Protein AF-A0A7R9B967-F1 (afdb_monomer_lite)

Organism: Timema shepardi (NCBI:txid629360)

Structure (mmCIF, N/CA/C/O backbone):
data_AF-A0A7R9B967-F1
#
_entry.id   AF-A0A7R9B967-F1
#
loop_
_atom_site.group_PDB
_atom_site.id
_atom_site.type_symbol
_atom_site.label_atom_id
_atom_site.label_alt_id
_atom_site.label_comp_id
_atom_site.label_asym_id
_atom_site.label_entity_id
_atom_site.label_seq_id
_atom_site.pdbx_PDB_ins_code
_atom_site.Cartn_x
_atom_site.Cartn_y
_atom_site.Cartn_z
_atom_site.occupancy
_atom_site.B_iso_or_equiv
_atom_site.auth_seq_id
_atom_site.auth_comp_id
_atom_site.auth_asym_id
_atom_site.auth_atom_id
_atom_site.pdbx_PDB_model_num
ATOM 1 N N . ARG A 1 1 ? -61.141 -25.229 32.062 1.00 36.12 1 ARG A N 1
ATOM 2 C CA . ARG A 1 1 ? -60.848 -23.822 32.429 1.00 36.12 1 ARG A CA 1
ATOM 3 C C . ARG A 1 1 ? -59.539 -23.448 31.756 1.00 36.12 1 ARG A C 1
ATOM 5 O O . ARG A 1 1 ? -58.513 -24.006 32.116 1.00 36.12 1 ARG A O 1
ATOM 12 N N . THR A 1 2 ? -59.598 -22.631 30.712 1.00 36.25 2 THR A N 1
ATOM 13 C CA . THR A 1 2 ? -58.421 -22.121 30.002 1.00 36.25 2 THR A CA 1
ATOM 14 C C . THR A 1 2 ? -57.566 -21.297 30.971 1.00 36.25 2 THR A C 1
ATOM 16 O O . THR A 1 2 ? -58.130 -20.506 31.730 1.00 36.25 2 THR A O 1
ATOM 19 N N . PRO A 1 3 ? -56.235 -21.492 31.017 1.00 43.75 3 PRO A N 1
ATOM 20 C CA . PRO A 1 3 ? -55.372 -20.608 31.786 1.00 43.75 3 PRO A CA 1
ATOM 21 C C . PRO A 1 3 ? -55.559 -19.189 31.247 1.00 43.75 3 PRO A C 1
ATOM 23 O O . PRO A 1 3 ? -55.522 -18.972 30.035 1.00 43.75 3 PRO A O 1
ATOM 26 N N . VAL A 1 4 ? -55.827 -18.241 32.142 1.00 49.50 4 VAL A N 1
ATOM 27 C CA . VAL A 1 4 ? -55.948 -16.822 31.804 1.00 49.50 4 VAL A CA 1
ATOM 28 C C . VAL A 1 4 ? -54.550 -16.339 31.421 1.00 49.50 4 VAL A C 1
ATOM 30 O O . VAL A 1 4 ? -53.754 -15.952 32.270 1.00 49.50 4 VAL A O 1
ATOM 33 N N . VAL A 1 5 ? -54.207 -16.458 30.140 1.00 55.69 5 VAL A N 1
ATOM 34 C CA . VAL A 1 5 ? -53.016 -15.828 29.569 1.00 55.69 5 VAL A CA 1
ATOM 35 C C . VAL A 1 5 ? -53.348 -14.343 29.454 1.00 55.69 5 VAL A C 1
ATOM 37 O O . VAL A 1 5 ? -54.354 -13.988 28.839 1.00 55.69 5 VAL A O 1
ATOM 40 N N . GLY A 1 6 ? -52.553 -13.480 30.093 1.00 63.91 6 GLY A N 1
ATOM 41 C CA . GLY A 1 6 ? -52.723 -12.029 29.976 1.00 63.91 6 GLY A CA 1
ATOM 42 C C . GLY A 1 6 ? -52.653 -11.558 28.513 1.00 63.91 6 GLY A C 1
ATOM 43 O O . GLY A 1 6 ? -52.191 -12.303 27.644 1.00 63.91 6 GLY A O 1
ATOM 44 N N . PRO A 1 7 ? -53.118 -10.339 28.202 1.00 72.62 7 PRO A N 1
ATOM 45 C CA . PRO A 1 7 ? -53.221 -9.865 26.826 1.00 72.62 7 PRO A CA 1
ATOM 46 C C . PRO A 1 7 ? -51.841 -9.840 26.146 1.00 72.62 7 PRO A C 1
ATOM 48 O O . PRO A 1 7 ? -50.933 -9.124 26.562 1.00 72.62 7 PRO A O 1
ATOM 51 N N . GLY A 1 8 ? -51.681 -10.646 25.094 1.00 78.00 8 GLY A N 1
ATOM 52 C CA . GLY A 1 8 ? -50.461 -10.744 24.293 1.00 78.00 8 GLY A CA 1
ATOM 53 C C . GLY A 1 8 ? -50.648 -10.159 22.894 1.00 78.00 8 GLY A C 1
ATOM 54 O O . GLY A 1 8 ? -51.751 -10.166 22.351 1.00 78.00 8 GLY A O 1
ATOM 55 N N . ARG A 1 9 ? -49.557 -9.679 22.289 1.00 86.31 9 ARG A N 1
ATOM 56 C CA . ARG A 1 9 ? -49.542 -9.150 20.919 1.00 86.31 9 ARG A CA 1
ATOM 57 C C . ARG A 1 9 ? -48.745 -10.065 19.995 1.00 86.31 9 ARG A C 1
ATOM 59 O O . ARG A 1 9 ? -47.620 -10.451 20.319 1.00 86.31 9 ARG A O 1
ATOM 66 N N . VAL A 1 10 ? -49.338 -10.377 18.845 1.00 89.31 10 VAL A N 1
ATOM 67 C CA . VAL A 1 10 ? -48.718 -11.134 17.751 1.00 89.31 10 VAL A CA 1
ATOM 68 C C . VAL A 1 10 ? -48.370 -10.165 16.627 1.00 89.31 10 VAL A C 1
ATOM 70 O O . VAL A 1 10 ? -49.206 -9.362 16.217 1.00 89.31 10 VAL A O 1
ATOM 73 N N . VAL A 1 11 ? -47.132 -10.231 16.150 1.00 89.75 11 VAL A N 1
ATOM 74 C CA . VAL A 1 11 ? -46.579 -9.395 15.084 1.00 89.75 11 VAL A CA 1
ATOM 75 C C . VAL A 1 11 ? -46.363 -10.262 13.849 1.00 89.75 11 VAL A C 1
ATOM 77 O O . VAL A 1 11 ? -45.755 -11.329 13.941 1.00 89.75 11 VAL A O 1
ATOM 80 N N . PHE A 1 12 ? -46.854 -9.779 12.707 1.00 91.62 12 PHE A N 1
ATOM 81 C CA . PHE A 1 12 ? -46.579 -10.323 11.379 1.00 91.62 12 PHE A CA 1
ATOM 82 C C . PHE A 1 12 ? -45.562 -9.406 10.703 1.00 91.62 12 PHE A C 1
ATOM 84 O O . PHE A 1 12 ? -45.915 -8.364 10.154 1.00 91.62 12 PHE A O 1
ATOM 91 N N . GLU A 1 13 ? -44.289 -9.759 10.805 1.00 87.19 13 GLU A N 1
ATOM 92 C CA . GLU A 1 13 ? -43.197 -8.997 10.211 1.00 87.19 13 GLU A CA 1
ATOM 93 C C . GLU A 1 13 ? -42.948 -9.489 8.784 1.00 87.19 13 GLU A C 1
ATOM 95 O O . GLU A 1 13 ? -42.727 -10.679 8.572 1.00 87.19 13 GLU A O 1
ATOM 100 N N . VAL A 1 14 ? -43.006 -8.585 7.803 1.00 88.75 14 VAL A N 1
ATOM 101 C CA . VAL A 1 14 ? -42.819 -8.920 6.385 1.00 88.75 14 VAL A CA 1
ATOM 102 C C . VAL A 1 14 ? -41.504 -8.323 5.900 1.00 88.75 14 VAL A C 1
ATOM 104 O O . VAL A 1 14 ? -41.402 -7.110 5.725 1.00 88.75 14 VAL A O 1
ATOM 107 N N . THR A 1 15 ? -40.508 -9.170 5.660 1.00 87.44 15 THR A N 1
ATOM 108 C CA . THR A 1 15 ? -39.202 -8.775 5.116 1.00 87.44 15 THR A CA 1
ATOM 109 C C . THR A 1 15 ? -38.996 -9.347 3.714 1.00 87.44 15 THR A C 1
ATOM 111 O O . THR A 1 15 ? -39.655 -10.303 3.302 1.00 87.44 15 THR A O 1
ATOM 114 N N . LEU A 1 16 ? -38.109 -8.725 2.936 1.00 88.06 16 LEU A N 1
ATOM 115 C CA . LEU A 1 16 ? -37.672 -9.237 1.637 1.00 88.06 16 LEU A CA 1
ATOM 116 C C . LEU A 1 16 ? -36.387 -10.045 1.835 1.00 88.06 16 LEU A C 1
ATOM 118 O O . LEU A 1 16 ? -35.368 -9.507 2.258 1.00 88.06 16 LEU A O 1
ATOM 122 N N . GLU A 1 17 ? -36.443 -11.336 1.528 1.00 83.50 17 GLU A N 1
ATOM 123 C CA . GLU A 1 17 ? -35.282 -12.215 1.452 1.00 83.50 17 GLU A CA 1
ATOM 124 C C . GLU A 1 17 ? -34.792 -12.236 -0.008 1.00 83.50 17 GLU A C 1
ATOM 126 O O . GLU A 1 17 ? -35.468 -12.738 -0.914 1.00 83.50 17 GLU A O 1
ATOM 131 N N . GLY A 1 18 ? -33.631 -11.625 -0.262 1.00 79.62 18 GLY A N 1
ATOM 132 C CA . GLY A 1 18 ? -33.124 -11.406 -1.620 1.00 79.62 18 GLY A CA 1
ATOM 133 C C . GLY A 1 18 ? -33.946 -10.373 -2.405 1.00 79.62 18 GLY A C 1
ATOM 134 O O . GLY A 1 18 ? -34.462 -9.413 -1.839 1.00 79.62 18 GLY A O 1
ATOM 135 N N . SER A 1 19 ? -34.055 -10.545 -3.727 1.00 82.06 19 SER A N 1
ATOM 136 C CA . SER A 1 19 ? -34.726 -9.580 -4.616 1.00 82.06 19 SER A CA 1
ATOM 137 C C . SER A 1 19 ? -36.225 -9.826 -4.831 1.00 82.06 19 SER A C 1
ATOM 139 O O . SER A 1 19 ? -36.887 -8.965 -5.407 1.00 82.06 19 SER A O 1
ATOM 141 N N . ALA A 1 20 ? -36.779 -10.970 -4.405 1.00 79.19 20 ALA A N 1
ATOM 142 C CA . ALA A 1 20 ? -38.144 -11.347 -4.801 1.00 79.19 20 ALA A CA 1
ATOM 143 C C . ALA A 1 20 ? -38.961 -12.171 -3.788 1.00 79.19 20 ALA A C 1
ATOM 145 O O . ALA A 1 20 ? -40.164 -12.341 -3.995 1.00 79.19 20 ALA A O 1
ATOM 146 N N . ARG A 1 21 ? -38.377 -12.690 -2.700 1.00 87.00 21 ARG A N 1
ATOM 147 C CA . ARG A 1 21 ? -39.115 -13.533 -1.747 1.00 87.00 21 ARG A CA 1
ATOM 148 C C . ARG A 1 21 ? -39.569 -12.709 -0.548 1.00 87.00 21 ARG A C 1
ATOM 150 O O . ARG A 1 21 ? -38.750 -12.116 0.140 1.00 87.00 21 ARG A O 1
ATOM 157 N N . LYS A 1 22 ? -40.876 -12.685 -0.279 1.00 91.06 22 LYS A N 1
ATOM 158 C CA . LYS A 1 22 ? -41.418 -12.113 0.961 1.00 91.06 22 LYS A CA 1
ATOM 159 C C . LYS A 1 22 ? -41.378 -13.177 2.055 1.00 91.06 22 LYS A C 1
ATOM 161 O O . LYS A 1 22 ? -42.046 -14.202 1.930 1.00 91.06 22 LYS A O 1
ATOM 166 N N . LEU A 1 23 ? -40.606 -12.937 3.104 1.00 88.62 23 LEU A N 1
ATOM 167 C CA . LEU A 1 23 ? -40.587 -13.736 4.321 1.00 88.62 23 LEU A CA 1
ATOM 168 C C . LEU A 1 23 ? -41.563 -13.107 5.319 1.00 88.62 23 LEU A C 1
ATOM 170 O O . LEU A 1 23 ? -41.444 -11.929 5.644 1.00 88.62 23 LEU A O 1
ATOM 174 N N . VAL A 1 24 ? -42.548 -13.884 5.772 1.00 91.75 24 VAL A N 1
ATOM 175 C CA . VAL A 1 24 ? -43.511 -13.453 6.794 1.00 91.75 24 VAL A CA 1
ATOM 176 C C . VAL A 1 24 ? -43.180 -14.167 8.099 1.00 91.75 24 VAL A C 1
ATOM 178 O O . VAL A 1 24 ? -43.416 -15.367 8.233 1.00 91.75 24 VAL A O 1
ATOM 181 N N . THR A 1 25 ? -42.641 -13.429 9.062 1.00 88.75 25 THR A N 1
ATOM 182 C CA . THR A 1 25 ? -42.297 -13.930 10.393 1.00 88.75 25 THR A CA 1
ATOM 183 C C . THR A 1 25 ? -43.440 -13.636 11.356 1.00 88.75 25 THR A C 1
ATOM 185 O O . THR A 1 25 ? -43.793 -12.479 11.581 1.00 88.75 25 THR A O 1
ATOM 188 N N . VAL A 1 26 ? -44.014 -14.686 11.947 1.00 93.44 26 VAL A N 1
ATOM 189 C CA . VAL A 1 26 ? -45.052 -14.570 12.982 1.00 93.44 26 VAL A CA 1
ATOM 190 C C . VAL A 1 26 ? -44.401 -14.741 14.348 1.00 93.44 26 VAL A C 1
ATOM 192 O O . VAL A 1 26 ? -43.853 -15.801 14.648 1.00 93.44 26 VAL A O 1
ATOM 195 N N . ARG A 1 27 ? -44.441 -13.703 15.184 1.00 92.38 27 ARG A N 1
ATOM 196 C CA . ARG A 1 27 ? -43.756 -13.687 16.486 1.00 92.38 27 ARG A CA 1
ATOM 197 C C . ARG A 1 27 ? -44.522 -12.891 17.536 1.00 92.38 27 ARG A C 1
ATOM 199 O O . ARG A 1 27 ? -45.467 -12.179 17.215 1.00 92.38 27 ARG A O 1
ATOM 206 N N . SER A 1 28 ? -44.124 -12.996 18.801 1.00 92.56 28 SER A N 1
ATOM 207 C CA . SER A 1 28 ? -44.620 -12.081 19.831 1.00 92.56 28 SER A CA 1
ATOM 208 C C . SER A 1 28 ? -44.005 -10.685 19.670 1.00 92.56 28 SER A C 1
ATOM 210 O O . SER A 1 28 ? -42.961 -10.502 19.037 1.00 92.56 28 SER A O 1
ATOM 212 N N . ALA A 1 29 ? -44.666 -9.688 20.254 1.00 89.81 29 ALA A N 1
ATOM 213 C CA . ALA A 1 29 ? -44.183 -8.308 20.287 1.00 89.81 29 ALA A CA 1
ATOM 214 C C . ALA A 1 29 ? -43.199 -8.011 21.435 1.00 89.81 29 ALA A C 1
ATOM 216 O O . ALA A 1 29 ? -42.799 -6.864 21.599 1.00 89.81 29 ALA A O 1
ATOM 217 N N . LEU A 1 30 ? -42.848 -9.010 22.254 1.00 91.62 30 LEU A N 1
ATOM 218 C CA . LEU A 1 30 ? -41.811 -8.890 23.279 1.00 91.62 30 LEU A CA 1
ATOM 219 C C . LEU A 1 30 ? -40.568 -9.627 22.795 1.00 91.62 30 LEU A C 1
ATOM 221 O O . LEU A 1 30 ? -40.588 -10.852 22.666 1.00 91.62 30 LEU A O 1
ATOM 225 N N . LEU A 1 31 ? -39.505 -8.880 22.527 1.00 92.88 31 LEU A N 1
ATOM 226 C CA . LEU A 1 31 ? -38.241 -9.403 22.027 1.00 92.88 31 LEU A CA 1
ATOM 227 C C . LEU A 1 31 ? -37.150 -9.264 23.082 1.00 92.88 31 LEU A C 1
ATOM 229 O O . LEU A 1 31 ? -37.084 -8.253 23.782 1.00 92.88 31 LEU A O 1
ATOM 233 N N . LEU A 1 32 ? -36.268 -10.257 23.146 1.00 94.69 32 LEU A N 1
ATOM 234 C CA . LEU A 1 32 ? -35.016 -10.185 23.885 1.00 94.69 32 LEU A CA 1
ATOM 235 C C . LEU A 1 32 ? -33.850 -10.243 22.899 1.00 94.69 32 LEU A C 1
ATOM 237 O O . LEU A 1 32 ? -33.711 -11.215 22.162 1.00 94.69 32 LEU A O 1
ATOM 241 N N . ASN A 1 33 ? -33.027 -9.204 22.898 1.00 92.50 33 ASN A N 1
ATOM 242 C CA . ASN A 1 33 ? -31.832 -9.053 22.084 1.00 92.50 33 ASN A CA 1
ATOM 243 C C . ASN A 1 33 ? -30.595 -9.230 22.973 1.00 92.50 33 ASN A C 1
ATOM 245 O O . ASN A 1 33 ? -30.362 -8.420 23.875 1.00 92.50 33 ASN A O 1
ATOM 249 N N . ASN A 1 34 ? -29.809 -10.279 22.742 1.00 93.31 34 ASN A N 1
ATOM 250 C CA . ASN A 1 34 ? -28.574 -10.505 23.484 1.00 93.31 34 ASN A CA 1
ATOM 251 C C . ASN A 1 34 ? -27.383 -9.878 22.743 1.00 93.31 34 ASN A C 1
ATOM 253 O O . ASN A 1 34 ? -26.902 -10.447 21.773 1.00 93.31 34 ASN A O 1
ATOM 257 N N . GLN A 1 35 ? -26.878 -8.733 23.204 1.00 89.06 35 GLN A N 1
ATOM 258 C CA . GLN A 1 35 ? -25.654 -8.105 22.676 1.00 89.06 35 GLN A CA 1
ATOM 259 C C . GLN A 1 35 ? -24.445 -8.326 23.606 1.00 89.06 35 GLN A C 1
ATOM 261 O O . GLN A 1 35 ? -23.461 -7.593 23.536 1.00 89.06 35 GLN A O 1
ATOM 266 N N . LEU A 1 36 ? -24.518 -9.315 24.502 1.00 90.38 36 LEU A N 1
ATOM 267 C CA . LEU A 1 36 ? -23.387 -9.773 25.310 1.00 90.38 36 LEU A CA 1
ATOM 268 C C . LEU A 1 36 ? -22.535 -10.765 24.507 1.00 90.38 36 LEU A C 1
ATOM 270 O O . LEU A 1 36 ? -23.009 -11.369 23.547 1.00 90.38 36 LEU A O 1
ATOM 274 N N . GLU A 1 37 ? -21.287 -10.971 24.930 1.00 89.94 37 GLU A N 1
ATOM 275 C CA . GLU A 1 37 ? -20.376 -11.959 24.325 1.00 89.94 37 GLU A CA 1
ATOM 276 C C . GLU A 1 37 ? -20.714 -13.405 24.737 1.00 89.94 37 GLU A C 1
ATOM 278 O O . GLU A 1 37 ? -20.287 -14.361 24.086 1.00 89.94 37 GLU A O 1
ATOM 283 N N . ASP A 1 38 ? -21.522 -13.566 25.788 1.00 91.12 38 ASP A N 1
ATOM 284 C CA . ASP A 1 38 ? -21.908 -14.852 26.361 1.00 91.12 38 ASP A CA 1
ATOM 285 C C . ASP A 1 38 ? -23.305 -15.312 25.926 1.00 91.12 38 ASP A C 1
ATOM 287 O O . ASP A 1 38 ? -24.238 -14.523 25.751 1.00 91.12 38 ASP A O 1
ATOM 291 N N . LEU A 1 39 ? -23.472 -16.634 25.823 1.00 93.06 39 LEU A N 1
ATOM 292 C CA . LEU A 1 39 ? -24.792 -17.263 25.786 1.00 93.06 39 LEU A CA 1
ATOM 293 C C . LEU A 1 39 ? -25.522 -16.925 27.087 1.00 93.06 39 LEU A C 1
ATOM 295 O O . LEU A 1 39 ? -24.959 -17.115 28.164 1.00 93.06 39 LEU A O 1
ATOM 299 N N . VAL A 1 40 ? -26.775 -16.484 27.013 1.00 94.38 40 VAL A N 1
ATOM 300 C CA . VAL A 1 40 ? -27.574 -16.223 28.216 1.00 94.38 40 VAL A CA 1
ATOM 301 C C . VAL A 1 40 ? -28.712 -17.215 28.363 1.00 94.38 40 VAL A C 1
ATOM 303 O O . VAL A 1 40 ? -29.352 -17.599 27.387 1.00 94.38 40 VAL A O 1
ATOM 306 N N . GLU A 1 41 ? -28.991 -17.601 29.604 1.00 94.81 41 GLU A N 1
ATOM 307 C CA . GLU A 1 41 ? -30.200 -18.319 29.977 1.00 94.81 41 GLU A CA 1
ATOM 308 C C . GLU A 1 41 ? -31.195 -17.357 30.626 1.00 94.81 41 GLU A C 1
ATOM 310 O O . GLU A 1 41 ? -30.865 -16.586 31.530 1.00 94.81 41 GLU A O 1
ATOM 315 N N . VAL A 1 42 ? -32.437 -17.436 30.169 1.00 95.31 42 VAL A N 1
ATOM 316 C CA . VAL A 1 42 ? -33.547 -16.583 30.573 1.00 95.31 42 VAL A CA 1
ATOM 317 C C . VAL A 1 42 ? -34.571 -17.447 31.285 1.00 95.31 42 VAL A C 1
ATOM 319 O O . VAL A 1 42 ? -35.113 -18.382 30.695 1.00 95.31 42 VAL A O 1
ATOM 322 N N . LYS A 1 43 ? -34.864 -17.124 32.541 1.00 94.50 43 LYS A N 1
ATOM 323 C CA . LYS A 1 43 ? -35.943 -17.728 33.321 1.00 94.50 43 LYS A CA 1
ATOM 324 C C . LYS A 1 43 ? -37.180 -16.843 33.230 1.00 94.50 43 LYS A C 1
ATOM 326 O O . LYS A 1 43 ? -37.131 -15.669 33.588 1.00 94.50 43 LYS A O 1
ATOM 331 N N . LEU A 1 44 ? -38.286 -17.435 32.793 1.00 92.12 44 LEU A N 1
ATOM 332 C CA . LEU A 1 44 ? -39.609 -16.826 32.723 1.00 92.12 44 LEU A CA 1
ATOM 333 C C . LEU A 1 44 ? -40.526 -17.517 33.730 1.00 92.12 44 LEU A C 1
ATOM 335 O O . LEU A 1 44 ? -40.832 -18.698 33.567 1.00 92.12 44 LEU A O 1
ATOM 339 N N . ASP A 1 45 ? -40.959 -16.793 34.758 1.00 87.88 45 ASP A N 1
ATOM 340 C CA . ASP A 1 45 ? -41.813 -17.315 35.828 1.00 87.88 45 ASP A CA 1
ATOM 341 C C . ASP A 1 45 ? -43.159 -16.571 35.878 1.00 87.88 45 ASP A C 1
ATOM 343 O O . ASP A 1 45 ? -43.219 -15.360 36.114 1.00 87.88 45 ASP A O 1
ATOM 347 N N . ASN A 1 46 ? -44.249 -17.309 35.642 1.00 79.81 46 ASN A N 1
ATOM 348 C CA . ASN A 1 46 ? -45.630 -16.808 35.663 1.00 79.81 46 ASN A CA 1
ATOM 349 C C . ASN A 1 46 ? -46.280 -16.872 37.062 1.00 79.81 46 ASN A C 1
ATOM 351 O O . ASN A 1 46 ? -47.479 -16.620 37.210 1.00 79.81 46 ASN A O 1
ATOM 355 N N . GLY A 1 47 ? -45.528 -17.238 38.102 1.00 67.31 47 GLY A N 1
ATOM 356 C CA . GLY A 1 47 ? -46.064 -17.573 39.417 1.00 67.31 47 GLY A CA 1
ATOM 357 C C . GLY A 1 47 ? -46.696 -16.440 40.221 1.00 67.31 47 GLY A C 1
ATOM 358 O O . GLY A 1 47 ? -47.252 -16.732 41.283 1.00 67.31 47 GLY A O 1
ATOM 359 N N . SER A 1 48 ? -46.627 -15.199 39.735 1.00 58.91 48 SER A N 1
ATOM 360 C CA . SER A 1 48 ? -47.258 -14.002 40.304 1.00 58.91 48 SER A CA 1
ATOM 361 C C . SER A 1 48 ? -48.620 -13.653 39.684 1.00 58.91 48 SER A C 1
ATOM 363 O O . SER A 1 48 ? -49.359 -12.871 40.273 1.00 58.91 48 SER A O 1
ATOM 365 N N . LEU A 1 49 ? -48.972 -14.219 38.523 1.00 56.31 49 LEU A N 1
ATOM 366 C CA . LEU A 1 49 ? -50.169 -13.843 37.747 1.00 56.31 49 LEU A CA 1
ATOM 367 C C . LEU A 1 49 ? -51.261 -14.919 37.717 1.00 56.31 49 LEU A C 1
ATOM 369 O O . LEU A 1 49 ? -52.384 -14.652 37.295 1.00 56.31 49 LEU A O 1
ATOM 373 N N . ILE A 1 50 ? -50.941 -16.143 38.139 1.00 55.12 50 ILE A N 1
ATOM 374 C CA . ILE A 1 50 ? -51.805 -17.314 37.982 1.00 55.12 50 ILE A CA 1
ATOM 375 C C . ILE A 1 50 ? -51.970 -18.004 39.343 1.00 55.12 50 ILE A C 1
ATOM 377 O O . ILE A 1 50 ? -50.996 -18.190 40.072 1.00 55.12 50 ILE A O 1
ATOM 381 N N . SER A 1 51 ? -53.203 -18.404 39.688 1.00 51.53 51 SER A N 1
ATOM 382 C CA . SER A 1 51 ? -53.507 -19.209 40.884 1.00 51.53 51 SER A CA 1
ATOM 383 C C . SER A 1 51 ? -52.582 -20.432 40.987 1.00 51.53 51 SER A C 1
ATOM 385 O O . SER A 1 51 ? -52.263 -21.023 39.954 1.00 51.53 51 SER A O 1
ATOM 387 N N . ALA A 1 52 ? -52.232 -20.851 42.210 1.00 51.59 52 ALA A N 1
ATOM 388 C CA . ALA A 1 52 ? -51.219 -21.866 42.555 1.00 51.59 52 ALA A CA 1
ATOM 389 C C . ALA A 1 52 ? -51.221 -23.191 41.748 1.00 51.59 52 ALA A C 1
ATOM 391 O O . ALA A 1 52 ? -50.223 -23.901 41.751 1.00 51.59 52 ALA A O 1
ATOM 392 N N . ILE A 1 53 ? -52.304 -23.510 41.037 1.00 51.12 53 ILE A N 1
ATOM 393 C CA . ILE A 1 53 ? -52.520 -24.752 40.283 1.00 51.12 53 ILE A CA 1
ATOM 394 C C . ILE A 1 53 ? -51.883 -24.728 38.869 1.00 51.12 53 ILE A C 1
ATOM 396 O O . ILE A 1 53 ? -51.633 -25.785 38.307 1.00 51.12 53 ILE A O 1
ATOM 400 N N . ASN A 1 54 ? -51.557 -23.556 38.299 1.00 56.19 54 ASN A N 1
ATOM 401 C CA . ASN A 1 54 ? -51.035 -23.416 36.919 1.00 56.19 54 ASN A CA 1
ATOM 402 C C . ASN A 1 54 ? -49.696 -22.643 36.848 1.00 56.19 54 ASN A C 1
ATOM 404 O O . ASN A 1 54 ? -49.439 -21.903 35.896 1.00 56.19 54 ASN A O 1
ATOM 408 N N . ARG A 1 55 ? -48.836 -22.782 37.865 1.00 67.25 55 ARG A N 1
ATOM 409 C CA . ARG A 1 55 ? -47.473 -22.228 37.836 1.00 67.25 55 ARG A CA 1
ATOM 410 C C . ARG A 1 55 ? -46.630 -22.958 36.789 1.00 67.25 55 ARG A C 1
ATOM 412 O O . ARG A 1 55 ? -46.372 -24.148 36.933 1.00 67.25 55 ARG A O 1
ATOM 419 N N . SER A 1 56 ? -46.174 -22.240 35.766 1.00 79.06 56 SER A N 1
ATOM 420 C CA . SER A 1 56 ? -45.208 -22.749 34.790 1.00 79.06 56 SER A CA 1
ATOM 421 C C . SER A 1 56 ? -43.990 -21.836 34.720 1.00 79.06 56 SER A C 1
ATOM 423 O O . SER A 1 56 ? -44.122 -20.627 34.519 1.00 79.06 56 SER A O 1
ATOM 425 N N . THR A 1 57 ? -42.809 -22.436 34.858 1.00 86.25 57 THR A N 1
ATOM 426 C CA . THR A 1 57 ? -41.524 -21.775 34.621 1.00 86.25 57 THR A CA 1
ATOM 427 C C . THR A 1 57 ? -40.974 -22.265 33.294 1.00 86.25 57 THR A C 1
ATOM 429 O O . THR A 1 57 ? -40.941 -23.472 33.046 1.00 86.25 57 THR A O 1
ATOM 432 N N . LYS A 1 58 ? -40.521 -21.346 32.444 1.00 90.12 58 LYS A N 1
ATOM 433 C CA . LYS A 1 58 ? -39.880 -21.674 31.171 1.00 90.12 58 LYS A CA 1
ATOM 434 C C . LYS A 1 58 ? -38.469 -21.105 31.123 1.00 90.12 58 LYS A C 1
ATOM 436 O O . LYS A 1 58 ? -38.237 -19.984 31.565 1.00 90.12 58 LYS A O 1
ATOM 441 N N . TYR A 1 59 ? -37.553 -21.881 30.557 1.00 92.75 59 TYR A N 1
ATOM 442 C CA . TYR A 1 59 ? -36.173 -21.477 30.320 1.00 92.75 59 TYR A CA 1
ATOM 443 C C . TYR A 1 59 ? -35.945 -21.303 28.820 1.00 92.75 59 TYR A C 1
ATOM 445 O O . TYR A 1 59 ? -36.457 -22.086 28.015 1.00 92.75 59 TYR A O 1
ATOM 453 N N . LEU A 1 60 ? -35.213 -20.260 28.446 1.00 93.75 60 LEU A N 1
ATOM 454 C CA . LEU A 1 60 ? -34.783 -19.991 27.076 1.00 93.75 60 LEU A CA 1
ATOM 455 C C . LEU A 1 60 ? -33.279 -19.753 27.077 1.00 93.75 60 LEU A C 1
ATOM 457 O O . LEU A 1 60 ? -32.758 -19.168 28.020 1.00 93.75 60 LEU A O 1
ATOM 461 N N . GLN A 1 61 ? -32.603 -20.160 26.012 1.00 94.31 61 GLN A N 1
ATOM 462 C CA . GLN A 1 61 ? -31.213 -19.795 25.772 1.00 94.31 61 GLN A CA 1
ATOM 463 C C . GLN A 1 61 ? -31.152 -18.848 24.576 1.00 94.31 61 GLN A C 1
ATOM 465 O O . GLN A 1 61 ? -31.837 -19.081 23.579 1.00 94.31 61 GLN A O 1
ATOM 470 N N . VAL A 1 62 ? -30.373 -17.774 24.690 1.00 95.12 62 VAL A N 1
ATOM 471 C CA . VAL A 1 62 ? -30.223 -16.757 23.641 1.00 95.12 62 VAL A CA 1
ATOM 472 C C . VAL A 1 62 ? -28.742 -16.553 23.368 1.00 95.12 62 VAL A C 1
ATOM 474 O O . VAL A 1 62 ? -28.003 -16.109 24.252 1.00 95.12 62 VAL A O 1
ATOM 477 N N . SER A 1 63 ? -28.290 -16.918 22.169 1.00 95.44 63 SER A N 1
ATOM 478 C CA . SER A 1 63 ? -26.876 -16.811 21.799 1.00 95.44 63 SER A CA 1
ATOM 479 C C . SER A 1 63 ? -26.446 -15.346 21.669 1.00 95.44 63 SER A C 1
ATOM 481 O O . SER A 1 63 ? -27.297 -14.472 21.492 1.00 95.44 63 SER A O 1
ATOM 483 N N . PRO A 1 64 ? -25.138 -15.052 21.750 1.00 92.50 64 PRO A N 1
ATOM 484 C CA . PRO A 1 64 ? -24.604 -13.733 21.419 1.00 92.50 64 PRO A CA 1
ATOM 485 C C . PRO A 1 64 ? -25.078 -13.256 20.040 1.00 92.50 64 PRO A C 1
ATOM 487 O O . PRO A 1 64 ? -24.958 -13.986 19.059 1.00 92.50 64 PRO A O 1
ATOM 490 N N . GLY A 1 65 ? -25.601 -12.036 19.964 1.00 90.62 65 GLY A N 1
ATOM 491 C CA . GLY A 1 65 ? -26.133 -11.410 18.751 1.00 90.62 65 GLY A CA 1
ATOM 492 C C . GLY A 1 65 ? -27.560 -11.821 18.366 1.00 90.62 65 GLY A C 1
ATOM 493 O O . GLY A 1 65 ? -28.147 -11.173 17.497 1.00 90.62 65 GLY A O 1
ATOM 494 N N . ASP A 1 66 ? -28.135 -12.852 18.995 1.00 92.88 66 ASP A N 1
ATOM 495 C CA . ASP A 1 66 ? -29.473 -13.337 18.653 1.00 92.88 66 ASP A CA 1
ATOM 496 C C . ASP A 1 66 ? -30.576 -12.443 19.237 1.00 92.88 66 ASP A C 1
ATOM 498 O O . ASP A 1 66 ? -30.502 -11.944 20.366 1.00 92.88 66 ASP A O 1
ATOM 502 N N . VAL A 1 67 ? -31.665 -12.324 18.475 1.00 92.31 67 VAL A N 1
ATOM 503 C CA . VAL A 1 67 ? -32.922 -11.715 18.920 1.00 92.31 67 VAL A CA 1
ATOM 504 C C . VAL A 1 67 ? -33.997 -12.791 18.970 1.00 92.31 67 VAL A C 1
ATOM 506 O O . VAL A 1 67 ? -34.359 -13.369 17.946 1.00 92.31 67 VAL A O 1
ATOM 509 N N . VAL A 1 68 ? -34.532 -13.054 20.161 1.00 94.31 68 VAL A N 1
ATOM 510 C CA . VAL A 1 68 ? -35.504 -14.129 20.392 1.00 94.31 68 VAL A CA 1
ATOM 511 C C . VAL A 1 68 ? -36.845 -13.554 20.855 1.00 94.31 68 VAL A C 1
ATOM 513 O O . VAL A 1 68 ? -36.888 -12.778 21.815 1.00 94.31 68 VAL A O 1
ATOM 516 N N . PRO A 1 69 ? -37.967 -13.936 20.217 1.00 94.38 69 PRO A N 1
ATOM 517 C CA . PRO A 1 69 ? -39.292 -13.570 20.693 1.00 94.38 69 PRO A CA 1
ATOM 518 C C . PRO A 1 69 ? -39.682 -14.373 21.936 1.00 94.38 69 PRO A C 1
ATOM 520 O O . PRO A 1 69 ? -39.559 -15.599 21.982 1.00 94.38 69 PRO A O 1
ATOM 523 N N . ILE A 1 70 ? -40.221 -13.688 22.942 1.00 94.00 70 ILE A N 1
ATOM 524 C CA . ILE A 1 70 ? -40.687 -14.327 24.174 1.00 94.00 70 ILE A CA 1
ATOM 525 C C . ILE A 1 70 ? -41.982 -15.114 23.895 1.00 94.00 70 ILE A C 1
ATOM 527 O O . ILE A 1 70 ? -42.906 -14.565 23.290 1.00 94.00 70 ILE A O 1
ATOM 531 N N . PRO A 1 71 ? -42.106 -16.385 24.327 1.00 91.06 71 PRO A N 1
ATOM 532 C CA . PRO A 1 71 ? -43.294 -17.199 24.081 1.00 91.06 71 PRO A CA 1
ATOM 533 C C . PRO A 1 71 ? -44.582 -16.533 24.573 1.00 91.06 71 PRO A C 1
ATOM 535 O O . PRO A 1 71 ? -44.636 -16.081 25.713 1.00 91.06 71 PRO A O 1
ATOM 538 N N . LEU A 1 72 ? -45.643 -16.556 23.757 1.00 87.00 72 LEU A N 1
ATOM 539 C CA . LEU A 1 72 ? -46.937 -15.923 24.072 1.00 87.00 72 LEU A CA 1
ATOM 540 C C . LEU A 1 72 ? -47.533 -16.367 25.417 1.00 87.00 72 LEU A C 1
ATOM 542 O O . LEU A 1 72 ? -48.164 -15.568 26.096 1.00 87.00 72 LEU A O 1
ATOM 546 N N . SER A 1 73 ? -47.290 -17.606 25.849 1.00 84.69 73 SER A N 1
ATOM 547 C CA . SER A 1 73 ? -47.737 -18.102 27.159 1.00 84.69 73 SER A CA 1
ATOM 548 C C . SER A 1 73 ? -47.021 -17.462 28.357 1.00 84.69 73 SER A C 1
ATOM 550 O O . SER A 1 73 ? -47.470 -17.626 29.486 1.00 84.69 73 SER A O 1
ATOM 552 N N . HIS A 1 74 ? -45.908 -16.759 28.133 1.00 87.25 74 HIS A N 1
ATOM 553 C CA . HIS A 1 74 ? -45.022 -16.209 29.163 1.00 87.25 74 HIS A CA 1
ATOM 554 C C . HIS A 1 74 ? -44.641 -14.740 28.889 1.00 87.25 74 HIS A C 1
ATOM 556 O O . HIS A 1 74 ? -43.694 -14.234 29.480 1.00 87.25 74 HIS A O 1
ATOM 562 N N . VAL A 1 75 ? -45.361 -14.018 28.017 1.00 86.56 75 VAL A N 1
ATOM 563 C CA . VAL A 1 75 ? -45.068 -12.591 27.743 1.00 86.56 75 VAL A CA 1
ATOM 564 C C . VAL A 1 75 ? -45.314 -11.681 28.946 1.00 86.56 75 VAL A C 1
ATOM 566 O O . VAL A 1 75 ? -44.726 -10.611 29.021 1.00 86.56 75 VAL A O 1
ATOM 569 N N . MET A 1 76 ? -46.158 -12.109 29.888 1.00 82.81 76 MET A N 1
ATOM 570 C CA . MET A 1 76 ? -46.395 -11.419 31.161 1.00 82.81 76 MET A CA 1
ATOM 571 C C . MET A 1 76 ? -45.506 -11.945 32.303 1.00 82.81 76 MET A C 1
ATOM 573 O O . MET A 1 76 ? -45.621 -11.476 33.431 1.00 82.81 76 MET A O 1
ATOM 577 N N . ALA A 1 77 ? -44.648 -12.937 32.042 1.00 86.50 77 ALA A N 1
ATOM 578 C CA . ALA A 1 77 ? -43.845 -13.579 33.074 1.00 86.50 77 ALA A CA 1
ATOM 579 C C . ALA A 1 77 ? -42.818 -12.615 33.679 1.00 86.50 77 ALA A C 1
ATOM 581 O O . ALA A 1 77 ? -42.280 -11.737 32.999 1.00 86.50 77 ALA A O 1
ATOM 582 N N . THR A 1 78 ? -42.470 -12.849 34.943 1.00 89.25 78 THR A N 1
ATOM 583 C CA . THR A 1 78 ? -41.270 -12.248 35.531 1.00 89.25 78 THR A CA 1
ATOM 584 C C . THR A 1 78 ? -40.027 -12.848 34.876 1.00 89.25 78 THR A C 1
ATOM 586 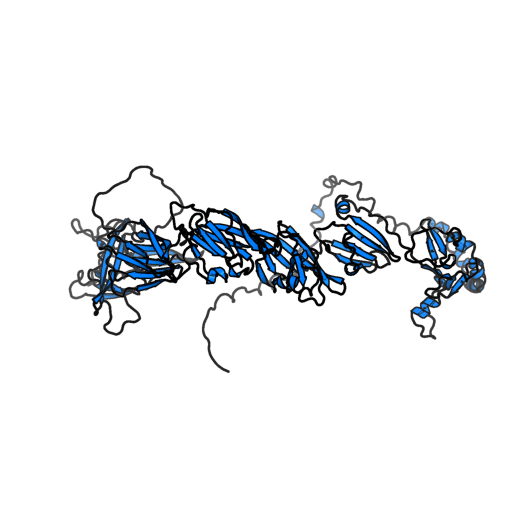O O . THR A 1 78 ? -39.917 -14.068 34.737 1.00 89.25 78 THR A O 1
ATOM 589 N N . MET A 1 79 ? -39.113 -11.984 34.428 1.00 93.12 79 MET A N 1
ATOM 590 C CA . MET A 1 79 ? -37.944 -12.371 33.640 1.00 93.12 79 MET A CA 1
ATOM 591 C C . MET A 1 79 ? -36.659 -12.177 34.441 1.00 93.12 79 MET A C 1
ATOM 593 O O . MET A 1 79 ? -36.401 -11.085 34.946 1.00 93.12 79 MET A O 1
ATOM 597 N N . PHE A 1 80 ? -35.835 -13.219 34.497 1.00 94.62 80 PHE A N 1
ATOM 598 C CA . PHE A 1 80 ? -34.484 -13.180 35.050 1.00 94.62 80 PHE A CA 1
ATOM 599 C C . PHE A 1 80 ? -33.489 -13.728 34.033 1.00 94.62 80 PHE A C 1
ATOM 601 O O . PHE A 1 80 ? -33.820 -14.638 33.276 1.00 94.62 80 PHE A O 1
ATOM 608 N N . VAL A 1 81 ? -32.264 -13.214 34.039 1.00 94.62 81 VAL A N 1
ATOM 609 C CA . VAL A 1 81 ? -31.216 -13.598 33.085 1.00 94.62 81 VAL A CA 1
ATOM 610 C C . VAL A 1 81 ? -29.946 -13.988 33.836 1.00 94.62 81 VAL A C 1
ATOM 612 O O . VAL A 1 81 ? -29.655 -13.418 34.889 1.00 94.62 81 VAL A O 1
ATOM 615 N N . ARG A 1 82 ? -29.200 -14.961 33.306 1.00 93.25 82 ARG A N 1
ATOM 616 C CA . ARG A 1 82 ? -27.823 -15.281 33.711 1.00 93.25 82 ARG A CA 1
ATOM 617 C C . ARG A 1 82 ? -26.953 -15.657 32.509 1.00 93.25 82 ARG A C 1
ATOM 619 O O . ARG A 1 82 ? -27.484 -16.228 31.557 1.00 93.25 82 ARG A O 1
ATOM 626 N N . PRO A 1 83 ? -25.635 -15.412 32.554 1.00 92.56 83 PRO A N 1
ATOM 627 C CA . PRO A 1 83 ? -24.712 -15.937 31.553 1.00 92.56 83 PRO A CA 1
ATOM 628 C C . PRO A 1 83 ? -24.501 -17.450 31.728 1.00 92.56 83 PRO A C 1
ATOM 630 O O . PRO A 1 83 ? -24.513 -17.979 32.843 1.00 92.56 83 PRO A O 1
ATOM 633 N N . VAL A 1 84 ? -24.264 -18.137 30.614 1.00 87.88 84 VAL A N 1
ATOM 634 C CA . VAL A 1 84 ? -23.943 -19.563 30.524 1.00 87.88 84 VAL A CA 1
ATOM 635 C C . VAL A 1 84 ? -22.540 -19.691 29.941 1.00 87.88 84 VAL A C 1
ATOM 637 O O . VAL A 1 84 ? -22.331 -19.547 28.737 1.00 87.88 84 VAL A O 1
ATOM 640 N N . HIS A 1 85 ? -21.560 -19.969 30.796 1.00 75.19 85 HIS A N 1
ATOM 641 C CA . HIS A 1 85 ? -20.169 -20.076 30.369 1.00 75.19 85 HIS A CA 1
ATOM 642 C C . HIS A 1 85 ? -19.844 -21.521 29.965 1.00 75.19 85 HIS A C 1
ATOM 644 O O . HIS A 1 85 ? -20.041 -22.452 30.747 1.00 75.19 85 HIS A O 1
ATOM 650 N N . LYS A 1 86 ? -19.306 -21.724 28.754 1.00 59.16 86 LYS A N 1
ATOM 651 C CA . LYS A 1 86 ? -19.041 -23.063 28.178 1.00 59.16 86 LYS A CA 1
ATOM 652 C C . LYS A 1 86 ? -18.032 -23.911 28.969 1.00 59.16 86 LYS A C 1
ATOM 654 O O . LYS A 1 86 ? -17.950 -25.113 28.751 1.00 59.16 86 LYS A O 1
ATOM 659 N N . THR A 1 87 ? -17.248 -23.292 29.849 1.00 53.72 87 THR A N 1
ATOM 660 C CA . THR A 1 87 ? -16.102 -23.910 30.537 1.00 53.72 87 THR A CA 1
ATOM 661 C C . THR A 1 87 ? -16.353 -24.255 32.006 1.00 53.72 87 THR A C 1
ATOM 663 O O . THR A 1 87 ? -15.442 -24.745 32.672 1.00 53.72 87 THR A O 1
ATOM 666 N N . GLN A 1 88 ? -17.547 -23.994 32.541 1.00 57.28 88 GLN A N 1
ATOM 667 C CA . GLN A 1 88 ? -17.801 -24.162 33.973 1.00 57.28 88 GLN A CA 1
ATOM 668 C C . GLN A 1 88 ? -17.974 -25.633 34.362 1.00 57.28 88 GLN A C 1
ATOM 670 O O . GLN A 1 88 ? -18.765 -26.369 33.770 1.00 57.28 88 GLN A O 1
ATOM 675 N N . ARG A 1 89 ? -17.247 -26.049 35.406 1.00 56.84 89 ARG A N 1
ATOM 676 C CA . ARG A 1 89 ? -17.473 -27.328 36.091 1.00 56.84 89 ARG A CA 1
ATOM 677 C C . ARG A 1 89 ? -18.824 -27.287 36.828 1.00 56.84 89 ARG A C 1
ATOM 679 O O . ARG A 1 89 ? -19.294 -26.196 37.173 1.00 56.84 89 ARG A O 1
ATOM 686 N N . PRO A 1 90 ? -19.453 -28.441 37.122 1.00 50.69 90 PRO A N 1
ATOM 687 C CA . PRO A 1 90 ? -20.659 -28.481 37.949 1.00 50.69 90 PRO A CA 1
ATOM 688 C C . PRO A 1 90 ? -20.425 -27.736 39.274 1.00 50.69 90 PRO A C 1
ATOM 690 O O . PRO A 1 90 ? -19.523 -28.090 40.027 1.00 50.69 90 PRO A O 1
ATOM 693 N N . GLY A 1 91 ? -21.204 -26.680 39.536 1.00 58.47 91 GLY A N 1
ATOM 694 C CA . GLY A 1 91 ? -21.080 -25.848 40.742 1.00 58.47 91 GLY A CA 1
ATOM 695 C C . GLY A 1 91 ? -20.351 -24.505 40.579 1.00 58.47 91 GLY A C 1
ATOM 696 O O . GLY A 1 91 ? -20.331 -23.732 41.531 1.00 58.47 91 GLY A O 1
ATOM 697 N N . GLU A 1 92 ? -19.815 -24.164 39.401 1.00 65.38 92 GLU A N 1
ATOM 698 C CA . GLU A 1 92 ? -19.178 -22.853 39.126 1.00 65.38 92 GLU A CA 1
ATOM 699 C C . GLU A 1 92 ? -20.092 -21.867 38.367 1.00 65.38 92 GLU A C 1
ATOM 701 O O . GLU A 1 92 ? -19.640 -20.843 37.860 1.00 65.38 92 GLU A O 1
ATOM 706 N N . GLY A 1 93 ? -21.390 -22.180 38.310 1.00 77.81 93 GLY A N 1
ATOM 707 C CA . GLY A 1 93 ? -22.425 -21.406 37.627 1.00 77.81 93 GLY A CA 1
ATOM 708 C C . GLY A 1 93 ? -22.666 -20.014 38.205 1.00 77.81 93 GLY A C 1
ATOM 709 O O . GLY A 1 93 ? -22.581 -19.803 39.415 1.00 77.81 93 GLY A O 1
ATOM 710 N N . TYR A 1 94 ? -23.069 -19.082 37.342 1.00 87.62 94 TYR A N 1
ATOM 711 C CA . TYR A 1 94 ? -23.730 -17.860 37.792 1.00 87.62 94 TYR A CA 1
ATOM 712 C C . TYR A 1 94 ? -25.185 -18.155 38.190 1.00 87.62 94 TYR A C 1
ATOM 714 O O . TYR A 1 94 ? -25.906 -18.921 37.537 1.00 87.62 94 TYR A O 1
ATOM 722 N N . VAL A 1 95 ? -25.629 -17.537 39.278 1.00 90.50 95 VAL A N 1
ATOM 723 C CA . VAL A 1 95 ? -27.035 -17.463 39.681 1.00 90.50 95 VAL A CA 1
ATOM 724 C C . VAL A 1 95 ? -27.726 -16.370 38.860 1.00 90.50 95 VAL A C 1
ATOM 726 O O . VAL A 1 95 ? -27.075 -15.444 38.378 1.00 90.50 95 VAL A O 1
ATOM 729 N N . PHE A 1 96 ? -29.044 -16.484 38.687 1.00 92.19 96 PHE A N 1
ATOM 730 C CA . PHE A 1 96 ? -29.876 -15.459 38.051 1.00 92.19 96 PHE A CA 1
ATOM 731 C C . PHE A 1 96 ? -29.690 -14.070 38.673 1.00 92.19 96 PHE A C 1
ATOM 733 O O . PHE A 1 96 ? -29.354 -13.941 39.852 1.00 92.19 96 PHE A O 1
ATOM 740 N N . CYS A 1 97 ? -29.917 -13.040 37.857 1.00 92.06 97 CYS A N 1
ATOM 741 C CA . CYS A 1 97 ? -29.764 -11.649 38.257 1.00 92.06 97 CYS A CA 1
ATOM 742 C C . CYS A 1 97 ? -30.540 -11.299 39.539 1.00 92.06 97 CYS A C 1
ATOM 744 O O . CYS A 1 97 ? -31.624 -11.816 39.807 1.00 92.06 97 CYS A O 1
ATOM 746 N N . ASN A 1 98 ? -29.976 -10.382 40.324 1.00 90.50 98 ASN A N 1
ATOM 747 C CA . ASN A 1 98 ? -30.472 -9.968 41.640 1.00 90.50 98 ASN A CA 1
ATOM 748 C C . ASN A 1 98 ? -31.879 -9.339 41.651 1.00 90.50 98 ASN A C 1
ATOM 750 O O . ASN A 1 98 ? -32.515 -9.302 42.703 1.00 90.50 98 ASN A O 1
ATOM 754 N N . LYS A 1 99 ? -32.369 -8.841 40.512 1.00 91.69 99 LYS A N 1
ATOM 755 C CA . LYS A 1 99 ? -33.715 -8.275 40.345 1.00 91.69 99 LYS A CA 1
ATOM 756 C C . LYS A 1 99 ? -34.296 -8.648 38.970 1.00 91.69 99 LYS A C 1
ATOM 758 O O . LYS A 1 99 ? -33.515 -8.861 38.040 1.00 91.69 99 LYS A O 1
ATOM 763 N N . PRO A 1 100 ? -35.631 -8.767 38.826 1.00 91.44 100 PRO A N 1
ATOM 764 C CA . PRO A 1 100 ? -36.257 -9.099 37.546 1.00 91.44 100 PRO A CA 1
ATOM 765 C C . PRO A 1 100 ? -36.261 -7.909 36.575 1.00 91.44 100 PRO A C 1
ATOM 767 O O . PRO A 1 100 ? -36.226 -6.751 36.990 1.00 91.44 100 PRO A O 1
ATOM 770 N N . ILE A 1 101 ? -36.373 -8.201 35.277 1.00 91.25 101 ILE A N 1
ATOM 771 C CA . ILE A 1 101 ? -36.498 -7.191 34.217 1.00 91.25 101 ILE A CA 1
ATOM 772 C C . ILE A 1 101 ? -37.957 -6.728 34.118 1.00 91.25 101 ILE A C 1
ATOM 774 O O . ILE A 1 101 ? -38.835 -7.483 33.693 1.00 91.25 101 ILE A O 1
ATOM 778 N N . PHE A 1 102 ? -38.221 -5.471 34.481 1.00 85.06 102 PHE A N 1
ATOM 779 C CA . PHE A 1 102 ? -39.565 -4.883 34.485 1.00 85.06 102 PHE A CA 1
ATOM 780 C C . PHE A 1 102 ? -39.880 -4.131 33.189 1.00 85.06 102 PHE A C 1
ATOM 782 O O . PHE A 1 102 ? -39.939 -2.902 33.167 1.00 85.06 102 PHE A O 1
ATOM 789 N N . TRP A 1 103 ? -40.138 -4.863 32.104 1.00 85.44 103 TRP A N 1
ATOM 790 C CA . TRP A 1 103 ? -40.413 -4.230 30.810 1.00 85.44 103 TRP A CA 1
ATOM 791 C C . TRP A 1 103 ? -41.674 -3.344 30.814 1.00 85.44 103 TRP A C 1
ATOM 793 O O . TRP A 1 103 ? -41.720 -2.338 30.116 1.00 85.44 103 TRP A O 1
ATOM 803 N N . GLY A 1 104 ? -42.679 -3.672 31.636 1.00 80.94 104 GLY A N 1
ATOM 804 C CA . GLY A 1 104 ? -43.964 -2.958 31.686 1.00 80.94 104 GLY A CA 1
ATOM 805 C C . GLY A 1 104 ? -43.908 -1.533 32.248 1.00 80.94 104 GLY A C 1
ATOM 806 O O . GLY A 1 104 ? -44.908 -0.826 32.187 1.00 80.94 104 GLY A O 1
ATOM 807 N N . ARG A 1 105 ? -42.760 -1.099 32.790 1.00 82.69 105 ARG A N 1
ATOM 808 C CA . ARG A 1 105 ? -42.544 0.287 33.241 1.00 82.69 105 ARG A CA 1
ATOM 809 C C . ARG A 1 105 ? -42.414 1.274 32.078 1.00 82.69 105 ARG A C 1
ATOM 811 O O . ARG A 1 105 ? -42.654 2.460 32.270 1.00 82.69 105 ARG A O 1
ATOM 818 N N . VAL A 1 106 ? -42.061 0.789 30.888 1.00 81.12 106 VAL A N 1
ATOM 819 C CA . VAL A 1 106 ? -41.974 1.599 29.670 1.00 81.12 106 VAL A CA 1
ATOM 820 C C . VAL A 1 106 ? -43.363 1.664 29.041 1.00 81.12 106 VAL A C 1
ATOM 822 O O . VAL A 1 106 ? -43.908 0.663 28.577 1.00 81.12 106 VAL A O 1
ATOM 825 N N . THR A 1 107 ? -43.989 2.837 29.068 1.00 79.00 107 THR A N 1
ATOM 826 C CA . THR A 1 107 ? -45.396 2.964 28.653 1.00 79.00 107 THR A CA 1
ATOM 827 C C . THR A 1 107 ? -45.557 3.647 27.302 1.00 79.00 107 THR A C 1
ATOM 829 O O . THR A 1 107 ? -46.444 3.251 26.544 1.00 79.00 107 THR A O 1
ATOM 832 N N . GLN A 1 108 ? -44.681 4.592 26.948 1.00 77.56 108 GLN A N 1
ATOM 833 C CA . GLN A 1 108 ? -44.765 5.328 25.688 1.00 77.56 108 GLN A CA 1
ATOM 834 C C . GLN A 1 108 ? -43.716 4.842 24.675 1.00 77.56 108 GLN A C 1
ATOM 836 O O . GLN A 1 108 ? -42.593 4.504 25.055 1.00 77.56 108 GLN A O 1
ATOM 841 N N . PRO A 1 109 ? -44.050 4.782 23.372 1.00 76.12 109 PRO A N 1
ATOM 842 C CA . PRO A 1 109 ? -43.054 4.572 22.327 1.00 76.12 109 PRO A CA 1
ATOM 843 C C . PRO A 1 109 ? -41.986 5.672 22.351 1.00 76.12 109 PRO A C 1
ATOM 845 O O . PRO A 1 109 ? -42.317 6.854 22.375 1.00 76.12 109 PRO A O 1
ATOM 848 N N . GLY A 1 110 ? -40.712 5.283 22.305 1.00 66.62 110 GLY A N 1
ATOM 849 C CA . GLY A 1 110 ? -39.573 6.207 22.393 1.00 66.62 110 GLY A CA 1
ATOM 850 C C . GLY A 1 110 ? -38.971 6.351 23.793 1.00 66.62 110 GLY A C 1
ATOM 851 O O . GLY A 1 110 ? -37.802 6.727 23.888 1.00 66.62 110 GLY A O 1
ATOM 852 N N . ASP A 1 111 ? -39.700 5.975 24.848 1.00 71.94 111 ASP A N 1
ATOM 853 C CA . ASP A 1 111 ? -39.132 5.850 26.191 1.00 71.94 111 ASP A CA 1
ATOM 854 C C . ASP A 1 111 ? -38.161 4.662 26.235 1.00 71.94 111 ASP A C 1
ATOM 856 O O . ASP A 1 111 ? -38.426 3.589 25.676 1.00 71.94 111 ASP A O 1
ATOM 860 N N . ILE A 1 112 ? -37.035 4.849 26.926 1.00 74.75 112 ILE A N 1
ATOM 861 C CA . ILE A 1 112 ? -36.053 3.794 27.179 1.00 74.75 112 ILE A CA 1
ATOM 862 C C . ILE A 1 112 ? -35.809 3.729 28.684 1.00 74.75 112 ILE A C 1
ATOM 864 O O . ILE A 1 112 ? -35.362 4.705 29.280 1.00 74.75 112 ILE A O 1
ATOM 868 N N . LEU A 1 113 ? -36.080 2.572 29.289 1.00 80.38 113 LEU A N 1
ATOM 869 C CA . LEU A 1 113 ? -35.694 2.282 30.667 1.00 80.38 113 LEU A CA 1
ATOM 870 C C . LEU A 1 113 ? -34.397 1.480 30.660 1.00 80.38 113 LEU A C 1
ATOM 872 O O . LEU A 1 113 ? -34.351 0.371 30.124 1.00 80.38 113 LEU A O 1
ATOM 876 N N . GLU A 1 114 ? -33.365 2.037 31.282 1.00 77.88 114 GLU A N 1
ATOM 877 C CA . GLU A 1 114 ? -32.065 1.396 31.426 1.00 77.88 114 GLU A CA 1
ATOM 878 C C . GLU A 1 114 ? -31.837 0.979 32.882 1.00 77.88 114 GLU A C 1
ATOM 880 O O . GLU A 1 114 ? -31.978 1.782 33.803 1.00 77.88 114 GLU A O 1
ATOM 885 N N . GLU A 1 115 ? -31.481 -0.285 33.107 1.00 81.31 115 GLU A N 1
ATOM 886 C CA . GLU A 1 115 ? -31.140 -0.789 34.437 1.00 81.31 115 GLU A CA 1
ATOM 887 C C . GLU A 1 115 ? -29.913 -1.705 34.393 1.00 81.31 115 GLU A C 1
ATOM 889 O O . GLU A 1 115 ? -29.845 -2.637 33.588 1.00 81.31 115 GLU A O 1
ATOM 894 N N . THR A 1 116 ? -28.972 -1.491 35.315 1.00 86.00 116 THR A N 1
ATOM 895 C CA . THR A 1 116 ? -27.854 -2.412 35.561 1.00 86.00 116 THR A CA 1
ATOM 896 C C . THR A 1 116 ? -28.320 -3.592 36.411 1.00 86.00 116 THR A C 1
ATOM 898 O O . THR A 1 116 ? -28.984 -3.424 37.440 1.00 86.00 116 THR A O 1
ATOM 901 N N . LEU A 1 117 ? -27.956 -4.798 35.982 1.00 90.12 117 LEU A N 1
ATOM 902 C CA . LEU A 1 117 ? -28.234 -6.066 36.647 1.00 90.12 117 LEU A CA 1
ATOM 903 C C . LEU A 1 117 ? -26.940 -6.784 37.004 1.00 90.12 117 LEU A C 1
ATOM 905 O O . LEU A 1 117 ? -25.916 -6.623 36.341 1.00 90.12 117 LEU A O 1
ATOM 909 N N . GLN A 1 118 ? -26.999 -7.600 38.056 1.00 92.19 118 GLN A N 1
ATOM 910 C CA . GLN A 1 118 ? -25.848 -8.345 38.554 1.00 92.19 118 GLN A CA 1
ATOM 911 C C . GLN A 1 118 ? -26.212 -9.802 38.827 1.00 92.19 118 GLN A C 1
ATOM 913 O O . GLN A 1 118 ? -27.147 -10.090 39.575 1.00 92.19 118 GLN A O 1
ATOM 918 N N . CYS A 1 119 ? -25.423 -10.710 38.259 1.00 91.88 119 CYS A N 1
ATOM 919 C CA . CYS A 1 119 ? -25.394 -12.129 38.598 1.00 91.88 119 CYS A CA 1
ATOM 920 C C . CYS A 1 119 ? -24.201 -12.411 39.518 1.00 91.88 119 CYS A C 1
ATOM 922 O O . CYS A 1 119 ? -23.131 -11.820 39.355 1.00 91.88 119 CYS A O 1
ATOM 924 N N . HIS A 1 120 ? -24.376 -13.332 40.462 1.00 88.56 120 HIS A N 1
ATOM 925 C CA . HIS A 1 120 ? -23.321 -13.766 41.381 1.00 88.56 120 HIS A CA 1
ATOM 926 C C . HIS A 1 120 ? -22.933 -15.205 41.073 1.00 88.56 120 HIS A C 1
ATOM 928 O O . HIS A 1 120 ? -23.797 -16.012 40.734 1.00 88.56 120 HIS A O 1
ATOM 934 N N . SER A 1 121 ? -21.652 -15.531 41.193 1.00 84.75 121 SER A N 1
ATOM 935 C CA . SER A 1 121 ? -21.183 -16.918 41.196 1.00 84.75 121 SER A CA 1
ATOM 936 C C . SER A 1 121 ? -20.949 -17.414 42.622 1.00 84.75 121 SER A C 1
ATOM 938 O O . SER A 1 121 ? -20.806 -16.623 43.555 1.00 84.75 121 SER A O 1
ATOM 940 N N . ASN A 1 122 ? -20.807 -18.729 42.777 1.00 76.00 122 ASN A N 1
ATOM 941 C CA . ASN A 1 122 ? -20.486 -19.362 44.060 1.00 76.00 122 ASN A CA 1
ATOM 942 C C . ASN A 1 122 ? -19.093 -18.987 44.614 1.00 76.00 122 ASN A C 1
ATOM 944 O O . ASN A 1 122 ? -18.819 -19.247 45.780 1.00 76.00 122 ASN A O 1
ATOM 948 N N . LYS A 1 123 ? -18.220 -18.376 43.798 1.00 75.06 123 LYS A N 1
ATOM 949 C CA . LYS A 1 123 ? -16.894 -17.862 44.196 1.00 75.06 123 LYS A CA 1
ATOM 950 C C . LYS A 1 123 ? -16.867 -16.332 44.345 1.00 75.06 123 LYS A C 1
ATOM 952 O O . LYS A 1 123 ? -15.807 -15.729 44.253 1.00 75.06 123 LYS A O 1
ATOM 957 N N . ASP A 1 124 ? -18.034 -15.704 44.488 1.00 74.12 124 ASP A N 1
ATOM 958 C CA . ASP A 1 124 ? -18.217 -14.246 44.588 1.00 74.12 124 ASP A CA 1
ATOM 959 C C . ASP A 1 124 ? -17.717 -13.427 43.373 1.00 74.12 124 ASP A C 1
ATOM 961 O O . ASP A 1 124 ? -17.618 -12.201 43.413 1.00 74.12 124 ASP A O 1
ATOM 965 N N . HIS A 1 125 ? -17.477 -14.069 42.221 1.00 81.44 125 HIS A N 1
ATOM 966 C CA . HIS A 1 125 ? -17.353 -13.328 40.962 1.00 81.44 125 HIS A CA 1
ATOM 967 C C . HIS A 1 125 ? -18.699 -12.705 40.587 1.00 81.44 125 HIS A C 1
ATOM 969 O O . HIS A 1 125 ? -19.739 -13.374 40.625 1.00 81.44 125 HIS A O 1
ATOM 975 N N . LYS A 1 126 ? -18.661 -11.431 40.192 1.00 88.00 126 LYS A N 1
ATOM 976 C CA . LYS A 1 126 ? -19.829 -10.637 39.799 1.00 88.00 126 LYS A CA 1
ATOM 977 C C . LYS A 1 126 ? -19.848 -10.487 38.286 1.00 88.00 126 LYS A C 1
ATOM 979 O O . LYS A 1 126 ? -18.860 -10.058 37.697 1.00 88.00 126 LYS A O 1
ATOM 984 N N . TYR A 1 127 ? -20.980 -10.803 37.671 1.00 91.25 127 TYR A N 1
ATOM 985 C CA . TYR A 1 127 ? -21.217 -10.568 36.252 1.00 91.25 127 TYR A CA 1
ATOM 986 C C . TYR A 1 127 ? -22.300 -9.509 36.107 1.00 91.25 127 TYR A C 1
ATOM 988 O O . TYR A 1 127 ? -23.470 -9.764 36.412 1.00 91.25 127 TYR A O 1
ATOM 996 N N . ARG A 1 128 ? -21.904 -8.305 35.693 1.00 91.12 128 ARG A N 1
ATOM 997 C CA . ARG A 1 128 ? -22.814 -7.184 35.473 1.00 91.12 128 ARG A CA 1
ATOM 998 C C . ARG A 1 128 ? -23.096 -6.991 33.995 1.00 91.12 128 ARG A C 1
ATOM 1000 O O . ARG A 1 128 ? -22.240 -7.221 33.142 1.00 91.12 128 ARG A O 1
ATOM 1007 N N . PHE A 1 129 ? -24.311 -6.557 33.709 1.00 91.06 129 PHE A N 1
ATOM 1008 C CA . PHE A 1 129 ? -24.768 -6.178 32.381 1.00 91.06 129 PHE A CA 1
ATOM 1009 C C . PHE A 1 129 ? -25.873 -5.135 32.514 1.00 91.06 129 PHE A C 1
ATOM 1011 O O . PHE A 1 129 ? -26.545 -5.047 33.543 1.00 91.06 129 PHE A O 1
ATOM 1018 N N . CYS A 1 130 ? -26.055 -4.338 31.474 1.00 87.44 130 CYS A N 1
ATOM 1019 C CA . CYS A 1 130 ? -27.112 -3.346 31.390 1.00 87.44 130 CYS A CA 1
ATOM 1020 C C . CYS A 1 130 ? -28.277 -3.919 30.584 1.00 87.44 130 CYS A C 1
ATOM 1022 O O . CYS A 1 130 ? -28.088 -4.666 29.622 1.00 87.44 130 CYS A O 1
ATOM 1024 N N . THR A 1 131 ? -29.491 -3.563 30.976 1.00 88.56 131 THR A N 1
ATOM 1025 C CA . THR A 1 131 ? -30.710 -3.870 30.232 1.00 88.56 131 THR A CA 1
ATOM 1026 C C . THR A 1 131 ? -31.307 -2.574 29.735 1.00 88.56 131 THR A C 1
ATOM 1028 O O . THR A 1 131 ? -31.554 -1.682 30.534 1.00 88.56 131 THR A O 1
ATOM 1031 N N . ALA A 1 132 ? -31.518 -2.468 28.428 1.00 86.44 132 ALA A N 1
ATOM 1032 C CA . ALA A 1 132 ? -32.220 -1.355 27.811 1.00 86.44 132 ALA A CA 1
ATOM 1033 C C . ALA A 1 132 ? -33.570 -1.860 27.304 1.00 86.44 132 ALA A C 1
ATOM 1035 O O . ALA A 1 132 ? -33.632 -2.650 26.359 1.00 86.44 132 ALA A O 1
ATOM 1036 N N . VAL A 1 133 ? -34.648 -1.436 27.954 1.00 87.06 133 VAL A N 1
ATOM 1037 C CA . VAL A 1 133 ? -36.017 -1.732 27.537 1.00 87.06 133 VAL A CA 1
ATOM 1038 C C . VAL A 1 133 ? -36.534 -0.544 26.751 1.00 87.06 133 VAL A C 1
ATOM 1040 O O . VAL A 1 133 ? -36.604 0.559 27.279 1.00 87.06 133 VAL A O 1
ATOM 1043 N N . SER A 1 134 ? -36.939 -0.777 25.510 1.00 85.69 134 SER A N 1
ATOM 1044 C CA . SER A 1 134 ? -37.590 0.226 24.666 1.00 85.69 134 SER A CA 1
ATOM 1045 C C . SER A 1 134 ? -38.944 -0.283 24.191 1.00 85.69 134 SER A C 1
ATOM 1047 O O . SER A 1 134 ? -39.137 -1.496 24.063 1.00 85.69 134 SER A O 1
ATOM 1049 N N . ARG A 1 135 ? -39.890 0.628 23.951 1.00 84.06 135 ARG A N 1
ATOM 1050 C CA . ARG A 1 135 ? -41.209 0.295 23.401 1.00 84.06 135 ARG A CA 1
ATOM 1051 C C . ARG A 1 135 ? -41.290 0.662 21.922 1.00 84.06 135 ARG A C 1
ATOM 1053 O O . ARG A 1 135 ? -41.101 1.818 21.547 1.00 84.06 135 ARG A O 1
ATOM 1060 N N . ASP A 1 136 ? -41.626 -0.322 21.102 1.00 81.81 136 ASP A N 1
ATOM 1061 C CA . ASP A 1 136 ? -41.923 -0.163 19.685 1.00 81.81 136 ASP A CA 1
ATOM 1062 C C . ASP A 1 136 ? -43.257 0.574 19.488 1.00 81.81 136 ASP A C 1
ATOM 1064 O O . ASP A 1 136 ? -44.224 0.396 20.238 1.00 81.81 136 ASP A O 1
ATOM 1068 N N . ASN A 1 137 ? -43.342 1.356 18.411 1.00 81.94 137 ASN A N 1
ATOM 1069 C CA . ASN A 1 137 ? -44.532 2.126 18.052 1.00 81.94 137 ASN A CA 1
ATOM 1070 C C . ASN A 1 137 ? -45.599 1.270 17.339 1.00 81.94 137 ASN A C 1
ATOM 1072 O O . ASN A 1 137 ? -45.938 1.488 16.176 1.00 81.94 137 ASN A O 1
ATOM 1076 N N . TYR A 1 138 ? -46.099 0.249 18.027 1.00 79.06 138 TYR A N 1
ATOM 1077 C CA . TYR A 1 138 ? -47.253 -0.532 17.579 1.00 79.06 138 TYR A CA 1
ATOM 1078 C C . TYR A 1 138 ? -48.577 0.202 17.900 1.00 79.06 138 TYR A C 1
ATOM 1080 O O . TYR A 1 138 ? -48.597 1.052 18.791 1.00 79.06 138 TYR A O 1
ATOM 1088 N N . PRO A 1 139 ? -49.702 -0.144 17.238 1.00 71.88 139 PRO A N 1
ATOM 1089 C CA . PRO A 1 139 ? -51.003 0.485 17.481 1.00 71.88 139 PRO A CA 1
ATOM 1090 C C . PRO A 1 139 ? -51.423 0.496 18.959 1.00 71.88 139 PRO A C 1
ATOM 1092 O O . PRO A 1 139 ? -51.109 -0.436 19.704 1.00 71.88 139 PRO A O 1
ATOM 1095 N N . LEU A 1 140 ? -52.152 1.549 19.351 1.00 63.34 140 LEU A N 1
ATOM 1096 C CA . LEU A 1 140 ? -52.581 1.800 20.730 1.00 63.34 140 LEU A CA 1
ATOM 1097 C C . LEU A 1 140 ? -53.356 0.615 21.325 1.00 63.34 140 LEU A C 1
ATOM 1099 O O . LEU A 1 140 ? -54.211 0.010 20.671 1.00 63.34 140 LEU A O 1
ATOM 1103 N N . ASP A 1 141 ? -53.055 0.317 22.589 1.00 65.81 141 ASP A N 1
ATOM 1104 C CA . ASP A 1 141 ? -53.695 -0.750 23.352 1.00 65.81 141 ASP A CA 1
ATOM 1105 C C . ASP A 1 141 ? -55.203 -0.456 23.466 1.00 65.81 141 ASP A C 1
ATOM 1107 O O . ASP A 1 141 ? -55.609 0.611 23.928 1.00 65.81 141 ASP A O 1
ATOM 1111 N N . ARG A 1 142 ? -56.061 -1.393 23.040 1.00 58.09 142 ARG A N 1
ATOM 1112 C CA . ARG A 1 142 ? -57.503 -1.290 23.317 1.00 58.09 142 ARG A CA 1
ATOM 1113 C C . ARG A 1 142 ? -57.727 -1.606 24.800 1.00 58.09 142 ARG A C 1
ATOM 1115 O O . ARG A 1 142 ? -57.209 -2.630 25.249 1.00 58.09 142 ARG A O 1
ATOM 1122 N N . PRO A 1 143 ? -58.495 -0.802 25.558 1.00 54.44 143 PRO A N 1
ATOM 1123 C CA . PRO A 1 143 ? -58.823 -1.136 26.937 1.00 54.44 143 PRO A CA 1
ATOM 1124 C C . PRO A 1 143 ? -59.558 -2.480 26.967 1.00 54.44 143 PRO A C 1
ATOM 1126 O O . PRO A 1 143 ? -60.624 -2.636 26.373 1.00 54.44 143 PRO A O 1
ATOM 1129 N N . VAL A 1 144 ? -58.957 -3.471 27.623 1.00 52.50 144 VAL A N 1
ATOM 1130 C CA . VAL A 1 144 ? -59.584 -4.773 27.865 1.00 52.50 144 VAL A CA 1
ATOM 1131 C C . VAL A 1 144 ? -60.251 -4.697 29.234 1.00 52.50 144 VAL A C 1
ATOM 1133 O O . VAL A 1 144 ? -59.638 -5.044 30.238 1.00 52.50 144 VAL A O 1
ATOM 1136 N N . GLY A 1 145 ? -61.484 -4.191 29.284 1.00 53.09 145 GLY A N 1
ATOM 1137 C CA . GLY A 1 145 ? -62.297 -4.227 30.501 1.00 53.09 145 GLY A CA 1
ATOM 1138 C C . GLY A 1 145 ? -63.416 -3.190 30.572 1.00 53.09 145 GLY A C 1
ATOM 1139 O O . GLY A 1 145 ? -63.422 -2.192 29.852 1.00 53.09 145 GLY A O 1
ATOM 1140 N N . THR A 1 146 ? -64.386 -3.469 31.442 1.00 49.03 146 THR A N 1
ATOM 1141 C CA . THR A 1 146 ? -65.463 -2.566 31.868 1.00 49.03 146 THR A CA 1
ATOM 1142 C C . THR A 1 146 ? -64.888 -1.308 32.527 1.00 49.03 146 THR A C 1
ATOM 1144 O O . THR A 1 146 ? -63.814 -1.343 33.128 1.00 49.03 146 THR A O 1
ATOM 1147 N N . VAL A 1 147 ? -65.616 -0.192 32.427 1.00 44.94 147 VAL A N 1
ATOM 1148 C CA . VAL A 1 147 ? -65.254 1.113 33.009 1.00 44.94 147 VAL A CA 1
ATOM 1149 C C . VAL A 1 147 ? -64.758 0.942 34.456 1.00 44.94 147 VAL A C 1
ATOM 1151 O O . VAL A 1 147 ? -65.516 0.501 35.314 1.00 44.94 147 VAL A O 1
ATOM 1154 N N . GLY A 1 148 ? -63.482 1.263 34.711 1.00 51.81 148 GLY A N 1
ATOM 1155 C CA . GLY A 1 148 ? -62.859 1.209 36.043 1.00 51.81 148 GLY A CA 1
ATOM 1156 C C . GLY A 1 148 ? -61.777 0.137 36.260 1.00 51.81 148 GLY A C 1
ATOM 1157 O O . GLY A 1 148 ? -61.099 0.188 37.283 1.00 51.81 148 GLY A O 1
ATOM 1158 N N . SER A 1 149 ? -61.553 -0.806 35.334 1.00 51.31 149 SER A N 1
ATOM 1159 C CA . SER A 1 149 ? -60.426 -1.755 35.439 1.00 51.31 149 SER A CA 1
ATOM 1160 C C . SER A 1 149 ? -59.090 -1.127 34.999 1.00 51.31 149 SER A C 1
ATOM 1162 O O . SER A 1 149 ? -59.078 -0.408 33.995 1.00 51.31 149 SER A O 1
ATOM 1164 N N . PRO A 1 150 ? -57.957 -1.413 35.675 1.00 54.75 150 PRO A N 1
ATOM 1165 C CA . PRO A 1 150 ? -56.651 -0.881 35.285 1.00 54.75 150 PRO A CA 1
ATOM 1166 C C . PRO A 1 150 ? -56.274 -1.324 33.863 1.00 54.75 150 PRO A C 1
ATOM 1168 O O . PRO A 1 150 ? -56.431 -2.490 33.502 1.00 54.75 150 PRO A O 1
ATOM 1171 N N . LEU A 1 151 ? -55.769 -0.386 33.056 1.00 59.12 151 LEU A N 1
ATOM 1172 C CA . LEU A 1 151 ? -55.263 -0.650 31.706 1.00 59.12 151 LEU A CA 1
ATOM 1173 C C . LEU A 1 151 ? -54.098 -1.647 31.772 1.00 59.12 151 LEU A C 1
ATOM 1175 O O . LEU A 1 151 ? -53.013 -1.316 32.249 1.00 59.12 151 LEU A O 1
ATOM 1179 N N . ILE A 1 152 ? -54.313 -2.870 31.279 1.00 66.00 152 ILE A N 1
ATOM 1180 C CA . ILE A 1 152 ? -53.234 -3.848 31.122 1.00 66.00 152 ILE A CA 1
ATOM 1181 C C . ILE A 1 152 ? -52.469 -3.507 29.845 1.00 66.00 152 ILE A C 1
ATOM 1183 O O . ILE A 1 152 ? -52.972 -3.687 28.735 1.00 66.00 152 ILE A O 1
ATOM 1187 N N . ILE A 1 153 ? -51.244 -3.023 30.023 1.00 72.88 153 ILE A N 1
ATOM 1188 C CA . ILE A 1 153 ? -50.324 -2.707 28.933 1.00 72.88 153 ILE A CA 1
ATOM 1189 C C . ILE A 1 153 ? -49.967 -3.984 28.165 1.00 72.88 153 ILE A C 1
ATOM 1191 O O . ILE A 1 153 ? -49.499 -4.963 28.751 1.00 72.88 153 ILE A O 1
ATOM 1195 N N . GLN A 1 154 ? -50.148 -3.966 26.844 1.00 79.25 154 GLN A N 1
ATOM 1196 C CA . GLN A 1 154 ? -49.751 -5.091 25.998 1.00 79.25 154 GLN A CA 1
ATOM 1197 C C . GLN A 1 154 ? -48.239 -5.064 25.727 1.00 79.25 154 GLN A C 1
ATOM 1199 O O . GLN A 1 154 ? -47.655 -3.983 25.598 1.00 79.25 154 GLN A O 1
ATOM 1204 N N . PRO A 1 155 ? -47.578 -6.230 25.587 1.00 85.62 155 PRO A N 1
ATOM 1205 C CA . PRO A 1 155 ? -46.176 -6.267 25.210 1.00 85.62 155 PRO A CA 1
ATOM 1206 C C . PRO A 1 155 ? -45.978 -5.653 23.830 1.00 85.62 155 PRO A C 1
ATOM 1208 O O . PRO A 1 155 ? -46.727 -5.930 22.893 1.00 85.62 155 PRO A O 1
ATOM 1211 N N . ALA A 1 156 ? -44.944 -4.837 23.729 1.00 87.62 156 ALA A N 1
ATOM 1212 C CA . ALA A 1 156 ? -44.566 -4.076 22.551 1.00 87.62 156 ALA A CA 1
ATOM 1213 C C . ALA A 1 156 ? -43.081 -3.693 22.647 1.00 87.62 156 ALA A C 1
ATOM 1215 O O . ALA A 1 156 ? -42.700 -2.627 22.189 1.00 87.62 156 ALA A O 1
ATOM 1216 N N . HIS A 1 157 ? -42.270 -4.484 23.353 1.00 89.19 157 HIS A N 1
ATOM 1217 C CA . HIS A 1 157 ? -40.975 -4.039 23.858 1.00 89.19 157 HIS A CA 1
ATOM 1218 C C . HIS A 1 157 ? -39.821 -4.845 23.278 1.00 89.19 157 HIS A C 1
ATOM 1220 O O . HIS A 1 157 ? -39.916 -6.062 23.106 1.00 89.19 157 HIS A O 1
ATOM 1226 N N . MET A 1 158 ? -38.701 -4.162 23.075 1.00 89.44 158 MET A N 1
ATOM 1227 C CA . MET A 1 158 ? -37.402 -4.770 22.844 1.00 89.44 158 MET A CA 1
ATOM 1228 C C . MET A 1 158 ? -36.550 -4.591 24.097 1.00 89.44 158 MET A C 1
ATOM 1230 O O . MET A 1 158 ? -36.250 -3.468 24.503 1.00 89.44 158 MET A O 1
ATOM 1234 N N . ILE A 1 159 ? -36.168 -5.710 24.705 1.00 91.75 159 ILE A N 1
ATOM 1235 C CA . ILE A 1 159 ? -35.226 -5.773 25.820 1.00 91.75 159 ILE A CA 1
ATOM 1236 C C . ILE A 1 159 ? -33.858 -6.087 25.222 1.00 91.75 159 ILE A C 1
ATOM 1238 O O . ILE A 1 159 ? -33.679 -7.158 24.653 1.00 91.75 159 ILE A O 1
ATOM 1242 N N . THR A 1 160 ? -32.893 -5.183 25.344 1.00 90.25 160 THR A N 1
ATOM 1243 C CA . THR A 1 160 ? -31.520 -5.406 24.870 1.00 90.25 160 THR A CA 1
ATOM 1244 C C . THR A 1 160 ? -30.576 -5.575 26.050 1.00 90.25 160 THR A C 1
ATOM 1246 O O . THR A 1 160 ? -30.547 -4.731 26.943 1.00 90.25 160 THR A O 1
ATOM 1249 N N . LEU A 1 161 ? -29.807 -6.662 26.053 1.00 91.75 161 LEU A N 1
ATOM 1250 C CA . LEU A 1 161 ? -28.761 -6.937 27.036 1.00 91.75 161 LEU A CA 1
ATOM 1251 C C . LEU A 1 161 ? -27.431 -6.410 26.505 1.00 91.75 161 LEU A C 1
ATOM 1253 O O . LEU A 1 161 ? -27.018 -6.818 25.425 1.00 91.75 161 LEU A O 1
ATOM 1257 N N . LEU A 1 162 ? -26.771 -5.526 27.246 1.00 88.62 162 LEU A N 1
ATOM 1258 C CA . LEU A 1 162 ? -25.530 -4.864 26.840 1.00 88.62 162 LEU A CA 1
ATOM 1259 C C . LEU A 1 162 ? -24.437 -5.077 27.894 1.00 88.62 162 LEU A C 1
ATOM 1261 O O . LEU A 1 162 ? -24.737 -5.067 29.093 1.00 88.62 162 LEU A O 1
ATOM 1265 N N . PRO A 1 163 ? -23.167 -5.240 27.493 1.00 89.75 163 PRO A N 1
ATOM 1266 C CA . PRO A 1 163 ? -22.064 -5.229 28.444 1.00 89.75 163 PRO A CA 1
ATOM 1267 C C . PRO A 1 163 ? -21.958 -3.846 29.111 1.00 89.75 163 PRO A C 1
ATOM 1269 O O . PRO A 1 163 ? -22.261 -2.833 28.474 1.00 89.75 163 PRO A O 1
ATOM 1272 N N . PRO A 1 164 ? -21.528 -3.773 30.383 1.00 87.81 164 PRO A N 1
ATOM 1273 C CA . PRO A 1 164 ? -21.479 -2.505 31.103 1.00 87.81 164 PRO A CA 1
ATOM 1274 C C . PRO A 1 164 ? -20.369 -1.601 30.549 1.00 87.81 164 PRO A C 1
ATOM 1276 O O . PRO A 1 164 ? -20.606 -0.421 30.288 1.00 87.81 164 PRO A O 1
ATOM 1279 N N . ILE A 1 165 ? -19.189 -2.174 30.287 1.00 89.06 165 ILE A N 1
ATOM 1280 C CA . ILE A 1 165 ? -18.098 -1.535 29.549 1.00 89.06 165 ILE A CA 1
ATOM 1281 C C . ILE A 1 165 ? -17.621 -2.487 28.449 1.00 89.06 165 ILE A C 1
ATOM 1283 O O . ILE A 1 165 ? -17.399 -3.669 28.700 1.00 89.06 165 ILE A O 1
ATOM 1287 N N . THR A 1 166 ? -17.439 -1.966 27.242 1.00 91.31 166 THR A N 1
ATOM 1288 C CA . THR A 1 166 ? -16.750 -2.621 26.126 1.00 91.31 166 THR A CA 1
ATOM 1289 C C . THR A 1 166 ? -15.484 -1.841 25.825 1.00 91.31 166 THR A C 1
ATOM 1291 O O . THR A 1 166 ? -15.545 -0.632 25.626 1.00 91.31 166 THR A O 1
ATOM 1294 N N . VAL A 1 167 ? -14.341 -2.512 25.769 1.00 93.88 167 VAL A N 1
ATOM 1295 C CA . VAL A 1 167 ? -13.068 -1.899 25.385 1.00 93.88 167 VAL A CA 1
ATOM 1296 C C . VAL A 1 167 ? -12.753 -2.299 23.950 1.00 93.88 167 VAL A C 1
ATOM 1298 O O . VAL A 1 167 ? -12.664 -3.485 23.647 1.00 93.88 167 VAL A O 1
ATOM 1301 N N . ALA A 1 168 ? -12.584 -1.323 23.062 1.00 94.44 168 ALA A N 1
ATOM 1302 C CA . ALA A 1 168 ? -12.305 -1.522 21.646 1.00 94.44 168 ALA A CA 1
ATOM 1303 C C . ALA A 1 168 ? -10.869 -1.107 21.299 1.00 94.44 168 ALA A C 1
ATOM 1305 O O . ALA A 1 168 ? -10.467 0.041 21.509 1.00 94.44 168 ALA A O 1
ATOM 1306 N N . ASN A 1 169 ? -10.108 -2.025 20.700 1.00 96.06 169 ASN A N 1
ATOM 1307 C CA . ASN A 1 169 ? -8.770 -1.746 20.195 1.00 96.06 169 ASN A CA 1
ATOM 1308 C C . ASN A 1 169 ? -8.843 -1.230 18.749 1.00 96.06 169 ASN A C 1
ATOM 1310 O O . ASN A 1 169 ? -9.115 -1.985 17.810 1.00 96.06 169 ASN A O 1
ATOM 1314 N N . LEU A 1 170 ? -8.580 0.062 18.558 1.00 96.19 170 LEU A N 1
ATOM 1315 C CA . LEU A 1 170 ? -8.477 0.705 17.247 1.00 96.19 170 LEU A CA 1
ATOM 1316 C C . LEU A 1 170 ? -7.021 1.027 16.876 1.00 96.19 170 LEU A C 1
ATOM 1318 O O . LEU A 1 170 ? -6.795 1.908 16.051 1.00 96.19 170 LEU A O 1
ATOM 1322 N N . LEU A 1 171 ? -6.047 0.331 17.467 1.00 95.81 171 LEU A N 1
ATOM 1323 C CA . LEU A 1 171 ? -4.622 0.373 17.131 1.00 95.81 171 LEU A CA 1
ATOM 1324 C C . LEU A 1 171 ? -4.263 -0.759 16.138 1.00 95.81 171 LEU A C 1
ATOM 1326 O O . LEU A 1 171 ? -5.037 -1.708 15.977 1.00 95.81 171 LEU A O 1
ATOM 1330 N N . PRO A 1 172 ? -3.109 -0.683 15.444 1.00 94.50 172 PRO A N 1
ATOM 1331 C CA . PRO A 1 172 ? -2.637 -1.722 14.535 1.00 94.50 172 PRO A CA 1
ATOM 1332 C C . PRO A 1 172 ? -1.835 -2.821 15.257 1.00 94.50 172 PRO A C 1
ATOM 1334 O O . PRO A 1 172 ? -1.379 -3.758 14.608 1.00 94.50 172 PRO A O 1
ATOM 1337 N N . CYS A 1 173 ? -1.664 -2.711 16.577 1.00 93.94 173 CYS A N 1
ATOM 1338 C CA . CYS A 1 173 ? -0.989 -3.665 17.456 1.00 93.94 173 CYS A CA 1
ATOM 1339 C C . CYS A 1 173 ? -1.933 -4.153 18.565 1.00 93.94 173 CYS A C 1
ATOM 1341 O O . CYS A 1 173 ? -3.046 -3.639 18.721 1.00 93.94 173 CYS A O 1
ATOM 1343 N N . ASP A 1 174 ? -1.510 -5.171 19.309 1.00 95.50 174 ASP A N 1
ATOM 1344 C CA . ASP A 1 174 ? -2.281 -5.669 20.441 1.00 95.50 174 ASP A CA 1
ATOM 1345 C C . ASP A 1 174 ? -2.333 -4.642 21.574 1.00 95.50 174 ASP A C 1
ATOM 1347 O O . ASP A 1 174 ? -1.354 -3.963 21.878 1.00 95.50 174 ASP A O 1
ATOM 1351 N N . LEU A 1 175 ? -3.503 -4.542 22.200 1.00 95.88 175 LEU A N 1
ATOM 1352 C CA . LEU A 1 175 ? -3.759 -3.660 23.328 1.00 95.88 175 LEU A CA 1
ATOM 1353 C C . LEU A 1 175 ? -3.980 -4.511 24.570 1.00 95.88 175 LEU A C 1
ATOM 1355 O O . LEU A 1 175 ? -4.913 -5.316 24.624 1.00 95.88 175 LEU A O 1
ATOM 1359 N N . HIS A 1 176 ? -3.149 -4.309 25.579 1.00 95.56 176 HIS A N 1
ATOM 1360 C CA . HIS A 1 176 ? -3.343 -4.895 26.892 1.00 95.56 176 HIS A CA 1
ATOM 1361 C C . HIS A 1 176 ? -4.106 -3.916 27.775 1.00 95.56 176 HIS A C 1
ATOM 1363 O O . HIS A 1 176 ? -3.851 -2.713 27.736 1.00 95.56 176 HIS A O 1
ATOM 1369 N N . TYR A 1 177 ? -5.043 -4.419 28.572 1.00 94.81 177 TYR A N 1
ATOM 1370 C CA . TYR A 1 177 ? -5.747 -3.607 29.558 1.00 94.81 177 TYR A CA 1
ATOM 1371 C C . TYR A 1 177 ? -5.738 -4.280 30.925 1.00 94.81 177 TYR A C 1
ATOM 1373 O O . TYR A 1 177 ? -5.750 -5.510 31.021 1.00 94.81 177 TYR A O 1
ATOM 1381 N N . THR A 1 178 ? -5.747 -3.469 31.977 1.00 94.69 178 THR A N 1
ATOM 1382 C CA . THR A 1 178 ? -5.996 -3.889 33.356 1.00 94.69 178 THR A CA 1
ATOM 1383 C C . THR A 1 178 ? -6.997 -2.941 34.006 1.00 94.69 178 THR A C 1
ATOM 1385 O O . THR A 1 178 ? -7.096 -1.770 33.636 1.00 94.69 178 THR A O 1
ATOM 1388 N N . VAL A 1 179 ? -7.779 -3.455 34.952 1.00 92.81 179 VAL A N 1
ATOM 1389 C CA . VAL A 1 179 ? -8.788 -2.678 35.682 1.00 92.81 179 VAL A CA 1
ATOM 1390 C C . VAL A 1 179 ? -8.318 -2.500 37.116 1.00 92.81 179 VAL A C 1
ATOM 1392 O O . VAL A 1 179 ? -8.064 -3.488 37.805 1.00 92.81 179 VAL A O 1
ATOM 1395 N N . ARG A 1 180 ? -8.192 -1.256 37.583 1.00 89.56 180 ARG A N 1
ATOM 1396 C CA . ARG A 1 180 ? -7.595 -0.977 38.898 1.00 89.56 180 ARG A CA 1
ATOM 1397 C C . ARG A 1 180 ? -8.446 -1.490 40.059 1.00 89.56 180 ARG A C 1
ATOM 1399 O O . ARG A 1 180 ? -7.905 -1.978 41.046 1.00 89.56 180 ARG A O 1
ATOM 1406 N N . GLU A 1 181 ? -9.765 -1.388 39.949 1.00 84.62 181 GLU A N 1
ATOM 1407 C CA . GLU A 1 181 ? -10.708 -1.728 41.018 1.00 84.62 181 GLU A CA 1
ATOM 1408 C C . GLU A 1 181 ? -10.881 -3.240 41.212 1.00 84.62 181 GLU A C 1
ATOM 1410 O O . GLU A 1 181 ? -11.417 -3.671 42.233 1.00 84.62 181 GLU A O 1
ATOM 1415 N N . VAL A 1 182 ? -10.454 -4.057 40.241 1.00 83.75 182 VAL A N 1
ATOM 1416 C CA . VAL A 1 182 ? -10.642 -5.511 40.260 1.00 83.75 182 VAL A CA 1
ATOM 1417 C C . VAL A 1 182 ? -9.292 -6.206 40.125 1.00 83.75 182 VAL A C 1
ATOM 1419 O O . VAL A 1 182 ? -8.717 -6.302 39.043 1.00 83.75 182 VAL A O 1
ATOM 1422 N N . VAL A 1 183 ? -8.793 -6.728 41.247 1.00 80.62 183 VAL A N 1
ATOM 1423 C CA . VAL A 1 183 ? -7.494 -7.408 41.313 1.00 80.62 183 VAL A CA 1
ATOM 1424 C C . VAL A 1 183 ? -7.454 -8.588 40.337 1.00 80.62 183 VAL A C 1
ATOM 1426 O O . VAL A 1 183 ? -8.307 -9.472 40.376 1.00 80.62 183 VAL A O 1
ATOM 1429 N N . GLY A 1 184 ? -6.440 -8.606 39.469 1.00 81.75 184 GLY A N 1
ATOM 1430 C CA . GLY A 1 184 ? -6.222 -9.677 38.494 1.00 81.75 184 GLY A CA 1
ATOM 1431 C C . GLY A 1 184 ? -7.078 -9.590 37.226 1.00 81.75 184 GLY A C 1
ATOM 1432 O O . GLY A 1 184 ? -6.921 -10.437 36.347 1.00 81.75 184 GLY A O 1
ATOM 1433 N N . LEU A 1 185 ? -7.948 -8.580 37.084 1.00 88.12 185 LEU A N 1
ATOM 1434 C CA . LEU A 1 185 ? -8.715 -8.377 35.857 1.00 88.12 185 LEU A CA 1
ATOM 1435 C C . LEU A 1 185 ? -7.850 -7.697 34.793 1.00 88.12 185 LEU A C 1
ATOM 1437 O O . LEU A 1 185 ? -7.648 -6.481 34.802 1.00 88.12 185 LEU A O 1
ATOM 1441 N N . ALA A 1 186 ? -7.353 -8.510 33.868 1.00 92.06 186 ALA A N 1
ATOM 1442 C CA . ALA A 1 186 ? -6.524 -8.092 32.751 1.00 92.06 186 ALA A CA 1
ATOM 1443 C C . ALA A 1 186 ? -6.881 -8.871 31.480 1.00 92.06 186 ALA A C 1
ATOM 1445 O O . ALA A 1 186 ? -7.391 -9.991 31.551 1.00 92.06 186 ALA A O 1
ATOM 1446 N N . GLY A 1 187 ? -6.572 -8.305 30.316 1.00 92.75 187 GLY A N 1
ATOM 1447 C CA . GLY A 1 187 ? -6.788 -8.977 29.038 1.00 92.75 187 GLY A CA 1
ATOM 1448 C C . GLY A 1 187 ? -5.957 -8.400 27.897 1.00 92.75 187 GLY A C 1
ATOM 1449 O O . GLY A 1 187 ? -5.344 -7.340 28.020 1.00 92.75 187 GLY A O 1
ATOM 1450 N N . ARG A 1 188 ? -5.937 -9.127 26.774 1.00 95.38 188 ARG A N 1
ATOM 1451 C CA . ARG A 1 188 ? -5.302 -8.729 25.508 1.00 95.38 188 ARG A CA 1
ATOM 1452 C C . ARG A 1 188 ? -6.370 -8.628 24.431 1.00 95.38 188 ARG A C 1
ATOM 1454 O O . ARG A 1 188 ? -7.115 -9.581 24.211 1.00 95.38 188 ARG A O 1
ATOM 1461 N N . ILE A 1 189 ? -6.404 -7.503 23.732 1.00 96.25 189 ILE A N 1
ATOM 1462 C CA . ILE A 1 189 ? -7.363 -7.210 22.670 1.00 96.25 189 ILE A CA 1
ATOM 1463 C C . ILE A 1 189 ? -6.588 -7.074 21.363 1.00 96.25 189 ILE A C 1
ATOM 1465 O O . ILE A 1 189 ? -5.751 -6.181 21.225 1.00 96.25 189 ILE A O 1
ATOM 1469 N N . LYS A 1 190 ? -6.869 -7.946 20.391 1.00 96.06 190 LYS A N 1
ATOM 1470 C CA . LYS A 1 190 ? -6.206 -7.897 19.078 1.00 96.06 190 LYS A CA 1
ATOM 1471 C C . LYS A 1 190 ? -6.616 -6.661 18.264 1.00 96.06 190 LYS A C 1
ATOM 1473 O O . LYS A 1 190 ? -7.705 -6.130 18.509 1.00 96.06 190 LYS A O 1
ATOM 1478 N N . PRO A 1 191 ? -5.807 -6.222 17.277 1.00 95.12 191 PRO A N 1
ATOM 1479 C CA . PRO A 1 191 ? -6.149 -5.111 16.393 1.00 95.12 191 PRO A CA 1
ATOM 1480 C C . PRO A 1 191 ? -7.562 -5.227 15.820 1.00 95.12 191 PRO A C 1
ATOM 1482 O O . PRO A 1 191 ? -7.921 -6.238 15.214 1.00 95.12 191 PRO A O 1
ATOM 1485 N N . GLY A 1 192 ? -8.373 -4.184 15.995 1.00 92.88 192 GLY A N 1
ATOM 1486 C CA . GLY A 1 192 ? -9.740 -4.142 15.481 1.00 92.88 192 GLY A CA 1
ATOM 1487 C C . GLY A 1 192 ? -10.736 -5.047 16.211 1.00 92.88 192 GLY A C 1
ATOM 1488 O O . GLY A 1 192 ? -11.867 -5.169 15.747 1.00 92.88 192 GLY A O 1
ATOM 1489 N N . LEU A 1 193 ? -10.379 -5.675 17.330 1.00 93.88 193 LEU A N 1
ATOM 1490 C CA . LEU A 1 193 ? -11.337 -6.392 18.173 1.00 93.88 193 LEU A CA 1
ATOM 1491 C C . LEU A 1 193 ? -11.777 -5.535 19.363 1.00 93.88 193 LEU A C 1
ATOM 1493 O O . LEU A 1 193 ? -11.211 -4.474 19.637 1.00 93.88 193 LEU A O 1
ATOM 1497 N N . SER A 1 194 ? -12.812 -6.007 20.045 1.00 92.44 194 SER A N 1
ATOM 1498 C CA . SER A 1 194 ? -13.323 -5.429 21.282 1.00 92.44 194 SER A CA 1
ATOM 1499 C C . SER A 1 194 ? -13.544 -6.544 22.301 1.00 92.44 194 SER A C 1
ATOM 1501 O O . SER A 1 194 ? -13.616 -7.711 21.915 1.00 92.44 194 SER A O 1
ATOM 1503 N N . THR A 1 195 ? -13.621 -6.195 23.581 1.00 92.69 195 THR A N 1
ATOM 1504 C CA . THR A 1 195 ? -13.936 -7.141 24.656 1.00 92.69 195 THR A CA 1
ATOM 1505 C C . THR A 1 195 ? -14.831 -6.497 25.708 1.00 92.69 195 THR A C 1
ATOM 1507 O O . THR A 1 195 ? -14.671 -5.315 26.032 1.00 92.69 195 THR A O 1
ATOM 1510 N N . ALA A 1 196 ? -15.768 -7.268 26.244 1.00 91.12 196 ALA A N 1
ATOM 1511 C CA . ALA A 1 196 ? -16.650 -6.850 27.318 1.00 91.12 196 ALA A CA 1
ATOM 1512 C C . ALA A 1 196 ? -16.008 -7.036 28.703 1.00 91.12 196 ALA A C 1
ATOM 1514 O O . ALA A 1 196 ? -15.422 -8.068 29.028 1.00 91.12 196 ALA A O 1
ATOM 1515 N N . VAL A 1 197 ? -16.170 -6.040 29.572 1.00 91.00 197 VAL A N 1
ATOM 1516 C CA . VAL A 1 197 ? -15.652 -6.039 30.944 1.00 91.00 197 VAL A CA 1
ATOM 1517 C C . VAL A 1 197 ? -16.830 -6.089 31.917 1.00 91.00 197 VAL A C 1
ATOM 1519 O O . VAL A 1 197 ? -17.384 -5.061 32.278 1.00 91.00 197 VAL A O 1
ATOM 1522 N N . HIS A 1 198 ? -17.229 -7.285 32.359 1.00 90.12 198 HIS A N 1
ATOM 1523 C CA . HIS A 1 198 ? -18.456 -7.489 33.156 1.00 90.12 198 HIS A CA 1
ATOM 1524 C C . HIS A 1 198 ? -18.311 -7.282 34.674 1.00 90.12 198 HIS A C 1
ATOM 1526 O O . HIS A 1 198 ? -19.310 -7.167 35.381 1.00 90.12 198 HIS A O 1
ATOM 1532 N N . GLN A 1 199 ? -17.088 -7.266 35.205 1.00 88.62 199 GLN A N 1
ATOM 1533 C CA . GLN A 1 199 ? -16.841 -7.293 36.659 1.00 88.62 199 GLN A CA 1
ATOM 1534 C C . GLN A 1 199 ? -16.801 -5.898 37.306 1.00 88.62 199 GLN A C 1
ATOM 1536 O O . GLN A 1 199 ? -16.738 -5.779 38.532 1.00 88.62 199 GLN A O 1
ATOM 1541 N N . VAL A 1 200 ? -16.877 -4.837 36.502 1.00 86.75 200 VAL A N 1
ATOM 1542 C CA . VAL A 1 200 ? -16.809 -3.435 36.945 1.00 86.75 200 VAL A CA 1
ATOM 1543 C C . VAL A 1 200 ? -18.165 -2.913 37.399 1.00 86.75 200 VAL A C 1
ATOM 1545 O O . VAL A 1 200 ? -19.201 -3.429 36.979 1.00 86.75 200 VAL A O 1
ATOM 1548 N N . ASN A 1 201 ? -18.165 -1.910 38.278 1.00 84.19 201 ASN A N 1
ATOM 1549 C CA . ASN A 1 201 ? -19.367 -1.175 38.662 1.00 84.19 201 ASN A CA 1
ATOM 1550 C C . ASN A 1 201 ? -19.350 0.213 38.012 1.00 84.19 201 ASN A C 1
ATOM 1552 O O . ASN A 1 201 ? -18.526 1.045 38.375 1.00 84.19 201 ASN A O 1
ATOM 1556 N N . THR A 1 202 ? -20.269 0.460 37.080 1.00 80.88 202 THR A N 1
ATOM 1557 C CA . THR A 1 202 ? -20.384 1.731 36.342 1.00 80.88 202 THR A CA 1
ATOM 1558 C C . THR A 1 202 ? -21.096 2.835 37.129 1.00 80.88 202 THR A C 1
ATOM 1560 O O . THR A 1 202 ? -21.181 3.967 36.660 1.00 80.88 202 THR A O 1
ATOM 1563 N N . GLU A 1 203 ? -21.626 2.526 38.317 1.00 81.06 203 GLU A N 1
ATOM 1564 C CA . GLU A 1 203 ? -22.141 3.528 39.265 1.00 81.06 203 GLU A CA 1
ATOM 1565 C C . GLU A 1 203 ? -21.011 4.240 40.026 1.00 81.06 203 GLU A C 1
ATOM 1567 O O . GLU A 1 203 ? -21.227 5.292 40.623 1.00 81.06 203 GLU A O 1
ATOM 1572 N N . SER A 1 204 ? -19.799 3.683 39.982 1.00 84.19 204 SER A N 1
ATOM 1573 C CA . SER A 1 204 ? -18.555 4.286 40.463 1.00 84.19 204 SER A CA 1
ATOM 1574 C C . SER A 1 204 ? -17.629 4.601 39.288 1.00 84.19 204 SER A C 1
ATOM 1576 O O . SER A 1 204 ? -17.806 4.071 38.192 1.00 84.19 204 SER A O 1
ATOM 1578 N N . SER A 1 205 ? -16.623 5.448 39.509 1.00 87.50 205 SER A N 1
ATOM 1579 C CA . SER A 1 205 ? -15.556 5.637 38.525 1.00 87.50 205 SER A CA 1
ATOM 1580 C C . SER A 1 205 ? -14.797 4.328 38.291 1.00 87.50 205 SER A C 1
ATOM 1582 O O . SER A 1 205 ? -14.504 3.627 39.258 1.00 87.50 205 SER A O 1
ATOM 1584 N N . VAL A 1 206 ? -14.467 4.031 37.034 1.00 89.38 206 VAL A N 1
ATOM 1585 C CA . VAL A 1 206 ? -13.679 2.854 36.636 1.00 89.38 206 VAL A CA 1
ATOM 1586 C C . VAL A 1 206 ? -12.398 3.311 35.945 1.00 89.38 206 VAL A C 1
ATOM 1588 O O . VAL A 1 206 ? -12.459 3.965 34.904 1.00 89.38 206 VAL A O 1
ATOM 1591 N N . GLU A 1 207 ? -11.242 2.966 36.498 1.00 93.00 207 GLU A N 1
ATOM 1592 C CA . GLU A 1 207 ? -9.926 3.277 35.945 1.00 93.00 207 GLU A CA 1
ATOM 1593 C C . GLU A 1 207 ? -9.379 2.099 35.124 1.00 93.00 207 GLU A C 1
ATOM 1595 O O . GLU A 1 207 ? -9.035 1.030 35.640 1.00 93.00 207 GLU A O 1
ATOM 1600 N N . LEU A 1 208 ? -9.283 2.322 33.812 1.00 93.81 208 LEU A N 1
ATOM 1601 C CA . LEU A 1 208 ? -8.708 1.401 32.841 1.00 93.81 208 LEU A CA 1
ATOM 1602 C C . LEU A 1 208 ? -7.259 1.792 32.562 1.00 93.81 208 LEU A C 1
ATOM 1604 O O . LEU A 1 208 ? -6.987 2.893 32.086 1.00 93.81 208 LEU A O 1
ATOM 1608 N N . ASN A 1 209 ? -6.337 0.872 32.808 1.00 94.81 209 ASN A N 1
ATOM 1609 C CA . ASN A 1 209 ? -4.931 1.036 32.467 1.00 94.81 209 ASN A CA 1
ATOM 1610 C C . ASN A 1 209 ? -4.637 0.289 31.172 1.00 94.81 209 ASN A C 1
ATOM 1612 O O . ASN A 1 209 ? -4.919 -0.902 31.065 1.00 94.81 209 ASN A O 1
ATOM 1616 N N . PHE A 1 210 ? -4.045 0.976 30.207 1.00 95.31 210 PHE A N 1
ATOM 1617 C CA . PHE A 1 210 ? -3.687 0.442 28.903 1.00 95.31 210 PHE A CA 1
ATOM 1618 C C . PHE A 1 210 ? -2.180 0.272 28.779 1.00 95.31 210 PHE A C 1
ATOM 1620 O O . PHE A 1 210 ? -1.413 1.171 29.118 1.00 95.31 210 PHE A O 1
ATOM 1627 N N . HIS A 1 211 ? -1.767 -0.871 28.249 1.00 92.62 211 HIS A N 1
ATOM 1628 C CA . HIS A 1 211 ? -0.378 -1.233 28.016 1.00 92.62 211 HIS A CA 1
ATOM 1629 C C . HIS A 1 211 ? -0.200 -1.696 26.563 1.00 92.62 211 HIS A C 1
ATOM 1631 O O . HIS A 1 211 ? -1.085 -2.340 25.993 1.00 92.62 211 HIS A O 1
ATOM 1637 N N . LEU A 1 212 ? 0.931 -1.336 25.960 1.00 94.00 212 LEU A N 1
ATOM 1638 C CA . LEU A 1 212 ? 1.317 -1.726 24.604 1.00 94.00 212 LEU A CA 1
ATOM 1639 C C . LEU A 1 212 ? 2.695 -2.379 24.645 1.00 94.00 212 LEU A C 1
ATOM 1641 O O . LEU A 1 212 ? 3.531 -2.023 25.478 1.00 94.00 212 LEU A O 1
ATOM 1645 N N . ASP A 1 213 ? 2.954 -3.273 23.696 1.00 88.62 213 ASP A N 1
ATOM 1646 C CA . ASP A 1 213 ? 4.286 -3.845 23.506 1.00 88.62 213 ASP A CA 1
ATOM 1647 C C . ASP A 1 213 ? 5.318 -2.728 23.288 1.00 88.62 213 ASP A C 1
ATOM 1649 O O . ASP A 1 213 ? 5.076 -1.788 22.530 1.00 88.62 213 ASP A O 1
ATOM 1653 N N . ASN A 1 214 ? 6.471 -2.826 23.954 1.00 87.25 214 ASN A N 1
ATOM 1654 C CA . ASN A 1 214 ? 7.531 -1.807 24.012 1.00 87.25 214 ASN A CA 1
ATOM 1655 C C . ASN A 1 214 ? 7.186 -0.502 24.761 1.00 87.25 214 ASN A C 1
ATOM 1657 O O . ASN A 1 214 ? 8.030 0.393 24.830 1.00 87.25 214 ASN A O 1
ATOM 1661 N N . PHE A 1 215 ? 6.002 -0.408 25.378 1.00 93.81 215 PHE A N 1
ATOM 1662 C CA . PHE A 1 215 ? 5.586 0.712 26.229 1.00 93.81 215 PHE A CA 1
ATOM 1663 C C . PHE A 1 215 ? 5.332 0.251 27.672 1.00 93.81 215 PHE A C 1
ATOM 1665 O O . PHE A 1 215 ? 4.177 0.077 28.063 1.00 93.81 215 PHE A O 1
ATOM 1672 N N . PRO A 1 216 ? 6.389 0.022 28.483 1.00 87.75 216 PRO A N 1
ATOM 1673 C CA . PRO A 1 216 ? 6.285 -0.591 29.813 1.00 87.75 216 PRO A CA 1
ATOM 1674 C C . PRO A 1 216 ? 5.433 0.209 30.802 1.00 87.75 216 PRO A C 1
ATOM 1676 O O . PRO A 1 216 ? 4.866 -0.375 31.722 1.00 87.75 216 PRO A O 1
ATOM 1679 N N . GLN A 1 217 ? 5.326 1.529 30.631 1.00 88.50 217 GLN A N 1
ATOM 1680 C CA . GLN A 1 217 ? 4.515 2.360 31.514 1.00 88.50 217 GLN A CA 1
ATOM 1681 C C . GLN A 1 217 ? 3.072 2.450 31.002 1.00 88.50 217 GLN A C 1
ATOM 1683 O O . GLN A 1 217 ? 2.859 2.956 29.893 1.00 88.50 217 GLN A O 1
ATOM 1688 N N . PRO A 1 218 ? 2.078 1.996 31.790 1.00 89.56 218 PRO A N 1
ATOM 1689 C CA . PRO A 1 218 ? 0.691 2.027 31.368 1.00 89.56 218 PRO A CA 1
ATOM 1690 C C . PRO A 1 218 ? 0.144 3.455 31.348 1.00 89.56 218 PRO A C 1
ATOM 1692 O O . PRO A 1 218 ? 0.532 4.307 32.148 1.00 89.56 218 PRO A O 1
ATOM 1695 N N . GLY A 1 219 ? -0.797 3.689 30.442 1.00 92.00 219 GLY A N 1
ATOM 1696 C CA . GLY A 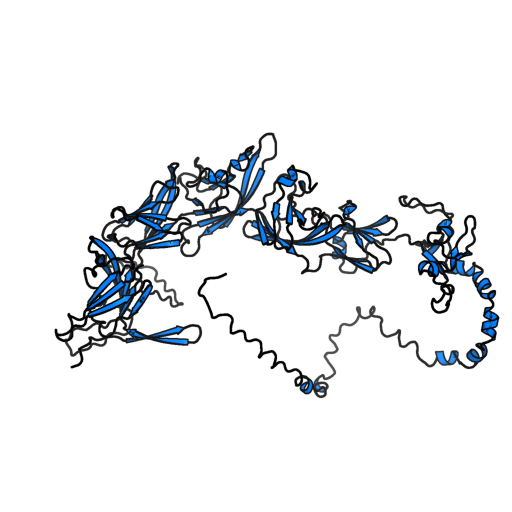1 219 ? -1.584 4.912 30.385 1.00 92.00 219 GLY A CA 1
ATOM 1697 C C . GLY A 1 219 ? -2.968 4.678 30.976 1.00 92.00 219 GLY A C 1
ATOM 1698 O O . GLY A 1 219 ? -3.615 3.690 30.640 1.00 92.00 219 GLY A O 1
ATOM 1699 N N . SER A 1 220 ? -3.426 5.575 31.844 1.00 92.56 220 SER A N 1
ATOM 1700 C CA . SER A 1 220 ? -4.694 5.417 32.565 1.00 92.56 220 SER A CA 1
ATOM 1701 C C . SER A 1 220 ? -5.809 6.255 31.942 1.00 92.56 220 SER A C 1
ATOM 1703 O O . SER A 1 220 ? -5.603 7.406 31.553 1.00 92.56 220 SER A O 1
ATOM 1705 N N . LEU A 1 221 ? -7.011 5.690 31.887 1.00 93.06 221 LEU A N 1
ATOM 1706 C CA . LEU A 1 221 ? -8.237 6.355 31.468 1.00 93.06 221 LEU A CA 1
ATOM 1707 C C . LEU A 1 221 ? -9.342 6.068 32.481 1.00 93.06 221 LEU A C 1
ATOM 1709 O O . LEU A 1 221 ? -9.690 4.916 32.728 1.00 93.06 221 LEU A O 1
ATOM 1713 N N . VAL A 1 222 ? -9.914 7.129 33.045 1.00 90.44 222 VAL A N 1
ATOM 1714 C CA . VAL A 1 222 ? -10.988 7.026 34.036 1.00 90.44 222 VAL A CA 1
ATOM 1715 C C . VAL A 1 222 ? -12.333 7.234 33.353 1.00 90.44 222 VAL A C 1
ATOM 1717 O O . VAL A 1 222 ? -12.576 8.279 32.750 1.00 90.44 222 VAL A O 1
ATOM 1720 N N . VAL A 1 223 ? -13.219 6.251 33.476 1.00 88.44 223 VAL A N 1
ATOM 1721 C CA . VAL A 1 223 ? -14.625 6.340 33.077 1.00 88.44 223 VAL A CA 1
ATOM 1722 C C . VAL A 1 223 ? -15.426 6.823 34.291 1.00 88.44 223 VAL A C 1
ATOM 1724 O O . VAL A 1 223 ? -15.537 6.076 35.265 1.00 88.44 223 VAL A O 1
ATOM 1727 N N . PRO A 1 224 ? -15.955 8.061 34.296 1.00 84.31 224 PRO A N 1
ATOM 1728 C CA . PRO A 1 224 ? -16.720 8.578 35.428 1.00 84.31 224 PRO A CA 1
ATOM 1729 C C . PRO A 1 224 ? -18.098 7.900 35.548 1.00 84.31 224 PRO A C 1
ATOM 1731 O O . PRO A 1 224 ? -18.631 7.400 34.553 1.00 84.31 224 PRO A O 1
ATOM 1734 N N . PRO A 1 225 ? -18.718 7.912 36.742 1.00 80.88 225 PRO A N 1
ATOM 1735 C CA . PRO A 1 225 ? -20.069 7.389 36.915 1.00 80.88 225 PRO A CA 1
ATOM 1736 C C . PRO A 1 225 ? -21.074 8.220 36.109 1.00 80.88 225 PRO A C 1
ATOM 1738 O O . PRO A 1 225 ? -21.004 9.449 36.090 1.00 80.88 225 PRO A O 1
ATOM 1741 N N . GLY A 1 226 ? -22.002 7.551 35.419 1.00 69.31 226 GLY A N 1
ATOM 1742 C CA . GLY A 1 226 ? -22.962 8.226 34.537 1.00 69.31 226 GLY A CA 1
ATOM 1743 C C . GLY A 1 226 ? -22.296 8.990 33.386 1.00 69.31 226 GLY A C 1
ATOM 1744 O O . GLY A 1 226 ? -22.788 10.052 32.997 1.00 69.31 226 GLY A O 1
ATOM 1745 N N . ALA A 1 227 ? -21.159 8.484 32.886 1.00 67.69 227 ALA A N 1
ATOM 1746 C CA . ALA A 1 227 ? -20.382 9.112 31.824 1.00 67.69 227 ALA A CA 1
ATOM 1747 C C . ALA A 1 227 ? -21.268 9.599 30.667 1.00 67.69 227 ALA A C 1
ATOM 1749 O O . ALA A 1 227 ? -22.227 8.948 30.253 1.00 67.69 227 ALA A O 1
ATOM 1750 N N . THR A 1 228 ? -20.911 10.758 30.118 1.00 75.44 228 THR A N 1
ATOM 1751 C CA . THR A 1 228 ? -21.388 11.199 28.805 1.00 75.44 228 THR A CA 1
ATOM 1752 C C . THR A 1 228 ? -20.306 10.906 27.776 1.00 75.44 228 THR A C 1
ATOM 1754 O O . THR A 1 228 ? -19.175 10.588 28.135 1.00 75.44 228 THR A O 1
ATOM 1757 N N . SER A 1 229 ? -20.643 10.960 26.486 1.00 83.31 229 SER A N 1
ATOM 1758 C CA . SER A 1 229 ? -19.630 10.721 25.459 1.00 83.31 229 SER A CA 1
ATOM 1759 C C . SER A 1 229 ? -18.536 11.791 25.526 1.00 83.31 229 SER A C 1
ATOM 1761 O O . SER A 1 229 ? -18.827 12.978 25.381 1.00 83.31 229 SER A O 1
ATOM 1763 N N . SER A 1 230 ? -17.294 11.370 25.735 1.00 85.25 230 SER A N 1
ATOM 1764 C CA . SER A 1 230 ? -16.129 12.229 25.941 1.00 85.25 230 SER A CA 1
ATOM 1765 C C . SER A 1 230 ? -14.901 11.657 25.237 1.00 85.25 230 SER A C 1
ATOM 1767 O O . SER A 1 230 ? -14.791 10.456 24.994 1.00 85.25 230 SER A O 1
ATOM 1769 N N . ASN A 1 231 ? -13.953 12.527 24.899 1.00 89.75 231 ASN A N 1
ATOM 1770 C CA . ASN A 1 231 ? -12.652 12.124 24.378 1.00 89.75 231 ASN A CA 1
ATOM 1771 C C . ASN A 1 231 ? -11.580 12.518 25.388 1.00 89.75 231 ASN A C 1
ATOM 1773 O O . ASN A 1 231 ? -11.577 13.640 25.889 1.00 89.75 231 ASN A O 1
ATOM 1777 N N . HIS A 1 232 ? -10.666 11.598 25.649 1.00 89.31 232 HIS A N 1
ATOM 1778 C CA . HIS A 1 232 ? -9.551 11.763 26.561 1.00 89.31 232 HIS A CA 1
ATOM 1779 C C . HIS A 1 232 ? -8.249 11.523 25.807 1.00 89.31 232 HIS A C 1
ATOM 1781 O O . HIS A 1 232 ? -8.166 10.657 24.934 1.00 89.31 232 HIS A O 1
ATOM 1787 N N . LEU A 1 233 ? -7.227 12.289 26.168 1.00 92.25 233 LEU A N 1
ATOM 1788 C CA . LEU A 1 233 ? -5.858 12.046 25.751 1.00 92.25 233 LEU A CA 1
ATOM 1789 C C . LEU A 1 233 ? -5.119 11.453 26.946 1.00 92.25 233 LEU A C 1
ATOM 1791 O O . LEU A 1 233 ? -5.147 12.034 28.030 1.00 92.25 233 LEU A O 1
ATOM 1795 N N . PHE A 1 234 ? -4.465 10.316 26.758 1.00 92.94 234 PHE A N 1
ATOM 1796 C CA . PHE A 1 234 ? -3.598 9.735 27.775 1.00 92.94 234 PHE A CA 1
ATOM 1797 C C . PHE A 1 234 ? -2.246 9.392 27.161 1.00 92.94 234 PHE A C 1
ATOM 1799 O O . PHE A 1 234 ? -2.136 9.168 25.955 1.00 92.94 234 PHE A O 1
ATOM 1806 N N . LYS A 1 235 ? -1.202 9.395 27.988 1.00 93.62 235 LYS A N 1
ATOM 1807 C CA . LYS A 1 235 ? 0.171 9.140 27.550 1.00 93.62 235 LYS A CA 1
ATOM 1808 C C . LYS A 1 235 ? 0.639 7.767 28.007 1.00 93.62 235 LYS A C 1
ATOM 1810 O O . LYS A 1 235 ? 0.351 7.359 29.130 1.00 93.62 235 LYS A O 1
ATOM 1815 N N . VAL A 1 236 ? 1.380 7.094 27.141 1.00 94.94 236 VAL A N 1
ATOM 1816 C CA . VAL A 1 236 ? 2.178 5.903 27.453 1.00 94.94 236 VAL A CA 1
ATOM 1817 C C . VAL A 1 236 ? 3.644 6.237 27.190 1.00 94.94 236 VAL A C 1
ATOM 1819 O O . VAL A 1 236 ? 3.928 7.062 26.321 1.00 94.94 236 VAL A O 1
ATOM 1822 N N . HIS A 1 237 ? 4.572 5.628 27.925 1.00 94.12 237 HIS A N 1
ATOM 1823 C CA . HIS A 1 237 ? 6.007 5.829 27.692 1.00 94.12 237 HIS A CA 1
ATOM 1824 C C . HIS A 1 237 ? 6.652 4.535 27.237 1.00 94.12 237 HIS A C 1
ATOM 1826 O O . HIS A 1 237 ? 6.314 3.454 27.730 1.00 94.12 237 HIS A O 1
ATOM 1832 N N . ASP A 1 238 ? 7.576 4.662 26.294 1.00 94.69 238 ASP A N 1
ATOM 1833 C CA . ASP A 1 238 ? 8.411 3.544 25.892 1.00 94.69 238 ASP A CA 1
ATOM 1834 C C . ASP A 1 238 ? 9.524 3.246 26.906 1.00 94.69 238 ASP A C 1
ATOM 1836 O O . ASP A 1 238 ? 9.653 3.904 27.941 1.00 94.69 238 ASP A O 1
ATOM 1840 N N . SER A 1 239 ? 10.322 2.214 26.631 1.00 91.44 239 SER A N 1
ATOM 1841 C CA . SER A 1 239 ? 11.446 1.810 27.485 1.00 91.44 239 SER A CA 1
ATOM 1842 C C . SER A 1 239 ? 12.539 2.874 27.634 1.00 91.44 239 SER A C 1
ATOM 1844 O O . SER A 1 239 ? 13.335 2.782 28.566 1.00 91.44 239 SER A O 1
ATOM 1846 N N . LEU A 1 240 ? 12.567 3.886 26.761 1.00 92.19 240 LEU A N 1
ATOM 1847 C CA . LEU A 1 240 ? 13.491 5.020 26.816 1.00 92.19 240 LEU A CA 1
ATOM 1848 C C . LEU A 1 240 ? 12.859 6.261 27.473 1.00 92.19 240 LEU A C 1
ATOM 1850 O O . LEU A 1 240 ? 13.505 7.301 27.545 1.00 92.19 240 LEU A O 1
ATOM 1854 N N . GLY A 1 241 ? 11.620 6.166 27.970 1.00 92.38 241 GLY A N 1
ATOM 1855 C CA . GLY A 1 241 ? 10.919 7.266 28.637 1.00 92.38 241 GLY A CA 1
ATOM 1856 C C . GLY A 1 241 ? 10.251 8.261 27.687 1.00 92.38 241 GLY A C 1
ATOM 1857 O O . GLY A 1 241 ? 9.742 9.284 28.145 1.00 92.38 241 GLY A O 1
ATOM 1858 N N . ARG A 1 242 ? 10.195 7.973 26.383 1.00 94.38 242 ARG A N 1
ATOM 1859 C CA . ARG A 1 242 ? 9.625 8.885 25.382 1.00 94.38 242 ARG A CA 1
ATOM 1860 C C . ARG A 1 242 ? 8.098 8.751 25.349 1.00 94.38 242 ARG A C 1
ATOM 1862 O O . ARG A 1 242 ? 7.598 7.621 25.312 1.00 94.38 242 ARG A O 1
ATOM 1869 N N . PRO A 1 243 ? 7.332 9.858 25.347 1.00 94.50 243 PRO A N 1
ATOM 1870 C CA . PRO A 1 243 ? 5.876 9.804 25.424 1.00 94.50 243 PRO A CA 1
ATOM 1871 C C . PRO A 1 243 ? 5.214 9.555 24.058 1.00 94.50 243 PRO A C 1
ATOM 1873 O O . PRO A 1 243 ? 5.574 10.153 23.045 1.00 94.50 243 PRO A O 1
ATOM 1876 N N . LEU A 1 244 ? 4.167 8.731 24.057 1.00 96.06 244 LEU A N 1
ATOM 1877 C CA . LEU A 1 244 ? 3.193 8.578 22.976 1.00 96.06 244 LEU A CA 1
ATOM 1878 C C . LEU A 1 244 ? 1.803 8.920 23.522 1.00 96.06 244 LEU A C 1
ATOM 1880 O O . LEU A 1 244 ? 1.340 8.323 24.494 1.00 96.06 244 LEU A O 1
ATOM 1884 N N . PHE A 1 245 ? 1.123 9.863 22.879 1.00 95.56 245 PHE A N 1
ATOM 1885 C CA . PHE A 1 245 ? -0.228 10.274 23.235 1.00 95.56 245 PHE A CA 1
ATOM 1886 C C . PHE A 1 245 ? -1.266 9.485 22.432 1.00 95.56 245 PHE A C 1
ATOM 1888 O O . PHE A 1 245 ? -1.272 9.496 21.198 1.00 95.56 245 PHE A O 1
ATOM 1895 N N . LEU A 1 246 ? -2.170 8.820 23.146 1.00 95.81 246 LEU A N 1
ATOM 1896 C CA . LEU A 1 246 ? -3.253 8.008 22.605 1.00 95.81 246 LEU A CA 1
ATOM 1897 C C . LEU A 1 246 ? -4.607 8.642 22.916 1.00 95.81 246 LEU A C 1
ATOM 1899 O O . LEU A 1 246 ? -4.811 9.269 23.955 1.00 95.81 246 LEU A O 1
ATOM 1903 N N . HIS A 1 247 ? -5.547 8.459 21.997 1.00 94.62 247 HIS A N 1
ATOM 1904 C CA . HIS A 1 247 ? -6.916 8.932 22.113 1.00 94.62 247 HIS A CA 1
ATOM 1905 C C . HIS A 1 247 ? -7.785 7.819 22.693 1.00 94.62 247 HIS A C 1
ATOM 1907 O O . HIS A 1 247 ? -7.995 6.790 22.047 1.00 94.62 247 HIS A O 1
ATOM 1913 N N . GLY A 1 248 ? -8.325 8.047 23.884 1.00 93.12 248 GLY A N 1
ATOM 1914 C CA . GLY A 1 248 ? -9.367 7.231 24.486 1.00 93.12 248 GLY A CA 1
ATOM 1915 C C . GLY A 1 248 ? -10.726 7.902 24.329 1.00 93.12 248 GLY A C 1
ATOM 1916 O O . GLY A 1 248 ? -10.971 8.941 24.933 1.00 93.12 248 GLY A O 1
ATOM 1917 N N . SER A 1 249 ? -11.626 7.338 23.529 1.00 91.12 249 SER A N 1
ATOM 1918 C CA . SER A 1 249 ? -12.994 7.848 23.408 1.00 91.12 249 SER A CA 1
ATOM 1919 C C . SER A 1 249 ? -13.934 7.024 24.276 1.00 91.12 249 SER A C 1
ATOM 1921 O O . SER A 1 249 ? -14.074 5.823 24.048 1.00 91.12 249 SER A O 1
ATOM 1923 N N . VAL A 1 250 ? -14.623 7.663 25.210 1.00 89.69 250 VAL A N 1
ATOM 1924 C CA . VAL A 1 250 ? -15.743 7.066 25.935 1.00 89.69 250 VAL A CA 1
ATOM 1925 C C . VAL A 1 250 ? -17.009 7.428 25.171 1.00 89.69 250 VAL A C 1
ATOM 1927 O O . VAL A 1 250 ? -17.317 8.598 24.965 1.00 89.69 250 VAL A O 1
ATOM 1930 N N . SER A 1 251 ? -17.739 6.427 24.707 1.00 85.12 251 SER A N 1
ATOM 1931 C CA . SER A 1 251 ? -18.999 6.589 23.989 1.00 85.12 251 SER A CA 1
ATOM 1932 C C . SER A 1 251 ? -20.091 5.800 24.690 1.00 85.12 251 SER A C 1
ATOM 1934 O O . SER A 1 251 ? -19.853 4.737 25.252 1.00 85.12 251 SER A O 1
ATOM 1936 N N . VAL A 1 252 ? -21.287 6.372 24.728 1.00 76.88 252 VAL A N 1
ATOM 1937 C CA . VAL A 1 252 ? -22.382 5.892 25.576 1.00 76.88 252 VAL A CA 1
ATOM 1938 C C . VAL A 1 252 ? -23.522 5.552 24.629 1.00 76.88 252 VAL A C 1
ATOM 1940 O O . VAL A 1 252 ? -24.196 6.441 24.097 1.00 76.88 252 VAL A O 1
ATOM 1943 N N . ASN A 1 253 ? -23.646 4.259 24.322 1.00 66.19 253 ASN A N 1
ATOM 1944 C CA . ASN A 1 253 ? -24.549 3.730 23.305 1.00 66.19 253 ASN A CA 1
ATOM 1945 C C . ASN A 1 253 ? -25.985 3.613 23.822 1.00 66.19 253 ASN A C 1
ATOM 1947 O O . ASN A 1 253 ? -26.434 2.498 24.085 1.00 66.19 253 ASN A O 1
ATOM 1951 N N . LYS A 1 254 ? -26.696 4.748 23.964 1.00 58.62 254 LYS A N 1
ATOM 1952 C CA . LYS A 1 254 ? -28.111 4.807 24.401 1.00 58.62 254 LYS A CA 1
ATOM 1953 C C . LYS A 1 254 ? -28.925 3.722 23.716 1.00 58.62 254 LYS A C 1
ATOM 1955 O O . LYS A 1 254 ? -28.836 3.629 22.490 1.00 58.62 254 LYS A O 1
ATOM 1960 N N . GLY A 1 255 ? -29.652 2.936 24.523 1.00 49.03 255 GLY A N 1
ATOM 1961 C CA . GLY A 1 255 ? -30.352 1.708 24.148 1.00 49.03 255 GLY A CA 1
ATOM 1962 C C . GLY A 1 255 ? -30.674 1.629 22.663 1.00 49.03 255 GLY A C 1
ATOM 1963 O O . GLY A 1 255 ? -31.351 2.509 22.136 1.00 49.03 255 GLY A O 1
ATOM 1964 N N . ALA A 1 256 ? -30.148 0.598 22.000 1.00 39.59 256 ALA A N 1
ATOM 1965 C CA . ALA A 1 256 ? -30.291 0.337 20.573 1.00 39.59 256 ALA A CA 1
ATOM 1966 C C . ALA A 1 256 ? -31.763 0.120 20.159 1.00 39.59 256 ALA A C 1
ATOM 1968 O O . ALA A 1 256 ? -32.160 -0.966 19.756 1.00 39.59 256 ALA A O 1
ATOM 1969 N N . GLY A 1 257 ? -32.577 1.173 20.215 1.00 34.09 257 GLY A N 1
ATOM 1970 C CA . GLY A 1 257 ? -33.729 1.343 19.356 1.00 34.09 257 GLY A CA 1
ATOM 1971 C C . GLY A 1 257 ? -33.174 1.552 17.958 1.00 34.09 257 GLY A C 1
ATOM 1972 O O . GLY A 1 257 ? -32.516 2.556 17.678 1.00 34.09 257 GLY A O 1
ATOM 1973 N N . ILE A 1 258 ? -33.359 0.552 17.106 1.00 31.06 258 ILE A N 1
ATOM 1974 C CA . ILE A 1 258 ? -32.959 0.553 15.703 1.00 31.06 258 ILE A CA 1
ATOM 1975 C C . ILE A 1 258 ? -33.311 1.914 15.086 1.00 31.06 258 ILE A C 1
ATOM 1977 O O . ILE A 1 258 ? -34.476 2.236 14.858 1.00 31.06 258 ILE A O 1
ATOM 1981 N N . LYS A 1 259 ? -32.294 2.722 14.774 1.00 27.98 259 LYS A N 1
ATOM 1982 C CA . LYS A 1 259 ? -32.459 3.916 13.945 1.00 27.98 259 LYS A CA 1
ATOM 1983 C C . LYS A 1 259 ? -32.639 3.440 12.507 1.00 27.98 259 LYS A C 1
ATOM 1985 O O . LYS A 1 259 ? -31.684 3.424 11.732 1.00 27.98 259 LYS A O 1
ATOM 1990 N N . VAL A 1 260 ? -33.852 3.017 12.148 1.00 24.77 260 VAL A N 1
ATOM 1991 C CA . VAL A 1 260 ? -34.225 2.820 10.744 1.00 24.77 260 VAL A CA 1
ATOM 1992 C C . VAL A 1 260 ? -34.122 4.192 10.083 1.00 24.77 260 VAL A C 1
ATOM 1994 O O . VAL A 1 260 ? -34.990 5.049 10.240 1.00 24.77 260 VAL A O 1
ATOM 1997 N N . ARG A 1 261 ? -33.017 4.440 9.373 1.00 22.42 261 ARG A N 1
ATOM 1998 C CA . ARG A 1 261 ? -32.935 5.540 8.412 1.00 22.42 261 ARG A CA 1
ATOM 1999 C C . ARG A 1 261 ? -33.903 5.209 7.283 1.00 22.42 261 ARG A C 1
ATOM 2001 O O . ARG A 1 261 ? -33.532 4.525 6.336 1.00 22.42 261 ARG A O 1
ATOM 2008 N N . LEU A 1 262 ? -35.129 5.708 7.378 1.00 26.31 262 LEU A N 1
ATOM 2009 C CA . LEU A 1 262 ? -35.913 5.955 6.179 1.00 26.31 262 LEU A CA 1
ATOM 2010 C C . LEU A 1 262 ? -35.210 7.095 5.442 1.00 26.31 262 LEU A C 1
ATOM 2012 O O . LEU A 1 262 ? -35.066 8.207 5.951 1.00 26.31 262 LEU A O 1
ATOM 2016 N N . SER A 1 263 ? -34.662 6.774 4.278 1.00 25.47 263 SER A N 1
ATOM 2017 C CA . SER A 1 263 ? -34.161 7.757 3.331 1.00 25.47 263 SER A CA 1
ATOM 2018 C C . SER A 1 263 ? -35.269 8.759 3.010 1.00 25.47 263 SER A C 1
ATOM 2020 O O . SER A 1 263 ? -36.318 8.365 2.508 1.00 25.47 263 SER A O 1
ATOM 2022 N N . GLY A 1 264 ? -34.997 10.040 3.260 1.00 29.23 264 GLY A N 1
ATOM 2023 C CA . GLY A 1 264 ? -35.826 11.153 2.805 1.00 29.23 264 GLY A CA 1
ATOM 2024 C C . GLY A 1 264 ? -36.585 11.847 3.929 1.00 29.23 264 GLY A C 1
ATOM 2025 O O . GLY A 1 264 ? -37.744 11.542 4.177 1.00 29.23 264 GLY A O 1
ATOM 2026 N N . THR A 1 265 ? -35.921 12.781 4.614 1.00 25.16 265 THR A N 1
ATOM 2027 C CA . THR A 1 265 ? -36.262 14.220 4.725 1.00 25.16 265 THR A CA 1
ATOM 2028 C C . THR A 1 265 ? -35.509 14.770 5.942 1.00 25.16 265 THR A C 1
ATOM 2030 O O . THR A 1 265 ? -35.758 14.380 7.080 1.00 25.16 265 THR A O 1
ATOM 2033 N N . GLU A 1 266 ? -34.524 15.634 5.701 1.00 24.39 266 GLU A N 1
ATOM 2034 C CA . GLU A 1 266 ? -33.781 16.348 6.741 1.00 24.39 266 GLU A CA 1
ATOM 2035 C C . GLU A 1 266 ? -34.685 17.464 7.287 1.00 24.39 266 GLU A C 1
ATOM 2037 O O . GLU A 1 266 ? -34.932 18.450 6.599 1.00 24.39 266 GLU A O 1
ATOM 2042 N N . VAL A 1 267 ? -35.207 17.317 8.507 1.00 25.00 267 VAL A N 1
ATOM 2043 C CA . VAL A 1 267 ? -35.869 18.424 9.213 1.00 25.00 267 VAL A CA 1
ATOM 2044 C C . VAL A 1 267 ? -34.861 19.017 10.190 1.00 25.00 267 VAL A C 1
ATOM 2046 O O . VAL A 1 267 ? -34.592 18.461 11.254 1.00 25.00 267 VAL A O 1
ATOM 2049 N N . ARG A 1 268 ? -34.272 20.149 9.798 1.00 25.28 268 ARG A N 1
ATOM 2050 C CA . ARG A 1 268 ? -33.525 21.031 10.697 1.00 25.28 268 ARG A CA 1
ATOM 2051 C C . ARG A 1 268 ? -34.526 21.926 11.415 1.00 25.28 268 ARG A C 1
ATOM 2053 O O . ARG A 1 268 ? -35.132 22.783 10.783 1.00 25.28 268 ARG A O 1
ATOM 2060 N N . LEU A 1 269 ? -34.668 21.758 12.725 1.00 31.06 269 LEU A N 1
ATOM 2061 C CA . LEU A 1 269 ? -35.240 22.795 13.580 1.00 31.06 269 LEU A CA 1
ATOM 2062 C C . LEU A 1 269 ? -34.079 23.497 14.279 1.00 31.06 269 LEU A C 1
ATOM 2064 O O . LEU A 1 269 ? -33.390 22.917 15.116 1.00 31.06 269 LEU A O 1
ATOM 2068 N N . ALA A 1 270 ? -33.817 24.730 13.852 1.00 25.73 270 ALA A N 1
ATOM 2069 C CA . ALA A 1 270 ? -32.865 25.615 14.495 1.00 25.73 270 ALA A CA 1
ATOM 2070 C C . ALA A 1 270 ? -33.493 26.200 15.769 1.00 25.73 270 ALA A C 1
ATOM 2072 O O . ALA A 1 270 ? -34.587 26.752 15.719 1.00 25.73 270 ALA A O 1
ATOM 2073 N N . GLY A 1 271 ? -32.762 26.114 16.882 1.00 31.17 271 GLY A N 1
ATOM 2074 C CA . GLY A 1 271 ? -32.941 26.998 18.032 1.00 31.17 271 GLY A CA 1
ATOM 2075 C C . GLY A 1 271 ? -34.069 26.649 19.001 1.00 31.17 271 GLY A C 1
ATOM 2076 O O . GLY A 1 271 ? -35.037 27.391 19.090 1.00 31.17 271 GLY A O 1
ATOM 2077 N N . THR A 1 272 ? -33.917 25.585 19.797 1.00 26.92 272 THR A N 1
ATOM 2078 C CA . THR A 1 272 ? -34.328 25.576 21.221 1.00 26.92 272 THR A CA 1
ATOM 2079 C C . THR A 1 272 ? -33.764 24.336 21.923 1.00 26.92 272 THR A C 1
ATOM 2081 O O . THR A 1 272 ? -34.128 23.204 21.615 1.00 26.92 272 THR A O 1
ATOM 2084 N N . GLU A 1 273 ? -32.836 24.544 22.859 1.00 26.42 273 GLU A N 1
ATOM 2085 C CA . GLU A 1 273 ? -32.327 23.504 23.758 1.00 26.42 273 GLU A CA 1
ATOM 2086 C C . GLU A 1 273 ? -33.401 23.239 24.825 1.00 26.42 273 GLU A C 1
ATOM 2088 O O . GLU A 1 273 ? -33.576 24.019 25.760 1.00 26.42 273 GLU A O 1
ATOM 2093 N N . VAL A 1 274 ? -34.171 22.161 24.668 1.00 24.73 274 VAL A N 1
ATOM 2094 C CA . VAL A 1 274 ? -35.133 21.729 25.689 1.00 24.73 274 VAL A CA 1
ATOM 2095 C C . VAL A 1 274 ? -34.362 21.011 26.795 1.00 24.73 274 VAL A C 1
ATOM 2097 O O . VAL A 1 274 ? -33.992 19.844 26.665 1.00 24.73 274 VAL A O 1
ATOM 2100 N N . ARG A 1 275 ? -34.099 21.725 27.892 1.00 24.91 275 ARG A N 1
ATOM 2101 C CA . ARG A 1 275 ? -33.619 21.143 29.149 1.00 24.91 275 ARG A CA 1
ATOM 2102 C C . ARG A 1 275 ? -34.819 20.718 29.983 1.00 24.91 275 ARG A C 1
ATOM 2104 O O . ARG A 1 275 ? -35.503 21.559 30.555 1.00 24.91 275 ARG A O 1
ATOM 2111 N N . LEU A 1 276 ? -35.054 19.413 30.068 1.00 29.83 276 LEU A N 1
ATOM 2112 C CA . LEU A 1 276 ? -35.900 18.842 31.111 1.00 29.83 276 LEU A CA 1
ATOM 2113 C C . LEU A 1 276 ? -35.009 18.538 32.319 1.00 29.83 276 LEU A C 1
ATOM 2115 O O . LEU A 1 276 ? -34.066 17.753 32.224 1.00 29.83 276 LEU A O 1
ATOM 2119 N N . ALA A 1 277 ? -35.277 19.229 33.427 1.00 25.75 277 ALA A N 1
ATOM 2120 C CA . ALA A 1 277 ? -34.641 18.987 34.711 1.00 25.75 277 ALA A CA 1
ATOM 2121 C C . ALA A 1 277 ? -35.281 17.759 35.374 1.00 25.75 277 ALA A C 1
ATOM 2123 O O . ALA A 1 277 ? -36.481 17.733 35.633 1.00 25.75 277 ALA A O 1
ATOM 2124 N N . GLY A 1 278 ? -34.455 16.755 35.640 1.00 25.28 278 GLY A N 1
ATOM 2125 C CA . GLY A 1 278 ? -34.791 15.526 36.345 1.00 25.28 278 GLY A CA 1
ATOM 2126 C C . GLY A 1 278 ? -33.558 14.632 36.323 1.00 25.28 278 GLY A C 1
ATOM 2127 O O . GLY A 1 278 ? -32.951 14.441 35.272 1.00 25.28 278 GLY A O 1
ATOM 2128 N N . THR A 1 279 ? -33.112 14.170 37.484 1.00 30.92 279 THR A N 1
ATOM 2129 C CA . THR A 1 279 ? -31.888 13.379 37.645 1.00 30.92 279 THR A CA 1
ATOM 2130 C C . THR A 1 279 ? -32.083 11.990 37.023 1.00 30.92 279 THR A C 1
ATOM 2132 O O . THR A 1 279 ? -32.504 11.057 37.696 1.00 30.92 279 THR A O 1
ATOM 2135 N N . GLU A 1 280 ? -31.808 11.843 35.726 1.00 29.91 280 GLU A N 1
ATOM 2136 C CA . GLU A 1 280 ? -31.790 10.547 35.036 1.00 29.91 280 GLU A CA 1
ATOM 2137 C C . GLU A 1 280 ? -30.350 10.067 34.846 1.00 29.91 280 GLU A C 1
ATOM 2139 O O . GLU A 1 280 ? -29.596 10.588 34.018 1.00 29.91 280 GLU A O 1
ATOM 2144 N N . VAL A 1 281 ? -29.971 9.037 35.602 1.00 31.06 281 VAL A N 1
ATOM 2145 C CA . VAL A 1 281 ? -28.753 8.267 35.342 1.00 31.06 281 VAL A CA 1
ATOM 2146 C C . VAL A 1 281 ? -29.011 7.414 34.096 1.00 31.06 281 VAL A C 1
ATOM 2148 O O . VAL A 1 281 ? -29.731 6.422 34.146 1.00 31.06 281 VAL A O 1
ATOM 2151 N N . ARG A 1 282 ? -28.449 7.836 32.962 1.00 37.97 282 ARG A N 1
ATOM 2152 C CA . ARG A 1 282 ? -28.483 7.112 31.683 1.00 37.97 282 ARG A CA 1
ATOM 2153 C C . ARG A 1 282 ? -27.377 6.060 31.700 1.00 37.97 282 ARG A C 1
ATOM 2155 O O . ARG A 1 282 ? -26.211 6.441 31.780 1.00 37.97 282 ARG A O 1
ATOM 2162 N N . LEU A 1 283 ? -27.706 4.771 31.639 1.00 43.53 283 LEU A N 1
ATOM 2163 C CA . LEU A 1 283 ? -26.712 3.696 31.550 1.00 43.53 283 LEU A CA 1
ATOM 2164 C C . LEU A 1 283 ? -27.003 2.791 30.370 1.00 43.53 283 LEU A C 1
ATOM 2166 O O . LEU A 1 283 ? -27.609 1.723 30.440 1.00 43.53 283 LEU A O 1
ATOM 2170 N N . SER A 1 284 ? -26.438 3.248 29.277 1.00 59.47 284 SER A N 1
ATOM 2171 C CA . SER A 1 284 ? -26.290 2.517 28.053 1.00 59.47 284 SER A CA 1
ATOM 2172 C C . SER A 1 284 ? -24.895 1.892 28.014 1.00 59.47 284 SER A C 1
ATOM 2174 O O . SER A 1 284 ? -23.977 2.483 28.587 1.00 59.47 284 SER A O 1
ATOM 2176 N N . GLY A 1 285 ? -24.707 0.747 27.351 1.00 67.88 285 GLY A N 1
ATOM 2177 C CA . GLY A 1 285 ? -23.397 0.085 27.291 1.00 67.88 285 GLY A CA 1
ATOM 2178 C C . GLY A 1 285 ? -22.287 1.078 26.927 1.00 67.88 285 GLY A C 1
ATOM 2179 O O . GLY A 1 285 ? -22.371 1.761 25.901 1.00 67.88 285 GLY A O 1
ATOM 2180 N N . THR A 1 286 ? -21.293 1.217 27.807 1.00 83.50 286 THR A N 1
ATOM 2181 C CA . THR A 1 286 ? -20.211 2.189 27.620 1.00 83.50 286 THR A CA 1
ATOM 2182 C C . THR A 1 286 ? -19.149 1.561 26.740 1.00 83.50 286 THR A C 1
ATOM 2184 O O . THR A 1 286 ? -18.582 0.534 27.089 1.00 83.50 286 THR A O 1
ATOM 2187 N N . GLU A 1 287 ? -18.855 2.160 25.598 1.00 88.44 287 GLU A N 1
ATOM 2188 C CA . GLU A 1 287 ? -17.772 1.727 24.725 1.00 88.44 287 GLU A CA 1
ATOM 2189 C C . GLU A 1 287 ? -16.582 2.676 24.876 1.00 88.44 287 GLU A C 1
ATOM 2191 O O . GLU A 1 287 ? -16.668 3.866 24.569 1.00 88.44 287 GLU A O 1
ATOM 2196 N N . VAL A 1 288 ? -15.464 2.132 25.348 1.00 91.56 288 VAL A N 1
ATOM 2197 C CA . VAL A 1 288 ? -14.169 2.796 25.449 1.00 91.56 288 VAL A CA 1
ATOM 2198 C C . VAL A 1 288 ? -13.325 2.353 24.266 1.00 91.56 288 VAL A C 1
ATOM 2200 O O . VAL A 1 288 ? -12.911 1.199 24.200 1.00 91.56 288 VAL A O 1
ATOM 2203 N N . SER A 1 289 ? -13.044 3.253 23.330 1.00 94.06 289 SER A N 1
ATOM 2204 C CA . SER A 1 289 ? -12.182 2.951 22.186 1.00 94.06 289 SER A CA 1
ATOM 2205 C C . SER A 1 289 ? -10.818 3.614 22.334 1.00 94.06 289 SER A C 1
ATOM 2207 O O . SER A 1 289 ? -10.738 4.788 22.695 1.00 94.06 289 SER A O 1
ATOM 2209 N N . VAL A 1 290 ? -9.747 2.868 22.066 1.00 95.88 290 VAL A N 1
ATOM 2210 C CA . VAL A 1 290 ? -8.367 3.371 22.108 1.00 95.88 290 VAL A CA 1
ATOM 2211 C C . VAL A 1 290 ? -7.820 3.447 20.692 1.00 95.88 290 VAL A C 1
ATOM 2213 O O . VAL A 1 290 ? -7.800 2.450 19.974 1.00 95.88 290 VAL A O 1
ATOM 2216 N N . SER A 1 291 ? -7.365 4.630 20.289 1.00 96.44 291 SER A N 1
ATOM 2217 C CA . SER A 1 291 ? -6.817 4.912 18.960 1.00 96.44 291 SER A CA 1
ATOM 2218 C C . SER A 1 291 ? -5.577 5.803 19.049 1.00 96.44 291 SER A C 1
ATOM 2220 O O . SER A 1 291 ? -5.345 6.458 20.062 1.00 96.44 291 SER A O 1
ATOM 2222 N N . ALA A 1 292 ? -4.773 5.839 17.988 1.00 96.00 292 ALA A N 1
ATOM 2223 C CA . ALA A 1 292 ? -3.639 6.755 17.876 1.00 96.00 292 ALA A CA 1
ATOM 2224 C C . ALA A 1 292 ? -3.962 7.888 16.885 1.00 96.00 292 ALA A C 1
ATOM 2226 O O . ALA A 1 292 ? -4.690 7.636 15.916 1.00 96.00 292 ALA A O 1
ATOM 2227 N N . PRO A 1 293 ? -3.406 9.102 17.066 1.00 95.56 293 PRO A N 1
ATOM 2228 C CA . PRO A 1 293 ? -3.639 10.216 16.146 1.00 95.56 293 PRO A CA 1
ATOM 2229 C C . PRO A 1 293 ? -3.121 9.926 14.731 1.00 95.56 293 PRO A C 1
ATOM 2231 O O . PRO A 1 293 ? -3.820 10.185 13.747 1.00 95.56 293 PRO A O 1
ATOM 2234 N N . PHE A 1 294 ? -1.914 9.354 14.627 1.00 97.25 294 PHE A N 1
ATOM 2235 C CA . PHE A 1 294 ? -1.272 9.025 13.357 1.00 97.25 294 PHE A CA 1
ATOM 2236 C C . PHE A 1 294 ? -0.715 7.603 13.344 1.00 97.25 294 PHE A C 1
ATOM 2238 O O . PHE A 1 294 ? -0.136 7.132 14.323 1.00 97.25 294 PHE A O 1
ATOM 2245 N N . TRP A 1 295 ? -0.843 6.944 12.194 1.00 97.06 295 TRP A N 1
ATOM 2246 C CA . TRP A 1 295 ? -0.106 5.729 11.852 1.00 97.06 295 TRP A CA 1
ATOM 2247 C C . TRP A 1 295 ? 0.879 6.045 10.736 1.00 97.06 295 TRP A C 1
ATOM 2249 O O . TRP A 1 295 ? 0.454 6.411 9.638 1.00 97.06 295 TRP A O 1
ATOM 2259 N N . LEU A 1 296 ? 2.175 5.876 10.988 1.00 96.75 296 LEU A N 1
ATOM 2260 C CA . LEU A 1 296 ? 3.213 6.008 9.971 1.00 96.75 296 LEU A CA 1
ATOM 2261 C C . LEU A 1 296 ? 3.489 4.629 9.361 1.00 96.75 296 LEU A C 1
ATOM 2263 O O . LEU A 1 296 ? 3.995 3.723 10.020 1.00 96.75 296 LEU A O 1
ATOM 2267 N N . VAL A 1 297 ? 3.130 4.456 8.092 1.00 95.50 297 VAL A N 1
ATOM 2268 C CA . VAL A 1 297 ? 3.284 3.207 7.340 1.00 95.50 297 VAL A CA 1
ATOM 2269 C C . VAL A 1 297 ? 4.456 3.353 6.376 1.00 95.50 297 VAL A C 1
ATOM 2271 O O . VAL A 1 297 ? 4.340 4.017 5.344 1.00 95.50 297 VAL A O 1
ATOM 2274 N N . ASN A 1 298 ? 5.582 2.713 6.692 1.00 94.19 298 ASN A N 1
ATOM 2275 C CA . ASN A 1 298 ? 6.789 2.779 5.875 1.00 94.19 298 ASN A CA 1
ATOM 2276 C C . ASN A 1 298 ? 6.795 1.711 4.764 1.00 94.19 298 ASN A C 1
ATOM 2278 O O . ASN A 1 298 ? 7.120 0.548 4.990 1.00 94.19 298 ASN A O 1
ATOM 2282 N N . LYS A 1 299 ? 6.484 2.119 3.531 1.00 93.12 299 LYS A N 1
ATOM 2283 C CA . LYS A 1 299 ? 6.585 1.292 2.316 1.00 93.12 299 LYS A CA 1
ATOM 2284 C C . LYS A 1 299 ? 7.802 1.629 1.450 1.00 93.12 299 LYS A C 1
ATOM 2286 O O . LYS A 1 299 ? 7.925 1.074 0.365 1.00 93.12 299 LYS A O 1
ATOM 2291 N N . THR A 1 300 ? 8.710 2.495 1.906 1.00 92.88 300 THR A N 1
ATOM 2292 C CA . THR A 1 300 ? 9.847 3.016 1.113 1.00 92.88 300 THR A CA 1
ATOM 2293 C C . THR A 1 300 ? 10.914 1.977 0.757 1.00 92.88 300 THR A C 1
ATOM 2295 O O . THR A 1 300 ? 11.781 2.260 -0.064 1.00 92.88 300 THR A O 1
ATOM 2298 N N . ALA A 1 301 ? 10.844 0.788 1.363 1.00 91.81 301 ALA A N 1
ATOM 2299 C CA . ALA A 1 301 ? 11.890 -0.236 1.350 1.00 91.81 301 ALA A CA 1
ATOM 2300 C C . ALA A 1 301 ? 13.190 0.146 2.089 1.00 91.81 301 ALA A C 1
ATOM 2302 O O . ALA A 1 301 ? 14.155 -0.604 2.023 1.00 91.81 301 ALA A O 1
ATOM 2303 N N . LEU A 1 302 ? 13.198 1.259 2.830 1.00 93.31 302 LEU A N 1
ATOM 2304 C CA . LEU A 1 302 ? 14.349 1.739 3.598 1.00 93.31 302 LEU A CA 1
ATOM 2305 C C . LEU A 1 302 ? 14.054 1.698 5.110 1.00 93.31 302 LEU A C 1
ATOM 2307 O O . LEU A 1 302 ? 12.891 1.875 5.494 1.00 93.31 302 LEU A O 1
ATOM 2311 N N . PRO A 1 303 ? 15.066 1.511 5.980 1.00 95.12 303 PRO A N 1
ATOM 2312 C CA . PRO A 1 303 ? 14.948 1.852 7.396 1.00 95.12 303 PRO A CA 1
ATOM 2313 C C . PRO A 1 303 ? 14.807 3.376 7.510 1.00 95.12 303 PRO A C 1
ATOM 2315 O O . PRO A 1 303 ? 15.676 4.114 7.044 1.00 95.12 303 PRO A O 1
ATOM 2318 N N . VAL A 1 304 ? 13.690 3.861 8.058 1.00 95.31 304 VAL A N 1
ATOM 2319 C CA . VAL A 1 304 ? 13.398 5.299 8.177 1.00 95.31 304 VAL A CA 1
ATOM 2320 C C . VAL A 1 304 ? 13.080 5.620 9.627 1.00 95.31 304 VAL A C 1
ATOM 2322 O O . VAL A 1 304 ? 12.226 4.970 10.227 1.00 95.31 304 VAL A O 1
ATOM 2325 N N . VAL A 1 305 ? 13.747 6.648 10.147 1.00 96.25 305 VAL A N 1
ATOM 2326 C CA . VAL A 1 305 ? 13.624 7.123 11.524 1.00 96.25 305 VAL A CA 1
ATOM 2327 C C . VAL A 1 305 ? 12.971 8.500 11.537 1.00 96.25 305 VAL A C 1
ATOM 2329 O O . VAL A 1 305 ? 13.382 9.399 10.799 1.00 96.25 305 VAL A O 1
ATOM 2332 N N . PHE A 1 306 ? 11.972 8.672 12.397 1.00 96.75 306 PHE A N 1
ATOM 2333 C CA . PHE A 1 306 ? 11.153 9.878 12.514 1.00 96.75 306 PHE A CA 1
ATOM 2334 C C . PHE A 1 306 ? 11.412 10.629 13.823 1.00 96.75 306 PHE A C 1
ATOM 2336 O O . PHE A 1 306 ? 11.634 10.012 14.866 1.00 96.75 306 PHE A O 1
ATOM 2343 N N . ARG A 1 307 ? 11.311 11.961 13.798 1.00 95.75 307 ARG A N 1
ATOM 2344 C CA . ARG A 1 307 ? 11.211 12.799 15.006 1.00 95.75 307 ARG A CA 1
ATOM 2345 C C . ARG A 1 307 ? 10.334 14.025 14.759 1.00 95.75 307 ARG A C 1
ATOM 2347 O O . ARG A 1 307 ? 10.182 14.456 13.614 1.00 95.75 307 ARG A O 1
ATOM 2354 N N . GLN A 1 308 ? 9.769 14.582 15.827 1.00 96.88 308 GLN A N 1
ATOM 2355 C CA . GLN A 1 308 ? 9.127 15.894 15.773 1.00 96.88 308 GLN A CA 1
ATOM 2356 C C . GLN A 1 308 ? 10.200 16.974 15.592 1.00 96.88 308 GLN A C 1
ATOM 2358 O O . GLN A 1 308 ? 11.268 16.911 16.204 1.00 96.88 308 GLN A O 1
ATOM 2363 N N . GLU A 1 309 ? 9.938 17.961 14.739 1.00 96.50 309 GLU A N 1
ATOM 2364 C CA . GLU A 1 309 ? 10.890 19.053 14.560 1.00 96.50 309 GLU A CA 1
ATOM 2365 C C . GLU A 1 309 ? 10.934 19.967 15.791 1.00 96.50 309 GLU A C 1
ATOM 2367 O O . GLU A 1 309 ? 9.900 20.352 16.333 1.00 96.50 309 GLU A O 1
ATOM 2372 N N . GLY A 1 310 ? 12.145 20.317 16.230 1.00 93.62 310 GLY A N 1
ATOM 2373 C CA . GLY A 1 310 ? 12.380 21.040 17.485 1.00 93.62 310 GLY A CA 1
ATOM 2374 C C . GLY A 1 310 ? 12.525 20.143 18.720 1.00 93.62 310 GLY A C 1
ATOM 2375 O O . GLY A 1 310 ? 13.004 20.619 19.742 1.00 93.62 310 GLY A O 1
ATOM 2376 N N . VAL A 1 311 ? 12.204 18.847 18.618 1.00 95.25 311 VAL A N 1
ATOM 2377 C CA . VAL A 1 311 ? 12.415 17.862 19.692 1.00 95.25 311 VAL A CA 1
ATOM 2378 C C . VAL A 1 311 ? 13.693 17.056 19.399 1.00 95.25 311 VAL A C 1
ATOM 2380 O O . VAL A 1 311 ? 13.861 16.588 18.264 1.00 95.25 311 VAL A O 1
ATOM 2383 N N . PRO A 1 312 ? 14.617 16.900 20.371 1.00 91.81 312 PRO A N 1
ATOM 2384 C CA . PRO A 1 312 ? 15.893 16.211 20.151 1.00 91.81 312 PRO A CA 1
ATOM 2385 C C . PRO A 1 312 ? 15.737 14.690 20.039 1.00 91.81 312 PRO A C 1
ATOM 2387 O O . PRO A 1 312 ? 16.481 14.036 19.307 1.00 91.81 312 PRO A O 1
ATOM 2390 N N . GLU A 1 313 ? 14.767 14.124 20.750 1.00 93.38 313 GLU A N 1
ATOM 2391 C CA . GLU A 1 313 ? 14.522 12.688 20.787 1.00 93.38 313 GLU A CA 1
ATOM 2392 C C . GLU A 1 313 ? 13.790 12.203 19.529 1.00 93.38 313 GLU A C 1
ATOM 2394 O O . GLU A 1 313 ? 12.962 12.900 18.938 1.00 93.38 313 GLU A O 1
ATOM 2399 N N . THR A 1 314 ? 14.086 10.973 19.108 1.00 95.44 314 THR A N 1
ATOM 2400 C CA . THR A 1 314 ? 13.315 10.294 18.059 1.00 95.44 314 THR A CA 1
ATOM 2401 C C . THR A 1 314 ? 11.924 9.933 18.569 1.00 95.44 314 THR A C 1
ATOM 2403 O O . THR A 1 314 ? 11.730 9.745 19.764 1.00 95.44 314 THR A O 1
ATOM 2406 N N . ALA A 1 315 ? 10.935 9.827 17.679 1.00 95.75 315 ALA A N 1
ATOM 2407 C CA . ALA A 1 315 ? 9.569 9.529 18.106 1.00 95.75 315 ALA A CA 1
ATOM 2408 C C . ALA A 1 315 ? 9.489 8.178 18.844 1.00 95.75 315 ALA A C 1
ATOM 2410 O O . ALA A 1 315 ? 10.183 7.226 18.465 1.00 95.75 315 ALA A O 1
ATOM 2411 N N . ALA A 1 316 ? 8.636 8.115 19.869 1.00 95.38 316 ALA A N 1
ATOM 2412 C CA . ALA A 1 316 ? 8.472 6.949 20.732 1.00 95.38 316 ALA A CA 1
ATOM 2413 C C . ALA A 1 316 ? 8.157 5.665 19.942 1.00 95.38 316 ALA A C 1
ATOM 2415 O O . ALA A 1 316 ? 7.513 5.703 18.893 1.00 95.38 316 ALA A O 1
ATOM 2416 N N . GLY A 1 317 ? 8.617 4.521 20.451 1.00 92.81 317 GLY A N 1
ATOM 2417 C CA . GLY A 1 317 ? 8.442 3.215 19.801 1.00 92.81 317 GLY A CA 1
ATOM 2418 C C . GLY A 1 317 ? 9.448 2.890 18.686 1.00 92.81 317 GLY A C 1
ATOM 2419 O O . GLY A 1 317 ? 9.352 1.821 18.089 1.00 92.81 317 GLY A O 1
ATOM 2420 N N . GLN A 1 318 ? 10.424 3.768 18.418 1.00 93.56 318 GLN A N 1
ATOM 2421 C CA . GLN A 1 318 ? 11.531 3.504 17.486 1.00 93.56 318 GLN A CA 1
ATOM 2422 C C . GLN A 1 318 ? 12.819 3.141 18.229 1.00 93.56 318 GLN A C 1
ATOM 2424 O O . GLN A 1 318 ? 13.325 3.948 19.011 1.00 93.56 318 GLN A O 1
ATOM 2429 N N . PHE A 1 319 ? 13.366 1.961 17.954 1.00 91.50 319 PHE A N 1
ATOM 2430 C CA . PHE A 1 319 ? 14.566 1.414 18.607 1.00 91.50 319 PHE A CA 1
ATOM 2431 C C . PHE A 1 319 ? 15.639 1.039 17.574 1.00 91.50 319 PHE A C 1
ATOM 2433 O O . PHE A 1 319 ? 15.499 1.366 16.398 1.00 91.50 319 PHE A O 1
ATOM 2440 N N . GLU A 1 320 ? 16.695 0.337 17.988 1.00 91.31 320 GLU A N 1
ATOM 2441 C CA . GLU A 1 320 ? 17.831 -0.053 17.132 1.00 91.31 320 GLU A CA 1
ATOM 2442 C C . GLU A 1 320 ? 17.413 -0.799 15.849 1.00 91.31 320 GLU A C 1
ATOM 2444 O O . GLU A 1 320 ? 17.972 -0.580 14.775 1.00 91.31 320 GLU A O 1
ATOM 2449 N N . GLU A 1 321 ? 16.351 -1.604 15.912 1.00 89.81 321 GLU A N 1
ATOM 2450 C CA . GLU A 1 321 ? 15.781 -2.289 14.744 1.00 89.81 321 GLU A CA 1
ATOM 2451 C C . GLU A 1 321 ? 15.347 -1.320 13.632 1.00 89.81 321 GLU A C 1
ATOM 2453 O O . GLU A 1 321 ? 15.433 -1.648 12.452 1.00 89.81 321 GLU A O 1
ATOM 2458 N N . HIS A 1 322 ? 14.924 -0.102 13.984 1.00 90.88 322 HIS A N 1
ATOM 2459 C CA . HIS A 1 322 ? 14.498 0.913 13.016 1.00 90.88 322 HIS A CA 1
ATOM 2460 C C . HIS A 1 322 ? 15.688 1.596 12.319 1.00 90.88 322 HIS A C 1
ATOM 2462 O O . HIS A 1 322 ? 15.508 2.220 11.272 1.00 90.88 322 HIS A O 1
ATOM 2468 N N . GLU A 1 323 ? 16.897 1.483 12.880 1.00 92.56 323 GLU A N 1
ATOM 2469 C CA . GLU A 1 323 ? 18.140 1.974 12.269 1.00 92.56 323 GLU A CA 1
ATOM 2470 C C . GLU A 1 323 ? 18.699 0.995 11.229 1.00 92.56 323 GLU A C 1
ATOM 2472 O O . GLU A 1 323 ? 19.401 1.409 10.304 1.00 92.56 323 GLU A O 1
ATOM 2477 N N . THR A 1 324 ? 18.387 -0.294 11.376 1.00 89.88 324 THR A N 1
ATOM 2478 C CA . THR A 1 324 ? 18.962 -1.393 10.586 1.00 89.88 324 THR A CA 1
ATOM 2479 C C . THR A 1 324 ? 17.982 -1.970 9.571 1.00 89.88 324 THR A C 1
ATOM 2481 O O . THR A 1 324 ? 18.370 -2.261 8.439 1.00 89.88 324 THR A O 1
ATOM 2484 N N . ALA A 1 325 ? 16.710 -2.117 9.941 1.00 86.12 325 ALA A N 1
ATOM 2485 C CA . ALA A 1 325 ? 15.725 -2.864 9.175 1.00 86.12 325 ALA A CA 1
ATOM 2486 C C . ALA A 1 325 ? 14.468 -2.047 8.850 1.00 86.12 325 ALA A C 1
ATOM 2488 O O . ALA A 1 325 ? 14.095 -1.073 9.507 1.00 86.12 325 ALA A O 1
ATOM 2489 N N . ARG A 1 326 ? 13.764 -2.478 7.799 1.00 83.56 326 ARG A N 1
ATOM 2490 C CA . ARG A 1 326 ? 12.441 -1.948 7.470 1.00 83.56 326 ARG A CA 1
ATOM 2491 C C . ARG A 1 326 ? 11.387 -2.585 8.369 1.00 83.56 326 ARG A C 1
ATOM 2493 O O . ARG A 1 326 ? 11.109 -3.777 8.243 1.00 83.56 326 ARG A O 1
ATOM 2500 N N . MET A 1 327 ? 10.704 -1.760 9.153 1.00 77.50 327 MET A N 1
ATOM 2501 C CA . MET A 1 327 ? 9.538 -2.192 9.921 1.00 77.50 327 MET A CA 1
ATOM 2502 C C . MET A 1 327 ? 8.334 -2.485 9.023 1.00 77.50 327 MET A C 1
ATOM 2504 O O . MET A 1 327 ? 7.983 -1.694 8.147 1.00 77.50 327 MET A O 1
ATOM 2508 N N . VAL A 1 328 ? 7.693 -3.633 9.257 1.00 79.38 328 VAL A N 1
ATOM 2509 C CA . VAL A 1 328 ? 6.468 -4.051 8.550 1.00 79.38 328 VAL A CA 1
ATOM 2510 C C . VAL A 1 328 ? 5.216 -3.480 9.223 1.00 79.38 328 VAL A C 1
ATOM 2512 O O . VAL A 1 328 ? 4.243 -3.148 8.544 1.00 79.38 328 VAL A O 1
ATOM 2515 N N . ALA A 1 329 ? 5.237 -3.352 10.552 1.00 88.56 329 ALA A N 1
ATOM 2516 C CA . ALA A 1 329 ? 4.129 -2.804 11.322 1.00 88.56 329 ALA A CA 1
ATOM 2517 C C . ALA A 1 329 ? 4.091 -1.263 11.242 1.00 88.56 329 ALA A C 1
ATOM 2519 O O . ALA A 1 329 ? 5.149 -0.630 11.195 1.00 88.56 329 ALA A O 1
ATOM 2520 N N . PRO A 1 330 ? 2.897 -0.637 11.241 1.00 94.25 330 PRO A N 1
ATOM 2521 C CA . PRO A 1 330 ? 2.778 0.813 11.343 1.00 94.25 330 PRO A CA 1
ATOM 2522 C C . PRO A 1 330 ? 3.332 1.338 12.672 1.00 94.25 330 PRO A C 1
ATOM 2524 O O . PRO A 1 330 ? 2.996 0.812 13.732 1.00 94.25 330 PRO A O 1
ATOM 2527 N N . LEU A 1 331 ? 4.104 2.421 12.618 1.00 95.44 331 LEU A N 1
ATOM 2528 C CA . LEU A 1 331 ? 4.546 3.143 13.808 1.00 95.44 331 LEU A CA 1
ATOM 2529 C C . LEU A 1 331 ? 3.413 4.052 14.304 1.00 95.44 331 LEU A C 1
ATOM 2531 O O . LEU A 1 331 ? 2.872 4.859 13.542 1.00 95.44 331 LEU A O 1
ATOM 2535 N N . LEU A 1 332 ? 3.053 3.926 15.581 1.00 96.12 332 LEU A N 1
ATOM 2536 C CA . LEU A 1 332 ? 2.128 4.845 16.240 1.00 96.12 332 LEU A CA 1
ATOM 2537 C C . LEU A 1 332 ? 2.832 6.178 16.492 1.00 96.12 332 LEU A C 1
ATOM 2539 O O . LEU A 1 332 ? 3.916 6.197 17.066 1.00 96.12 332 LEU A O 1
ATOM 2543 N N . PHE A 1 333 ? 2.224 7.288 16.074 1.00 96.75 333 PHE A N 1
ATOM 2544 C CA . PHE A 1 333 ? 2.832 8.609 16.204 1.00 96.75 333 PHE A CA 1
ATOM 2545 C C . PHE A 1 333 ? 1.872 9.642 16.800 1.00 96.75 333 PHE A C 1
ATOM 2547 O O . PHE A 1 333 ? 0.688 9.716 16.453 1.00 96.75 333 PHE A O 1
ATOM 2554 N N . SER A 1 334 ? 2.437 10.488 17.656 1.00 95.94 334 SER A N 1
ATOM 2555 C CA . SER A 1 334 ? 1.846 11.709 18.193 1.00 95.94 334 SER A CA 1
ATOM 2556 C C . SER A 1 334 ? 2.934 12.771 18.324 1.00 95.94 334 SER A C 1
ATOM 2558 O O . SER A 1 334 ? 4.085 12.429 18.589 1.00 95.94 334 SER A O 1
ATOM 2560 N N . PHE A 1 335 ? 2.569 14.046 18.218 1.00 96.12 335 PHE A N 1
ATOM 2561 C CA . PHE A 1 335 ? 3.465 15.133 18.611 1.00 96.12 335 PHE A CA 1
ATOM 2562 C C . PHE A 1 335 ? 3.646 15.099 20.133 1.00 96.12 335 PHE A C 1
ATOM 2564 O O . PHE A 1 335 ? 2.655 15.057 20.862 1.00 96.12 335 PHE A O 1
ATOM 2571 N N . SER A 1 336 ? 4.895 15.015 20.589 1.00 92.94 336 SER A N 1
ATOM 2572 C CA . SER A 1 336 ? 5.250 14.823 21.996 1.00 92.94 336 SER A CA 1
ATOM 2573 C C . SER A 1 336 ? 5.289 16.132 22.780 1.00 92.94 336 SER A C 1
ATOM 2575 O O . SER A 1 336 ? 5.047 16.129 23.983 1.00 92.94 336 SER A O 1
ATOM 2577 N N . ASP A 1 337 ? 5.596 17.233 22.098 1.00 92.56 337 ASP A N 1
ATOM 2578 C CA . ASP A 1 337 ? 5.723 18.568 22.678 1.00 92.56 337 ASP A CA 1
ATOM 2579 C C . ASP A 1 337 ? 4.757 19.529 21.967 1.00 92.56 337 ASP A C 1
ATOM 2581 O O . ASP A 1 337 ? 4.741 19.596 20.734 1.00 92.56 337 ASP A O 1
ATOM 2585 N N . SER A 1 338 ? 3.920 20.221 22.746 1.00 89.88 338 SER A N 1
ATOM 2586 C CA . SER A 1 338 ? 2.939 21.194 22.252 1.00 89.88 338 SER A CA 1
ATOM 2587 C C . SER A 1 338 ? 3.549 22.545 21.890 1.00 89.88 338 SER A C 1
ATOM 2589 O O . SER A 1 338 ? 2.958 23.266 21.092 1.00 89.88 338 SER A O 1
ATOM 2591 N N . GLU A 1 339 ? 4.703 22.889 22.463 1.00 92.50 339 GLU A N 1
ATOM 2592 C CA . GLU A 1 339 ? 5.408 24.147 22.194 1.00 92.50 339 GLU A CA 1
ATOM 2593 C C . GLU A 1 339 ? 6.325 24.028 20.969 1.00 92.50 339 GLU A C 1
ATOM 2595 O O . GLU A 1 339 ? 6.644 25.020 20.309 1.00 92.50 339 GLU A O 1
ATOM 2600 N N . ALA A 1 340 ? 6.744 22.804 20.637 1.00 93.25 340 ALA A N 1
ATOM 2601 C CA . ALA A 1 340 ? 7.544 22.519 19.456 1.00 93.25 340 ALA A CA 1
ATOM 2602 C C . ALA A 1 340 ? 6.708 22.511 18.162 1.00 93.25 340 ALA A C 1
ATOM 2604 O O . ALA A 1 340 ? 5.477 22.496 18.147 1.00 93.25 340 ALA A O 1
ATOM 2605 N N . SER A 1 341 ? 7.393 22.479 17.018 1.00 92.25 341 SER A N 1
ATOM 2606 C CA . SER A 1 341 ? 6.730 22.504 15.715 1.00 92.25 341 SER A CA 1
ATOM 2607 C C . SER A 1 341 ? 5.876 21.252 15.491 1.00 92.25 341 SER A C 1
ATOM 2609 O O . SER A 1 341 ? 6.349 20.127 15.646 1.00 92.25 341 SER A O 1
ATOM 2611 N N . HIS A 1 342 ? 4.637 21.424 15.022 1.00 94.75 342 HIS A N 1
ATOM 2612 C CA . HIS A 1 342 ? 3.763 20.330 14.569 1.00 94.75 342 HIS A CA 1
ATOM 2613 C C . HIS A 1 342 ? 4.137 19.830 13.162 1.00 94.75 342 HIS A C 1
ATOM 2615 O O . HIS A 1 342 ? 3.297 19.661 12.268 1.00 94.75 342 HIS A O 1
ATOM 2621 N N . THR A 1 343 ? 5.432 19.618 12.948 1.00 96.19 343 THR A N 1
ATOM 2622 C CA . THR A 1 343 ? 5.997 19.043 11.731 1.00 96.19 343 THR A CA 1
ATOM 2623 C C . THR A 1 343 ? 6.856 17.838 12.069 1.00 96.19 343 THR A C 1
ATOM 2625 O O . THR A 1 343 ? 7.400 17.706 13.166 1.00 96.19 343 THR A O 1
ATOM 2628 N N . LEU A 1 344 ? 6.932 16.926 11.111 1.00 96.38 344 LEU A N 1
ATOM 2629 C CA . LEU A 1 344 ? 7.732 15.722 11.189 1.00 96.38 344 LEU A CA 1
ATOM 2630 C C . LEU A 1 344 ? 8.980 15.903 10.328 1.00 96.38 344 LEU A C 1
ATOM 2632 O O . LEU A 1 344 ? 8.926 16.497 9.249 1.00 96.38 344 LEU A O 1
ATOM 2636 N N . VAL A 1 345 ? 10.092 15.350 10.789 1.00 96.94 345 VAL A N 1
ATOM 2637 C CA . VAL A 1 345 ? 11.295 15.147 9.982 1.00 96.94 345 VAL A CA 1
ATOM 2638 C C . VAL A 1 345 ? 11.651 13.666 9.983 1.00 96.94 345 VAL A C 1
ATOM 2640 O O . VAL A 1 345 ? 11.349 12.928 10.925 1.00 96.94 345 VAL A O 1
ATOM 2643 N N . ALA A 1 346 ? 12.288 13.224 8.905 1.00 96.62 346 ALA A N 1
ATOM 2644 C CA . ALA A 1 346 ? 12.676 11.837 8.706 1.00 96.62 346 ALA A CA 1
ATOM 2645 C C . ALA A 1 346 ? 14.126 11.750 8.223 1.00 96.62 346 ALA A C 1
ATOM 2647 O O . ALA A 1 346 ? 14.606 12.651 7.534 1.00 96.62 346 ALA A O 1
ATOM 2648 N N . ARG A 1 347 ? 14.812 10.658 8.553 1.00 96.12 347 ARG A N 1
ATOM 2649 C CA . ARG A 1 347 ? 16.119 10.286 7.991 1.00 96.12 347 ARG A CA 1
ATOM 2650 C C . ARG A 1 347 ? 16.164 8.791 7.709 1.00 96.12 347 ARG A C 1
ATOM 2652 O O . ARG A 1 347 ? 15.365 8.042 8.264 1.00 96.12 347 ARG A O 1
ATOM 2659 N N . VAL A 1 348 ? 17.108 8.352 6.882 1.00 95.62 348 VAL A N 1
ATOM 2660 C CA . VAL A 1 348 ? 17.400 6.916 6.784 1.00 95.62 348 VAL A CA 1
ATOM 2661 C C . VAL A 1 348 ? 18.136 6.436 8.040 1.00 95.62 348 VAL A C 1
ATOM 2663 O O . VAL A 1 348 ? 18.827 7.216 8.709 1.00 95.62 348 VAL A O 1
ATOM 2666 N N . GLY A 1 349 ? 17.964 5.159 8.368 1.00 94.81 349 GLY A N 1
ATOM 2667 C CA . GLY A 1 349 ? 18.677 4.500 9.455 1.00 94.81 349 GLY A CA 1
ATOM 2668 C C . GLY A 1 349 ? 20.194 4.568 9.259 1.00 94.81 349 GLY A C 1
ATOM 2669 O O . GLY A 1 349 ? 20.689 4.506 8.130 1.00 94.81 349 GLY A O 1
ATOM 2670 N N . ASN A 1 350 ? 20.940 4.740 10.347 1.00 92.69 350 ASN A N 1
ATOM 2671 C CA . ASN A 1 350 ? 22.391 4.948 10.297 1.00 92.69 350 ASN A CA 1
ATOM 2672 C C . ASN A 1 350 ? 23.147 3.719 9.770 1.00 92.69 350 ASN A C 1
ATOM 2674 O O . ASN A 1 350 ? 24.215 3.861 9.183 1.00 92.69 350 ASN A O 1
ATOM 2678 N N . SER A 1 351 ? 22.584 2.520 9.919 1.00 90.81 351 SER A N 1
ATOM 2679 C CA . SER A 1 351 ? 23.225 1.279 9.479 1.00 90.81 351 SER A CA 1
ATOM 2680 C C . SER A 1 351 ? 23.098 1.018 7.975 1.00 90.81 351 SER A C 1
ATOM 2682 O O . SER A 1 351 ? 23.775 0.132 7.463 1.00 90.81 351 SER A O 1
ATOM 2684 N N . LEU A 1 352 ? 22.261 1.777 7.252 1.00 90.19 352 LEU A N 1
ATOM 2685 C CA . LEU A 1 352 ? 22.111 1.633 5.799 1.00 90.19 352 LEU A CA 1
ATOM 2686 C C . LEU A 1 352 ? 23.380 2.063 5.045 1.00 90.19 352 LEU A C 1
ATOM 2688 O O . LEU A 1 352 ? 23.740 1.450 4.045 1.00 90.19 352 LEU A O 1
ATOM 2692 N N . HIS A 1 353 ? 24.049 3.110 5.534 1.00 89.06 353 HIS A N 1
ATOM 2693 C CA . HIS A 1 353 ? 25.308 3.629 4.993 1.00 89.06 353 HIS A CA 1
ATOM 2694 C C . HIS A 1 353 ? 26.314 3.812 6.129 1.00 89.06 353 HIS A C 1
ATOM 2696 O O . HIS A 1 353 ? 26.441 4.926 6.634 1.00 89.06 353 HIS A O 1
ATOM 2702 N N . PRO A 1 354 ? 27.051 2.757 6.524 1.00 87.19 354 PRO A N 1
ATOM 2703 C CA . PRO A 1 354 ? 27.972 2.818 7.665 1.00 87.19 354 PRO A CA 1
ATOM 2704 C C . PRO A 1 354 ? 29.043 3.915 7.544 1.00 87.19 354 PRO A C 1
ATOM 2706 O O . PRO A 1 354 ? 29.452 4.511 8.535 1.00 87.19 354 PRO A O 1
ATOM 2709 N N . GLU A 1 355 ? 29.457 4.218 6.311 1.00 87.12 355 GLU A N 1
ATOM 2710 C CA . GLU A 1 355 ? 30.464 5.240 5.987 1.00 87.12 355 GLU A CA 1
ATOM 2711 C C . GLU A 1 355 ? 29.881 6.659 5.828 1.00 87.12 355 GLU A C 1
ATOM 2713 O O . GLU A 1 355 ? 30.603 7.613 5.514 1.00 87.12 355 GLU A O 1
ATOM 2718 N N . GLY A 1 356 ? 28.562 6.807 5.972 1.00 89.00 356 GLY A N 1
ATOM 2719 C CA . GLY A 1 356 ? 27.820 8.042 5.745 1.00 89.00 356 GLY A CA 1
ATOM 2720 C C . GLY A 1 356 ? 27.176 8.604 7.010 1.00 89.00 356 GLY A C 1
ATOM 2721 O O . GLY A 1 356 ? 26.988 7.919 8.009 1.00 89.00 356 GLY A O 1
ATOM 2722 N N . ILE A 1 357 ? 26.816 9.885 6.960 1.00 92.12 357 ILE A N 1
ATOM 2723 C CA . ILE A 1 357 ? 26.068 10.576 8.012 1.00 92.12 357 ILE A CA 1
ATOM 2724 C C . ILE A 1 357 ? 24.662 10.866 7.487 1.00 92.12 357 ILE A C 1
ATOM 2726 O O . ILE A 1 357 ? 24.477 11.710 6.605 1.00 92.12 357 ILE A O 1
ATOM 2730 N N . SER A 1 358 ? 23.668 10.171 8.038 1.00 94.50 358 SER A N 1
ATOM 2731 C CA . SER A 1 358 ? 22.255 10.368 7.711 1.00 94.50 358 SER A CA 1
ATOM 2732 C C . SER A 1 358 ? 21.732 11.686 8.279 1.00 94.50 358 SER A C 1
ATOM 2734 O O . SER A 1 358 ? 21.787 11.926 9.484 1.00 94.50 358 SER A O 1
ATOM 2736 N N . GLN A 1 359 ? 21.173 12.535 7.418 1.00 94.94 359 GLN A N 1
ATOM 2737 C CA . GLN A 1 359 ? 20.621 13.834 7.797 1.00 94.94 359 GLN A CA 1
ATOM 2738 C C . GLN A 1 359 ? 19.094 13.791 7.826 1.00 94.94 359 GLN A C 1
ATOM 2740 O O . GLN A 1 359 ? 18.451 13.174 6.972 1.00 94.94 359 GLN A O 1
ATOM 2745 N N . PHE A 1 360 ? 18.506 14.486 8.801 1.00 95.69 360 PHE A N 1
ATOM 2746 C CA . PHE A 1 360 ? 17.068 14.733 8.811 1.00 95.69 360 PHE A CA 1
ATOM 2747 C C . PHE A 1 360 ? 16.680 15.627 7.633 1.00 95.69 360 PHE A C 1
ATOM 2749 O O . PHE A 1 360 ? 17.346 16.619 7.336 1.00 95.69 360 PHE A O 1
ATOM 2756 N N . CYS A 1 361 ? 15.605 15.255 6.943 1.00 95.81 361 CYS A N 1
ATOM 2757 C CA . CYS A 1 361 ? 15.070 16.032 5.838 1.00 95.81 361 CYS A CA 1
ATOM 2758 C C . CYS A 1 361 ? 14.458 17.352 6.313 1.00 95.81 361 CYS A C 1
ATOM 2760 O O . CYS A 1 361 ? 14.225 17.563 7.502 1.00 95.81 361 CYS A O 1
ATOM 2762 N N . GLN A 1 362 ? 14.105 18.212 5.357 1.00 95.31 362 GLN A N 1
ATOM 2763 C CA . GLN A 1 362 ? 13.300 19.392 5.659 1.00 95.31 362 GLN A CA 1
ATOM 2764 C C . GLN A 1 362 ? 11.945 19.000 6.281 1.00 95.31 362 GLN A C 1
ATOM 2766 O O . GLN A 1 362 ? 11.347 18.006 5.835 1.00 95.31 362 GLN A O 1
ATOM 2771 N N . PRO A 1 363 ? 11.432 19.782 7.249 1.00 96.25 363 PRO A N 1
ATOM 2772 C CA . PRO A 1 363 ? 10.187 19.469 7.937 1.00 96.25 363 PRO A CA 1
ATOM 2773 C C . PRO A 1 363 ? 8.989 19.364 6.988 1.00 96.25 363 PRO A C 1
ATOM 2775 O O . PRO A 1 363 ? 8.919 20.001 5.927 1.00 96.25 363 PRO A O 1
ATOM 2778 N N . PHE A 1 364 ? 8.020 18.533 7.357 1.00 95.44 364 PHE A N 1
ATOM 2779 C CA . PHE A 1 364 ? 6.759 18.402 6.635 1.00 95.44 364 PHE A CA 1
ATOM 2780 C C . PHE A 1 364 ? 5.572 18.234 7.576 1.00 95.44 364 PHE A C 1
ATOM 2782 O O . PHE A 1 364 ? 5.677 17.657 8.657 1.00 95.44 364 PHE A O 1
ATOM 2789 N N . HIS A 1 365 ? 4.418 18.738 7.147 1.00 94.50 365 HIS A N 1
ATOM 2790 C CA . HIS A 1 365 ? 3.179 18.615 7.904 1.00 94.50 365 HIS A CA 1
ATOM 2791 C C . HIS A 1 365 ? 2.479 17.292 7.602 1.00 94.50 365 HIS A C 1
ATOM 2793 O O . HIS A 1 365 ? 2.461 16.831 6.460 1.00 94.50 365 HIS A O 1
ATOM 2799 N N . LEU A 1 366 ? 1.806 16.732 8.607 1.00 93.81 366 LEU A N 1
ATOM 2800 C CA . LEU A 1 366 ? 0.930 15.567 8.456 1.00 93.81 366 LEU A CA 1
ATOM 2801 C C . LEU A 1 366 ? -0.500 15.992 8.077 1.00 93.81 366 LEU A C 1
ATOM 2803 O O . LEU A 1 366 ? -1.475 15.608 8.718 1.00 93.81 366 LEU A O 1
ATOM 2807 N N . GLN A 1 367 ? -0.618 16.831 7.047 1.00 91.62 367 GLN A N 1
ATOM 2808 C CA . GLN A 1 367 ? -1.898 17.300 6.509 1.00 91.62 367 GLN A CA 1
ATOM 2809 C C . GLN A 1 367 ? -2.336 16.447 5.323 1.00 91.62 367 GLN A C 1
ATOM 2811 O O . GLN A 1 367 ? -1.496 15.953 4.573 1.00 91.62 367 GLN A O 1
ATOM 2816 N N . LYS A 1 368 ? -3.658 16.308 5.143 1.00 90.12 368 LYS A N 1
ATOM 2817 C CA . LYS A 1 368 ? -4.254 15.530 4.051 1.00 90.12 368 LYS A CA 1
ATOM 2818 C C . LYS A 1 368 ? -3.687 15.965 2.700 1.00 90.12 368 LYS A C 1
ATOM 2820 O O . LYS A 1 368 ? -3.782 17.135 2.340 1.00 90.12 368 LYS A O 1
ATOM 2825 N N . GLY A 1 369 ? -3.205 14.998 1.930 1.00 90.19 369 GLY A N 1
ATOM 2826 C CA . GLY A 1 369 ? -2.658 15.235 0.602 1.00 90.19 369 GLY A CA 1
ATOM 2827 C C . GLY A 1 369 ? -1.380 14.453 0.357 1.00 90.19 369 GLY A C 1
ATOM 2828 O O . GLY A 1 369 ? -0.972 13.616 1.162 1.00 90.19 369 GLY A O 1
ATOM 2829 N N . VAL A 1 370 ? -0.770 14.756 -0.784 1.00 90.06 370 VAL A N 1
ATOM 2830 C CA . VAL A 1 370 ? 0.420 14.083 -1.287 1.00 90.06 370 VAL A CA 1
ATOM 2831 C C . VAL A 1 370 ? 1.593 15.061 -1.263 1.00 90.06 370 VAL A C 1
ATOM 2833 O O . VAL A 1 370 ? 1.498 16.162 -1.799 1.00 90.06 370 VAL A O 1
ATOM 2836 N N . GLN A 1 371 ? 2.699 14.662 -0.642 1.00 92.50 371 GLN A N 1
ATOM 2837 C CA . GLN A 1 371 ? 3.946 15.426 -0.574 1.00 92.50 371 GLN A CA 1
ATOM 2838 C C . GLN A 1 371 ? 5.121 14.551 -1.022 1.00 92.50 371 GLN A C 1
ATOM 2840 O O . GLN A 1 371 ? 5.050 13.328 -0.955 1.00 92.50 371 GLN A O 1
ATOM 2845 N N . VAL A 1 372 ? 6.220 15.168 -1.457 1.00 92.50 372 VAL A N 1
ATOM 2846 C CA . VAL A 1 372 ? 7.481 14.472 -1.756 1.00 92.50 372 VAL A CA 1
ATOM 2847 C C . VAL A 1 372 ? 8.579 15.051 -0.876 1.00 92.50 372 VAL A C 1
ATOM 2849 O O . VAL A 1 372 ? 8.632 16.265 -0.633 1.00 92.50 372 VAL A O 1
ATOM 2852 N N . ARG A 1 373 ? 9.452 14.182 -0.372 1.00 94.31 373 ARG A N 1
ATOM 2853 C CA . ARG A 1 373 ? 10.614 14.564 0.429 1.00 94.31 373 ARG A CA 1
ATOM 2854 C C . ARG A 1 373 ? 11.856 13.800 -0.002 1.00 94.31 373 ARG A C 1
ATOM 2856 O O . ARG A 1 373 ? 11.779 12.743 -0.627 1.00 94.31 373 ARG A O 1
ATOM 2863 N N . ARG A 1 374 ? 13.004 14.395 0.324 1.00 93.69 374 ARG A N 1
ATOM 2864 C CA . ARG A 1 374 ? 14.331 13.854 0.044 1.00 93.69 374 ARG A CA 1
ATOM 2865 C C . ARG A 1 374 ? 15.060 13.563 1.349 1.00 93.69 374 ARG A C 1
ATOM 2867 O O . ARG A 1 374 ? 15.126 14.445 2.202 1.00 93.69 374 ARG A O 1
ATOM 2874 N N . LEU A 1 375 ? 15.598 12.358 1.491 1.00 94.19 375 LEU A N 1
ATOM 2875 C CA . LEU A 1 375 ? 16.508 11.983 2.575 1.00 94.19 375 LEU A CA 1
ATOM 2876 C C . LEU A 1 375 ? 17.938 12.078 2.052 1.00 94.19 375 LEU A C 1
ATOM 2878 O O . LEU A 1 375 ? 18.205 11.598 0.952 1.00 94.19 375 LEU A O 1
ATOM 2882 N N . ARG A 1 376 ? 18.832 12.690 2.829 1.00 94.06 376 ARG A N 1
ATOM 2883 C CA . ARG A 1 376 ? 20.235 12.907 2.460 1.00 94.06 376 ARG A CA 1
ATOM 2884 C C . ARG A 1 376 ? 21.147 12.099 3.366 1.00 94.06 376 ARG A C 1
ATOM 2886 O O . ARG A 1 376 ? 20.968 12.103 4.582 1.00 94.06 376 ARG A O 1
ATOM 2893 N N . VAL A 1 377 ? 22.138 11.455 2.769 1.00 93.69 377 VAL A N 1
ATOM 2894 C CA . VAL A 1 377 ? 23.255 10.827 3.470 1.00 93.69 377 VAL A CA 1
ATOM 2895 C C . VAL A 1 377 ? 24.534 11.446 2.943 1.00 93.69 377 VAL A C 1
ATOM 2897 O O . VAL A 1 377 ? 24.859 11.292 1.765 1.00 93.69 377 VAL A O 1
ATOM 2900 N N . SER A 1 378 ? 25.257 12.135 3.819 1.00 91.44 378 SER A N 1
ATOM 2901 C CA . SER A 1 378 ? 26.542 12.718 3.454 1.00 91.44 378 SER A CA 1
ATOM 2902 C C . SER A 1 378 ? 27.663 11.717 3.637 1.00 91.44 378 SER A C 1
ATOM 2904 O O . SER A 1 378 ? 27.894 11.227 4.741 1.00 91.44 378 SER A O 1
ATOM 2906 N N . LEU A 1 379 ? 28.340 11.396 2.539 1.00 87.50 379 LEU A N 1
ATOM 2907 C CA . LEU A 1 379 ? 29.468 10.476 2.529 1.00 87.50 379 LEU A CA 1
ATOM 2908 C C . LEU A 1 379 ? 30.764 11.220 2.857 1.00 87.50 379 LEU A C 1
ATOM 2910 O O . LEU A 1 379 ? 30.940 12.387 2.508 1.00 87.50 379 LEU A O 1
ATOM 2914 N N . ARG A 1 380 ? 31.692 10.522 3.514 1.00 80.00 380 ARG A N 1
ATOM 2915 C CA . ARG A 1 380 ? 33.059 11.014 3.722 1.00 80.00 380 ARG A CA 1
ATOM 2916 C C . ARG A 1 380 ? 33.841 11.016 2.394 1.00 80.00 380 ARG A C 1
ATOM 2918 O O . ARG A 1 380 ? 33.473 10.313 1.444 1.00 80.00 380 ARG A O 1
ATOM 2925 N N . ASP A 1 381 ? 34.912 11.809 2.352 1.00 76.00 381 ASP A N 1
ATOM 2926 C CA . ASP A 1 381 ? 35.926 11.850 1.280 1.00 76.00 381 ASP A CA 1
ATOM 2927 C C . ASP A 1 381 ? 35.493 12.476 -0.058 1.00 76.00 381 ASP A C 1
ATOM 2929 O O . ASP A 1 381 ? 35.804 11.962 -1.132 1.00 76.00 381 ASP A O 1
ATOM 2933 N N . SER A 1 382 ? 34.769 13.603 -0.018 1.00 73.38 382 SER A N 1
ATOM 2934 C CA . SER A 1 382 ? 34.356 14.377 -1.211 1.00 73.38 382 SER A CA 1
ATOM 2935 C C . SER A 1 382 ? 33.501 13.603 -2.230 1.00 73.38 382 SER A C 1
ATOM 2937 O O . SER A 1 382 ? 33.273 14.075 -3.346 1.00 73.38 382 SER A O 1
ATOM 2939 N N . ARG A 1 383 ? 33.002 12.417 -1.862 1.00 80.00 383 ARG A N 1
ATOM 2940 C CA . ARG A 1 383 ? 32.017 11.672 -2.650 1.00 80.00 383 ARG A CA 1
ATOM 2941 C C . ARG A 1 383 ? 30.678 12.414 -2.609 1.00 80.00 383 ARG A C 1
ATOM 2943 O O . ARG A 1 383 ? 30.334 12.973 -1.570 1.00 80.00 383 ARG A O 1
ATOM 2950 N N . PRO A 1 384 ? 29.911 12.426 -3.711 1.00 84.44 384 PRO A N 1
ATOM 2951 C CA . PRO A 1 384 ? 28.613 13.083 -3.707 1.00 84.44 384 PRO A CA 1
ATOM 2952 C C . PRO A 1 384 ? 27.660 12.374 -2.749 1.00 84.44 384 PRO A C 1
ATOM 2954 O O . PRO A 1 384 ? 27.727 11.156 -2.573 1.00 84.44 384 PRO A O 1
ATOM 2957 N N . ASP A 1 385 ? 26.773 13.157 -2.143 1.00 87.94 385 ASP A N 1
ATOM 2958 C CA . ASP A 1 385 ? 25.797 12.642 -1.191 1.00 87.94 385 ASP A CA 1
ATOM 2959 C C . ASP A 1 385 ? 24.846 11.637 -1.845 1.00 87.94 385 ASP A C 1
ATOM 2961 O O . ASP A 1 385 ? 24.423 11.797 -2.996 1.00 87.94 385 ASP A O 1
ATOM 2965 N N . VAL A 1 386 ? 24.437 10.635 -1.069 1.00 89.94 386 VAL A N 1
ATOM 2966 C CA . VAL A 1 386 ? 23.359 9.730 -1.464 1.00 89.94 386 VAL A CA 1
ATOM 2967 C C . VAL A 1 386 ? 22.038 10.382 -1.096 1.00 89.94 386 VAL A C 1
ATOM 2969 O O . VAL A 1 386 ? 21.843 10.864 0.022 1.00 89.94 386 VAL A O 1
ATOM 2972 N N . MET A 1 387 ? 21.118 10.399 -2.050 1.00 91.25 387 MET A N 1
ATOM 2973 C CA . MET A 1 387 ? 19.817 11.026 -1.900 1.00 91.25 387 MET A CA 1
ATOM 2974 C C . MET A 1 387 ? 18.729 9.971 -2.153 1.00 91.25 387 MET A C 1
ATOM 2976 O O . MET A 1 387 ? 18.848 9.140 -3.048 1.00 91.25 387 MET A O 1
ATOM 2980 N N . TYR A 1 388 ? 17.662 9.991 -1.360 1.00 93.44 388 TYR A N 1
ATOM 2981 C CA . TYR A 1 388 ? 16.505 9.108 -1.526 1.00 93.44 388 TYR A CA 1
ATOM 2982 C C . TYR A 1 388 ? 15.241 9.938 -1.632 1.00 93.44 388 TYR A C 1
ATOM 2984 O O . TYR A 1 388 ? 15.027 10.828 -0.813 1.00 93.44 388 TYR A O 1
ATOM 2992 N N . GLU A 1 389 ? 14.386 9.646 -2.608 1.00 92.62 389 GLU A N 1
ATOM 2993 C CA . GLU A 1 389 ? 13.119 10.352 -2.788 1.00 92.62 389 GLU A CA 1
ATOM 2994 C C . GLU A 1 389 ? 11.943 9.450 -2.404 1.00 92.62 389 GLU A C 1
ATOM 2996 O O . GLU A 1 389 ? 11.833 8.308 -2.860 1.00 92.62 389 GLU A O 1
ATOM 3001 N N . PHE A 1 390 ? 11.035 9.971 -1.582 1.00 94.00 390 PHE A N 1
ATOM 3002 C CA . PHE A 1 390 ? 9.830 9.255 -1.176 1.00 94.00 390 PHE A CA 1
ATOM 3003 C C . PHE A 1 390 ? 8.603 10.166 -1.200 1.00 94.00 390 PHE A C 1
ATOM 3005 O O . PHE A 1 390 ? 8.672 11.369 -0.931 1.00 94.00 390 PHE A O 1
ATOM 3012 N N . GLY A 1 391 ? 7.473 9.560 -1.541 1.00 94.44 391 GLY A N 1
ATOM 3013 C CA . GLY A 1 391 ? 6.149 10.144 -1.460 1.00 94.44 391 GLY A CA 1
ATOM 3014 C C . GLY A 1 391 ? 5.536 9.947 -0.080 1.00 94.44 391 GLY A C 1
ATOM 3015 O O . GLY A 1 391 ? 5.727 8.910 0.552 1.00 94.44 391 GLY A O 1
ATOM 3016 N N . ILE A 1 392 ? 4.772 10.931 0.370 1.00 95.50 392 ILE A N 1
ATOM 3017 C CA . ILE A 1 392 ? 4.021 10.935 1.622 1.00 95.50 392 ILE A CA 1
ATOM 3018 C C . ILE A 1 392 ? 2.562 11.163 1.251 1.00 95.50 392 ILE A C 1
ATOM 3020 O O . ILE A 1 392 ? 2.221 12.233 0.758 1.00 95.50 392 ILE A O 1
ATOM 3024 N N . ASP A 1 393 ? 1.712 10.171 1.484 1.00 95.44 393 ASP A N 1
ATOM 3025 C CA . ASP A 1 393 ? 0.262 10.282 1.326 1.00 95.44 393 ASP A CA 1
ATOM 3026 C C . ASP A 1 393 ? -0.397 10.261 2.703 1.00 95.44 393 ASP A C 1
ATOM 3028 O O . ASP A 1 393 ? -0.290 9.277 3.439 1.00 95.44 393 ASP A O 1
ATOM 3032 N N . VAL A 1 394 ? -1.064 11.352 3.068 1.00 95.69 394 VAL A N 1
ATOM 3033 C CA . VAL A 1 394 ? -1.787 11.463 4.336 1.00 95.69 394 VAL A CA 1
ATOM 3034 C C . VAL A 1 394 ? -3.279 11.420 4.064 1.00 95.69 394 VAL A C 1
ATOM 3036 O O . VAL A 1 394 ? -3.831 12.262 3.348 1.00 95.69 394 VAL A O 1
ATOM 3039 N N . ARG A 1 395 ? -3.964 10.478 4.709 1.00 94.69 395 ARG A N 1
ATOM 3040 C CA . ARG A 1 395 ? -5.416 10.336 4.604 1.00 94.69 395 ARG A CA 1
ATOM 3041 C C . ARG A 1 395 ? -6.046 9.922 5.931 1.00 94.69 395 ARG A C 1
ATOM 3043 O O . ARG A 1 395 ? -5.451 9.130 6.657 1.00 94.69 395 ARG A O 1
ATOM 3050 N N . PRO A 1 396 ? -7.280 10.354 6.228 1.00 94.94 396 PRO A N 1
ATOM 3051 C CA . PRO A 1 396 ? -8.014 9.803 7.356 1.00 94.94 396 PRO A CA 1
ATOM 3052 C C . PRO A 1 396 ? -8.283 8.305 7.143 1.00 94.94 396 PRO A C 1
ATOM 3054 O O . PRO A 1 396 ? -8.480 7.828 6.013 1.00 94.94 396 PRO A O 1
ATOM 3057 N N . GLY A 1 397 ? -8.293 7.551 8.238 1.00 92.62 397 GLY A N 1
ATOM 3058 C CA . GLY A 1 397 ? -8.745 6.171 8.266 1.00 92.62 397 GLY A CA 1
ATOM 3059 C C . GLY A 1 397 ? -10.214 6.059 7.853 1.00 92.62 397 GLY A C 1
ATOM 3060 O O . GLY A 1 397 ? -10.966 7.033 7.820 1.00 92.62 397 GLY A O 1
ATOM 3061 N N . ARG A 1 398 ? -10.637 4.849 7.482 1.00 91.06 398 ARG A N 1
ATOM 3062 C CA . ARG A 1 398 ? -12.016 4.573 7.049 1.00 91.06 398 ARG A CA 1
ATOM 3063 C C . ARG A 1 398 ? -12.759 3.768 8.111 1.00 91.06 398 ARG A C 1
ATOM 3065 O O . ARG A 1 398 ? -12.148 3.013 8.867 1.00 91.06 398 ARG A O 1
ATOM 3072 N N . GLY A 1 399 ? -14.085 3.906 8.140 1.00 90.06 399 GLY A N 1
ATOM 3073 C CA . GLY A 1 399 ? -14.949 3.163 9.059 1.00 90.06 399 GLY A CA 1
ATOM 3074 C C . GLY A 1 399 ? -14.574 3.411 10.521 1.00 90.06 399 GLY A C 1
ATOM 3075 O O . GLY A 1 399 ? -14.483 4.560 10.952 1.00 90.06 399 GLY A O 1
ATOM 3076 N N . ARG A 1 400 ? -14.318 2.333 11.269 1.00 86.19 400 ARG A N 1
ATOM 3077 C CA . ARG A 1 400 ? -13.951 2.392 12.694 1.00 86.19 400 ARG A CA 1
ATOM 3078 C C . ARG A 1 400 ? -12.639 3.132 12.987 1.00 86.19 400 ARG A C 1
ATOM 3080 O O . ARG A 1 400 ? -12.471 3.626 14.088 1.00 86.19 400 ARG A O 1
ATOM 3087 N N . TYR A 1 401 ? -11.748 3.277 12.003 1.00 92.19 401 TYR A N 1
ATOM 3088 C CA . TYR A 1 401 ? -10.462 3.976 12.155 1.00 92.19 401 TYR A CA 1
ATOM 3089 C C . TYR A 1 401 ? -10.518 5.457 11.747 1.00 92.19 401 TYR A C 1
ATOM 3091 O O . TYR A 1 401 ? -9.485 6.080 11.530 1.00 92.19 401 TYR A O 1
ATOM 3099 N N . ARG A 1 402 ? -11.715 6.042 11.598 1.00 90.31 402 ARG A N 1
ATOM 3100 C CA . ARG A 1 402 ? -11.911 7.431 11.127 1.00 90.31 402 ARG A CA 1
ATOM 3101 C C . ARG A 1 402 ? -11.194 8.508 11.949 1.00 90.31 402 ARG A C 1
ATOM 3103 O O . ARG A 1 402 ? -10.944 9.586 11.425 1.00 90.31 402 ARG A O 1
ATOM 3110 N N . ASN A 1 403 ? -10.891 8.218 13.213 1.00 88.31 403 ASN A N 1
ATOM 3111 C CA . ASN A 1 403 ? -10.227 9.147 14.129 1.00 88.31 403 ASN A CA 1
ATOM 3112 C C . ASN A 1 403 ? -8.692 9.083 14.040 1.00 88.31 403 ASN A C 1
ATOM 3114 O O . ASN A 1 403 ? -8.016 9.848 14.718 1.00 88.31 403 ASN A O 1
ATOM 3118 N N . THR A 1 404 ? -8.147 8.194 13.207 1.00 95.12 404 THR A N 1
ATOM 3119 C CA . THR A 1 404 ? -6.709 8.033 12.985 1.00 95.12 404 THR A CA 1
ATOM 3120 C C . THR A 1 404 ? -6.349 8.494 11.580 1.00 95.12 404 THR A C 1
ATOM 3122 O O . THR A 1 404 ? -6.980 8.087 10.604 1.00 95.12 404 THR A O 1
ATOM 3125 N N . ASN A 1 405 ? -5.298 9.297 11.447 1.00 96.50 405 ASN A N 1
ATOM 3126 C CA . ASN A 1 405 ? -4.720 9.643 10.154 1.00 96.50 405 ASN A CA 1
ATOM 3127 C C . ASN A 1 405 ? -3.657 8.614 9.757 1.00 96.50 405 ASN A C 1
ATOM 3129 O O . ASN A 1 405 ? -2.704 8.356 10.487 1.00 96.50 405 ASN A O 1
ATOM 3133 N N . ILE A 1 406 ? -3.808 8.027 8.577 1.00 96.69 406 ILE A N 1
ATOM 3134 C CA . ILE A 1 406 ? -2.866 7.067 8.011 1.00 96.69 406 ILE A CA 1
ATOM 3135 C C . ILE A 1 406 ? -1.910 7.836 7.100 1.00 96.69 406 ILE A C 1
ATOM 3137 O O . ILE A 1 406 ? -2.332 8.411 6.096 1.00 96.69 406 ILE A O 1
ATOM 3141 N N . VAL A 1 407 ? -0.631 7.830 7.460 1.00 96.69 407 VAL A N 1
ATOM 3142 C CA . VAL A 1 407 ? 0.473 8.451 6.724 1.00 96.69 407 VAL A CA 1
ATOM 3143 C C . VAL A 1 407 ? 1.248 7.337 6.035 1.00 96.69 407 VAL A C 1
ATOM 3145 O O . VAL A 1 407 ? 1.895 6.524 6.689 1.00 96.69 407 VAL A O 1
ATOM 3148 N N . ILE A 1 408 ? 1.170 7.261 4.712 1.00 95.44 408 ILE A N 1
ATOM 3149 C CA . ILE A 1 408 ? 1.829 6.225 3.918 1.00 95.44 408 ILE A CA 1
ATOM 3150 C C . ILE A 1 408 ? 3.062 6.831 3.259 1.00 95.44 408 ILE A C 1
ATOM 3152 O O . ILE A 1 408 ? 2.948 7.726 2.425 1.00 95.44 408 ILE A O 1
ATOM 3156 N N . LEU A 1 409 ? 4.233 6.306 3.604 1.00 95.06 409 LEU A N 1
ATOM 3157 C CA . LEU A 1 409 ? 5.500 6.669 2.986 1.00 95.06 409 LEU A CA 1
ATOM 3158 C C . LEU A 1 409 ? 5.831 5.652 1.897 1.00 95.06 409 LEU A C 1
ATOM 3160 O O . LEU A 1 409 ? 6.049 4.484 2.204 1.00 95.06 409 LEU A O 1
ATOM 3164 N N . SER A 1 410 ? 5.863 6.067 0.636 1.00 94.81 410 SER A N 1
ATOM 3165 C CA . SER A 1 410 ? 6.088 5.184 -0.519 1.00 94.81 410 SER A CA 1
ATOM 3166 C C . SER A 1 410 ? 7.338 5.612 -1.287 1.00 94.81 410 SER A C 1
ATOM 3168 O O . SER A 1 410 ? 7.658 6.798 -1.293 1.00 94.81 410 SER A O 1
ATOM 3170 N N . PRO A 1 411 ? 8.072 4.695 -1.940 1.00 95.06 411 PRO A N 1
ATOM 3171 C CA . PRO A 1 411 ? 9.190 5.094 -2.790 1.00 95.06 411 PRO A CA 1
ATOM 3172 C C . PRO A 1 411 ? 8.666 5.947 -3.951 1.00 95.06 411 PRO A C 1
ATOM 3174 O O . PRO A 1 411 ? 7.513 5.791 -4.366 1.00 95.06 411 PRO A O 1
ATOM 3177 N N . LYS A 1 412 ? 9.496 6.840 -4.493 1.00 94.69 412 LYS A N 1
ATOM 3178 C CA . LYS A 1 412 ? 9.105 7.633 -5.666 1.00 94.69 412 LYS A CA 1
ATOM 3179 C C . LYS A 1 412 ? 8.902 6.770 -6.916 1.00 94.69 412 LYS A C 1
ATOM 3181 O O . LYS A 1 412 ? 8.047 7.100 -7.729 1.00 94.69 412 LYS A O 1
ATOM 3186 N N . PHE A 1 413 ? 9.628 5.659 -7.040 1.00 96.00 413 PHE A N 1
ATOM 3187 C CA . PHE A 1 413 ? 9.533 4.740 -8.173 1.00 96.00 413 PHE A CA 1
ATOM 3188 C C . PHE A 1 413 ? 9.297 3.303 -7.693 1.00 96.00 413 PHE A C 1
ATOM 3190 O O . PHE A 1 413 ? 9.923 2.841 -6.732 1.00 96.00 413 PHE A O 1
ATOM 3197 N N . GLN A 1 414 ? 8.402 2.583 -8.367 1.00 96.62 414 GLN A N 1
ATOM 3198 C CA . GLN A 1 414 ? 8.197 1.147 -8.182 1.00 96.62 414 GLN A CA 1
ATOM 3199 C C . GLN A 1 414 ? 8.257 0.424 -9.521 1.00 96.62 414 GLN A C 1
ATOM 3201 O O . GLN A 1 414 ? 7.559 0.796 -10.459 1.00 96.62 414 GLN A O 1
ATOM 3206 N N . LEU A 1 415 ? 9.050 -0.640 -9.583 1.00 97.88 415 LEU A N 1
ATOM 3207 C CA . LEU A 1 415 ? 9.198 -1.499 -10.752 1.00 97.88 415 LEU A CA 1
ATOM 3208 C C . LEU A 1 415 ? 8.288 -2.716 -10.584 1.00 97.88 415 LEU A C 1
ATOM 3210 O O . LEU A 1 415 ? 8.443 -3.477 -9.630 1.00 97.88 415 LEU A O 1
ATOM 3214 N N . HIS A 1 416 ? 7.332 -2.889 -11.490 1.00 97.81 416 HIS A N 1
ATOM 3215 C CA . HIS A 1 416 ? 6.350 -3.971 -11.489 1.00 97.81 416 HIS A CA 1
ATOM 3216 C C . HIS A 1 416 ? 6.636 -4.881 -12.674 1.00 97.81 416 HIS A C 1
ATOM 3218 O O . HIS A 1 416 ? 6.317 -4.544 -13.815 1.00 97.81 416 HIS A O 1
ATOM 3224 N N . ASN A 1 417 ? 7.241 -6.037 -12.417 1.00 97.75 417 ASN A N 1
ATOM 3225 C CA . ASN A 1 417 ? 7.457 -7.024 -13.460 1.00 97.75 417 ASN A CA 1
ATOM 3226 C C . ASN A 1 417 ? 6.175 -7.841 -13.666 1.00 97.75 417 ASN A C 1
ATOM 3228 O O . ASN A 1 417 ? 5.825 -8.676 -12.839 1.00 97.75 417 ASN A O 1
ATOM 3232 N N . LYS A 1 418 ? 5.468 -7.581 -14.764 1.00 97.06 418 LYS A N 1
ATOM 3233 C CA . LYS A 1 418 ? 4.303 -8.338 -15.246 1.00 97.06 418 LYS A CA 1
ATOM 3234 C C . LYS A 1 418 ? 4.596 -9.050 -16.570 1.00 97.06 418 LYS A C 1
ATOM 3236 O O . LYS A 1 418 ? 3.671 -9.495 -17.243 1.00 97.06 418 LYS A O 1
ATOM 3241 N N . SER A 1 419 ? 5.871 -9.123 -16.946 1.00 96.00 419 SER A N 1
ATOM 3242 C CA . SER A 1 419 ? 6.345 -9.889 -18.092 1.00 96.00 419 SER A CA 1
ATOM 3243 C C . SER A 1 419 ? 6.574 -11.346 -17.702 1.00 96.00 419 SER A C 1
ATOM 3245 O O . SER A 1 419 ? 6.677 -11.676 -16.516 1.00 96.00 419 SER A O 1
ATOM 3247 N N . SER A 1 420 ? 6.683 -12.213 -18.701 1.00 95.69 420 SER A N 1
ATOM 3248 C CA . SER A 1 420 ? 7.038 -13.623 -18.520 1.00 95.69 420 SER A CA 1
ATOM 3249 C C . SER A 1 420 ? 8.520 -13.846 -18.190 1.00 95.69 420 SER A C 1
ATOM 3251 O O . SER A 1 420 ? 8.894 -14.953 -17.807 1.00 95.69 420 SER A O 1
ATOM 3253 N N . PHE A 1 421 ? 9.353 -12.806 -18.285 1.00 95.88 421 PHE A N 1
ATOM 3254 C CA . PHE A 1 421 ? 10.798 -12.879 -18.085 1.00 95.88 421 PHE A CA 1
ATOM 3255 C C . PHE A 1 421 ? 11.230 -12.425 -16.691 1.00 95.88 421 P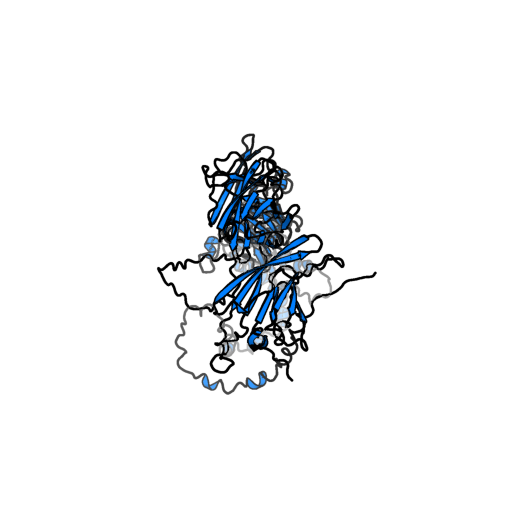HE A C 1
ATOM 3257 O O . PHE A 1 421 ? 10.659 -11.510 -16.095 1.00 95.88 421 PHE A O 1
ATOM 3264 N N . GLN A 1 422 ? 12.328 -12.983 -16.198 1.00 97.44 422 GLN A N 1
ATOM 3265 C CA . GLN A 1 422 ? 13.116 -12.418 -15.116 1.00 97.44 422 GLN A CA 1
ATOM 3266 C C . GLN A 1 422 ? 13.917 -11.216 -15.635 1.00 97.44 422 GLN A C 1
ATOM 3268 O O . GLN A 1 422 ? 14.775 -11.331 -16.516 1.00 97.44 422 GLN A O 1
ATOM 3273 N N . LEU A 1 423 ? 13.648 -10.045 -15.059 1.00 97.19 423 LEU A N 1
ATOM 3274 C CA . LEU A 1 423 ? 14.247 -8.775 -15.461 1.00 97.19 423 LEU A CA 1
ATOM 3275 C C . LEU A 1 423 ? 15.350 -8.369 -14.492 1.00 97.19 423 LEU A C 1
ATOM 3277 O O . LEU A 1 423 ? 15.207 -8.513 -13.277 1.00 97.19 423 LEU A O 1
ATOM 3281 N N . GLN A 1 424 ? 16.431 -7.809 -15.023 1.00 96.25 424 GLN A N 1
ATOM 3282 C CA . GLN A 1 424 ? 17.422 -7.093 -14.228 1.00 96.25 424 GLN A CA 1
ATOM 3283 C C . GLN A 1 424 ? 17.473 -5.627 -14.657 1.00 96.25 424 GLN A C 1
ATOM 3285 O O . GLN A 1 424 ? 17.407 -5.331 -15.847 1.00 96.25 424 GLN A O 1
ATOM 3290 N N . PHE A 1 425 ? 17.596 -4.727 -13.685 1.00 96.94 425 PHE A N 1
ATOM 3291 C CA . PHE A 1 425 ? 17.570 -3.280 -13.862 1.00 96.94 425 PHE A CA 1
ATOM 3292 C C . PHE A 1 425 ? 18.863 -2.640 -13.368 1.00 96.94 425 PHE A C 1
ATOM 3294 O O . PHE A 1 425 ? 19.409 -3.047 -12.341 1.00 96.94 425 PHE A O 1
ATOM 3301 N N . ALA A 1 426 ? 19.303 -1.601 -14.070 1.00 95.69 426 ALA A N 1
ATOM 3302 C CA . ALA A 1 426 ? 20.430 -0.764 -13.682 1.00 95.69 426 ALA A CA 1
ATOM 3303 C C . ALA A 1 426 ? 20.186 0.687 -14.105 1.00 95.69 426 ALA A C 1
ATOM 3305 O O . ALA A 1 426 ? 19.481 0.956 -15.078 1.00 95.69 426 ALA A O 1
ATOM 3306 N N . GLN A 1 427 ? 20.802 1.637 -13.402 1.00 95.00 427 GLN A N 1
ATOM 3307 C CA . GLN A 1 427 ? 20.944 2.992 -13.933 1.00 95.00 427 GLN A CA 1
ATOM 3308 C C . GLN A 1 427 ? 21.957 2.969 -15.086 1.00 95.00 427 GLN A C 1
ATOM 3310 O O . GLN A 1 427 ? 22.965 2.266 -15.002 1.00 95.00 427 GLN A O 1
ATOM 3315 N N . ARG A 1 428 ? 21.726 3.758 -16.141 1.00 92.69 428 ARG A N 1
ATOM 3316 C CA . ARG A 1 428 ? 22.532 3.760 -17.378 1.00 92.69 428 ARG A CA 1
ATOM 3317 C C . ARG A 1 428 ? 24.045 3.821 -17.152 1.00 92.69 428 ARG A C 1
ATOM 3319 O O . ARG A 1 428 ? 24.787 3.127 -17.836 1.00 92.69 428 ARG A O 1
ATOM 3326 N N . CYS A 1 429 ? 24.520 4.601 -16.180 1.00 90.25 429 CYS A N 1
ATOM 3327 C CA . CYS A 1 429 ? 25.954 4.704 -15.886 1.00 90.25 429 CYS A CA 1
ATOM 3328 C C . CYS A 1 429 ? 26.593 3.399 -15.372 1.00 90.25 429 CYS A C 1
ATOM 3330 O O . CYS A 1 429 ? 27.807 3.254 -15.469 1.00 90.25 429 CYS A O 1
ATOM 3332 N N . PHE A 1 430 ? 25.795 2.461 -14.855 1.00 90.12 430 PHE A N 1
ATOM 3333 C CA . PHE A 1 430 ? 26.227 1.134 -14.404 1.00 90.12 430 PHE A CA 1
ATOM 3334 C C . PHE A 1 430 ? 25.924 0.027 -15.429 1.00 90.12 430 PHE A C 1
ATOM 3336 O O . PHE A 1 430 ? 26.273 -1.127 -15.212 1.00 90.12 430 PHE A O 1
ATOM 3343 N N . ALA A 1 431 ? 25.306 0.358 -16.566 1.00 86.19 431 ALA A N 1
ATOM 3344 C CA . ALA A 1 431 ? 24.983 -0.594 -17.631 1.00 86.19 431 ALA A CA 1
ATOM 3345 C C . ALA A 1 431 ? 26.148 -0.814 -18.627 1.00 86.19 431 ALA A C 1
ATOM 3347 O O . ALA A 1 431 ? 25.923 -1.224 -19.763 1.00 86.19 431 ALA A O 1
ATOM 3348 N N . THR A 1 432 ? 27.394 -0.514 -18.238 1.00 71.69 432 THR A N 1
ATOM 3349 C CA . THR A 1 432 ? 28.555 -0.453 -19.146 1.00 71.69 432 THR A CA 1
ATOM 3350 C C . THR A 1 432 ? 29.280 -1.791 -19.326 1.00 71.69 432 THR A C 1
ATOM 3352 O O . THR A 1 432 ? 29.703 -2.083 -20.441 1.00 71.69 432 THR A O 1
ATOM 3355 N N . THR A 1 433 ? 29.374 -2.647 -18.299 1.00 64.38 433 THR A N 1
ATOM 3356 C CA . THR A 1 433 ? 29.838 -4.046 -18.415 1.00 64.38 433 THR A CA 1
ATOM 3357 C C . THR A 1 433 ? 29.200 -4.936 -17.343 1.00 64.38 433 THR A C 1
ATOM 3359 O O . THR A 1 433 ? 29.099 -4.566 -16.177 1.00 64.38 433 THR A O 1
ATOM 3362 N N . LEU A 1 434 ? 28.776 -6.149 -17.724 1.00 67.25 434 LEU A N 1
ATOM 3363 C CA . LEU A 1 434 ? 28.120 -7.102 -16.811 1.00 67.25 434 LEU A CA 1
ATOM 3364 C C . LEU A 1 434 ? 29.031 -7.613 -15.690 1.00 67.25 434 LEU A C 1
ATOM 3366 O O . LEU A 1 434 ? 28.529 -8.224 -14.754 1.00 67.25 434 LEU A O 1
ATOM 3370 N N . THR A 1 435 ? 30.344 -7.415 -15.799 1.00 73.50 435 THR A N 1
ATOM 3371 C CA . THR A 1 435 ? 31.362 -8.009 -14.924 1.00 73.50 435 THR A CA 1
ATOM 3372 C C . THR A 1 435 ? 31.948 -7.037 -13.905 1.00 73.50 435 THR A C 1
ATOM 3374 O O . THR A 1 435 ? 32.761 -7.473 -13.099 1.00 73.50 435 THR A O 1
ATOM 3377 N N . ASP A 1 436 ? 31.587 -5.749 -13.934 1.00 81.31 436 ASP A N 1
ATOM 3378 C CA . ASP A 1 436 ? 32.067 -4.788 -12.936 1.00 81.31 436 ASP A CA 1
ATOM 3379 C C . ASP A 1 436 ? 31.387 -5.036 -11.573 1.00 81.31 436 ASP A C 1
ATOM 3381 O O . ASP A 1 436 ? 30.165 -4.875 -11.471 1.00 81.31 436 ASP A O 1
ATOM 3385 N N . PRO A 1 437 ? 32.132 -5.402 -10.511 1.00 82.81 437 PRO A N 1
ATOM 3386 C CA . PRO A 1 437 ? 31.540 -5.684 -9.203 1.00 82.81 437 PRO A CA 1
ATOM 3387 C C . PRO A 1 437 ? 30.827 -4.472 -8.587 1.00 82.81 437 PRO A C 1
ATOM 3389 O O . PRO A 1 437 ? 29.826 -4.635 -7.887 1.00 82.81 437 PRO A O 1
ATOM 3392 N N . GLY A 1 438 ? 31.315 -3.253 -8.859 1.00 82.75 438 GLY A N 1
ATOM 3393 C CA . GLY A 1 438 ? 30.713 -2.014 -8.359 1.00 82.75 438 GLY A CA 1
ATOM 3394 C C . GLY A 1 438 ? 29.330 -1.761 -8.959 1.00 82.75 438 GLY A C 1
ATOM 3395 O O . GLY A 1 438 ? 28.375 -1.493 -8.230 1.00 82.75 438 GLY A O 1
ATOM 3396 N N . ALA A 1 439 ? 29.202 -1.914 -10.277 1.00 84.44 439 ALA A N 1
ATOM 3397 C CA . ALA A 1 439 ? 27.926 -1.879 -10.976 1.00 84.44 439 ALA A CA 1
ATOM 3398 C C . ALA A 1 439 ? 26.984 -2.999 -10.510 1.00 84.44 439 ALA A C 1
ATOM 3400 O O . ALA A 1 439 ? 25.829 -2.719 -10.182 1.00 84.44 439 ALA A O 1
ATOM 3401 N N . GLN A 1 440 ? 27.476 -4.240 -10.403 1.00 86.06 440 GLN A N 1
ATOM 3402 C CA . GLN A 1 440 ? 26.675 -5.403 -9.998 1.00 86.06 440 GLN A CA 1
ATOM 3403 C C . GLN A 1 440 ? 25.988 -5.229 -8.643 1.00 86.06 440 GLN A C 1
ATOM 3405 O O . GLN A 1 440 ? 24.835 -5.631 -8.490 1.00 86.06 440 GLN A O 1
ATOM 3410 N N . ALA A 1 441 ? 26.654 -4.581 -7.683 1.00 86.00 441 ALA A N 1
ATOM 3411 C CA . ALA A 1 441 ? 26.080 -4.290 -6.371 1.00 86.00 441 ALA A CA 1
ATOM 3412 C C . ALA A 1 441 ? 24.844 -3.366 -6.430 1.00 86.00 441 ALA A C 1
ATOM 3414 O O . ALA A 1 441 ? 24.058 -3.330 -5.486 1.00 86.00 441 ALA A O 1
ATOM 3415 N N . THR A 1 442 ? 24.655 -2.625 -7.529 1.00 87.44 442 THR A N 1
ATOM 3416 C CA . THR A 1 442 ? 23.511 -1.719 -7.731 1.00 87.44 442 THR A CA 1
ATOM 3417 C C . THR A 1 442 ? 22.355 -2.348 -8.508 1.00 87.44 442 THR A C 1
ATOM 3419 O O . THR A 1 442 ? 21.279 -1.752 -8.594 1.00 87.44 442 THR A O 1
ATOM 3422 N N . PHE A 1 443 ? 22.556 -3.529 -9.098 1.00 92.25 443 PHE A N 1
ATOM 3423 C CA . PHE A 1 443 ? 21.554 -4.151 -9.955 1.00 92.25 443 PHE A CA 1
ATOM 3424 C C . PHE A 1 443 ? 20.382 -4.683 -9.133 1.00 92.25 443 PHE A C 1
ATOM 3426 O O . PHE A 1 443 ? 20.558 -5.356 -8.119 1.00 92.25 443 PHE A O 1
ATOM 3433 N N . LEU A 1 444 ? 19.166 -4.450 -9.621 1.00 94.50 444 LEU A N 1
ATOM 3434 C CA . LEU A 1 444 ? 17.956 -5.037 -9.049 1.00 94.50 444 LEU A CA 1
ATOM 3435 C C . LEU A 1 444 ? 17.430 -6.128 -9.964 1.00 94.50 444 LEU A C 1
ATOM 3437 O O . LEU A 1 444 ? 17.345 -5.930 -11.170 1.00 94.50 444 LEU A O 1
ATOM 3441 N N . THR A 1 445 ? 17.043 -7.265 -9.394 1.00 96.06 445 THR A N 1
ATOM 3442 C CA . THR A 1 445 ? 16.503 -8.397 -10.154 1.00 96.06 445 THR A CA 1
ATOM 3443 C C . THR A 1 445 ? 15.063 -8.659 -9.728 1.00 96.06 445 THR A C 1
ATOM 3445 O O . THR A 1 445 ? 14.800 -8.849 -8.543 1.00 96.06 445 THR A O 1
ATOM 3448 N N . ALA A 1 446 ? 14.136 -8.666 -10.685 1.00 97.00 446 ALA A N 1
ATOM 3449 C CA . ALA A 1 446 ? 12.717 -8.925 -10.473 1.00 97.00 446 ALA A CA 1
ATOM 3450 C C . ALA A 1 446 ? 12.286 -10.172 -11.246 1.00 97.00 446 ALA A C 1
ATOM 3452 O O . ALA A 1 446 ? 12.319 -10.196 -12.476 1.00 97.00 446 ALA A O 1
ATOM 3453 N N . VAL A 1 447 ? 11.824 -11.189 -10.525 1.00 97.19 447 VAL A N 1
ATOM 3454 C CA . VAL A 1 447 ? 11.118 -12.333 -11.122 1.00 97.19 447 VAL A CA 1
ATOM 3455 C C . VAL A 1 447 ? 9.728 -11.909 -11.631 1.00 97.19 447 VAL A C 1
ATOM 3457 O O . VAL A 1 447 ? 9.250 -10.840 -11.227 1.00 97.19 447 VAL A O 1
ATOM 3460 N N . PRO A 1 448 ? 9.073 -12.702 -12.500 1.00 97.44 448 PRO A N 1
ATOM 3461 C CA . PRO A 1 448 ? 7.691 -12.453 -12.904 1.00 97.44 448 PRO A CA 1
ATOM 3462 C C . PRO A 1 448 ? 6.755 -12.232 -11.706 1.00 97.44 448 PRO A C 1
ATOM 3464 O O . PRO A 1 448 ? 6.931 -12.822 -10.639 1.00 97.44 448 PRO A O 1
ATOM 3467 N N . ASP A 1 449 ? 5.783 -11.339 -11.879 1.00 96.50 449 ASP A N 1
ATOM 3468 C CA . ASP A 1 449 ? 4.812 -10.890 -10.870 1.00 96.50 449 ASP A CA 1
ATOM 3469 C C . ASP A 1 449 ? 5.381 -10.191 -9.620 1.00 96.50 449 ASP A C 1
ATOM 3471 O O . ASP A 1 449 ? 4.645 -9.906 -8.669 1.00 96.50 449 ASP A O 1
ATOM 3475 N N . CYS A 1 450 ? 6.666 -9.832 -9.627 1.00 95.38 450 CYS A N 1
ATOM 3476 C CA . CYS A 1 450 ? 7.309 -9.117 -8.529 1.00 95.38 450 CYS A CA 1
ATOM 3477 C C . CYS A 1 450 ? 7.126 -7.588 -8.617 1.00 95.38 450 CYS A C 1
ATOM 3479 O O . CYS A 1 450 ? 7.097 -6.999 -9.699 1.00 95.38 450 CYS A O 1
ATOM 3481 N N . CYS A 1 451 ? 7.070 -6.930 -7.454 1.00 94.88 451 CYS A N 1
ATOM 3482 C CA . CYS A 1 451 ? 7.083 -5.474 -7.317 1.00 94.88 451 CYS A CA 1
ATOM 3483 C C . CYS A 1 451 ? 8.256 -5.044 -6.429 1.00 94.88 451 CYS A C 1
ATOM 3485 O O . CYS A 1 451 ? 8.339 -5.446 -5.266 1.00 94.88 451 CYS A O 1
ATOM 3487 N N . LEU A 1 452 ? 9.126 -4.179 -6.949 1.00 95.00 452 LEU A N 1
ATOM 3488 C CA . LEU A 1 452 ? 10.311 -3.675 -6.258 1.00 95.00 452 LEU A CA 1
ATOM 3489 C C . LEU A 1 452 ? 10.239 -2.158 -6.075 1.00 95.00 452 LEU A C 1
ATOM 3491 O O . LEU A 1 452 ? 9.850 -1.428 -6.984 1.00 95.00 452 LEU A O 1
ATOM 3495 N N . ALA A 1 453 ? 10.656 -1.672 -4.908 1.00 94.38 453 ALA A N 1
ATOM 3496 C CA . ALA A 1 453 ? 10.944 -0.253 -4.726 1.00 94.38 453 ALA A CA 1
ATOM 3497 C C . ALA A 1 453 ? 12.266 0.086 -5.425 1.00 94.38 453 ALA A C 1
ATOM 3499 O O . ALA A 1 453 ? 13.242 -0.647 -5.266 1.00 94.38 453 ALA A O 1
ATOM 3500 N N . PHE A 1 454 ? 12.306 1.194 -6.163 1.00 95.06 454 PHE A N 1
ATOM 3501 C CA . PHE A 1 454 ? 13.508 1.643 -6.855 1.00 95.06 454 PHE A CA 1
ATOM 3502 C C . PHE A 1 454 ? 13.943 3.023 -6.373 1.00 95.06 454 PHE A C 1
ATOM 3504 O O . PHE A 1 454 ? 13.146 3.961 -6.299 1.00 95.06 454 PHE A O 1
ATOM 3511 N N . HIS A 1 455 ? 15.236 3.127 -6.075 1.00 93.44 455 HIS A N 1
ATOM 3512 C CA . HIS A 1 455 ? 15.925 4.361 -5.730 1.00 93.44 455 HIS A CA 1
ATOM 3513 C C . HIS A 1 455 ? 17.153 4.472 -6.624 1.00 93.44 455 HIS A C 1
ATOM 3515 O O . HIS A 1 455 ? 17.888 3.497 -6.774 1.00 93.44 455 HIS A O 1
ATOM 3521 N N . TRP A 1 456 ? 17.374 5.646 -7.212 1.00 93.50 456 TRP A N 1
ATOM 3522 C CA . TRP A 1 456 ? 18.547 5.885 -8.046 1.00 93.50 456 TRP A CA 1
ATOM 3523 C C . TRP A 1 456 ? 19.829 5.739 -7.217 1.00 93.50 456 TRP A C 1
ATOM 3525 O O . TRP A 1 456 ? 19.984 6.474 -6.239 1.00 93.50 456 TRP A O 1
ATOM 3535 N N . PRO A 1 457 ? 20.772 4.861 -7.605 1.00 89.44 457 PRO A N 1
ATOM 3536 C CA . PRO A 1 457 ? 22.050 4.758 -6.905 1.00 89.44 457 PRO A CA 1
ATOM 3537 C C . PRO A 1 457 ? 22.852 6.069 -6.946 1.00 89.44 457 PRO A C 1
ATOM 3539 O O . PRO A 1 457 ? 23.573 6.382 -6.000 1.00 89.44 457 PRO A O 1
ATOM 3542 N N . ARG A 1 458 ? 22.729 6.845 -8.036 1.00 88.06 458 ARG A N 1
ATOM 3543 C CA . ARG A 1 458 ? 23.414 8.131 -8.239 1.00 88.06 458 ARG A CA 1
ATOM 3544 C C . ARG A 1 458 ? 22.461 9.187 -8.793 1.00 88.06 458 ARG A C 1
ATOM 3546 O O . ARG A 1 458 ? 22.225 9.252 -9.996 1.00 88.06 458 ARG A O 1
ATOM 3553 N N . LEU A 1 459 ? 21.928 10.040 -7.917 1.00 87.50 459 LEU A N 1
ATOM 3554 C CA . LEU A 1 459 ? 21.048 11.152 -8.314 1.00 87.50 459 LEU A CA 1
ATOM 3555 C C . LEU A 1 459 ? 21.788 12.321 -8.983 1.00 87.50 459 LEU A C 1
ATOM 3557 O O . LEU A 1 459 ? 21.149 13.140 -9.637 1.00 87.50 459 LEU A O 1
ATOM 3561 N N . ASP A 1 460 ? 23.113 12.390 -8.840 1.00 84.81 460 ASP A N 1
ATOM 3562 C CA . ASP A 1 460 ? 24.002 13.343 -9.518 1.00 84.81 460 ASP A CA 1
ATOM 3563 C C . ASP A 1 460 ? 24.295 12.973 -10.985 1.00 84.81 460 ASP A C 1
ATOM 3565 O O . ASP A 1 460 ? 24.947 13.735 -11.698 1.00 84.81 460 ASP A O 1
ATOM 3569 N N . LYS A 1 461 ? 23.852 11.792 -11.431 1.00 90.75 461 LYS A N 1
ATOM 3570 C CA . LYS A 1 461 ? 24.017 11.272 -12.794 1.00 90.75 461 LYS A CA 1
ATOM 3571 C C . LYS A 1 461 ? 22.669 11.174 -13.505 1.00 90.75 461 LYS A C 1
ATOM 3573 O O . LYS A 1 461 ? 21.613 11.279 -12.882 1.00 90.75 461 LYS A O 1
ATOM 3578 N N . ASP A 1 462 ? 22.718 10.915 -14.809 1.00 91.56 462 ASP A N 1
ATOM 3579 C CA . ASP A 1 462 ? 21.527 10.762 -15.642 1.00 91.56 462 ASP A CA 1
ATOM 3580 C C . ASP A 1 462 ? 20.588 9.680 -15.094 1.00 91.56 462 ASP A C 1
ATOM 3582 O O . ASP A 1 462 ? 20.973 8.526 -14.875 1.00 91.56 462 ASP A O 1
ATOM 3586 N N . GLN A 1 463 ? 19.329 10.060 -14.891 1.00 94.69 463 GLN A N 1
ATOM 3587 C CA . GLN A 1 463 ? 18.273 9.218 -14.325 1.00 94.69 463 GLN A CA 1
ATOM 3588 C C . GLN A 1 463 ? 17.576 8.415 -15.425 1.00 94.69 463 GLN A C 1
ATOM 3590 O O . GLN A 1 463 ? 16.380 8.549 -15.676 1.00 94.69 463 GLN A O 1
ATOM 3595 N N . GLN A 1 464 ? 18.365 7.597 -16.118 1.00 95.69 464 GLN A N 1
ATOM 3596 C CA . GLN A 1 464 ? 17.880 6.685 -17.146 1.00 95.69 464 GLN A CA 1
ATOM 3597 C C . GLN A 1 464 ? 17.986 5.244 -16.662 1.00 95.69 464 GLN A C 1
ATOM 3599 O O . GLN A 1 464 ? 19.035 4.817 -16.170 1.00 95.69 464 GLN A O 1
ATOM 3604 N N . LEU A 1 465 ? 16.888 4.507 -16.806 1.00 97.12 465 LEU A N 1
ATOM 3605 C CA . LEU A 1 465 ? 16.797 3.099 -16.463 1.00 97.12 465 LEU A CA 1
ATOM 3606 C C . LEU A 1 465 ? 17.182 2.269 -17.687 1.00 97.12 465 LEU A C 1
ATOM 3608 O O . LEU A 1 465 ? 16.742 2.551 -18.799 1.00 97.12 465 LEU A O 1
ATOM 3612 N N . CYS A 1 466 ? 17.994 1.247 -17.466 1.00 96.31 466 CYS A N 1
ATOM 3613 C CA . CYS A 1 466 ? 18.296 0.195 -18.423 1.00 96.31 466 CYS A CA 1
ATOM 3614 C C . CYS A 1 466 ? 17.761 -1.122 -17.863 1.00 96.31 466 CYS A C 1
ATOM 3616 O O . CYS A 1 466 ? 17.763 -1.337 -16.645 1.00 96.31 466 CYS A O 1
ATOM 3618 N N . LEU A 1 467 ? 17.325 -2.014 -18.746 1.00 96.44 467 LEU A N 1
ATOM 3619 C CA . LEU A 1 467 ? 16.894 -3.355 -18.370 1.00 96.44 467 LEU A CA 1
ATOM 3620 C C . LEU A 1 467 ? 17.549 -4.417 -19.249 1.00 96.44 467 LEU A C 1
ATOM 3622 O O . LEU A 1 467 ? 17.986 -4.132 -20.362 1.00 96.44 467 LEU A O 1
ATOM 3626 N N . ARG A 1 468 ? 17.601 -5.650 -18.752 1.00 95.00 468 ARG A N 1
ATOM 3627 C CA . ARG A 1 468 ? 17.973 -6.833 -19.535 1.00 95.00 468 ARG A CA 1
ATOM 3628 C C . ARG A 1 468 ? 17.155 -8.049 -19.116 1.00 95.00 468 ARG A C 1
ATOM 3630 O O . ARG A 1 468 ? 16.678 -8.125 -17.982 1.00 95.00 468 ARG A O 1
ATOM 3637 N N . LEU A 1 469 ? 17.054 -9.010 -20.026 1.00 95.94 469 LEU A N 1
ATOM 3638 C CA . LEU A 1 469 ? 16.372 -10.284 -19.826 1.00 95.94 469 LEU A CA 1
ATOM 3639 C C . LEU A 1 469 ? 17.379 -11.291 -19.263 1.00 95.94 469 LEU A C 1
ATOM 3641 O O . LEU A 1 469 ? 18.339 -11.654 -19.939 1.00 95.94 469 LEU A O 1
ATOM 3645 N N . VAL A 1 470 ? 17.205 -11.718 -18.014 1.00 94.25 470 VAL A N 1
ATOM 3646 C CA . VAL A 1 470 ? 18.136 -12.660 -17.367 1.00 94.25 470 VAL A CA 1
ATOM 3647 C C . VAL A 1 470 ? 18.007 -14.059 -17.968 1.00 94.25 470 VAL A C 1
ATOM 3649 O O . VAL A 1 470 ? 19.013 -14.747 -18.121 1.00 94.25 470 VAL A O 1
ATOM 3652 N N . ASP A 1 471 ? 16.796 -14.434 -18.372 1.00 91.81 471 ASP A N 1
ATOM 3653 C CA . ASP A 1 471 ? 16.492 -15.756 -18.931 1.00 91.81 471 ASP A CA 1
ATOM 3654 C C . ASP A 1 471 ? 17.015 -15.949 -20.359 1.00 91.81 471 ASP A C 1
ATOM 3656 O O . ASP A 1 471 ? 17.032 -17.068 -20.869 1.00 91.81 471 ASP A O 1
ATOM 3660 N N . VAL A 1 472 ? 17.439 -14.868 -21.020 1.00 93.12 472 VAL A N 1
ATOM 3661 C CA . VAL A 1 472 ? 17.970 -14.904 -22.384 1.00 93.12 472 VAL A CA 1
ATOM 3662 C C . VAL A 1 472 ? 19.505 -14.951 -22.323 1.00 93.12 472 VAL A C 1
ATOM 3664 O O . VAL A 1 472 ? 20.139 -13.982 -21.890 1.00 93.12 472 VAL A O 1
ATOM 3667 N N . PRO A 1 473 ? 20.147 -16.051 -22.764 1.00 89.62 473 PRO A N 1
ATOM 3668 C CA . PRO A 1 473 ? 21.601 -16.166 -22.744 1.00 89.62 473 PRO A CA 1
ATOM 3669 C C . PRO A 1 473 ? 22.277 -15.079 -23.586 1.00 89.62 473 PRO A C 1
ATOM 3671 O O . PRO A 1 473 ? 21.897 -14.832 -24.728 1.00 89.62 473 PRO A O 1
ATOM 3674 N N . GLY A 1 474 ? 23.303 -14.434 -23.027 1.00 87.62 474 GLY A N 1
ATOM 3675 C CA . GLY A 1 474 ? 24.030 -13.366 -23.720 1.00 87.62 474 GLY A CA 1
ATOM 3676 C C . GLY A 1 474 ? 23.213 -12.087 -23.939 1.00 87.62 474 GLY A C 1
ATOM 3677 O O . GLY A 1 474 ? 23.572 -11.290 -24.801 1.00 87.62 474 GLY A O 1
ATOM 3678 N N . CYS A 1 475 ? 22.119 -11.889 -23.195 1.00 91.12 475 CYS A N 1
ATOM 3679 C CA . CYS A 1 475 ? 21.319 -10.672 -23.269 1.00 91.12 475 CYS A CA 1
ATOM 3680 C C . CYS A 1 475 ? 22.127 -9.432 -22.868 1.00 91.12 475 CYS A C 1
ATOM 3682 O O . CYS A 1 475 ? 22.708 -9.367 -21.781 1.00 91.12 475 CYS A O 1
ATOM 3684 N N . MET A 1 476 ? 22.107 -8.428 -23.738 1.00 91.31 476 MET A N 1
ATOM 3685 C CA . MET A 1 476 ? 22.691 -7.113 -23.507 1.00 91.31 476 MET A CA 1
ATOM 3686 C C . MET A 1 476 ? 21.720 -6.211 -22.734 1.00 91.31 476 MET A C 1
ATOM 3688 O O . MET A 1 476 ? 20.524 -6.497 -22.632 1.00 91.31 476 MET A O 1
ATOM 3692 N N . TRP A 1 477 ? 22.240 -5.112 -22.186 1.00 93.31 477 TRP A N 1
ATOM 3693 C CA . TRP A 1 477 ? 21.419 -4.040 -21.625 1.00 93.31 477 TRP A CA 1
ATOM 3694 C C . TRP A 1 477 ? 20.668 -3.291 -22.729 1.00 93.31 477 TRP A C 1
ATOM 3696 O O . TRP A 1 477 ? 21.212 -3.057 -23.807 1.00 93.31 477 TRP A O 1
ATOM 3706 N N . SER A 1 478 ? 19.429 -2.893 -22.447 1.00 94.56 478 SER A N 1
ATOM 3707 C CA . SER A 1 478 ? 18.678 -1.955 -23.280 1.00 94.56 478 SER A CA 1
ATOM 3708 C C . SER A 1 478 ? 19.318 -0.565 -23.271 1.00 94.56 478 SER A C 1
ATOM 3710 O O . SER A 1 478 ? 20.019 -0.199 -22.320 1.00 94.56 478 SER A O 1
ATOM 3712 N N . GLY A 1 479 ? 18.966 0.267 -24.255 1.00 93.00 479 GLY A N 1
ATOM 3713 C CA . GLY A 1 479 ? 19.182 1.708 -24.151 1.00 93.00 479 GLY A CA 1
ATOM 3714 C C . GLY A 1 479 ? 18.481 2.311 -22.932 1.00 93.00 479 GLY A C 1
ATOM 3715 O O . GLY A 1 479 ? 17.550 1.727 -22.359 1.00 93.00 479 GLY A O 1
ATOM 3716 N N . GLY A 1 480 ? 18.957 3.484 -22.520 1.00 94.44 480 GLY A N 1
ATOM 3717 C CA . GLY A 1 480 ? 18.453 4.181 -21.341 1.00 94.44 480 GLY A CA 1
ATOM 3718 C C . GLY A 1 480 ? 17.126 4.889 -21.611 1.00 94.44 480 GLY A C 1
ATOM 3719 O O . GLY A 1 480 ? 16.994 5.631 -22.589 1.00 94.44 480 GLY A O 1
ATOM 3720 N N . PHE A 1 481 ? 16.152 4.706 -20.720 1.00 95.50 481 PHE A N 1
ATOM 3721 C CA . PHE A 1 481 ? 14.845 5.359 -20.802 1.00 95.50 481 PHE A CA 1
ATOM 3722 C C . PHE A 1 481 ? 14.442 6.058 -19.500 1.00 95.50 481 PHE A C 1
ATOM 3724 O O . PHE A 1 481 ? 14.855 5.677 -18.406 1.00 95.50 481 PHE A O 1
ATOM 3731 N N . LEU A 1 482 ? 13.638 7.115 -19.633 1.00 95.94 482 LEU A N 1
ATOM 3732 C CA . LEU A 1 482 ? 13.119 7.895 -18.506 1.00 95.94 482 LEU A CA 1
ATOM 3733 C C . LEU A 1 482 ? 11.910 7.206 -17.861 1.00 95.9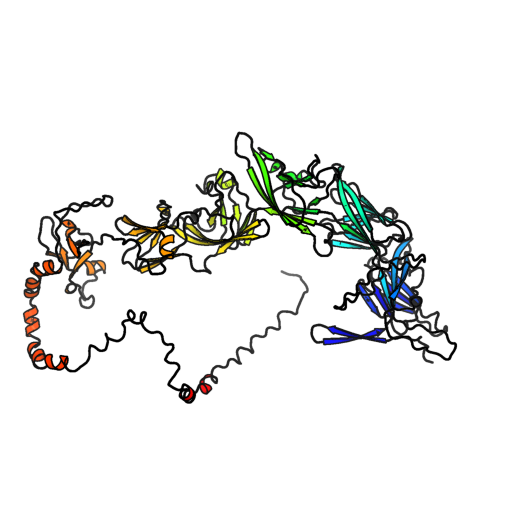4 482 LEU A C 1
ATOM 3735 O O . LEU A 1 482 ? 11.164 6.503 -18.545 1.00 95.94 482 LEU A O 1
ATOM 3739 N N . ILE A 1 483 ? 11.723 7.431 -16.558 1.00 96.12 483 ILE A N 1
ATOM 3740 C CA . ILE A 1 483 ? 10.645 6.840 -15.741 1.00 96.12 483 ILE A CA 1
ATOM 3741 C C . ILE A 1 483 ? 9.897 7.880 -14.885 1.00 96.12 483 ILE A C 1
ATOM 3743 O O . ILE A 1 483 ? 9.260 7.537 -13.892 1.00 96.12 483 ILE A O 1
ATOM 3747 N N . ASP A 1 484 ? 10.007 9.161 -15.234 1.00 92.69 484 ASP A N 1
ATOM 3748 C CA . ASP A 1 484 ? 9.513 10.318 -14.476 1.00 92.69 484 ASP A CA 1
ATOM 3749 C C . ASP A 1 484 ? 8.314 11.028 -15.133 1.00 92.69 484 ASP A C 1
ATOM 3751 O O . ASP A 1 484 ? 7.870 12.083 -14.672 1.00 92.69 484 ASP A O 1
ATOM 3755 N N . SER A 1 485 ? 7.746 10.453 -16.190 1.00 93.81 485 SER A N 1
ATOM 3756 C CA . SER A 1 485 ? 6.575 10.992 -16.883 1.00 93.81 485 SER A CA 1
ATOM 3757 C C . SER A 1 485 ? 5.596 9.882 -17.252 1.00 93.81 485 SER A C 1
ATOM 3759 O O . SER A 1 485 ? 5.982 8.728 -17.401 1.00 93.81 485 SER A O 1
ATOM 3761 N N . ASN A 1 486 ? 4.307 10.224 -17.326 1.00 94.62 486 ASN A N 1
ATOM 3762 C CA . ASN A 1 486 ? 3.271 9.256 -17.671 1.00 94.62 486 ASN A CA 1
ATOM 3763 C C . ASN A 1 486 ? 3.340 8.941 -19.164 1.00 94.62 486 ASN A C 1
ATOM 3765 O O . ASN A 1 486 ? 3.010 9.797 -19.987 1.00 94.62 486 ASN A O 1
ATOM 3769 N N . ASP A 1 487 ? 3.731 7.719 -19.506 1.00 93.69 487 ASP A N 1
ATOM 3770 C CA . ASP A 1 487 ? 3.872 7.291 -20.889 1.00 93.69 487 ASP A CA 1
ATOM 3771 C C . ASP A 1 487 ? 3.814 5.766 -21.042 1.00 93.69 487 ASP A C 1
ATOM 3773 O O . ASP A 1 487 ? 3.856 5.010 -20.072 1.00 93.69 487 ASP A O 1
ATOM 3777 N N . SER A 1 488 ? 3.681 5.311 -22.289 1.00 92.56 488 SER A N 1
ATOM 3778 C CA . SER A 1 488 ? 3.825 3.904 -22.648 1.00 92.56 488 SER A CA 1
ATOM 3779 C C . SER A 1 488 ? 4.727 3.785 -23.868 1.00 92.56 488 SER A C 1
ATOM 3781 O O . SER A 1 488 ? 4.563 4.520 -24.843 1.00 92.56 488 SER A O 1
ATOM 3783 N N . ARG A 1 489 ? 5.696 2.872 -23.814 1.00 91.50 489 ARG A N 1
ATOM 3784 C CA . ARG A 1 489 ? 6.726 2.698 -24.845 1.00 91.50 489 ARG A CA 1
ATOM 3785 C C . ARG A 1 489 ? 7.151 1.242 -24.972 1.00 91.50 489 ARG A C 1
ATOM 3787 O O . ARG A 1 489 ? 6.991 0.455 -24.043 1.00 91.50 489 ARG A O 1
ATOM 3794 N N . HIS A 1 490 ? 7.726 0.904 -26.120 1.00 93.56 490 HIS A N 1
ATOM 3795 C CA . HIS A 1 490 ? 8.396 -0.376 -26.322 1.00 93.56 490 HIS A CA 1
ATOM 3796 C C . HIS A 1 490 ? 9.893 -0.204 -26.072 1.00 93.56 490 HIS A C 1
ATOM 3798 O O . HIS A 1 490 ? 10.499 0.736 -26.586 1.00 93.56 490 HIS A O 1
ATOM 3804 N N . ILE A 1 491 ? 10.477 -1.108 -25.295 1.00 95.12 491 ILE A N 1
ATOM 3805 C CA . ILE A 1 491 ? 11.915 -1.193 -25.058 1.00 95.12 491 ILE A CA 1
ATOM 3806 C C . ILE A 1 491 ? 12.455 -2.372 -25.857 1.00 95.12 491 ILE A C 1
ATOM 3808 O O . ILE A 1 491 ? 11.937 -3.485 -25.750 1.00 95.12 491 ILE A O 1
ATOM 3812 N N . ASN A 1 492 ? 13.482 -2.107 -26.663 1.00 94.12 492 ASN A N 1
ATOM 3813 C CA . ASN A 1 492 ? 14.211 -3.127 -27.399 1.00 94.12 492 ASN A CA 1
ATOM 3814 C C . ASN A 1 492 ? 15.366 -3.658 -26.546 1.00 94.12 492 ASN A C 1
ATOM 3816 O O . ASN A 1 492 ? 16.154 -2.888 -25.992 1.00 94.12 492 ASN A O 1
ATOM 3820 N N . VAL A 1 493 ? 15.467 -4.977 -26.458 1.00 93.88 493 VAL A N 1
ATOM 3821 C CA . VAL A 1 493 ? 16.564 -5.688 -25.807 1.00 93.88 493 VAL A CA 1
ATOM 3822 C C . VAL A 1 493 ? 17.110 -6.706 -26.793 1.00 93.88 493 VAL A C 1
ATOM 3824 O O . VAL A 1 493 ? 16.343 -7.353 -27.502 1.00 93.88 493 VAL A O 1
ATOM 3827 N N . ARG A 1 494 ? 18.430 -6.871 -26.846 1.00 91.69 494 ARG A N 1
ATOM 3828 C CA . ARG A 1 494 ? 19.070 -7.779 -27.801 1.00 91.69 494 ARG A CA 1
ATOM 3829 C C . ARG A 1 494 ? 19.935 -8.823 -27.121 1.00 91.69 494 ARG A C 1
ATOM 3831 O O . ARG A 1 494 ? 20.570 -8.539 -26.108 1.00 91.69 494 ARG A O 1
ATOM 3838 N N . ASP A 1 495 ? 19.984 -10.017 -27.701 1.00 90.62 495 ASP A N 1
ATOM 3839 C CA . ASP A 1 495 ? 20.958 -11.042 -27.319 1.00 90.62 495 ASP A CA 1
ATOM 3840 C C . ASP A 1 495 ? 22.282 -10.901 -28.085 1.00 90.62 495 ASP A C 1
ATOM 3842 O O . ASP A 1 495 ? 22.424 -10.071 -28.986 1.00 90.62 495 ASP A O 1
ATOM 3846 N N . GLY A 1 496 ? 23.272 -11.721 -27.725 1.00 86.00 496 GLY A N 1
ATOM 3847 C CA . GLY A 1 496 ? 24.590 -11.724 -28.365 1.00 86.00 496 GLY A CA 1
ATOM 3848 C C . GLY A 1 496 ? 24.576 -12.089 -29.856 1.00 86.00 496 GLY A C 1
ATOM 3849 O O . GLY A 1 496 ? 25.572 -11.863 -30.536 1.00 86.00 496 GLY A O 1
ATOM 3850 N N . ALA A 1 497 ? 23.463 -12.616 -30.381 1.00 87.38 497 ALA A N 1
ATOM 3851 C CA . ALA A 1 497 ? 23.250 -12.873 -31.806 1.00 87.38 497 ALA A CA 1
ATOM 3852 C C . ALA A 1 497 ? 22.487 -11.729 -32.508 1.00 87.38 497 ALA A C 1
ATOM 3854 O O . ALA A 1 497 ? 22.033 -11.895 -33.642 1.00 87.38 497 ALA A O 1
ATOM 3855 N N . ALA A 1 498 ? 22.341 -10.577 -31.843 1.00 85.94 498 ALA A N 1
ATOM 3856 C CA . ALA A 1 498 ? 21.602 -9.397 -32.290 1.00 85.94 498 ALA A CA 1
ATOM 3857 C C . ALA A 1 498 ? 20.095 -9.626 -32.518 1.00 85.94 498 ALA A C 1
ATOM 3859 O O . ALA A 1 498 ? 19.433 -8.792 -33.147 1.00 85.94 498 ALA A O 1
ATOM 3860 N N . LYS A 1 499 ? 19.521 -10.715 -31.988 1.00 89.31 499 LYS A N 1
ATOM 3861 C CA . LYS A 1 499 ? 18.075 -10.949 -32.035 1.00 89.31 499 LYS A CA 1
ATOM 3862 C C . LYS A 1 499 ? 17.376 -10.015 -31.052 1.00 89.31 499 LYS A C 1
ATOM 3864 O O . LYS A 1 499 ? 17.813 -9.876 -29.914 1.00 89.31 499 LYS A O 1
ATOM 3869 N N . MET A 1 500 ? 16.288 -9.396 -31.505 1.00 91.50 500 MET A N 1
ATOM 3870 C CA . MET A 1 500 ? 15.507 -8.430 -30.731 1.00 91.50 500 MET A CA 1
ATOM 3871 C C . MET A 1 500 ? 14.404 -9.102 -29.917 1.00 91.50 500 MET A C 1
ATOM 3873 O O . MET A 1 500 ? 13.738 -10.026 -30.389 1.00 91.50 500 MET A O 1
ATOM 3877 N N . TYR A 1 501 ? 14.184 -8.568 -28.725 1.00 93.31 501 TYR A N 1
ATOM 3878 C CA . TYR A 1 501 ? 13.113 -8.897 -27.800 1.00 93.31 501 TYR A CA 1
ATOM 3879 C C . TYR A 1 501 ? 12.468 -7.584 -27.362 1.00 93.31 501 TYR A C 1
ATOM 3881 O O . TYR A 1 501 ? 13.164 -6.637 -26.991 1.00 93.31 501 TYR A O 1
ATOM 3889 N N . PHE A 1 502 ? 11.140 -7.520 -27.410 1.00 94.31 502 PHE A N 1
ATOM 3890 C CA . PHE A 1 502 ? 10.402 -6.306 -27.083 1.00 94.31 502 PHE A CA 1
ATOM 3891 C C . PHE A 1 502 ? 9.664 -6.474 -25.763 1.00 94.31 502 PHE A C 1
ATOM 3893 O O . PHE A 1 502 ? 8.945 -7.449 -25.555 1.00 94.31 502 PHE A O 1
ATOM 3900 N N . LEU A 1 503 ? 9.803 -5.480 -24.894 1.00 95.25 503 LEU A N 1
ATOM 3901 C CA . LEU A 1 503 ? 8.970 -5.327 -23.708 1.00 95.25 503 LEU A CA 1
ATOM 3902 C C . LEU A 1 503 ? 8.174 -4.040 -23.817 1.00 95.25 503 LEU A C 1
ATOM 3904 O O . LEU A 1 503 ? 8.688 -3.015 -24.267 1.00 95.25 503 LEU A O 1
ATOM 3908 N N . ARG A 1 504 ? 6.928 -4.074 -23.358 1.00 95.00 504 ARG A N 1
ATOM 3909 C CA . ARG A 1 504 ? 6.130 -2.869 -23.181 1.00 95.00 504 ARG A CA 1
ATOM 3910 C C . ARG A 1 504 ? 6.331 -2.345 -21.766 1.00 95.00 504 ARG A C 1
ATOM 3912 O O . ARG A 1 504 ? 6.153 -3.076 -20.793 1.00 95.00 504 ARG A O 1
ATOM 3919 N N . VAL A 1 505 ? 6.677 -1.069 -21.673 1.00 96.00 505 VAL A N 1
ATOM 3920 C CA . VAL A 1 505 ? 6.820 -0.331 -20.419 1.00 96.00 505 VAL A CA 1
ATOM 3921 C C . VAL A 1 505 ? 5.715 0.705 -20.346 1.00 96.00 505 VAL A C 1
ATOM 3923 O O . VAL A 1 505 ? 5.490 1.448 -21.301 1.00 96.00 505 VAL A O 1
ATOM 3926 N N . GLU A 1 506 ? 5.011 0.738 -19.225 1.00 96.25 506 GLU A N 1
ATOM 3927 C CA . GLU A 1 506 ? 3.988 1.733 -18.927 1.00 96.25 506 GLU A CA 1
ATOM 3928 C C . GLU A 1 506 ? 4.326 2.412 -17.602 1.00 96.25 506 GLU A C 1
ATOM 3930 O O . GLU A 1 506 ? 4.482 1.748 -16.579 1.00 96.25 506 GLU A O 1
ATOM 3935 N N . VAL A 1 507 ? 4.480 3.732 -17.632 1.00 97.69 507 VAL A N 1
ATOM 3936 C CA . VAL A 1 507 ? 4.780 4.556 -16.464 1.00 97.69 507 VAL A CA 1
ATOM 3937 C C . VAL A 1 507 ? 3.513 5.311 -16.082 1.00 97.69 507 VAL A C 1
ATOM 3939 O O . VAL A 1 507 ? 2.975 6.083 -16.875 1.00 97.69 507 VAL A O 1
ATOM 3942 N N . VAL A 1 508 ? 3.031 5.097 -14.858 1.00 97.12 508 VAL A N 1
ATOM 3943 C CA . VAL A 1 508 ? 1.810 5.727 -14.339 1.00 97.12 508 VAL A CA 1
ATOM 3944 C C . VAL A 1 508 ? 2.071 6.317 -12.960 1.00 97.12 508 VAL A C 1
ATOM 3946 O O . VAL A 1 508 ? 2.406 5.604 -12.017 1.00 97.12 508 VAL A O 1
ATOM 3949 N N . LEU A 1 509 ? 1.875 7.623 -12.810 1.00 94.06 509 LEU A N 1
ATOM 3950 C CA . LEU A 1 509 ? 1.919 8.298 -11.517 1.00 94.06 509 LEU A CA 1
ATOM 3951 C C . LEU A 1 509 ? 0.637 8.025 -10.715 1.00 94.06 509 LEU A C 1
ATOM 3953 O O . LEU A 1 509 ? -0.451 8.467 -11.089 1.00 94.06 509 LEU A O 1
ATOM 3957 N N . GLN A 1 510 ? 0.770 7.352 -9.571 1.00 92.25 510 GLN A N 1
ATOM 3958 C CA . GLN A 1 510 ? -0.297 7.152 -8.592 1.00 92.25 510 GLN A CA 1
ATOM 3959 C C . GLN A 1 510 ? 0.097 7.781 -7.248 1.00 92.25 510 GLN A C 1
ATOM 3961 O O . GLN A 1 510 ? 1.007 7.319 -6.558 1.00 92.25 510 GLN A O 1
ATOM 3966 N N . GLY A 1 511 ? -0.601 8.847 -6.848 1.00 88.31 511 GLY A N 1
ATOM 3967 C CA . GLY A 1 511 ? -0.219 9.625 -5.666 1.00 88.31 511 GLY A CA 1
ATOM 3968 C C . GLY A 1 511 ? 1.130 10.316 -5.886 1.00 88.31 511 GLY A C 1
ATOM 3969 O O . GLY A 1 511 ? 1.234 11.175 -6.754 1.00 88.31 511 GLY A O 1
ATOM 3970 N N . ALA A 1 512 ? 2.153 9.940 -5.112 1.00 89.81 512 ALA A N 1
ATOM 3971 C CA . ALA A 1 512 ? 3.539 10.414 -5.269 1.00 89.81 512 ALA A CA 1
ATOM 3972 C C . ALA A 1 512 ? 4.506 9.323 -5.770 1.00 89.81 512 ALA A C 1
ATOM 3974 O O . ALA A 1 512 ? 5.723 9.475 -5.656 1.00 89.81 512 ALA A O 1
ATOM 3975 N N . THR A 1 513 ? 3.979 8.219 -6.298 1.00 95.00 513 THR A N 1
ATOM 3976 C CA . THR A 1 513 ? 4.781 7.090 -6.773 1.00 95.00 513 THR A CA 1
ATOM 3977 C C . THR A 1 513 ? 4.530 6.859 -8.257 1.00 95.00 513 THR A C 1
ATOM 3979 O O . THR A 1 513 ? 3.391 6.648 -8.669 1.00 95.00 513 THR A O 1
ATOM 3982 N N . TYR A 1 514 ? 5.592 6.862 -9.057 1.00 96.69 514 TYR A N 1
ATOM 3983 C CA . TYR A 1 514 ? 5.574 6.338 -10.417 1.00 96.69 514 TYR A CA 1
ATOM 3984 C C . TYR A 1 514 ? 5.589 4.811 -10.355 1.00 96.69 514 TYR A C 1
ATOM 3986 O O . TYR A 1 514 ? 6.507 4.208 -9.794 1.00 96.69 514 TYR A O 1
ATOM 3994 N N . LEU A 1 515 ? 4.555 4.191 -10.910 1.00 97.38 515 LEU A N 1
ATOM 3995 C CA . LEU A 1 515 ? 4.461 2.757 -11.133 1.00 97.38 515 LEU A CA 1
ATOM 3996 C C . LEU A 1 515 ? 4.954 2.473 -12.548 1.00 97.38 515 LEU A C 1
ATOM 3998 O O . LEU A 1 515 ? 4.347 2.934 -13.510 1.00 97.38 515 LEU A O 1
ATOM 4002 N N . ILE A 1 516 ? 6.055 1.738 -12.666 1.00 98.31 516 ILE A N 1
ATOM 4003 C CA . ILE A 1 516 ? 6.644 1.335 -13.939 1.00 98.31 516 ILE A CA 1
ATOM 4004 C C . ILE A 1 516 ? 6.318 -0.136 -14.150 1.00 98.31 516 ILE A C 1
ATOM 4006 O O . ILE A 1 516 ? 6.888 -1.005 -13.489 1.00 98.31 516 ILE A O 1
ATOM 4010 N N . VAL A 1 517 ? 5.381 -0.409 -15.047 1.00 97.88 517 VAL A N 1
ATOM 4011 C CA . VAL A 1 517 ? 4.864 -1.746 -15.329 1.00 97.88 517 VAL A CA 1
ATOM 4012 C C . VAL A 1 517 ? 5.514 -2.285 -16.597 1.00 97.88 517 VAL A C 1
ATOM 4014 O O . VAL A 1 517 ? 5.396 -1.688 -17.665 1.00 97.88 517 VAL A O 1
ATOM 4017 N N . PHE A 1 518 ? 6.188 -3.425 -16.475 1.00 97.50 518 PHE A N 1
ATOM 4018 C CA . PHE A 1 518 ? 6.826 -4.144 -17.578 1.00 97.50 518 PHE A CA 1
ATOM 4019 C C . PHE A 1 518 ? 5.936 -5.312 -17.995 1.00 97.50 518 PHE A C 1
ATOM 4021 O O . PHE A 1 518 ? 5.570 -6.117 -17.146 1.00 97.50 518 PHE A O 1
ATOM 4028 N N . THR A 1 519 ? 5.588 -5.422 -19.275 1.00 96.31 519 THR A N 1
ATOM 4029 C CA . THR A 1 519 ? 4.708 -6.474 -19.819 1.00 96.31 519 THR A CA 1
ATOM 4030 C C . THR A 1 519 ? 5.253 -7.030 -21.128 1.00 96.31 519 THR A C 1
ATOM 4032 O O . THR A 1 519 ? 6.018 -6.355 -21.824 1.00 96.31 519 THR A O 1
ATOM 4035 N N . ASP A 1 520 ? 4.842 -8.250 -21.471 1.00 94.62 520 ASP A N 1
ATOM 4036 C CA . ASP A 1 520 ? 5.164 -8.863 -22.761 1.00 94.62 520 ASP A CA 1
ATOM 4037 C C . ASP A 1 520 ? 4.548 -8.044 -23.906 1.00 94.62 520 ASP A C 1
ATOM 4039 O O . ASP A 1 520 ? 3.377 -7.654 -23.856 1.00 94.62 520 ASP A O 1
ATOM 4043 N N . ALA A 1 521 ? 5.335 -7.773 -24.948 1.00 91.75 521 ALA A N 1
ATOM 4044 C CA . ALA A 1 521 ? 4.893 -6.955 -26.077 1.00 91.75 521 ALA A CA 1
ATOM 4045 C C . ALA A 1 521 ? 4.098 -7.740 -27.140 1.00 91.75 521 ALA A C 1
ATOM 4047 O O . ALA A 1 521 ? 3.505 -7.127 -28.019 1.00 91.75 521 ALA A O 1
ATOM 4048 N N . ASP A 1 522 ? 4.030 -9.073 -27.053 1.00 83.06 522 ASP A N 1
ATOM 4049 C CA . ASP A 1 522 ? 3.499 -9.957 -28.110 1.00 83.06 522 ASP A CA 1
ATOM 4050 C C . ASP A 1 522 ? 2.015 -9.735 -28.452 1.00 83.06 522 ASP A C 1
ATOM 4052 O O . ASP A 1 522 ? 1.525 -10.169 -29.494 1.00 83.06 522 ASP A O 1
ATOM 4056 N N . THR A 1 523 ? 1.279 -9.064 -27.567 1.00 76.19 523 THR A N 1
ATOM 4057 C CA . THR A 1 523 ? -0.159 -8.803 -27.723 1.00 76.19 523 THR A CA 1
ATOM 4058 C C . THR A 1 523 ? -0.471 -7.559 -28.560 1.00 76.19 523 THR A C 1
ATOM 4060 O O . THR A 1 523 ? -1.630 -7.343 -28.919 1.00 76.19 523 THR A O 1
ATOM 4063 N N . ILE A 1 524 ? 0.534 -6.736 -28.880 1.00 77.25 524 ILE A N 1
ATOM 4064 C CA . ILE A 1 524 ? 0.391 -5.453 -29.580 1.00 77.25 524 ILE A CA 1
ATOM 4065 C C . ILE A 1 524 ? 1.419 -5.416 -30.724 1.00 77.25 524 ILE A C 1
ATOM 4067 O O . ILE A 1 524 ? 2.533 -5.911 -30.564 1.00 77.25 524 ILE A O 1
ATOM 4071 N N . PRO A 1 525 ? 1.087 -4.860 -31.904 1.00 79.00 525 PRO A N 1
ATOM 4072 C CA . PRO A 1 525 ? 2.073 -4.722 -32.966 1.00 79.00 525 PRO A CA 1
ATOM 4073 C C . PRO A 1 525 ? 3.267 -3.852 -32.518 1.00 79.00 525 PRO A C 1
ATOM 4075 O O . PRO A 1 525 ? 3.074 -2.864 -31.803 1.00 79.00 525 PRO A O 1
ATOM 4078 N N . PRO A 1 526 ? 4.492 -4.178 -32.968 1.00 80.38 526 PRO A N 1
ATOM 4079 C CA . PRO A 1 526 ? 5.682 -3.372 -32.703 1.00 80.38 526 PRO A CA 1
ATOM 4080 C C . PRO A 1 526 ? 5.500 -1.948 -33.252 1.00 80.38 526 PRO A C 1
ATOM 4082 O O . PRO A 1 526 ? 4.789 -1.763 -34.246 1.00 80.38 526 PRO A O 1
ATOM 4085 N N . PRO A 1 527 ? 6.154 -0.937 -32.652 1.00 84.19 527 PRO A N 1
ATOM 4086 C CA . PRO A 1 527 ? 5.938 0.459 -33.026 1.00 84.19 527 PRO A CA 1
ATOM 4087 C C . PRO A 1 527 ? 6.395 0.752 -34.458 1.00 84.19 527 PRO A C 1
ATOM 4089 O O . PRO A 1 527 ? 5.788 1.575 -35.136 1.00 84.19 527 PRO A O 1
ATOM 4092 N N . LEU A 1 528 ? 7.444 0.072 -34.925 1.00 88.38 528 LEU A N 1
ATOM 4093 C CA . LEU A 1 528 ? 7.961 0.188 -36.281 1.00 88.38 528 LEU A CA 1
ATOM 4094 C C . LEU A 1 528 ? 8.079 -1.199 -36.921 1.00 88.38 528 LEU A C 1
ATOM 4096 O O . LEU A 1 528 ? 8.302 -2.212 -36.252 1.00 88.38 528 LEU A O 1
ATOM 4100 N N . ARG A 1 529 ? 7.972 -1.237 -38.249 1.00 90.56 529 ARG A N 1
ATOM 4101 C CA . ARG A 1 529 ? 8.278 -2.408 -39.072 1.00 90.56 529 ARG A CA 1
ATOM 4102 C C . ARG A 1 529 ? 9.057 -1.955 -40.298 1.00 90.56 529 ARG A C 1
ATOM 4104 O O . ARG A 1 529 ? 8.643 -1.021 -40.976 1.00 90.56 529 ARG A O 1
ATOM 4111 N N . ILE A 1 530 ? 10.171 -2.617 -40.574 1.00 91.31 530 ILE A N 1
ATOM 4112 C CA . ILE A 1 530 ? 10.998 -2.355 -41.749 1.00 91.31 530 ILE A CA 1
ATOM 4113 C C . ILE A 1 530 ? 10.692 -3.423 -42.787 1.00 91.31 530 ILE A C 1
ATOM 4115 O O . ILE A 1 530 ? 10.976 -4.600 -42.566 1.00 91.31 530 ILE A O 1
ATOM 4119 N N . ASP A 1 531 ? 10.121 -2.999 -43.911 1.00 93.00 531 ASP A N 1
ATOM 4120 C CA . ASP A 1 531 ? 9.777 -3.859 -45.039 1.00 93.00 531 ASP A CA 1
ATOM 4121 C C . ASP A 1 531 ? 10.823 -3.689 -46.147 1.00 93.00 531 ASP A C 1
ATOM 4123 O O . ASP A 1 531 ? 10.923 -2.635 -46.777 1.00 93.00 531 ASP A O 1
ATOM 4127 N N . ASN A 1 532 ? 11.627 -4.725 -46.388 1.00 93.81 532 ASN A N 1
ATOM 4128 C CA . ASN A 1 532 ? 12.608 -4.731 -47.464 1.00 93.81 532 ASN A CA 1
ATOM 4129 C C . ASN A 1 532 ? 11.995 -5.345 -48.727 1.00 93.81 532 ASN A C 1
ATOM 4131 O O . ASN A 1 532 ? 11.953 -6.563 -48.864 1.00 93.81 532 ASN A O 1
ATOM 4135 N N . PHE A 1 533 ? 11.567 -4.503 -49.667 1.00 92.31 533 PHE A N 1
ATOM 4136 C CA . PHE A 1 533 ? 11.068 -4.925 -50.986 1.00 92.31 533 PHE A CA 1
ATOM 4137 C C . PHE A 1 533 ? 12.167 -5.061 -52.054 1.00 92.31 533 PHE A C 1
ATOM 4139 O O . PHE A 1 533 ? 11.868 -5.269 -53.228 1.00 92.31 533 PHE A O 1
ATOM 4146 N N . SER A 1 534 ? 13.437 -4.878 -51.684 1.00 89.44 534 SER A N 1
ATOM 4147 C CA . SER A 1 534 ? 14.551 -4.977 -52.625 1.00 89.44 534 SER A CA 1
ATOM 4148 C C . SER A 1 534 ? 15.035 -6.420 -52.789 1.00 89.44 534 SER A C 1
ATOM 4150 O O . SER A 1 534 ? 14.810 -7.272 -51.931 1.00 89.44 534 SER A O 1
ATOM 4152 N N . GLU A 1 535 ? 15.759 -6.676 -53.882 1.00 87.12 535 GLU A N 1
ATOM 4153 C CA . GLU A 1 535 ? 16.392 -7.974 -54.173 1.00 87.12 535 GLU A CA 1
ATOM 4154 C C . GLU A 1 535 ? 17.644 -8.254 -53.325 1.00 87.12 535 GLU A C 1
ATOM 4156 O O . GLU A 1 535 ? 18.256 -9.316 -53.437 1.00 87.12 535 GLU A O 1
ATOM 4161 N N . VAL A 1 536 ? 18.064 -7.302 -52.489 1.00 90.12 536 VAL A N 1
ATOM 4162 C CA . VAL A 1 536 ? 19.287 -7.401 -51.690 1.00 90.12 536 VAL A CA 1
ATOM 4163 C C . VAL A 1 536 ? 18.999 -7.237 -50.208 1.00 90.12 536 VAL A C 1
ATOM 4165 O O . VAL A 1 536 ? 18.026 -6.609 -49.799 1.00 90.12 536 VAL A O 1
ATOM 4168 N N . ALA A 1 537 ? 19.846 -7.838 -49.377 1.00 91.81 537 ALA A N 1
ATOM 4169 C CA . ALA A 1 537 ? 19.768 -7.618 -47.945 1.00 91.81 537 ALA A CA 1
ATOM 4170 C C . ALA A 1 537 ? 20.190 -6.178 -47.621 1.00 91.81 537 ALA A C 1
ATOM 4172 O O . ALA A 1 537 ? 21.164 -5.673 -48.182 1.00 91.81 537 ALA A O 1
ATOM 4173 N N . LEU A 1 538 ? 19.461 -5.541 -46.709 1.00 92.94 538 LEU A N 1
ATOM 4174 C CA . LEU A 1 538 ? 19.758 -4.198 -46.219 1.00 92.94 538 LEU A CA 1
ATOM 4175 C C . LEU A 1 538 ? 20.087 -4.278 -44.737 1.00 92.94 538 LEU A C 1
ATOM 4177 O O . LEU A 1 538 ? 19.394 -4.963 -43.985 1.00 92.94 538 LEU A O 1
ATOM 4181 N N . THR A 1 539 ? 21.122 -3.566 -44.315 1.00 93.06 539 THR A N 1
ATOM 4182 C CA . THR A 1 539 ? 21.461 -3.434 -42.898 1.00 93.06 539 THR A CA 1
ATOM 4183 C C . THR A 1 539 ? 20.914 -2.115 -42.374 1.00 93.06 539 THR A C 1
ATOM 4185 O O . THR A 1 539 ? 21.031 -1.098 -43.048 1.00 93.06 539 THR A O 1
ATOM 4188 N N . PHE A 1 540 ? 20.322 -2.102 -41.183 1.00 92.75 540 PHE A N 1
ATOM 4189 C CA . PHE A 1 540 ? 19.795 -0.893 -40.558 1.00 92.75 540 PHE A CA 1
ATOM 4190 C C . PHE A 1 540 ? 20.166 -0.790 -39.080 1.00 92.75 540 PHE A C 1
ATOM 4192 O O . PHE A 1 540 ? 20.393 -1.802 -38.413 1.00 92.75 540 PHE A O 1
ATOM 4199 N N . PHE A 1 541 ? 20.211 0.440 -38.575 1.00 92.69 541 PHE A N 1
ATOM 4200 C CA . PHE A 1 541 ? 20.442 0.761 -37.164 1.00 92.69 541 PHE A CA 1
ATOM 4201 C C . PHE A 1 541 ? 19.971 2.186 -36.849 1.00 92.69 54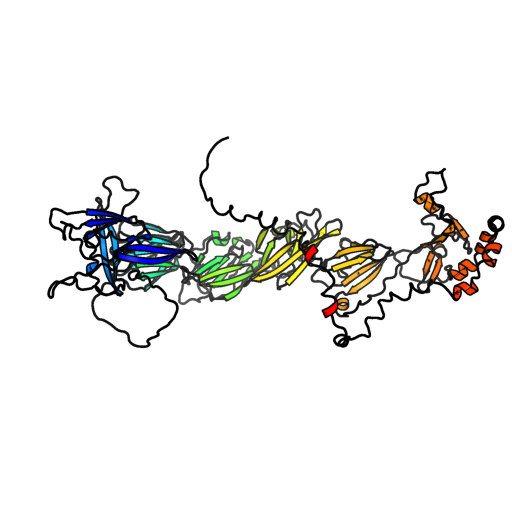1 PHE A C 1
ATOM 4203 O O . PHE A 1 541 ? 19.773 3.000 -37.756 1.00 92.69 541 PHE A O 1
ATOM 4210 N N . GLN A 1 542 ? 19.800 2.508 -35.565 1.00 93.38 542 GLN A N 1
ATOM 4211 C CA . GLN A 1 542 ? 19.533 3.880 -35.133 1.00 93.38 542 GLN A CA 1
ATOM 4212 C C . GLN A 1 542 ? 20.780 4.754 -35.313 1.00 93.38 542 GLN A C 1
ATOM 4214 O O . GLN A 1 542 ? 21.849 4.433 -34.803 1.00 93.38 542 GLN A O 1
ATOM 4219 N N . SER A 1 543 ? 20.653 5.889 -35.999 1.00 89.06 543 SER A N 1
ATOM 4220 C CA . SER A 1 543 ? 21.800 6.682 -36.463 1.00 89.06 543 SER A CA 1
ATOM 4221 C C . SER A 1 543 ? 22.716 7.201 -35.351 1.00 89.06 543 SER A C 1
ATOM 4223 O O . SER A 1 543 ? 23.907 7.381 -35.590 1.00 89.06 543 SER A O 1
ATOM 4225 N N . CYS A 1 544 ? 22.193 7.435 -34.144 1.00 84.56 544 CYS A N 1
ATOM 4226 C CA . CYS A 1 544 ? 22.983 7.882 -32.991 1.00 84.56 544 CYS A CA 1
ATOM 4227 C C . CYS A 1 544 ? 23.778 6.756 -32.308 1.00 84.56 544 CYS A C 1
ATOM 4229 O O . CYS A 1 544 ? 24.511 7.021 -31.357 1.00 84.56 544 CYS A O 1
ATOM 4231 N N . VAL A 1 545 ? 23.631 5.512 -32.767 1.00 81.88 545 VAL A N 1
ATOM 4232 C CA . VAL A 1 545 ? 24.233 4.321 -32.169 1.00 81.88 545 VAL A CA 1
ATOM 4233 C C . VAL A 1 545 ? 25.249 3.730 -33.152 1.00 81.88 545 VAL A C 1
ATOM 4235 O O . VAL A 1 545 ? 24.891 2.900 -33.985 1.00 81.88 545 VAL A O 1
ATOM 4238 N N . PRO A 1 546 ? 26.533 4.124 -33.093 1.00 64.56 546 PRO A N 1
ATOM 4239 C CA . PRO A 1 546 ? 27.547 3.660 -34.043 1.00 64.56 546 PRO A CA 1
ATOM 4240 C C . PRO A 1 546 ? 28.060 2.239 -33.741 1.00 64.56 546 PRO A C 1
ATOM 4242 O O . PRO A 1 546 ? 29.075 1.819 -34.291 1.00 64.56 546 PRO A O 1
ATOM 4245 N N . VAL A 1 547 ? 27.402 1.501 -32.842 1.00 75.75 547 VAL A N 1
ATOM 4246 C CA . VAL A 1 547 ? 27.855 0.185 -32.386 1.00 75.75 547 VAL A CA 1
ATOM 4247 C C . VAL A 1 547 ? 27.478 -0.873 -33.422 1.00 75.75 547 VAL A C 1
ATOM 4249 O O . VAL A 1 547 ? 26.298 -1.139 -33.646 1.00 75.75 547 VAL A O 1
ATOM 4252 N N . GLU A 1 548 ? 28.480 -1.509 -34.034 1.00 73.88 548 GLU A N 1
ATOM 4253 C CA . GLU A 1 548 ? 28.274 -2.535 -35.069 1.00 73.88 548 GLU A CA 1
ATOM 4254 C C . GLU A 1 548 ? 27.396 -3.703 -34.591 1.00 73.88 548 GLU A C 1
ATOM 4256 O O . GLU A 1 548 ? 26.609 -4.230 -35.372 1.00 73.88 548 GLU A O 1
ATOM 4261 N N . SER A 1 549 ? 27.445 -4.061 -33.301 1.00 76.25 549 SER A N 1
ATOM 4262 C CA . SER A 1 549 ? 26.625 -5.142 -32.726 1.00 76.25 549 SER A CA 1
ATOM 4263 C C . SER A 1 549 ? 25.118 -4.853 -32.692 1.00 76.25 549 SER A C 1
ATOM 4265 O O . SER A 1 549 ? 24.329 -5.773 -32.482 1.00 76.25 549 SER A O 1
ATOM 4267 N N . LEU A 1 550 ? 24.704 -3.600 -32.902 1.00 83.44 550 LEU A N 1
ATOM 4268 C CA . LEU A 1 550 ? 23.296 -3.185 -32.942 1.00 83.44 550 LEU A CA 1
ATOM 4269 C C . LEU A 1 550 ? 22.777 -3.005 -34.380 1.00 83.44 550 LEU A C 1
ATOM 4271 O O . LEU A 1 550 ? 21.604 -2.682 -34.596 1.00 83.44 550 LEU A O 1
ATOM 4275 N N . GLN A 1 551 ? 23.619 -3.279 -35.379 1.00 89.38 551 GLN A N 1
ATOM 4276 C CA . GLN A 1 551 ? 23.211 -3.322 -36.777 1.00 89.38 551 GLN A CA 1
ATOM 4277 C C . GLN A 1 551 ? 22.425 -4.597 -37.084 1.00 89.38 551 GLN A C 1
ATOM 4279 O O . GLN A 1 551 ? 22.809 -5.703 -36.711 1.00 89.38 551 GLN A O 1
ATOM 4284 N N . THR A 1 552 ? 21.314 -4.445 -37.801 1.00 91.31 552 THR A N 1
ATOM 4285 C CA . THR A 1 552 ? 20.396 -5.547 -38.111 1.00 91.31 552 THR A CA 1
ATOM 4286 C C . THR A 1 552 ? 20.250 -5.702 -39.607 1.00 91.31 552 THR A C 1
ATOM 4288 O O . THR A 1 552 ? 19.974 -4.732 -40.304 1.00 91.31 552 THR A O 1
ATOM 4291 N N . MET A 1 553 ? 20.363 -6.928 -40.105 1.00 92.19 553 MET A N 1
ATOM 4292 C CA . MET A 1 553 ? 20.116 -7.235 -41.510 1.00 92.19 553 MET A CA 1
ATOM 4293 C C . MET A 1 553 ? 18.655 -7.646 -41.740 1.00 92.19 553 MET A C 1
ATOM 4295 O O . MET A 1 553 ? 18.169 -8.600 -41.132 1.00 92.19 553 MET A O 1
ATOM 4299 N N . VAL A 1 554 ? 17.978 -6.981 -42.676 1.00 94.06 554 VAL A N 1
ATOM 4300 C CA . VAL A 1 554 ? 16.677 -7.397 -43.221 1.00 94.06 554 VAL A CA 1
ATOM 4301 C C . VAL A 1 554 ? 16.910 -8.057 -44.570 1.00 94.06 554 VAL A C 1
ATOM 4303 O O . VAL A 1 554 ? 17.486 -7.462 -45.485 1.00 94.06 554 VAL A O 1
ATOM 4306 N N . ARG A 1 555 ? 16.462 -9.305 -44.704 1.00 95.19 555 ARG A N 1
ATOM 4307 C CA . ARG A 1 555 ? 16.622 -10.091 -45.933 1.00 95.19 555 ARG A CA 1
ATOM 4308 C C . ARG A 1 555 ? 15.796 -9.496 -47.087 1.00 95.19 555 ARG A C 1
ATOM 4310 O O . ARG A 1 555 ? 14.825 -8.786 -46.812 1.00 95.19 555 ARG A O 1
ATOM 4317 N N . PRO A 1 556 ? 16.142 -9.802 -48.350 1.00 93.56 556 PRO A N 1
ATOM 4318 C CA . PRO A 1 556 ? 15.299 -9.470 -49.496 1.00 93.56 556 PRO A CA 1
ATOM 4319 C C . PRO A 1 556 ? 13.860 -9.944 -49.289 1.00 93.56 556 PRO A C 1
ATOM 4321 O O . PRO A 1 556 ? 13.649 -11.034 -48.750 1.00 93.56 556 PRO A O 1
ATOM 4324 N N . HIS A 1 557 ? 12.892 -9.142 -49.729 1.00 94.12 557 HIS A N 1
ATOM 4325 C CA . HIS A 1 557 ? 11.454 -9.450 -49.676 1.00 94.12 557 HIS A CA 1
ATOM 4326 C C . HIS A 1 557 ? 10.953 -9.891 -48.292 1.00 94.12 557 HIS A C 1
ATOM 4328 O O . HIS A 1 557 ? 10.084 -10.756 -48.180 1.00 94.12 557 HIS A O 1
ATOM 4334 N N . SER A 1 558 ? 11.525 -9.327 -47.225 1.00 95.44 558 SER A N 1
ATOM 4335 C CA . SER A 1 558 ? 11.185 -9.681 -45.845 1.00 95.44 558 SER A CA 1
ATOM 4336 C C . SER A 1 558 ? 10.888 -8.459 -44.987 1.00 95.44 558 SER A C 1
ATOM 4338 O O . SER A 1 558 ? 11.310 -7.343 -45.292 1.00 95.44 558 SER A O 1
ATOM 4340 N N . SER A 1 559 ? 10.165 -8.697 -43.897 1.00 93.19 559 SER A N 1
ATOM 4341 C CA . SER A 1 559 ? 9.764 -7.678 -42.931 1.00 93.19 559 SER A CA 1
ATOM 4342 C C . SER A 1 559 ? 10.394 -7.963 -41.575 1.00 93.19 559 SER A C 1
ATOM 4344 O O . SER A 1 559 ? 10.433 -9.116 -41.144 1.00 93.19 559 SER A O 1
ATOM 4346 N N . MET A 1 560 ? 10.836 -6.917 -40.879 1.00 92.06 560 MET A N 1
ATOM 4347 C CA . MET A 1 560 ? 11.403 -7.018 -39.534 1.00 92.06 560 MET A CA 1
ATOM 4348 C C . MET A 1 560 ? 10.699 -6.047 -38.574 1.00 92.06 560 MET A C 1
ATOM 4350 O O . MET A 1 560 ? 10.624 -4.854 -38.881 1.00 92.06 560 MET A O 1
ATOM 4354 N N . PRO A 1 561 ? 10.183 -6.513 -37.422 1.00 92.06 561 PRO A N 1
ATOM 4355 C CA . PRO A 1 561 ? 9.688 -5.631 -36.369 1.00 92.06 561 PRO A CA 1
ATOM 4356 C C . PRO A 1 561 ? 10.845 -4.849 -35.730 1.00 92.06 561 PRO A C 1
ATOM 4358 O O . PRO A 1 561 ? 11.947 -5.378 -35.594 1.00 92.06 561 PRO A O 1
ATOM 4361 N N . TYR A 1 562 ? 10.606 -3.601 -35.328 1.00 92.56 562 TYR A N 1
ATOM 4362 C CA . TYR A 1 562 ? 11.642 -2.753 -34.744 1.00 92.56 562 TYR A CA 1
ATOM 4363 C C . TYR A 1 562 ? 11.093 -1.803 -33.673 1.00 92.56 562 TYR A C 1
ATOM 4365 O O . TYR A 1 562 ? 9.978 -1.291 -33.767 1.00 92.56 562 TYR A O 1
ATOM 4373 N N . ALA A 1 563 ? 11.921 -1.551 -32.663 1.00 92.94 563 ALA A N 1
ATOM 4374 C CA . ALA A 1 563 ? 11.776 -0.483 -31.685 1.00 92.94 563 ALA A CA 1
ATOM 4375 C C . ALA A 1 563 ? 13.164 0.126 -31.442 1.00 92.94 563 ALA A C 1
ATOM 4377 O O . ALA A 1 563 ? 14.173 -0.568 -31.573 1.00 92.94 563 ALA A O 1
ATOM 4378 N N . TRP A 1 564 ? 13.211 1.414 -31.105 1.00 93.31 564 TRP A N 1
ATOM 4379 C CA . TRP A 1 564 ? 14.461 2.159 -30.948 1.00 93.31 564 TRP A CA 1
ATOM 4380 C C . TRP A 1 564 ? 15.403 1.510 -29.926 1.00 93.31 564 TRP A C 1
ATOM 4382 O O . TRP A 1 564 ? 14.994 1.232 -28.798 1.00 93.31 564 TRP A O 1
ATOM 4392 N N . ASP A 1 565 ? 16.661 1.295 -30.324 1.00 92.31 565 ASP A N 1
ATOM 4393 C CA . ASP A 1 565 ? 17.707 0.761 -29.442 1.00 92.31 565 ASP A CA 1
ATOM 4394 C C . ASP A 1 565 ? 18.025 1.739 -28.296 1.00 92.31 565 ASP A C 1
ATOM 4396 O O . ASP A 1 565 ? 18.223 1.320 -27.159 1.00 92.31 565 ASP A O 1
ATOM 4400 N N . GLU A 1 566 ? 17.996 3.044 -28.580 1.00 92.56 566 GLU A N 1
ATOM 4401 C CA . GLU A 1 566 ? 18.109 4.155 -27.634 1.00 92.56 566 GLU A CA 1
ATOM 4402 C C . GLU A 1 566 ? 16.826 5.010 -27.662 1.00 92.56 566 GLU A C 1
ATOM 4404 O O . GLU A 1 566 ? 16.742 5.988 -28.417 1.00 92.56 566 GLU A O 1
ATOM 4409 N N . PRO A 1 567 ? 15.807 4.676 -26.843 1.00 91.25 567 PRO A N 1
ATOM 4410 C CA . PRO A 1 567 ? 14.480 5.301 -26.913 1.00 91.25 567 PRO A CA 1
ATOM 4411 C C . PRO A 1 567 ? 14.463 6.812 -26.654 1.00 91.25 567 PRO A C 1
ATOM 4413 O O . PRO A 1 567 ? 13.572 7.508 -27.140 1.00 91.25 567 PRO A O 1
ATOM 4416 N N . THR A 1 568 ? 15.427 7.311 -25.874 1.00 90.19 568 THR A N 1
ATOM 4417 C CA . THR A 1 568 ? 15.553 8.727 -25.487 1.00 90.19 568 THR A CA 1
ATOM 4418 C C . THR A 1 568 ? 16.381 9.562 -26.461 1.00 90.19 568 THR A C 1
ATOM 4420 O O . THR A 1 568 ? 16.437 10.781 -26.316 1.00 90.19 568 THR A O 1
ATOM 4423 N N . GLN A 1 569 ? 17.032 8.929 -27.438 1.00 91.25 569 GLN A N 1
ATOM 4424 C CA . GLN A 1 569 ? 17.861 9.602 -28.435 1.00 91.25 569 GLN A CA 1
ATOM 4425 C C . GLN A 1 569 ? 17.065 9.916 -29.708 1.00 91.25 569 GLN A C 1
ATOM 4427 O O . GLN A 1 569 ? 15.891 9.571 -29.828 1.00 91.25 569 GLN A O 1
ATOM 4432 N N . ALA A 1 570 ? 17.706 10.581 -30.672 1.00 89.44 570 ALA A N 1
ATOM 4433 C CA . ALA A 1 570 ? 17.070 10.964 -31.930 1.00 89.44 570 ALA A CA 1
ATOM 4434 C C . ALA A 1 570 ? 16.514 9.749 -32.701 1.00 89.44 570 ALA A C 1
ATOM 4436 O O . ALA A 1 570 ? 17.184 8.722 -32.861 1.00 89.44 570 ALA A O 1
ATOM 4437 N N . HIS A 1 571 ? 15.286 9.888 -33.203 1.00 90.81 571 HIS A N 1
ATOM 4438 C CA . HIS A 1 571 ? 14.537 8.858 -33.930 1.00 90.81 571 HIS A CA 1
ATOM 4439 C C . HIS A 1 571 ? 14.883 8.866 -35.425 1.00 90.81 571 HIS A C 1
ATOM 4441 O O . HIS A 1 571 ? 14.034 9.095 -36.285 1.00 90.81 571 HIS A O 1
ATOM 4447 N N . SER A 1 572 ? 16.153 8.599 -35.731 1.00 90.81 572 SER A N 1
ATOM 4448 C CA . SER A 1 572 ? 16.661 8.500 -37.105 1.00 90.81 572 SER A CA 1
ATOM 4449 C C . SER A 1 572 ? 17.205 7.101 -37.386 1.00 90.81 572 SER A C 1
ATOM 4451 O O . SER A 1 572 ? 17.897 6.518 -36.548 1.00 90.81 572 SER A O 1
ATOM 4453 N N . VAL A 1 573 ? 16.902 6.555 -38.566 1.00 91.31 573 VAL A N 1
ATOM 4454 C CA . VAL A 1 573 ? 17.372 5.241 -39.029 1.00 91.31 573 VAL A CA 1
ATOM 4455 C C . VAL A 1 573 ? 18.405 5.429 -40.132 1.00 91.31 573 VAL A C 1
ATOM 4457 O O . VAL A 1 573 ? 18.154 6.122 -41.116 1.00 91.31 573 VAL A O 1
ATOM 4460 N N . THR A 1 574 ? 19.549 4.764 -40.009 1.00 91.38 574 THR A N 1
ATOM 4461 C CA . THR A 1 574 ? 20.527 4.643 -41.093 1.00 91.38 574 THR A CA 1
ATOM 4462 C C . THR A 1 574 ? 20.355 3.292 -41.776 1.00 91.38 574 THR A C 1
ATOM 4464 O O . THR A 1 574 ? 20.355 2.262 -41.105 1.00 91.38 574 THR A O 1
ATOM 4467 N N . LEU A 1 575 ? 20.236 3.289 -43.105 1.00 91.81 575 LEU A N 1
ATOM 4468 C CA . LEU A 1 575 ? 20.245 2.092 -43.947 1.00 91.81 575 LEU A CA 1
ATOM 4469 C C . LEU A 1 575 ? 21.586 1.972 -44.668 1.00 91.81 575 LEU A C 1
ATOM 4471 O O . LEU A 1 575 ? 22.092 2.961 -45.190 1.00 91.81 575 LEU A O 1
ATOM 4475 N N . ILE A 1 576 ? 22.119 0.756 -44.746 1.00 91.06 576 ILE A N 1
ATOM 4476 C CA . ILE A 1 576 ? 23.317 0.389 -45.498 1.00 91.06 576 ILE A CA 1
ATOM 4477 C C . ILE A 1 576 ? 22.921 -0.652 -46.547 1.00 91.06 576 ILE A C 1
ATOM 4479 O O . ILE A 1 576 ? 22.405 -1.725 -46.220 1.00 91.06 576 ILE A O 1
ATOM 4483 N N . ALA A 1 577 ? 23.186 -0.336 -47.810 1.00 89.31 577 ALA A N 1
ATOM 4484 C CA . ALA A 1 577 ? 23.036 -1.257 -48.929 1.00 89.31 577 ALA A CA 1
ATOM 4485 C C . ALA A 1 577 ? 24.351 -2.020 -49.205 1.00 89.31 577 ALA A C 1
ATOM 4487 O O . ALA A 1 577 ? 25.422 -1.609 -48.735 1.00 89.31 577 ALA A O 1
ATOM 4488 N N . PRO A 1 578 ? 24.316 -3.122 -49.982 1.00 83.75 578 PRO A N 1
ATOM 4489 C CA . PRO A 1 578 ? 25.526 -3.843 -50.364 1.00 83.75 578 PRO A CA 1
ATOM 4490 C C . PRO A 1 578 ? 26.584 -2.920 -50.981 1.00 83.75 578 PRO A C 1
ATOM 4492 O O . PRO A 1 578 ? 26.270 -2.031 -51.769 1.00 83.75 578 PRO A O 1
ATOM 4495 N N . GLY A 1 579 ? 27.849 -3.126 -50.613 1.00 75.38 579 GLY A N 1
ATOM 4496 C CA . GLY A 1 579 ? 28.949 -2.243 -51.020 1.00 75.38 579 GLY A CA 1
ATOM 4497 C C . GLY A 1 579 ? 29.183 -1.044 -50.092 1.00 75.38 579 GLY A C 1
ATOM 4498 O O . GLY A 1 579 ? 30.050 -0.229 -50.383 1.00 75.38 579 GLY A O 1
ATOM 4499 N N . GLY A 1 580 ? 28.458 -0.942 -48.971 1.00 80.81 580 GLY A N 1
ATOM 4500 C CA . GLY A 1 580 ? 28.748 0.020 -47.897 1.00 80.81 580 GLY A CA 1
ATOM 4501 C C . GLY A 1 580 ? 28.164 1.419 -48.106 1.00 80.81 580 GLY A C 1
ATOM 4502 O O . GLY A 1 580 ? 28.483 2.332 -47.347 1.00 80.81 580 GLY A O 1
ATOM 4503 N N . VAL A 1 581 ? 27.306 1.603 -49.113 1.00 84.19 581 VAL A N 1
ATOM 4504 C CA . VAL A 1 581 ? 26.600 2.873 -49.326 1.00 84.19 581 VAL A CA 1
ATOM 4505 C C . VAL A 1 581 ? 25.520 3.025 -48.263 1.00 84.19 581 VAL A C 1
ATOM 4507 O O . VAL A 1 581 ? 24.741 2.097 -48.043 1.00 84.19 581 VAL A O 1
ATOM 4510 N N . LEU A 1 582 ? 25.463 4.195 -47.627 1.00 88.88 582 LEU A N 1
ATOM 4511 C CA . LEU A 1 582 ? 24.527 4.488 -46.546 1.00 88.88 582 LEU A CA 1
ATOM 4512 C C . LEU A 1 582 ? 23.638 5.698 -46.845 1.00 88.88 582 LEU A C 1
ATOM 4514 O O . LEU A 1 582 ? 24.044 6.614 -47.560 1.00 88.88 582 LEU A O 1
ATOM 4518 N N . ALA A 1 583 ? 22.436 5.694 -46.274 1.00 88.69 583 ALA A N 1
ATOM 4519 C CA . ALA A 1 583 ? 21.511 6.825 -46.247 1.00 88.69 583 ALA A CA 1
ATOM 4520 C C . ALA A 1 583 ? 20.822 6.896 -44.879 1.00 88.69 583 ALA A C 1
ATOM 4522 O O . ALA A 1 583 ? 20.507 5.860 -44.289 1.00 88.69 583 ALA A O 1
ATOM 4523 N N . THR A 1 584 ? 20.584 8.111 -44.390 1.00 89.00 584 THR A N 1
ATOM 4524 C CA . THR A 1 584 ? 19.989 8.365 -43.072 1.00 89.00 584 THR A CA 1
ATOM 4525 C C . THR A 1 584 ? 18.632 9.033 -43.227 1.00 89.00 584 THR A C 1
ATOM 4527 O O . THR A 1 584 ? 18.495 10.006 -43.965 1.00 89.00 584 THR A O 1
ATOM 4530 N N . TYR A 1 585 ? 17.644 8.527 -42.497 1.00 88.00 585 TYR A N 1
ATOM 4531 C CA . TYR A 1 585 ? 16.255 8.956 -42.561 1.00 88.00 585 TYR A CA 1
ATOM 4532 C C . TYR A 1 585 ? 15.796 9.379 -41.169 1.00 88.00 585 TYR A C 1
ATOM 4534 O O . TYR A 1 585 ? 15.832 8.583 -40.232 1.00 88.00 585 TYR A O 1
ATOM 4542 N N . ASP A 1 586 ? 15.379 10.633 -41.030 1.00 86.69 586 ASP A N 1
ATOM 4543 C CA . ASP A 1 586 ? 14.780 11.143 -39.798 1.00 86.69 586 ASP A CA 1
ATOM 4544 C C . ASP A 1 586 ? 13.275 10.850 -39.805 1.00 86.69 586 ASP A C 1
ATOM 4546 O O . ASP A 1 586 ? 12.527 11.363 -40.645 1.00 86.69 586 ASP A O 1
ATOM 4550 N N . MET A 1 587 ? 12.832 10.007 -38.873 1.00 84.00 587 MET A N 1
ATOM 4551 C CA . MET A 1 587 ? 11.446 9.544 -38.828 1.00 84.00 587 MET A CA 1
ATOM 4552 C C . MET A 1 587 ? 10.483 10.638 -38.355 1.00 84.00 587 MET A C 1
ATOM 4554 O O . MET A 1 587 ? 9.306 10.596 -38.702 1.00 84.00 587 MET A O 1
ATOM 4558 N N . THR A 1 588 ? 10.966 11.669 -37.654 1.00 77.62 588 THR A N 1
ATOM 4559 C CA . THR A 1 588 ? 10.113 12.761 -37.153 1.00 77.62 588 THR A CA 1
ATOM 4560 C C . THR A 1 588 ? 9.573 13.661 -38.268 1.00 77.62 588 THR A C 1
ATOM 4562 O O . THR A 1 588 ? 8.497 14.251 -38.133 1.00 77.62 588 THR A O 1
ATOM 4565 N N . TYR A 1 589 ? 10.303 13.775 -39.383 1.00 70.44 589 TYR A N 1
ATOM 4566 C CA . TYR A 1 589 ? 9.873 14.541 -40.556 1.00 70.44 589 TYR A CA 1
ATOM 4567 C C . TYR A 1 589 ? 8.982 13.719 -41.487 1.00 70.44 589 TYR A C 1
ATOM 4569 O O . TYR A 1 589 ? 8.043 14.271 -42.060 1.00 70.44 589 TYR A O 1
ATOM 4577 N N . LEU A 1 590 ? 9.241 12.413 -41.601 1.00 67.31 590 LEU A N 1
ATOM 4578 C CA . LEU A 1 590 ? 8.456 11.494 -42.430 1.00 67.31 590 LEU A CA 1
ATOM 4579 C C . LEU A 1 590 ? 7.007 11.344 -41.935 1.00 67.31 590 LEU A C 1
ATOM 4581 O O . LEU A 1 590 ? 6.109 11.135 -42.743 1.00 67.31 590 LEU A O 1
ATOM 4585 N N . GLU A 1 591 ? 6.757 11.505 -40.632 1.00 60.75 591 GLU A N 1
ATOM 4586 C CA . GLU A 1 591 ? 5.405 11.458 -40.054 1.00 60.75 591 GLU A CA 1
ATOM 4587 C C . GLU A 1 591 ? 4.556 12.709 -40.348 1.00 60.75 591 GLU A C 1
ATOM 4589 O O . GLU A 1 591 ? 3.330 12.624 -40.431 1.00 60.75 591 GLU A O 1
ATOM 4594 N N . LYS A 1 592 ? 5.175 13.887 -40.515 1.00 56.25 592 LYS A N 1
ATOM 4595 C CA . LYS A 1 592 ? 4.450 15.168 -40.645 1.00 56.25 592 LYS A CA 1
ATOM 4596 C C . LYS A 1 592 ? 3.918 15.444 -42.050 1.00 56.25 592 LYS A C 1
ATOM 4598 O O . LYS A 1 592 ? 3.038 16.289 -42.199 1.00 56.25 592 LYS A O 1
ATOM 4603 N N . SER A 1 593 ? 4.454 14.786 -43.073 1.00 56.75 593 SER A N 1
ATOM 4604 C CA . SER A 1 593 ? 4.165 15.105 -44.475 1.00 56.75 593 SER A CA 1
ATOM 4605 C C . SER A 1 593 ? 2.912 14.437 -45.047 1.00 56.75 593 SER A C 1
ATOM 4607 O O . SER A 1 593 ? 2.521 14.809 -46.148 1.00 56.75 593 SER A O 1
ATOM 4609 N N . GLY A 1 594 ? 2.233 13.542 -44.313 1.00 51.28 594 GLY A N 1
ATOM 4610 C CA . GLY A 1 594 ? 0.866 13.056 -44.598 1.00 51.28 594 GLY A CA 1
ATOM 4611 C C . GLY A 1 594 ? 0.669 12.198 -45.862 1.00 51.28 594 GLY A C 1
ATOM 4612 O O . GLY A 1 594 ? -0.226 11.359 -45.886 1.00 51.28 594 GLY A O 1
ATOM 4613 N N . ASP A 1 595 ? 1.528 12.351 -46.864 1.00 48.38 595 ASP A N 1
ATOM 4614 C CA . ASP A 1 595 ? 1.648 11.534 -48.067 1.00 48.38 595 ASP A CA 1
ATOM 4615 C C . ASP A 1 595 ? 2.974 10.765 -48.019 1.00 48.38 595 ASP A C 1
ATOM 4617 O O . ASP A 1 595 ? 3.921 11.215 -47.376 1.00 48.38 595 ASP A O 1
ATOM 4621 N N . ALA A 1 596 ? 3.041 9.603 -48.680 1.00 51.97 596 ALA A N 1
ATOM 4622 C CA . ALA A 1 596 ? 4.224 8.740 -48.752 1.00 51.97 596 ALA A CA 1
ATOM 4623 C C . ALA A 1 596 ? 5.471 9.539 -49.169 1.00 51.97 596 ALA A C 1
ATOM 4625 O O . ALA A 1 596 ? 5.746 9.745 -50.350 1.00 51.97 596 ALA A O 1
ATOM 4626 N N . CYS A 1 597 ? 6.198 10.038 -48.176 1.00 55.19 597 CYS A N 1
ATOM 4627 C CA . CYS A 1 597 ? 7.309 10.936 -48.386 1.00 55.19 597 CYS A CA 1
ATOM 4628 C C . CYS A 1 597 ? 8.512 10.066 -48.728 1.00 55.19 597 CYS A C 1
ATOM 4630 O O . CYS A 1 597 ? 9.041 9.350 -47.877 1.00 55.19 597 CYS A O 1
ATOM 4632 N N . GLU A 1 598 ? 8.901 10.070 -49.999 1.00 66.25 598 GLU A N 1
ATOM 4633 C CA . GLU A 1 598 ? 10.092 9.365 -50.451 1.00 66.25 598 GLU A CA 1
ATOM 4634 C C . GLU A 1 598 ? 11.313 9.987 -49.761 1.00 66.25 598 GLU A C 1
ATOM 4636 O O . GLU A 1 598 ? 11.616 11.170 -49.926 1.00 66.25 598 GLU A O 1
ATOM 4641 N N . GLY A 1 599 ? 11.984 9.195 -48.923 1.00 70.31 599 GLY A N 1
ATOM 4642 C CA . GLY A 1 599 ? 13.263 9.579 -48.338 1.00 70.31 599 GLY A CA 1
ATOM 4643 C C . GLY A 1 599 ? 14.364 9.679 -49.399 1.00 70.31 599 GLY A C 1
ATOM 4644 O O . GLY A 1 599 ? 14.158 9.387 -50.578 1.00 70.31 599 GLY A O 1
ATOM 4645 N N . GLN A 1 600 ? 15.570 10.065 -48.977 1.00 76.06 600 GLN A N 1
ATOM 4646 C CA . GLN A 1 600 ? 16.736 10.115 -49.861 1.00 76.06 600 GLN A CA 1
ATOM 4647 C C . GLN A 1 600 ? 16.915 8.791 -50.624 1.00 76.06 600 GLN A C 1
ATOM 4649 O O . GLN A 1 600 ? 16.930 7.722 -50.023 1.00 76.06 600 GLN A O 1
ATOM 4654 N N . SER A 1 601 ? 17.093 8.844 -51.946 1.00 79.75 601 SER A N 1
ATOM 4655 C CA . SER A 1 601 ? 17.314 7.629 -52.733 1.00 79.75 601 SER A CA 1
ATOM 4656 C C . SER A 1 601 ? 18.651 6.971 -52.375 1.00 79.75 601 SER A C 1
ATOM 4658 O O . SER A 1 601 ? 19.715 7.573 -52.535 1.00 79.75 601 SER A O 1
ATOM 4660 N N . LEU A 1 602 ? 18.602 5.710 -51.941 1.00 82.44 602 LEU A N 1
ATOM 4661 C CA . LEU A 1 602 ? 19.780 4.882 -51.691 1.00 82.44 602 LEU A CA 1
ATOM 4662 C C . LEU A 1 602 ? 20.105 4.052 -52.939 1.00 82.44 602 LEU A C 1
ATOM 4664 O O . LEU A 1 602 ? 19.316 3.207 -53.358 1.00 82.44 602 LEU A O 1
ATOM 4668 N N . THR A 1 603 ? 21.273 4.290 -53.536 1.00 79.06 603 THR A N 1
ATOM 4669 C CA . THR A 1 603 ? 21.742 3.555 -54.721 1.00 79.06 603 THR A CA 1
ATOM 4670 C C . THR A 1 603 ? 22.931 2.675 -54.356 1.00 79.06 603 THR A C 1
ATOM 4672 O O . THR A 1 603 ? 23.823 3.105 -53.630 1.00 79.06 603 THR A O 1
ATOM 4675 N N . TYR A 1 604 ? 22.945 1.437 -54.848 1.00 79.12 604 TYR A N 1
ATOM 4676 C CA . TYR A 1 604 ? 24.046 0.496 -54.641 1.00 79.12 604 TYR A CA 1
ATOM 4677 C C . TYR A 1 604 ? 24.543 -0.050 -55.975 1.00 79.12 604 TYR A C 1
ATOM 4679 O O . TYR A 1 604 ? 23.808 -0.089 -56.967 1.00 79.12 604 TYR A O 1
ATOM 4687 N N . GLU A 1 605 ? 25.808 -0.459 -56.012 1.00 74.19 605 GLU A N 1
ATOM 4688 C CA . GLU A 1 605 ? 26.369 -1.083 -57.204 1.00 74.19 605 GLU A CA 1
ATOM 4689 C C . GLU A 1 605 ? 25.896 -2.537 -57.287 1.00 74.19 605 GLU A C 1
ATOM 4691 O O . GLU A 1 605 ? 26.233 -3.366 -56.443 1.00 74.19 605 GLU A O 1
ATOM 4696 N N . ASN A 1 606 ? 25.109 -2.846 -58.318 1.00 77.50 606 ASN A N 1
ATOM 4697 C CA . ASN A 1 606 ? 24.690 -4.208 -58.622 1.00 77.50 606 ASN A CA 1
ATOM 4698 C C . ASN A 1 606 ? 25.471 -4.729 -59.834 1.00 77.50 606 ASN A C 1
ATOM 4700 O O . ASN A 1 606 ? 25.267 -4.262 -60.961 1.00 77.50 606 ASN A O 1
ATOM 4704 N N . PHE A 1 607 ? 26.374 -5.680 -59.592 1.00 81.62 607 PHE A N 1
ATOM 4705 C CA . PHE A 1 607 ? 27.106 -6.364 -60.650 1.00 81.62 607 PHE A CA 1
ATOM 4706 C C . PHE A 1 607 ? 26.275 -7.524 -61.187 1.00 81.62 607 PHE A C 1
ATOM 4708 O O . PHE A 1 607 ? 25.974 -8.483 -60.480 1.00 81.62 607 PHE A O 1
ATOM 4715 N N . ILE A 1 608 ? 25.930 -7.437 -62.462 1.00 82.88 608 ILE A N 1
ATOM 4716 C CA . ILE A 1 608 ? 25.054 -8.371 -63.153 1.00 82.88 608 ILE A CA 1
ATOM 4717 C C . ILE A 1 608 ? 25.813 -9.130 -64.240 1.00 82.88 608 ILE A C 1
ATOM 4719 O O . ILE A 1 608 ? 26.738 -8.612 -64.870 1.00 82.88 608 ILE A O 1
ATOM 4723 N N . TYR A 1 609 ? 25.362 -10.355 -64.500 1.00 83.69 609 TYR A N 1
ATOM 4724 C CA . TYR A 1 609 ? 25.687 -11.070 -65.728 1.00 83.69 609 TYR A CA 1
ATOM 4725 C C . TYR A 1 609 ? 24.627 -10.750 -66.772 1.00 83.69 609 TYR A C 1
ATOM 4727 O O . TYR A 1 609 ? 23.431 -10.771 -66.483 1.00 83.69 609 TYR A O 1
ATOM 4735 N N . ILE A 1 610 ? 25.054 -10.520 -68.008 1.00 84.00 610 ILE A N 1
ATOM 4736 C CA . ILE A 1 610 ? 24.131 -10.407 -69.138 1.00 84.00 610 ILE A CA 1
ATOM 4737 C C . ILE A 1 610 ? 24.090 -11.771 -69.812 1.00 84.00 610 ILE A C 1
ATOM 4739 O O . ILE A 1 610 ? 24.942 -12.083 -70.645 1.00 84.00 610 ILE A O 1
ATOM 4743 N N . ALA A 1 611 ? 23.137 -12.595 -69.381 1.00 80.81 611 ALA A N 1
ATOM 4744 C CA . ALA A 1 611 ? 22.931 -13.951 -69.875 1.00 80.81 611 ALA A CA 1
ATOM 4745 C C . ALA A 1 611 ? 21.955 -13.981 -71.060 1.00 80.81 611 ALA A C 1
ATOM 4747 O O . ALA A 1 611 ? 21.007 -13.197 -71.130 1.00 80.81 611 ALA A O 1
ATOM 4748 N N . PHE A 1 612 ? 22.162 -14.919 -71.982 1.00 79.31 612 PHE A N 1
ATOM 4749 C CA . PHE A 1 612 ? 21.308 -15.093 -73.157 1.00 79.31 612 PHE A CA 1
ATOM 4750 C C . PHE A 1 612 ? 20.290 -16.198 -72.915 1.00 79.31 612 PHE A C 1
ATOM 4752 O O . PHE A 1 612 ? 20.650 -17.371 -72.818 1.00 79.31 612 PHE A O 1
ATOM 4759 N N . THR A 1 613 ? 19.010 -15.836 -72.854 1.00 67.12 613 THR A N 1
ATOM 4760 C CA . THR A 1 613 ? 17.970 -16.743 -72.357 1.00 67.12 613 THR A CA 1
ATOM 4761 C C . THR A 1 613 ? 17.760 -17.992 -73.210 1.00 67.12 613 THR A C 1
ATOM 4763 O O . THR A 1 613 ? 17.511 -19.071 -72.686 1.00 67.12 613 THR A O 1
ATOM 4766 N N . SER A 1 614 ? 17.974 -17.902 -74.521 1.00 66.88 614 SER A N 1
ATOM 4767 C CA . SER A 1 614 ? 17.930 -19.059 -75.427 1.00 66.88 614 SER A CA 1
ATOM 4768 C C . SER A 1 614 ? 19.062 -20.073 -75.208 1.00 66.88 614 SER A C 1
ATOM 4770 O O . SER A 1 614 ? 19.063 -21.123 -75.840 1.00 66.88 614 SER A O 1
ATOM 4772 N N . THR A 1 615 ? 20.042 -19.762 -74.351 1.00 69.19 615 THR A N 1
ATOM 4773 C CA . THR A 1 615 ? 21.130 -20.678 -73.967 1.00 69.19 615 THR A CA 1
ATOM 4774 C C . THR A 1 615 ? 20.850 -21.419 -72.662 1.00 69.19 615 THR A C 1
ATOM 4776 O O . THR A 1 615 ? 21.616 -22.310 -72.297 1.00 69.19 615 THR A O 1
ATOM 4779 N N . PHE A 1 616 ? 19.743 -21.102 -71.976 1.00 67.69 616 PHE A N 1
ATOM 4780 C CA . PHE A 1 616 ? 19.257 -21.913 -70.866 1.00 67.69 616 PHE A CA 1
ATOM 4781 C C . PHE A 1 616 ? 18.825 -23.277 -71.420 1.00 67.69 616 PHE A C 1
ATOM 4783 O O . PHE A 1 616 ? 17.901 -23.362 -72.228 1.00 67.69 616 PHE A O 1
ATOM 4790 N N . ARG A 1 617 ? 19.500 -24.359 -71.019 1.00 59.59 617 ARG A N 1
ATOM 4791 C CA . ARG A 1 617 ? 19.011 -25.709 -71.319 1.00 59.59 617 ARG A CA 1
ATOM 4792 C C . ARG A 1 617 ? 17.736 -25.958 -70.516 1.00 59.59 617 ARG A C 1
ATOM 4794 O O . ARG A 1 617 ? 17.737 -25.784 -69.300 1.00 59.59 617 ARG A O 1
ATOM 4801 N N . ASN A 1 618 ? 16.676 -26.417 -71.179 1.00 53.88 618 ASN A N 1
ATOM 4802 C CA . ASN A 1 618 ? 15.533 -26.999 -70.485 1.00 53.88 618 ASN A CA 1
ATOM 4803 C C . ASN A 1 618 ? 16.003 -28.292 -69.806 1.00 53.88 618 ASN A C 1
ATOM 4805 O O . ASN A 1 618 ? 16.418 -29.230 -70.485 1.00 53.88 618 ASN A O 1
ATOM 4809 N N . ALA A 1 619 ? 15.915 -28.361 -68.476 1.00 51.62 619 ALA A N 1
ATOM 4810 C CA . ALA A 1 619 ? 16.296 -29.544 -67.695 1.00 51.62 619 ALA A CA 1
ATOM 4811 C C . ALA A 1 619 ? 15.518 -30.826 -68.080 1.00 51.62 619 ALA A C 1
ATOM 4813 O O . ALA A 1 619 ? 15.878 -31.913 -67.645 1.00 51.62 619 ALA A O 1
ATOM 4814 N N . ALA A 1 620 ? 14.469 -30.710 -68.901 1.00 49.88 620 ALA A N 1
ATOM 4815 C CA . ALA A 1 620 ? 13.626 -31.817 -69.339 1.00 49.88 620 ALA A CA 1
ATOM 4816 C C . ALA A 1 620 ? 14.177 -32.629 -70.533 1.00 49.88 620 ALA A C 1
ATOM 4818 O O . ALA A 1 620 ? 13.675 -33.719 -70.778 1.00 49.88 620 ALA A O 1
ATOM 4819 N N . GLU A 1 621 ? 15.186 -32.144 -71.273 1.00 51.47 621 GLU A N 1
ATOM 4820 C CA . GLU A 1 621 ? 15.612 -32.778 -72.543 1.00 51.47 621 GLU A CA 1
ATOM 4821 C C . GLU A 1 621 ? 17.011 -33.423 -72.525 1.00 51.47 621 GLU A C 1
ATOM 4823 O O . GLU A 1 621 ? 17.418 -34.020 -73.518 1.00 51.47 621 GLU A O 1
ATOM 4828 N N . SER A 1 622 ? 17.763 -33.358 -71.420 1.00 48.25 622 SER A N 1
ATOM 4829 C CA . SER A 1 622 ? 19.086 -34.000 -71.328 1.00 48.25 622 SER A CA 1
ATOM 4830 C C . SER A 1 622 ? 19.070 -35.185 -70.366 1.00 48.25 622 SER A C 1
ATOM 4832 O O . SER A 1 622 ? 19.380 -35.046 -69.184 1.00 48.25 622 SER A O 1
ATOM 4834 N N . SER A 1 623 ? 18.732 -36.363 -70.879 1.00 49.25 623 SER A N 1
ATOM 4835 C CA . SER A 1 623 ? 18.620 -37.614 -70.125 1.00 49.25 623 SER A CA 1
ATOM 4836 C C . SER A 1 623 ? 19.952 -38.274 -69.731 1.00 49.25 623 SER A C 1
ATOM 4838 O O . SER A 1 623 ? 19.919 -39.435 -69.350 1.00 49.25 623 SER A O 1
ATOM 4840 N N . ASP A 1 624 ? 21.104 -37.587 -69.788 1.00 51.31 624 ASP A N 1
ATOM 4841 C CA . ASP A 1 624 ? 22.399 -38.290 -69.666 1.00 51.31 624 ASP A CA 1
ATOM 4842 C C . ASP A 1 624 ? 23.513 -37.645 -68.818 1.00 51.31 624 ASP A C 1
ATOM 4844 O O . ASP A 1 624 ? 24.635 -38.141 -68.819 1.00 51.31 624 ASP A O 1
ATOM 4848 N N . VAL A 1 625 ? 23.263 -36.593 -68.025 1.00 56.12 625 VAL A N 1
ATOM 4849 C CA . VAL A 1 625 ? 24.272 -36.130 -67.040 1.00 56.12 625 VAL A CA 1
ATOM 4850 C C . VAL A 1 625 ? 23.609 -35.574 -65.775 1.00 56.12 625 VAL A C 1
ATOM 4852 O O . VAL A 1 625 ? 22.851 -34.608 -65.842 1.00 56.12 625 VAL A O 1
ATOM 4855 N N . ARG A 1 626 ? 23.928 -36.145 -64.602 1.00 54.72 626 ARG A N 1
ATOM 4856 C CA . ARG A 1 626 ? 23.576 -35.590 -63.278 1.00 54.72 626 ARG A CA 1
ATOM 4857 C C . ARG A 1 626 ? 24.458 -34.374 -62.968 1.00 54.72 626 ARG A C 1
ATOM 4859 O O . ARG A 1 626 ? 25.439 -34.496 -62.246 1.00 54.72 626 ARG A O 1
ATOM 4866 N N . LEU A 1 627 ? 24.130 -33.222 -63.542 1.00 56.28 627 LEU A N 1
ATOM 4867 C CA . LEU A 1 627 ? 24.757 -31.946 -63.185 1.00 56.28 627 LEU A CA 1
ATOM 4868 C C . LEU A 1 627 ? 24.055 -31.340 -61.965 1.00 56.28 627 LEU A C 1
ATOM 4870 O O . LEU A 1 627 ? 22.830 -31.406 -61.844 1.00 56.28 627 LEU A O 1
ATOM 4874 N N . THR A 1 628 ? 24.823 -30.733 -61.066 1.00 56.53 628 THR A N 1
ATOM 4875 C CA . THR A 1 628 ? 24.291 -29.935 -59.956 1.00 56.53 628 THR A CA 1
ATOM 4876 C C . THR A 1 628 ? 23.608 -28.658 -60.481 1.00 56.53 628 THR A C 1
ATOM 4878 O O . THR A 1 628 ? 23.949 -28.177 -61.564 1.00 56.53 628 THR A O 1
ATOM 4881 N N . PRO A 1 629 ? 22.660 -28.048 -59.743 1.00 58.22 629 PRO A N 1
ATOM 4882 C CA . PRO A 1 629 ? 21.986 -26.817 -60.178 1.00 58.22 629 PRO A CA 1
ATOM 4883 C C . PRO A 1 629 ? 22.948 -25.668 -60.541 1.00 58.22 629 PRO A C 1
ATOM 4885 O O . PRO A 1 629 ? 22.720 -24.956 -61.516 1.00 58.22 629 PRO A O 1
ATOM 4888 N N . LEU A 1 630 ? 24.067 -25.543 -59.815 1.00 56.12 630 LEU A N 1
ATOM 4889 C CA . LEU A 1 630 ? 25.141 -24.577 -60.092 1.00 56.12 630 LEU A CA 1
ATOM 4890 C C . LEU A 1 630 ? 25.891 -24.878 -61.403 1.00 56.12 630 LEU A C 1
ATOM 4892 O O . LEU A 1 630 ? 26.275 -23.956 -62.123 1.00 56.12 630 LEU A O 1
ATOM 4896 N N . GLU A 1 631 ? 26.080 -26.156 -61.743 1.00 56.88 631 GLU A N 1
ATOM 4897 C CA . GLU A 1 631 ? 26.677 -26.584 -63.015 1.00 56.88 631 GLU A CA 1
ATOM 4898 C C . GLU A 1 631 ? 25.715 -26.422 -64.198 1.00 56.88 631 GLU A C 1
ATOM 4900 O O . GLU A 1 631 ? 26.153 -26.176 -65.320 1.00 56.88 631 GLU A O 1
ATOM 4905 N N . LEU A 1 632 ? 24.403 -26.519 -63.965 1.00 57.97 632 LEU A N 1
ATOM 4906 C CA . LEU A 1 632 ? 23.388 -26.208 -64.973 1.00 57.97 632 LEU A CA 1
ATOM 4907 C C . LEU A 1 632 ? 23.350 -24.698 -65.271 1.00 57.97 632 LEU A C 1
ATOM 4909 O O . LEU A 1 632 ? 23.242 -24.291 -66.428 1.00 57.97 632 LEU A O 1
ATOM 4913 N N . GLU A 1 633 ? 23.499 -23.859 -64.240 1.00 57.22 633 GLU A N 1
ATOM 4914 C CA . GLU A 1 633 ? 23.591 -22.405 -64.390 1.00 57.22 633 GLU A CA 1
ATOM 4915 C C . GLU A 1 633 ? 24.898 -21.929 -65.043 1.00 57.22 633 GLU A C 1
ATOM 4917 O O . GLU A 1 633 ? 24.899 -20.916 -65.740 1.00 57.22 633 GLU A O 1
ATOM 4922 N N . SER A 1 634 ? 26.019 -22.630 -64.862 1.00 57.41 634 SER A N 1
ATOM 4923 C CA . SER A 1 634 ? 27.304 -22.243 -65.469 1.00 57.41 634 SER A CA 1
ATOM 4924 C C . SER A 1 634 ? 27.409 -22.573 -66.967 1.00 57.41 634 SER A C 1
ATOM 4926 O O . SER A 1 634 ? 28.307 -22.087 -67.658 1.00 57.41 634 SER A O 1
ATOM 4928 N N . GLN A 1 635 ? 26.455 -23.333 -67.521 1.00 61.31 635 GLN A N 1
ATOM 4929 C CA . GLN A 1 635 ? 26.341 -23.562 -68.971 1.00 61.31 635 GLN A CA 1
ATOM 4930 C C . GLN A 1 635 ? 25.756 -22.371 -69.743 1.00 61.31 635 GLN A C 1
ATOM 4932 O O . GLN A 1 635 ? 25.765 -22.378 -70.975 1.00 61.31 635 GLN A O 1
ATOM 4937 N N . GLN A 1 636 ? 25.282 -21.346 -69.036 1.00 72.94 636 GLN A N 1
ATOM 4938 C CA . GLN A 1 636 ? 24.755 -20.114 -69.615 1.00 72.94 636 GLN A CA 1
ATOM 4939 C C . GLN A 1 636 ? 25.857 -19.358 -70.360 1.00 72.94 636 GLN A C 1
ATOM 4941 O O . GLN A 1 636 ? 26.950 -19.162 -69.823 1.00 72.94 636 GLN A O 1
ATOM 4946 N N . LEU A 1 637 ? 25.571 -18.895 -71.581 1.00 79.62 637 LEU A N 1
ATOM 4947 C CA . LEU A 1 637 ? 26.452 -17.933 -72.240 1.00 79.62 637 LEU A CA 1
ATOM 4948 C C . LEU A 1 637 ? 26.148 -16.531 -71.712 1.00 79.62 637 LEU A C 1
ATOM 4950 O O . LEU A 1 637 ? 25.001 -16.076 -71.748 1.00 79.62 637 LEU A O 1
ATOM 4954 N N . VAL A 1 638 ? 27.192 -15.853 -71.242 1.00 83.75 638 VAL A N 1
ATOM 4955 C CA . VAL A 1 638 ? 27.156 -14.481 -70.730 1.00 83.75 638 VAL A CA 1
ATOM 4956 C C . VAL A 1 638 ? 28.097 -13.586 -71.530 1.00 83.75 638 VAL A C 1
ATOM 4958 O O . VAL A 1 638 ? 29.031 -14.070 -72.176 1.00 83.75 638 VAL A O 1
ATOM 4961 N N . LEU A 1 639 ? 27.852 -12.275 -71.500 1.00 85.06 639 LEU A N 1
ATOM 4962 C CA . LEU A 1 639 ? 28.794 -11.304 -72.056 1.00 85.06 639 LEU A CA 1
ATOM 4963 C C . LEU A 1 639 ? 30.090 -11.280 -71.240 1.00 85.06 639 LEU A C 1
ATOM 4965 O O . LEU A 1 639 ? 30.061 -11.051 -70.032 1.00 85.06 639 LEU A O 1
ATOM 4969 N N . ASP A 1 640 ? 31.211 -11.446 -71.929 1.00 84.00 640 ASP A N 1
ATOM 4970 C CA . ASP A 1 640 ? 32.561 -11.466 -71.373 1.00 84.00 640 ASP A CA 1
ATOM 4971 C C . ASP A 1 640 ? 33.472 -10.517 -72.156 1.00 84.00 640 ASP A C 1
ATOM 4973 O O . ASP A 1 640 ? 33.301 -10.314 -73.363 1.00 84.00 640 ASP A O 1
ATOM 4977 N N . VAL A 1 641 ? 34.456 -9.944 -71.478 1.00 84.38 641 VAL A N 1
ATOM 4978 C CA . VAL A 1 641 ? 35.553 -9.193 -72.086 1.00 84.38 641 VAL A CA 1
ATOM 4979 C C . VAL A 1 641 ? 36.850 -9.834 -71.598 1.00 84.38 641 VAL A C 1
ATOM 4981 O O . VAL A 1 641 ? 37.260 -9.594 -70.456 1.00 84.38 641 VAL A O 1
ATOM 4984 N N . PRO A 1 642 ? 37.499 -10.658 -72.442 1.00 78.88 642 PRO A N 1
ATOM 4985 C CA . PRO A 1 642 ? 38.733 -11.331 -72.076 1.00 78.88 642 PRO A CA 1
ATOM 4986 C C . PRO A 1 642 ? 39.828 -10.325 -71.689 1.00 78.88 642 PRO A C 1
ATOM 4988 O O . PRO A 1 642 ? 39.881 -9.235 -72.273 1.00 78.88 642 PRO A O 1
ATOM 4991 N N . PRO A 1 643 ? 40.731 -10.676 -70.755 1.00 74.81 643 PRO A N 1
ATOM 4992 C CA . PRO A 1 643 ? 41.829 -9.803 -70.345 1.00 74.81 643 PRO A CA 1
ATOM 4993 C C . PRO A 1 643 ? 42.629 -9.281 -71.548 1.00 74.81 643 PRO A C 1
ATOM 4995 O O . PRO A 1 643 ? 43.010 -10.051 -72.428 1.00 74.81 643 PRO A O 1
ATOM 4998 N N . GLY A 1 644 ? 42.864 -7.967 -71.605 1.00 69.06 644 GLY A N 1
ATOM 4999 C CA . GLY A 1 644 ? 43.600 -7.323 -72.703 1.00 69.06 644 GLY A CA 1
ATOM 5000 C C . GLY A 1 644 ? 42.807 -7.126 -74.004 1.00 69.06 644 GLY A C 1
ATOM 5001 O O . GLY A 1 644 ? 43.365 -6.636 -74.984 1.00 69.06 644 GLY A O 1
ATOM 5002 N N . SER A 1 645 ? 41.515 -7.469 -74.038 1.00 72.88 645 SER A N 1
ATOM 5003 C CA . SER A 1 645 ? 40.636 -7.236 -75.188 1.00 72.88 645 SER A CA 1
ATOM 5004 C C . SER A 1 645 ? 39.694 -6.053 -74.965 1.00 72.88 645 SER A C 1
ATOM 5006 O O . SER A 1 645 ? 39.211 -5.823 -73.863 1.00 72.88 645 SER A O 1
ATOM 5008 N N . SER A 1 646 ? 39.362 -5.334 -76.038 1.00 69.25 646 SER A N 1
ATOM 5009 C CA . SER A 1 646 ? 38.259 -4.360 -76.071 1.00 69.25 646 SER A CA 1
ATOM 5010 C C . SER A 1 646 ? 36.974 -4.938 -76.681 1.00 69.25 646 SER A C 1
ATOM 5012 O O . SER A 1 646 ? 35.998 -4.216 -76.903 1.00 69.25 646 SER A O 1
ATOM 5014 N N . ARG A 1 647 ? 36.970 -6.240 -77.002 1.00 75.88 647 ARG A N 1
ATOM 5015 C CA . ARG A 1 647 ? 35.861 -6.922 -77.676 1.00 75.88 647 ARG A CA 1
ATOM 5016 C C . ARG A 1 647 ? 34.989 -7.641 -76.659 1.00 75.88 647 ARG A C 1
ATOM 5018 O O . ARG A 1 647 ? 35.487 -8.380 -75.819 1.00 75.88 647 ARG A O 1
ATOM 5025 N N . VAL A 1 648 ? 33.681 -7.477 -76.815 1.00 79.94 648 VAL A N 1
ATOM 5026 C CA . VAL A 1 648 ? 32.688 -8.227 -76.046 1.00 79.94 648 VAL A CA 1
ATOM 5027 C C . VAL A 1 648 ? 32.389 -9.539 -76.767 1.00 79.94 648 VAL A C 1
ATOM 5029 O O . VAL A 1 648 ? 32.054 -9.533 -77.955 1.00 79.94 648 VAL A O 1
ATOM 5032 N N . VAL A 1 649 ? 32.534 -10.658 -76.062 1.00 81.00 649 VAL A N 1
ATOM 5033 C CA . VAL A 1 649 ? 32.322 -12.022 -76.564 1.00 81.00 649 VAL A CA 1
ATOM 5034 C C . VAL A 1 649 ? 31.279 -12.753 -75.718 1.00 81.00 649 VAL A C 1
ATOM 5036 O O . VAL A 1 649 ? 30.888 -12.283 -74.654 1.00 81.00 649 VAL A O 1
ATOM 5039 N N . LEU A 1 650 ? 30.809 -13.899 -76.211 1.00 82.12 650 LEU A N 1
ATOM 5040 C CA . LEU A 1 650 ? 29.985 -14.823 -75.436 1.00 82.12 650 LEU A CA 1
ATOM 5041 C C . LEU A 1 650 ? 30.884 -15.908 -74.849 1.00 82.12 650 LEU A C 1
ATOM 5043 O O . LEU A 1 650 ? 31.501 -16.658 -75.605 1.00 82.12 650 LEU A O 1
ATOM 5047 N N . SER A 1 651 ? 30.913 -16.009 -73.525 1.00 82.25 651 SER A N 1
ATOM 5048 C CA . SER A 1 651 ? 31.649 -17.044 -72.793 1.00 82.25 651 SER A CA 1
ATOM 5049 C C . SER A 1 651 ? 30.710 -17.788 -71.850 1.00 82.25 651 SER A C 1
ATOM 5051 O O . SER A 1 651 ? 29.656 -17.273 -71.481 1.00 82.25 651 SER A O 1
ATOM 5053 N N . ARG A 1 652 ? 31.083 -19.003 -71.436 1.00 82.44 652 ARG A N 1
ATOM 5054 C CA . ARG A 1 652 ? 30.361 -19.706 -70.363 1.00 82.44 652 ARG A CA 1
ATOM 5055 C C . ARG A 1 652 ? 30.460 -18.912 -69.062 1.00 82.44 652 ARG A C 1
ATOM 5057 O O . ARG A 1 652 ? 31.532 -18.382 -68.763 1.00 82.44 652 ARG A O 1
ATOM 5064 N N . LYS A 1 653 ? 29.365 -18.846 -68.304 1.00 83.06 653 LYS A N 1
ATOM 5065 C CA . LYS A 1 653 ? 29.300 -18.163 -67.008 1.00 83.06 653 LYS A CA 1
ATOM 5066 C C . LYS A 1 653 ? 30.306 -18.786 -66.041 1.00 83.06 653 LYS A C 1
ATOM 5068 O O . LYS A 1 653 ? 30.185 -19.947 -65.660 1.00 83.06 653 LYS A O 1
ATOM 5073 N N . VAL A 1 654 ? 31.269 -17.982 -65.617 1.00 82.69 654 VAL A N 1
ATOM 5074 C CA . VAL A 1 654 ? 32.219 -18.286 -64.552 1.00 82.69 654 VAL A CA 1
ATOM 5075 C C . VAL A 1 654 ? 31.860 -17.381 -63.372 1.00 82.69 654 VAL A C 1
ATOM 5077 O O . VAL A 1 654 ? 32.102 -16.172 -63.437 1.00 82.69 654 VAL A O 1
ATOM 5080 N N . PRO A 1 655 ? 31.246 -17.922 -62.304 1.00 79.44 655 PRO A N 1
ATOM 5081 C CA . PRO A 1 655 ? 30.882 -17.134 -61.134 1.00 79.44 655 PRO A CA 1
ATOM 5082 C C . PRO A 1 655 ? 32.084 -16.361 -60.572 1.00 79.44 655 PRO A C 1
ATOM 5084 O O . PRO A 1 655 ? 33.137 -16.932 -60.309 1.00 79.44 655 PRO A O 1
ATOM 5087 N N . GLY A 1 656 ? 31.930 -15.048 -60.412 1.00 76.88 656 GLY A N 1
ATOM 5088 C CA . GLY A 1 656 ? 32.952 -14.142 -59.888 1.00 76.88 656 GLY A CA 1
ATOM 5089 C C . GLY A 1 656 ? 33.973 -13.656 -60.922 1.00 76.88 656 GLY A C 1
ATOM 5090 O O . GLY A 1 656 ? 34.811 -12.819 -60.588 1.00 76.88 656 GLY A O 1
ATOM 5091 N N . ALA A 1 657 ? 33.914 -14.116 -62.179 1.00 83.12 657 ALA A N 1
ATOM 5092 C CA . ALA A 1 657 ? 34.829 -13.648 -63.213 1.00 83.12 657 ALA A CA 1
ATOM 5093 C C . ALA A 1 657 ? 34.565 -12.176 -63.545 1.00 83.12 657 ALA A C 1
ATOM 5095 O O . ALA A 1 657 ? 33.576 -11.826 -64.183 1.00 83.12 657 ALA A O 1
ATOM 5096 N N . ARG A 1 658 ? 35.502 -11.303 -63.164 1.00 82.12 658 ARG A N 1
ATOM 5097 C CA . ARG A 1 658 ? 35.413 -9.849 -63.371 1.00 82.12 658 ARG A CA 1
ATOM 5098 C C . ARG A 1 658 ? 35.245 -9.443 -64.844 1.00 82.12 658 ARG A C 1
ATOM 5100 O O . ARG A 1 658 ? 34.633 -8.418 -65.131 1.00 82.12 658 ARG A O 1
ATOM 5107 N N . GLY A 1 659 ? 35.743 -10.266 -65.772 1.00 82.38 659 GLY A N 1
ATOM 5108 C CA . GLY A 1 659 ? 35.530 -10.121 -67.218 1.00 82.38 659 GLY A CA 1
ATOM 5109 C C . GLY A 1 659 ? 34.066 -10.272 -67.653 1.00 82.38 659 GLY A C 1
ATOM 5110 O O . GLY A 1 659 ? 33.685 -9.741 -68.690 1.00 82.38 659 GLY A O 1
ATOM 5111 N N . GLN A 1 660 ? 33.223 -10.893 -66.829 1.00 87.00 660 GLN A N 1
ATOM 5112 C CA . GLN A 1 660 ? 31.817 -11.181 -67.124 1.00 87.00 660 GLN A CA 1
ATOM 5113 C C . GLN A 1 660 ? 30.830 -10.313 -66.332 1.00 87.00 660 GLN A C 1
ATOM 5115 O O . GLN A 1 660 ? 29.618 -10.459 -66.491 1.00 87.00 660 GLN A O 1
ATOM 5120 N N . LEU A 1 661 ? 31.337 -9.421 -65.476 1.00 85.81 661 LEU A N 1
ATOM 5121 C CA . LEU A 1 661 ? 30.525 -8.555 -64.628 1.00 85.81 661 LEU A CA 1
ATOM 5122 C C . LEU A 1 661 ? 30.275 -7.203 -65.292 1.00 85.81 661 LEU A C 1
ATOM 5124 O O . LEU A 1 661 ? 31.190 -6.512 -65.754 1.00 85.81 661 LEU A O 1
ATOM 5128 N N . TRP A 1 662 ? 29.009 -6.813 -65.280 1.00 85.12 662 TRP A N 1
ATOM 5129 C CA . TRP A 1 662 ? 28.509 -5.565 -65.836 1.00 85.12 662 TRP A CA 1
ATOM 5130 C C . TRP A 1 662 ? 27.741 -4.808 -64.764 1.00 85.12 662 TRP A C 1
ATOM 5132 O O . TRP A 1 662 ? 27.204 -5.408 -63.842 1.00 85.12 662 TRP A O 1
ATOM 5142 N N . ARG A 1 663 ? 27.642 -3.490 -64.886 1.00 82.00 663 ARG A N 1
ATOM 5143 C CA . ARG A 1 663 ? 26.783 -2.666 -64.032 1.00 82.00 663 ARG A CA 1
ATOM 5144 C C . ARG A 1 663 ? 26.059 -1.619 -64.859 1.00 82.00 663 ARG A C 1
ATOM 5146 O O . ARG A 1 663 ? 26.583 -1.164 -65.874 1.00 82.00 663 ARG A O 1
ATOM 5153 N N . MET A 1 664 ? 24.878 -1.216 -64.413 1.00 74.56 664 MET A N 1
ATOM 5154 C CA . MET A 1 664 ? 24.168 -0.074 -64.988 1.00 74.56 664 MET A CA 1
ATOM 5155 C C . MET A 1 664 ? 24.656 1.219 -64.328 1.00 74.56 664 MET A C 1
ATOM 5157 O O . MET A 1 664 ? 24.761 1.299 -63.106 1.00 74.56 664 MET A O 1
ATOM 5161 N N . THR A 1 665 ? 24.989 2.230 -65.126 1.00 71.44 665 THR A N 1
ATOM 5162 C CA . THR A 1 665 ? 25.319 3.573 -64.635 1.00 71.44 665 THR A CA 1
ATOM 5163 C C . THR A 1 665 ? 24.043 4.381 -64.383 1.00 71.44 665 THR A C 1
ATOM 5165 O O . THR A 1 665 ? 22.987 4.064 -64.930 1.00 71.44 665 THR A O 1
ATOM 5168 N N . GLY A 1 666 ? 24.144 5.473 -63.614 1.00 62.16 666 GLY A N 1
ATOM 5169 C CA . GLY A 1 666 ? 23.025 6.406 -63.394 1.00 62.16 666 GLY A CA 1
ATOM 5170 C C . GLY A 1 666 ? 22.485 7.066 -64.674 1.00 62.16 666 GLY A C 1
ATOM 5171 O O . GLY A 1 666 ? 21.369 7.564 -64.682 1.00 62.16 666 GLY A O 1
ATOM 5172 N N . GLU A 1 667 ? 23.240 7.011 -65.777 1.00 71.25 667 GLU A N 1
ATOM 5173 C CA . GLU A 1 667 ? 22.825 7.472 -67.113 1.00 71.25 667 GLU A CA 1
ATOM 5174 C C . GLU A 1 667 ? 22.146 6.366 -67.951 1.00 71.25 667 GLU A C 1
ATOM 5176 O O . GLU A 1 667 ? 21.896 6.542 -69.144 1.00 71.25 667 GLU A O 1
ATOM 5181 N N . GLY A 1 668 ? 21.895 5.188 -67.369 1.00 69.19 668 GLY A N 1
ATOM 5182 C CA . GLY A 1 668 ? 21.279 4.053 -68.060 1.00 69.19 668 GLY A CA 1
ATOM 5183 C C . GLY A 1 668 ? 22.207 3.326 -69.043 1.00 69.19 668 GLY A C 1
ATOM 5184 O O . GLY A 1 668 ? 21.729 2.642 -69.949 1.00 69.19 668 GLY A O 1
ATOM 5185 N N . GLN A 1 669 ? 23.530 3.472 -68.906 1.00 76.25 669 GLN A N 1
ATOM 5186 C CA . GLN A 1 669 ? 24.511 2.773 -69.743 1.00 76.25 669 GLN A CA 1
ATOM 5187 C C . GLN A 1 669 ? 25.036 1.522 -69.042 1.00 76.25 669 GLN A C 1
ATOM 5189 O O . GLN A 1 669 ? 25.211 1.515 -67.826 1.00 76.25 669 GLN A O 1
ATOM 5194 N N . LEU A 1 670 ? 25.365 0.484 -69.810 1.00 78.62 670 LEU A N 1
ATOM 5195 C CA . LEU A 1 670 ? 26.093 -0.662 -69.280 1.00 78.62 670 LEU A CA 1
ATOM 5196 C C . LEU A 1 670 ? 27.583 -0.353 -69.245 1.00 78.62 670 LEU A C 1
ATOM 5198 O O . LEU A 1 670 ? 28.163 0.049 -70.256 1.00 78.62 670 LEU A O 1
ATOM 5202 N N . GLN A 1 671 ? 28.192 -0.581 -68.091 1.00 81.38 671 GLN A N 1
ATOM 5203 C CA . GLN A 1 671 ? 29.620 -0.463 -67.869 1.00 81.38 671 GLN A CA 1
ATOM 5204 C C . GLN A 1 671 ? 30.205 -1.821 -67.487 1.00 81.38 671 GLN A C 1
ATOM 5206 O O . GLN A 1 671 ? 29.687 -2.504 -66.606 1.00 81.38 671 GLN A O 1
ATOM 5211 N N . HIS A 1 672 ? 31.300 -2.192 -68.143 1.00 83.56 672 HIS A N 1
ATOM 5212 C CA . HIS A 1 672 ? 32.050 -3.409 -67.848 1.00 83.56 672 HIS A CA 1
ATOM 5213 C C . HIS A 1 672 ? 33.021 -3.198 -66.683 1.00 83.56 672 HIS A C 1
ATOM 5215 O O . HIS A 1 672 ? 33.788 -2.231 -66.689 1.00 83.56 672 HIS A O 1
ATOM 5221 N N . GLU A 1 673 ? 33.023 -4.106 -65.707 1.00 78.19 673 GLU A N 1
ATOM 5222 C CA . GLU A 1 673 ? 33.837 -3.954 -64.496 1.00 78.19 673 GLU A CA 1
ATOM 5223 C C . GLU A 1 673 ? 35.324 -4.262 -64.734 1.00 78.19 673 GLU A C 1
ATOM 5225 O O . GLU A 1 673 ? 36.196 -3.523 -64.280 1.00 78.19 673 GLU A O 1
ATOM 5230 N N . GLY A 1 674 ? 35.644 -5.304 -65.505 1.00 70.88 674 GLY A N 1
ATOM 5231 C CA . GLY A 1 674 ? 37.029 -5.728 -65.757 1.00 70.88 674 GLY A CA 1
ATOM 5232 C C . GLY A 1 674 ? 37.891 -4.743 -66.560 1.00 70.88 674 GLY A C 1
ATOM 5233 O O . GLY A 1 674 ? 39.102 -4.929 -66.631 1.00 70.88 674 GLY A O 1
ATOM 5234 N N . SER A 1 675 ? 37.294 -3.699 -67.138 1.00 69.56 675 SER A N 1
ATOM 5235 C CA . SER A 1 675 ? 37.979 -2.693 -67.964 1.00 69.56 675 SER A CA 1
ATOM 5236 C C . SER A 1 675 ? 38.691 -1.579 -67.175 1.00 69.56 675 SER A C 1
ATOM 5238 O O . SER A 1 675 ? 39.430 -0.797 -67.768 1.00 69.56 675 SER A O 1
ATOM 5240 N N . GLY A 1 676 ? 38.504 -1.499 -65.851 1.00 61.47 676 GLY A N 1
ATOM 5241 C CA . GLY A 1 676 ? 39.243 -0.589 -64.957 1.00 61.47 676 GLY A CA 1
ATOM 5242 C C . GLY A 1 676 ? 40.123 -1.337 -63.943 1.00 61.47 676 GLY A C 1
ATOM 5243 O O . GLY A 1 676 ? 39.944 -2.541 -63.773 1.00 61.47 676 GLY A O 1
ATOM 5244 N N . PRO A 1 677 ? 41.059 -0.685 -63.231 1.00 56.97 677 PRO A N 1
ATOM 5245 C CA . PRO A 1 677 ? 41.800 -1.316 -62.130 1.00 56.97 677 PRO A CA 1
ATOM 5246 C C . PRO A 1 677 ? 40.857 -1.802 -61.004 1.00 56.97 677 PRO A C 1
ATOM 5248 O O . PRO A 1 677 ? 39.766 -1.239 -60.861 1.00 56.97 677 PRO A O 1
ATOM 5251 N N . PRO A 1 678 ? 41.221 -2.850 -60.232 1.00 56.75 678 PRO A N 1
ATOM 5252 C CA . PRO A 1 678 ? 40.441 -3.306 -59.079 1.00 56.75 678 PRO A CA 1
ATOM 5253 C C . PRO A 1 678 ? 40.256 -2.170 -58.072 1.00 56.75 678 PRO A C 1
ATOM 5255 O O . PRO A 1 678 ? 41.204 -1.446 -57.770 1.00 56.75 678 PRO A O 1
ATOM 5258 N N . ARG A 1 679 ? 39.034 -1.997 -57.572 1.00 59.75 679 ARG A N 1
ATOM 5259 C CA . ARG A 1 679 ? 38.698 -0.924 -56.632 1.00 59.75 679 ARG A CA 1
ATOM 5260 C C . ARG A 1 679 ? 38.864 -1.396 -55.191 1.00 59.75 679 ARG A C 1
ATOM 5262 O O . ARG A 1 679 ? 38.505 -2.527 -54.874 1.00 59.75 679 ARG A O 1
ATOM 5269 N N . ASP A 1 680 ? 39.354 -0.511 -54.326 1.00 49.09 680 ASP A N 1
ATOM 5270 C CA . ASP A 1 680 ? 39.267 -0.696 -52.875 1.00 49.09 680 ASP A CA 1
ATOM 5271 C C . ASP A 1 680 ? 37.810 -0.445 -52.429 1.00 49.09 680 ASP A C 1
ATOM 5273 O O . ASP A 1 680 ? 37.287 0.644 -52.698 1.00 49.09 680 ASP A O 1
ATOM 5277 N N . PRO A 1 681 ? 37.148 -1.402 -51.750 1.00 46.03 681 PRO A N 1
ATOM 5278 C CA . PRO A 1 681 ? 35.784 -1.254 -51.237 1.00 46.03 681 PRO A CA 1
ATOM 5279 C C . PRO A 1 681 ? 35.555 -0.046 -50.312 1.00 46.03 681 PRO A C 1
ATOM 5281 O O . PRO A 1 681 ? 34.407 0.310 -50.067 1.00 46.03 681 PRO A O 1
ATOM 5284 N N . ARG A 1 682 ? 36.613 0.574 -49.767 1.00 42.22 682 ARG A N 1
ATOM 5285 C CA . ARG A 1 682 ? 36.526 1.688 -48.800 1.00 42.22 682 ARG A CA 1
ATOM 5286 C C . ARG A 1 682 ? 36.825 3.070 -49.394 1.00 42.22 682 ARG A C 1
ATOM 5288 O O . ARG A 1 682 ? 36.755 4.070 -48.681 1.00 42.22 682 ARG A O 1
ATOM 5295 N N . SER A 1 683 ? 37.179 3.151 -50.676 1.00 42.66 683 SER A N 1
ATOM 5296 C CA . SER A 1 683 ? 37.613 4.400 -51.315 1.00 42.66 683 SER A CA 1
ATOM 5297 C C . SER A 1 683 ? 36.437 5.232 -51.849 1.00 42.66 683 SER A C 1
ATOM 5299 O O . SER A 1 683 ? 35.531 4.708 -52.497 1.00 42.66 683 SER A O 1
ATOM 5301 N N . LYS A 1 684 ? 36.449 6.552 -51.602 1.00 40.66 684 LYS A N 1
ATOM 5302 C CA . LYS A 1 684 ? 35.440 7.484 -52.136 1.00 40.66 684 LYS A CA 1
ATOM 5303 C C . LYS A 1 684 ? 35.622 7.694 -53.646 1.00 40.66 684 LYS A C 1
ATOM 5305 O O . LYS A 1 684 ? 36.732 7.801 -54.159 1.00 40.66 684 LYS A O 1
ATOM 5310 N N . TYR A 1 685 ? 34.485 7.769 -54.335 1.00 47.41 685 TYR A N 1
ATOM 5311 C CA . TYR A 1 685 ? 34.319 7.780 -55.791 1.00 47.41 685 TYR A CA 1
ATOM 5312 C C . TYR A 1 685 ? 35.252 8.753 -56.548 1.00 47.41 685 TYR A C 1
ATOM 5314 O O . TYR A 1 685 ? 35.235 9.956 -56.306 1.00 47.41 685 TYR A O 1
ATOM 5322 N N . THR A 1 686 ? 35.955 8.250 -57.572 1.00 39.25 686 THR A N 1
ATOM 5323 C CA . THR A 1 686 ? 36.412 9.040 -58.732 1.00 39.25 686 THR A CA 1
ATOM 5324 C C . THR A 1 686 ? 36.049 8.290 -60.017 1.00 39.25 686 THR A C 1
ATOM 5326 O O . THR A 1 686 ? 36.327 7.100 -60.180 1.00 39.25 686 THR A O 1
ATOM 5329 N N . SER A 1 687 ? 35.346 8.948 -60.941 1.00 39.94 687 SER A N 1
ATOM 5330 C CA . SER A 1 687 ? 34.974 8.348 -62.225 1.00 39.94 687 SER A CA 1
ATOM 5331 C C . SER A 1 687 ? 36.210 8.184 -63.112 1.00 39.94 687 SER A C 1
ATOM 5333 O O . SER A 1 687 ? 36.848 9.174 -63.459 1.00 39.94 687 SER A O 1
ATOM 5335 N N . HIS A 1 688 ? 36.537 6.955 -63.519 1.00 50.88 688 HIS A N 1
ATOM 5336 C CA . HIS A 1 688 ? 37.629 6.726 -64.468 1.00 50.88 688 HIS A CA 1
ATOM 5337 C C . HIS A 1 688 ? 37.168 6.913 -65.926 1.00 50.88 688 HIS A C 1
ATOM 5339 O O . HIS A 1 688 ? 36.164 6.306 -66.318 1.00 50.88 688 HIS A O 1
ATOM 5345 N N . PRO A 1 689 ? 37.904 7.695 -66.741 1.00 46.97 689 PRO A N 1
ATOM 5346 C CA . PRO A 1 689 ? 37.544 7.995 -68.130 1.00 46.97 689 PRO A CA 1
ATOM 5347 C C . PRO A 1 689 ? 37.720 6.821 -69.116 1.00 46.97 689 PRO A C 1
ATOM 5349 O O . PRO A 1 689 ? 37.210 6.902 -70.226 1.00 46.97 689 PRO A O 1
ATOM 5352 N N . ASN A 1 690 ? 38.362 5.711 -68.718 1.00 50.59 690 ASN A N 1
ATOM 5353 C CA . ASN A 1 690 ? 38.731 4.607 -69.627 1.00 50.59 690 ASN A CA 1
ATOM 5354 C C . ASN A 1 690 ? 37.872 3.329 -69.518 1.00 50.59 690 ASN A C 1
ATOM 5356 O O . ASN A 1 690 ? 38.233 2.300 -70.083 1.00 50.59 690 ASN A O 1
ATOM 5360 N N . ALA A 1 691 ? 36.745 3.352 -68.800 1.00 56.00 691 ALA A N 1
ATOM 5361 C CA . ALA A 1 691 ? 35.893 2.165 -68.693 1.00 56.00 691 ALA A CA 1
ATOM 5362 C C . ALA A 1 691 ? 35.067 1.923 -69.971 1.00 56.00 691 ALA A C 1
ATOM 5364 O O . ALA A 1 691 ? 34.483 2.856 -70.524 1.00 56.00 691 ALA A O 1
ATOM 5365 N N . LEU A 1 692 ? 34.947 0.662 -70.400 1.00 57.03 692 LEU A N 1
ATOM 5366 C CA . LEU A 1 692 ? 34.066 0.259 -71.502 1.00 57.03 692 LEU A CA 1
ATOM 5367 C C . LEU A 1 692 ? 32.604 0.537 -71.120 1.00 57.03 692 LEU A C 1
ATOM 5369 O O . LEU A 1 692 ? 32.052 -0.118 -70.232 1.00 57.03 692 LEU A O 1
ATOM 5373 N N . ARG A 1 693 ? 31.983 1.511 -71.798 1.00 56.38 693 ARG A N 1
ATOM 5374 C CA . ARG A 1 693 ? 30.571 1.888 -71.638 1.00 56.38 693 ARG A CA 1
ATOM 5375 C C . ARG A 1 693 ? 29.824 1.772 -72.959 1.00 56.38 693 ARG A C 1
ATOM 5377 O O . ARG A 1 693 ? 30.350 2.116 -74.017 1.00 56.38 693 ARG A O 1
ATOM 5384 N N . GLY A 1 694 ? 28.571 1.337 -72.908 1.00 59.03 694 GLY A N 1
ATOM 5385 C CA . GLY A 1 694 ? 27.721 1.315 -74.090 1.00 59.03 694 GLY A CA 1
ATOM 5386 C C . GLY A 1 694 ? 26.237 1.216 -73.768 1.00 59.03 694 GLY A C 1
ATOM 5387 O O . GLY A 1 694 ? 25.827 0.663 -72.752 1.00 59.03 694 GLY A O 1
ATOM 5388 N N . ASN A 1 695 ? 25.411 1.749 -74.670 1.00 54.91 695 ASN A N 1
ATOM 5389 C CA . ASN A 1 695 ? 23.971 1.509 -74.643 1.00 54.91 695 ASN A CA 1
ATOM 5390 C C . ASN A 1 695 ? 23.714 0.053 -75.057 1.00 54.91 695 ASN A C 1
ATOM 5392 O O . ASN A 1 695 ? 24.214 -0.367 -76.104 1.00 54.91 695 ASN A O 1
ATOM 5396 N N . ILE A 1 696 ? 22.927 -0.692 -74.276 1.00 53.47 696 ILE A N 1
ATOM 5397 C CA . ILE A 1 696 ? 22.646 -2.115 -74.518 1.00 53.47 696 ILE A CA 1
ATOM 5398 C C . ILE A 1 696 ? 22.159 -2.383 -75.951 1.00 53.47 696 ILE A C 1
ATOM 5400 O O . ILE A 1 696 ? 22.623 -3.319 -76.599 1.00 53.47 696 ILE A O 1
ATOM 5404 N N . ASN A 1 697 ? 21.344 -1.482 -76.509 1.00 48.34 697 ASN A N 1
ATOM 5405 C CA . ASN A 1 697 ? 20.830 -1.592 -77.874 1.00 48.34 697 ASN A CA 1
ATOM 5406 C C . ASN A 1 697 ? 21.936 -1.414 -78.925 1.00 48.34 697 ASN A C 1
ATOM 5408 O O . ASN A 1 697 ? 21.949 -2.109 -79.937 1.00 48.34 697 ASN A O 1
ATOM 5412 N N . LYS A 1 698 ? 22.913 -0.532 -78.676 1.00 51.91 698 LYS A N 1
ATOM 5413 C CA . LYS A 1 698 ? 24.079 -0.352 -79.560 1.00 51.91 698 LYS A CA 1
ATOM 5414 C C . LYS A 1 698 ? 25.087 -1.497 -79.425 1.00 51.91 698 LYS A C 1
ATOM 5416 O O . LYS A 1 698 ? 25.747 -1.841 -80.403 1.00 51.91 698 LYS A O 1
ATOM 5421 N N . LEU A 1 699 ? 25.202 -2.088 -78.238 1.00 51.25 699 LEU A N 1
ATOM 5422 C CA . LEU A 1 699 ? 26.096 -3.211 -77.943 1.00 51.25 699 LEU A CA 1
ATOM 5423 C C . LEU A 1 699 ? 25.615 -4.499 -78.631 1.00 51.25 699 LEU A C 1
ATOM 5425 O O . LEU A 1 699 ? 26.405 -5.178 -79.286 1.00 51.25 699 LEU A O 1
ATOM 5429 N N . LEU A 1 700 ? 24.304 -4.755 -78.593 1.00 48.00 700 LEU A N 1
ATOM 5430 C CA . LEU A 1 700 ? 23.650 -5.849 -79.319 1.00 48.00 700 LEU A CA 1
ATOM 5431 C C . LEU A 1 700 ? 23.691 -5.666 -80.847 1.00 48.00 700 LEU A C 1
ATOM 5433 O O . LEU A 1 700 ? 23.806 -6.650 -81.570 1.00 48.00 700 LEU A O 1
ATOM 5437 N N . GLN A 1 701 ? 23.646 -4.425 -81.348 1.00 42.16 701 GLN A N 1
ATOM 5438 C CA . GLN A 1 701 ? 23.752 -4.132 -82.786 1.00 42.16 701 GLN A CA 1
ATOM 5439 C C . GLN A 1 701 ? 25.189 -4.201 -83.333 1.00 42.16 701 GLN A C 1
ATOM 5441 O O . GLN A 1 701 ? 25.378 -4.534 -84.501 1.00 42.16 701 GLN A O 1
ATOM 5446 N N . ARG A 1 702 ? 26.208 -3.881 -82.519 1.00 42.59 702 ARG A N 1
ATOM 5447 C CA . ARG A 1 702 ? 27.632 -3.959 -82.909 1.00 42.59 702 ARG A CA 1
ATOM 5448 C C . ARG A 1 702 ? 28.238 -5.345 -82.713 1.00 42.59 702 ARG A C 1
ATOM 5450 O O . ARG A 1 702 ? 29.169 -5.709 -83.431 1.00 42.59 702 ARG A O 1
ATOM 5457 N N . GLY A 1 703 ? 27.736 -6.116 -81.751 1.00 45.88 703 GLY A N 1
ATOM 5458 C CA . GLY A 1 703 ? 28.063 -7.527 -81.628 1.00 45.88 703 GLY A CA 1
ATOM 5459 C C . GLY A 1 703 ? 27.556 -8.261 -82.864 1.00 45.88 703 GLY A C 1
ATOM 5460 O O . GLY A 1 703 ? 26.381 -8.192 -83.200 1.00 45.88 703 GLY A O 1
ATOM 5461 N N . ASN A 1 704 ? 28.424 -9.007 -83.538 1.00 41.47 704 ASN A N 1
ATOM 5462 C CA . ASN A 1 704 ? 28.102 -9.854 -84.696 1.00 41.47 704 ASN A CA 1
ATOM 5463 C C . ASN A 1 704 ? 27.126 -11.018 -84.352 1.00 41.47 704 ASN A C 1
ATOM 5465 O O . ASN A 1 704 ? 27.120 -12.045 -85.027 1.00 41.47 704 ASN A O 1
ATOM 5469 N N . ILE A 1 705 ? 26.320 -10.895 -83.291 1.00 42.59 705 ILE A N 1
ATOM 5470 C CA . ILE A 1 705 ? 25.390 -11.895 -82.752 1.00 42.59 705 ILE A CA 1
ATOM 5471 C C . ILE A 1 705 ? 24.280 -12.197 -83.759 1.00 42.59 705 ILE A C 1
ATOM 5473 O O . ILE A 1 705 ? 23.977 -13.367 -83.982 1.00 42.59 705 ILE A O 1
ATOM 5477 N N . ASN A 1 706 ? 23.783 -11.188 -84.485 1.00 37.03 706 ASN A N 1
ATOM 5478 C CA . ASN A 1 706 ? 22.861 -11.417 -85.605 1.00 37.03 706 ASN A CA 1
ATOM 5479 C C . ASN A 1 706 ? 23.489 -12.319 -86.684 1.00 37.03 706 ASN A C 1
ATOM 5481 O O . ASN A 1 706 ? 22.802 -13.135 -87.291 1.00 37.03 706 ASN A O 1
ATOM 5485 N N . LYS A 1 707 ? 24.813 -12.247 -86.877 1.00 39.03 707 LYS A N 1
ATOM 5486 C CA . LYS A 1 707 ? 25.560 -13.067 -87.844 1.00 39.03 707 LYS A CA 1
ATOM 5487 C C . LYS A 1 707 ? 25.876 -14.476 -87.319 1.00 39.03 707 LYS A C 1
ATOM 5489 O O . LYS A 1 707 ? 26.061 -15.389 -88.121 1.00 39.03 707 LYS A O 1
ATOM 5494 N N . PHE A 1 708 ? 25.913 -14.667 -85.998 1.00 35.38 708 PHE A N 1
ATOM 5495 C CA . PHE A 1 708 ? 26.103 -15.972 -85.349 1.00 35.38 708 PHE A CA 1
ATOM 5496 C C . PHE A 1 708 ? 24.794 -16.775 -85.285 1.00 35.38 708 PHE A C 1
ATOM 5498 O O . PHE A 1 708 ? 24.800 -17.966 -85.593 1.00 35.38 708 PHE A O 1
ATOM 5505 N N . LEU A 1 709 ? 23.663 -16.106 -85.024 1.00 37.41 709 LEU A N 1
ATOM 5506 C CA . LEU A 1 709 ? 22.313 -16.675 -85.171 1.00 37.41 709 LEU A CA 1
ATOM 5507 C C . LEU A 1 709 ? 22.030 -17.122 -86.617 1.00 37.41 709 LEU A C 1
ATOM 5509 O O . LEU A 1 709 ? 21.344 -18.114 -86.835 1.00 37.41 709 LEU A O 1
ATOM 5513 N N . LEU A 1 710 ? 22.625 -16.446 -87.606 1.00 37.94 710 LEU A N 1
ATOM 5514 C CA . LEU A 1 710 ? 22.563 -16.831 -89.022 1.00 37.94 710 LEU A CA 1
ATOM 5515 C C . LEU A 1 710 ? 23.478 -18.017 -89.398 1.00 37.94 710 LEU A C 1
ATOM 5517 O O . LEU A 1 710 ? 23.258 -18.628 -90.443 1.00 37.94 710 LEU A O 1
ATOM 5521 N N . ARG A 1 711 ? 24.501 -18.356 -88.593 1.00 33.97 711 ARG A N 1
ATOM 5522 C CA . ARG A 1 711 ? 25.461 -19.444 -88.892 1.00 33.97 711 ARG A CA 1
ATOM 5523 C C . ARG A 1 711 ? 25.057 -20.807 -88.332 1.00 33.97 711 ARG A C 1
ATOM 5525 O O . ARG A 1 711 ? 25.434 -21.825 -88.908 1.00 33.97 711 ARG A O 1
ATOM 5532 N N . GLY A 1 712 ? 24.300 -20.854 -87.241 1.00 36.16 712 GLY A N 1
ATOM 5533 C CA . GLY A 1 712 ? 23.761 -22.106 -86.718 1.00 36.16 712 GLY A CA 1
ATOM 5534 C C . GLY A 1 712 ? 22.502 -22.495 -87.477 1.00 36.16 712 GLY A C 1
ATOM 5535 O O . GLY A 1 712 ? 21.444 -22.074 -87.056 1.00 36.16 712 GLY A O 1
ATOM 5536 N N . ASN A 1 713 ? 22.641 -23.212 -88.600 1.00 38.88 713 ASN A N 1
ATOM 5537 C CA . ASN A 1 713 ? 21.698 -24.075 -89.355 1.00 38.88 713 ASN A CA 1
ATOM 5538 C C . ASN A 1 713 ? 20.151 -24.002 -89.129 1.00 38.88 713 ASN A C 1
ATOM 5540 O O . ASN A 1 713 ? 19.446 -24.963 -89.430 1.00 38.88 713 ASN A O 1
ATOM 5544 N N . ILE A 1 714 ? 19.583 -22.890 -88.660 1.00 40.25 714 ILE A N 1
ATOM 5545 C CA . ILE A 1 714 ? 18.152 -22.698 -88.379 1.00 40.25 714 ILE A CA 1
ATOM 5546 C C . ILE A 1 714 ? 17.390 -22.419 -89.678 1.00 40.25 714 ILE A C 1
ATOM 5548 O O . ILE A 1 714 ? 16.225 -22.780 -89.792 1.00 40.25 714 ILE A O 1
ATOM 5552 N N . ASN A 1 715 ? 18.056 -21.905 -90.717 1.00 35.69 715 ASN A N 1
ATOM 5553 C CA . ASN A 1 715 ? 17.421 -21.686 -92.020 1.00 35.69 715 ASN A CA 1
ATOM 5554 C C . ASN A 1 715 ? 17.035 -22.993 -92.741 1.00 35.69 715 ASN A C 1
ATOM 5556 O O . ASN A 1 715 ? 16.127 -22.966 -93.566 1.00 35.69 715 ASN A O 1
ATOM 5560 N N . LYS A 1 716 ? 17.646 -24.144 -92.409 1.00 35.91 716 LYS A N 1
ATOM 5561 C CA . LYS A 1 716 ? 17.174 -25.460 -92.888 1.00 35.91 716 LYS A CA 1
ATOM 5562 C C . LYS A 1 716 ? 16.033 -26.034 -92.043 1.00 35.91 716 LYS A C 1
ATOM 5564 O O . LYS A 1 716 ? 15.238 -26.801 -92.578 1.00 35.91 716 LYS A O 1
ATOM 5569 N N . LEU A 1 717 ? 15.911 -25.641 -90.771 1.00 37.31 717 LEU A N 1
ATOM 5570 C CA . LEU A 1 717 ? 14.752 -25.987 -89.938 1.00 37.31 717 LEU A CA 1
ATOM 5571 C C . LEU A 1 717 ? 13.524 -25.140 -90.324 1.00 37.31 717 LEU A C 1
ATOM 5573 O O . LEU A 1 717 ? 12.426 -25.668 -90.454 1.00 37.31 717 LEU A O 1
ATOM 5577 N N . LEU A 1 718 ? 13.732 -23.855 -90.632 1.00 38.12 718 LEU A N 1
ATOM 5578 C CA . LEU A 1 718 ? 12.706 -22.919 -91.112 1.00 38.12 718 LEU A CA 1
ATOM 5579 C C . LEU A 1 718 ? 12.230 -23.192 -92.551 1.00 38.12 718 LEU A C 1
ATOM 5581 O O . LEU A 1 718 ? 11.188 -22.679 -92.946 1.00 38.12 718 LEU A O 1
ATOM 5585 N N . GLN A 1 719 ? 12.966 -23.981 -93.345 1.00 35.38 719 GLN A N 1
ATOM 5586 C CA . GLN A 1 719 ? 12.523 -24.418 -94.679 1.00 35.38 719 GLN A CA 1
ATOM 5587 C C . GLN A 1 719 ? 11.720 -25.725 -94.667 1.00 35.38 719 GLN A C 1
ATOM 5589 O O . GLN A 1 719 ? 11.100 -26.049 -95.680 1.00 35.38 719 GLN A O 1
ATOM 5594 N N . ARG A 1 720 ? 11.712 -26.479 -93.557 1.00 37.19 720 ARG A N 1
ATOM 5595 C CA . ARG A 1 720 ? 10.955 -27.737 -93.467 1.00 37.19 720 ARG A CA 1
ATOM 5596 C C . ARG A 1 720 ? 9.505 -27.539 -93.037 1.00 37.19 720 ARG A C 1
ATOM 5598 O O . ARG A 1 720 ? 8.663 -28.302 -93.495 1.00 37.19 720 ARG A O 1
ATOM 5605 N N . ASP A 1 721 ? 9.205 -26.473 -92.293 1.00 38.88 721 ASP A N 1
ATOM 5606 C CA . ASP A 1 721 ? 7.833 -26.117 -91.934 1.00 38.88 721 ASP A CA 1
ATOM 5607 C C . ASP A 1 721 ? 7.401 -24.782 -92.550 1.00 38.88 721 ASP A C 1
ATOM 5609 O O . ASP A 1 721 ? 8.020 -23.728 -92.426 1.00 38.88 721 ASP A O 1
ATOM 5613 N N . ASN A 1 722 ? 6.307 -24.871 -93.293 1.00 42.47 722 ASN A N 1
ATOM 5614 C CA . ASN A 1 722 ? 5.872 -23.976 -94.356 1.00 42.47 722 ASN A CA 1
ATOM 5615 C C . ASN A 1 722 ? 5.222 -22.677 -93.826 1.00 42.47 722 ASN A C 1
ATOM 5617 O O . ASN A 1 722 ? 4.037 -22.422 -94.052 1.00 42.47 722 ASN A O 1
ATOM 5621 N N . ILE A 1 723 ? 5.982 -21.829 -93.125 1.00 39.47 723 ILE A N 1
ATOM 5622 C CA . ILE A 1 723 ? 5.477 -20.584 -92.507 1.00 39.47 723 ILE A CA 1
ATOM 5623 C C . ILE A 1 723 ? 4.952 -19.574 -93.551 1.00 39.47 723 ILE A C 1
ATOM 5625 O O . ILE A 1 723 ? 4.000 -18.840 -93.281 1.00 39.47 723 ILE A O 1
ATOM 5629 N N . ASN A 1 724 ? 5.442 -19.612 -94.794 1.00 36.75 724 ASN A N 1
ATOM 5630 C CA . ASN A 1 724 ? 4.976 -18.705 -95.852 1.00 36.75 724 ASN A CA 1
ATOM 5631 C C . ASN A 1 724 ? 3.646 -19.123 -96.510 1.00 36.75 724 ASN A C 1
ATOM 5633 O O . ASN A 1 724 ? 3.008 -18.291 -97.152 1.00 36.75 724 ASN A O 1
ATOM 5637 N N . LYS A 1 725 ? 3.156 -20.357 -96.297 1.00 36.69 725 LYS A N 1
ATOM 5638 C CA . LYS A 1 725 ? 1.767 -20.737 -96.637 1.00 36.69 725 LYS A CA 1
ATOM 5639 C C . LYS A 1 725 ? 0.774 -20.502 -95.492 1.00 36.69 725 LYS A C 1
ATOM 5641 O O . LYS A 1 725 ? -0.418 -20.383 -95.769 1.00 36.69 725 LYS A O 1
ATOM 5646 N N . LEU A 1 726 ? 1.237 -20.350 -94.246 1.00 38.00 726 LEU A N 1
ATOM 5647 C CA . LEU A 1 726 ? 0.387 -19.905 -93.131 1.00 38.00 726 LEU A CA 1
ATOM 5648 C C . LEU A 1 726 ? 0.216 -18.374 -93.100 1.00 38.00 726 LEU A C 1
ATOM 5650 O O . LEU A 1 726 ? -0.869 -17.887 -92.787 1.00 38.00 726 LEU A O 1
ATOM 5654 N N . LEU A 1 727 ? 1.238 -17.617 -93.512 1.00 38.66 727 LEU A N 1
ATOM 5655 C CA . LEU A 1 727 ? 1.205 -16.146 -93.560 1.00 38.66 727 LEU A CA 1
ATOM 5656 C C . LEU A 1 727 ? 0.436 -15.555 -94.760 1.00 38.66 727 LEU A C 1
ATOM 5658 O O . LEU A 1 727 ? 0.136 -14.366 -94.754 1.00 38.66 727 LEU A O 1
ATOM 5662 N N . LEU A 1 728 ? 0.049 -16.370 -95.751 1.00 37.19 728 LEU A N 1
ATOM 5663 C CA . LEU A 1 728 ? -0.768 -15.942 -96.903 1.00 37.19 728 LEU A CA 1
ATOM 5664 C C . LEU A 1 728 ? -2.230 -16.433 -96.867 1.00 37.19 728 LEU A C 1
ATOM 5666 O O . LEU A 1 728 ? -3.019 -16.051 -97.729 1.00 37.19 728 LEU A O 1
ATOM 5670 N N . ARG A 1 729 ? -2.634 -17.229 -95.862 1.00 37.06 729 ARG A N 1
ATOM 5671 C CA . ARG A 1 729 ? -4.054 -17.574 -95.610 1.00 37.06 729 ARG A CA 1
ATOM 5672 C C . ARG A 1 729 ? -4.660 -16.913 -94.367 1.00 37.06 729 ARG A C 1
ATOM 5674 O O . ARG A 1 729 ? -5.880 -16.915 -94.227 1.00 37.06 729 ARG A O 1
ATOM 5681 N N . GLY A 1 730 ? -3.856 -16.298 -93.501 1.00 35.94 730 GLY A N 1
ATOM 5682 C CA . GLY A 1 730 ? -4.334 -15.502 -92.370 1.00 35.94 730 GLY A CA 1
ATOM 5683 C C . GLY A 1 730 ? -4.274 -14.011 -92.681 1.00 35.94 730 GLY A C 1
ATOM 5684 O O . GLY A 1 730 ? -3.222 -13.394 -92.586 1.00 35.94 730 GLY A O 1
ATOM 5685 N N . ASN A 1 731 ? -5.404 -13.422 -93.057 1.00 36.75 731 ASN A N 1
ATOM 5686 C CA . ASN A 1 731 ? -5.553 -12.009 -93.403 1.00 36.75 731 ASN A CA 1
ATOM 5687 C C . ASN A 1 731 ? -5.364 -11.096 -92.161 1.00 36.75 731 ASN A C 1
ATOM 5689 O O . ASN A 1 731 ? -6.335 -10.620 -91.570 1.00 36.75 731 ASN A O 1
ATOM 5693 N N . ILE A 1 732 ? -4.114 -10.867 -91.741 1.00 36.53 732 ILE A N 1
ATOM 5694 C CA . ILE A 1 732 ? -3.736 -10.080 -90.546 1.00 36.53 732 ILE A CA 1
ATOM 5695 C C . ILE A 1 732 ? -4.154 -8.599 -90.651 1.00 36.53 732 ILE A C 1
ATOM 5697 O O . ILE A 1 732 ? -4.389 -7.959 -89.630 1.00 36.53 732 ILE A O 1
ATOM 5701 N N . ASN A 1 733 ? -4.430 -8.086 -91.855 1.00 36.75 733 ASN A N 1
ATOM 5702 C CA . ASN A 1 733 ? -4.971 -6.730 -92.034 1.00 36.75 733 ASN A CA 1
ATOM 5703 C C . ASN A 1 733 ? -6.512 -6.646 -92.041 1.00 36.75 733 ASN A C 1
ATOM 5705 O O . ASN A 1 733 ? -7.052 -5.543 -92.024 1.00 36.75 733 ASN A O 1
ATOM 5709 N N . LYS A 1 734 ? -7.239 -7.775 -91.977 1.00 36.41 734 LYS A N 1
ATOM 5710 C CA . LYS A 1 734 ? -8.689 -7.796 -91.669 1.00 36.41 734 LYS A CA 1
ATOM 5711 C C . LYS A 1 734 ? -9.009 -8.212 -90.226 1.00 36.41 734 LYS A C 1
ATOM 5713 O O . LYS A 1 734 ? -10.088 -7.877 -89.743 1.00 36.41 734 LYS A O 1
ATOM 5718 N N . LEU A 1 735 ? -8.078 -8.847 -89.508 1.00 35.28 735 LEU A N 1
ATOM 5719 C CA . LEU A 1 735 ? -8.211 -9.143 -88.069 1.00 35.28 735 LEU A CA 1
ATOM 5720 C C . LEU A 1 735 ? -7.881 -7.941 -87.164 1.00 35.28 735 LEU A C 1
ATOM 5722 O O . LEU A 1 735 ? -8.416 -7.845 -86.064 1.00 35.28 735 LEU A O 1
ATOM 5726 N N . LEU A 1 736 ? -7.127 -6.954 -87.662 1.00 37.91 736 LEU A N 1
ATOM 5727 C CA . LEU A 1 736 ? -6.940 -5.655 -86.995 1.00 37.91 736 LEU A CA 1
ATOM 5728 C C . LEU A 1 736 ? -8.160 -4.713 -87.084 1.00 37.91 736 LEU A C 1
ATOM 5730 O O . LEU A 1 736 ? -8.191 -3.699 -86.393 1.00 37.91 736 LEU A O 1
ATOM 5734 N N . GLN A 1 737 ? -9.196 -5.057 -87.862 1.00 34.41 737 GLN A N 1
ATOM 5735 C CA . GLN A 1 737 ? -10.475 -4.325 -87.875 1.00 34.41 737 GLN A CA 1
ATOM 5736 C C . GLN A 1 737 ? -11.666 -5.106 -87.300 1.00 34.41 737 GLN A C 1
ATOM 5738 O O . GLN A 1 737 ? -12.734 -4.527 -87.106 1.00 34.41 737 GLN A O 1
ATOM 5743 N N . ARG A 1 738 ? -11.518 -6.389 -86.954 1.00 39.12 738 ARG A N 1
ATOM 5744 C CA . ARG A 1 738 ? -12.564 -7.168 -86.273 1.00 39.12 738 ARG A CA 1
ATOM 5745 C C . ARG A 1 738 ? -11.934 -8.247 -85.386 1.00 39.12 738 ARG A C 1
ATOM 5747 O O . ARG A 1 738 ? -11.629 -9.325 -85.876 1.00 39.12 738 ARG A O 1
ATOM 5754 N N . GLY A 1 739 ? -11.827 -7.990 -84.078 1.00 30.39 739 GLY A N 1
ATOM 5755 C CA . GLY A 1 739 ? -11.784 -9.066 -83.077 1.00 30.39 739 GLY A CA 1
ATOM 5756 C C . GLY A 1 739 ? -10.636 -9.048 -82.057 1.00 30.39 739 GLY A C 1
ATOM 5757 O O . GLY A 1 739 ? -9.592 -9.631 -82.288 1.00 30.39 739 GLY A O 1
ATOM 5758 N N . ILE A 1 740 ? -10.916 -8.456 -80.886 1.00 43.53 740 ILE A N 1
ATOM 5759 C CA . ILE A 1 740 ? -10.533 -8.913 -79.530 1.00 43.53 740 ILE A CA 1
ATOM 5760 C C . ILE A 1 740 ? -9.034 -9.203 -79.264 1.00 43.53 740 ILE A C 1
ATOM 5762 O O . ILE A 1 740 ? -8.618 -10.346 -79.320 1.00 43.53 740 ILE A O 1
ATOM 5766 N N . ILE A 1 741 ? -8.273 -8.177 -78.852 1.00 29.83 741 ILE A N 1
ATOM 5767 C CA . ILE A 1 741 ? -7.355 -8.112 -77.676 1.00 29.83 741 ILE A CA 1
ATOM 5768 C C . ILE A 1 741 ? -7.047 -6.612 -77.465 1.00 29.83 741 ILE A C 1
ATOM 5770 O O . ILE A 1 741 ? -5.961 -6.102 -77.671 1.00 29.83 741 ILE A O 1
ATOM 5774 N N . ASN A 1 742 ? -8.096 -5.848 -77.153 1.00 31.81 742 ASN A N 1
ATOM 5775 C CA . ASN A 1 742 ? -7.998 -4.482 -76.606 1.00 31.81 742 ASN A CA 1
ATOM 5776 C C . ASN A 1 742 ? -9.172 -4.176 -75.654 1.00 31.81 742 ASN A C 1
ATOM 5778 O O . ASN A 1 742 ? -9.504 -3.029 -75.376 1.00 31.81 742 ASN A O 1
ATOM 5782 N N . LYS A 1 743 ? -9.808 -5.229 -75.116 1.00 34.94 743 LYS A N 1
ATOM 5783 C CA . LYS A 1 743 ? -10.860 -5.134 -74.088 1.00 34.94 743 LYS A CA 1
ATOM 5784 C C . LYS A 1 743 ? -10.400 -5.536 -72.682 1.00 34.94 743 LYS A C 1
ATOM 5786 O O . LYS A 1 743 ? -11.199 -5.461 -71.758 1.00 34.94 743 LYS A O 1
ATOM 5791 N N . LEU A 1 744 ? -9.130 -5.912 -72.507 1.00 31.64 744 LEU A N 1
ATOM 5792 C CA . LEU A 1 744 ? -8.573 -6.317 -71.207 1.00 31.64 744 LEU A CA 1
ATOM 5793 C C . LEU A 1 744 ? -7.582 -5.314 -70.595 1.00 31.64 744 LEU A C 1
ATOM 5795 O O . LEU A 1 744 ? -7.212 -5.473 -69.442 1.00 31.64 744 LEU A O 1
ATOM 5799 N N . LEU A 1 745 ? -7.239 -4.228 -71.296 1.00 31.33 745 LEU A N 1
ATOM 5800 C CA . LEU A 1 745 ? -6.396 -3.138 -70.769 1.00 31.33 745 LEU A CA 1
ATOM 5801 C C . LEU A 1 745 ? -7.131 -1.785 -70.671 1.00 31.33 745 LEU A C 1
ATOM 5803 O O . LEU A 1 745 ? -6.514 -0.733 -70.566 1.00 31.33 745 LEU A O 1
ATOM 5807 N N . LEU A 1 746 ? -8.471 -1.813 -70.651 1.00 32.56 746 LEU A N 1
ATOM 5808 C CA . LEU A 1 746 ? -9.344 -0.642 -70.452 1.00 32.56 746 LEU A CA 1
ATOM 5809 C C . LEU A 1 746 ? -10.328 -0.811 -69.276 1.00 32.56 746 LEU A C 1
ATOM 5811 O O . LEU A 1 746 ? -11.389 -0.190 -69.248 1.00 32.56 746 LEU A O 1
ATOM 5815 N N . ARG A 1 747 ? -10.003 -1.653 -68.283 1.00 31.97 747 ARG A N 1
ATOM 5816 C CA . ARG A 1 747 ? -10.856 -1.836 -67.091 1.00 31.97 747 ARG A CA 1
ATOM 5817 C C . ARG A 1 747 ? -10.109 -2.072 -65.776 1.00 31.97 747 ARG A C 1
ATOM 5819 O O . ARG A 1 747 ? -10.553 -2.843 -64.936 1.00 31.97 747 ARG A O 1
ATOM 5826 N N . GLY A 1 748 ? -9.003 -1.369 -65.575 1.00 30.36 748 GLY A N 1
ATOM 5827 C CA . GLY A 1 748 ? -8.287 -1.437 -64.303 1.00 30.36 748 GLY A CA 1
ATOM 5828 C C . GLY A 1 748 ? -7.150 -0.440 -64.217 1.00 30.36 748 GLY A C 1
ATOM 5829 O O . GLY A 1 748 ? -6.005 -0.843 -64.090 1.00 30.36 748 GLY A O 1
ATOM 5830 N N . ASN A 1 749 ? -7.452 0.856 -64.324 1.00 29.11 749 ASN A N 1
ATOM 5831 C CA . ASN A 1 749 ? -6.503 1.899 -63.947 1.00 29.11 749 ASN A CA 1
ATOM 5832 C C . ASN A 1 749 ? -7.034 2.580 -62.677 1.00 29.11 749 ASN A C 1
ATOM 5834 O O . ASN A 1 749 ? -7.865 3.486 -62.744 1.00 29.11 749 ASN A O 1
ATOM 5838 N N . ILE A 1 750 ? -6.604 2.063 -61.522 1.00 32.06 750 ILE A N 1
ATOM 5839 C CA . ILE A 1 750 ? -7.012 2.495 -60.173 1.00 32.06 750 ILE A CA 1
ATOM 5840 C C . ILE A 1 750 ? -6.521 3.917 -59.841 1.00 32.06 750 ILE A C 1
ATOM 5842 O O . ILE A 1 750 ? -7.076 4.566 -58.963 1.00 32.06 750 ILE A O 1
ATOM 5846 N N . ASN A 1 751 ? -5.608 4.497 -60.623 1.00 32.06 751 ASN A N 1
ATOM 5847 C CA . ASN A 1 751 ? -4.977 5.771 -60.263 1.00 32.06 751 ASN A CA 1
ATOM 5848 C C . ASN A 1 751 ? -5.577 7.020 -60.936 1.00 32.06 751 ASN A C 1
ATOM 5850 O O . ASN A 1 751 ? -4.955 8.077 -60.944 1.00 32.06 751 ASN A O 1
ATOM 5854 N N . LYS A 1 752 ? -6.806 6.946 -61.474 1.00 33.09 752 LYS A N 1
ATOM 5855 C CA . LYS A 1 752 ? -7.531 8.138 -61.977 1.00 33.09 752 LYS A CA 1
ATOM 5856 C C . LYS A 1 752 ? -8.940 8.350 -61.414 1.00 33.09 752 LYS A C 1
ATOM 5858 O O . LYS A 1 752 ? -9.575 9.338 -61.773 1.00 33.09 752 LYS A O 1
ATOM 5863 N N . LEU A 1 753 ? -9.418 7.480 -60.516 1.00 31.11 753 LEU A N 1
ATOM 5864 C CA . LEU A 1 753 ? -10.763 7.578 -59.922 1.00 31.11 753 LEU A CA 1
ATOM 5865 C C . LEU A 1 753 ? -10.798 8.233 -58.529 1.00 31.11 753 LEU A C 1
ATOM 5867 O O . LEU A 1 753 ? -11.879 8.444 -57.992 1.00 31.11 753 LEU A O 1
ATOM 5871 N N . LEU A 1 754 ? -9.640 8.602 -57.973 1.00 32.88 754 LEU A N 1
ATOM 5872 C CA . LEU A 1 754 ? -9.537 9.260 -56.663 1.00 32.88 754 LEU A CA 1
ATOM 5873 C C . LEU A 1 754 ? -9.607 10.796 -56.709 1.00 32.88 754 LEU A C 1
ATOM 5875 O O . LEU A 1 754 ? -9.573 11.424 -55.660 1.00 32.88 754 LEU A O 1
ATOM 5879 N N . LEU A 1 755 ? -9.751 11.424 -57.886 1.00 30.84 755 LEU A N 1
ATOM 5880 C CA . LEU A 1 755 ? -9.665 12.892 -57.989 1.00 30.84 755 LEU A CA 1
ATOM 5881 C C . LEU A 1 755 ? -10.879 13.627 -58.575 1.00 30.84 755 LEU A C 1
ATOM 5883 O O . LEU A 1 755 ? -10.867 14.854 -58.595 1.00 30.84 755 LEU A O 1
ATOM 5887 N N . ARG A 1 756 ? -11.959 12.956 -59.002 1.00 31.52 756 ARG A N 1
ATOM 5888 C CA . ARG A 1 756 ? -13.198 13.645 -59.435 1.00 31.52 756 ARG A CA 1
ATOM 5889 C C . ARG A 1 756 ? -14.440 12.761 -59.288 1.00 31.52 756 ARG A C 1
ATOM 5891 O O . ARG A 1 756 ? -14.727 11.979 -60.188 1.00 31.52 756 ARG A O 1
ATOM 5898 N N . GLY A 1 757 ? -15.226 12.910 -58.217 1.00 26.83 757 GLY A N 1
ATOM 5899 C CA . GLY A 1 757 ? -16.523 12.220 -58.152 1.00 26.83 757 GLY A CA 1
ATOM 5900 C C . GLY A 1 757 ? -17.264 12.262 -56.820 1.00 26.83 757 GLY A C 1
ATOM 5901 O O . GLY A 1 757 ? -17.486 11.228 -56.208 1.00 26.83 757 GLY A O 1
ATOM 5902 N N . ASN A 1 758 ? -17.685 13.452 -56.400 1.00 32.47 758 ASN A N 1
ATOM 5903 C CA . ASN A 1 758 ? -18.619 13.681 -55.298 1.00 32.47 758 ASN A CA 1
ATOM 5904 C C . ASN A 1 758 ? -20.033 13.176 -55.695 1.00 32.47 758 ASN A C 1
ATOM 5906 O O . ASN A 1 758 ? -20.629 13.723 -56.625 1.00 32.47 758 ASN A O 1
ATOM 5910 N N . ILE A 1 759 ? -20.579 12.135 -55.046 1.00 30.83 759 ILE A N 1
ATOM 5911 C CA . ILE A 1 759 ? -21.930 11.594 -55.327 1.00 30.83 759 ILE A CA 1
ATOM 5912 C C . ILE A 1 759 ? -22.835 11.777 -54.102 1.00 30.83 759 ILE A C 1
ATOM 5914 O O . ILE A 1 759 ? -23.266 10.833 -53.454 1.00 30.83 759 ILE A O 1
ATOM 5918 N N . ASN A 1 760 ? -23.220 13.031 -53.875 1.00 30.52 760 ASN A N 1
ATOM 5919 C CA . ASN A 1 760 ? -24.492 13.396 -53.242 1.00 30.52 760 ASN A CA 1
ATOM 5920 C C . ASN A 1 760 ? -25.644 13.443 -54.276 1.00 30.52 760 ASN A C 1
ATOM 5922 O O . ASN A 1 760 ? -26.604 14.191 -54.120 1.00 30.52 760 ASN A O 1
ATOM 5926 N N . LYS A 1 761 ? -25.568 12.678 -55.382 1.00 32.78 761 LYS A N 1
ATOM 5927 C CA . LYS A 1 761 ? -26.532 12.807 -56.499 1.00 32.78 761 LYS A CA 1
ATOM 5928 C C . LYS A 1 761 ? -27.091 11.510 -57.095 1.00 32.78 761 LYS A C 1
ATOM 5930 O O . LYS A 1 761 ? -27.785 11.576 -58.103 1.00 32.78 761 LYS A O 1
ATOM 5935 N N . PHE A 1 762 ? -26.879 10.352 -56.466 1.00 28.72 762 PHE A N 1
ATOM 5936 C CA . PHE A 1 762 ? -27.553 9.096 -56.860 1.00 28.72 762 PHE A CA 1
ATOM 5937 C C . PHE A 1 762 ? -28.645 8.637 -55.881 1.00 28.72 762 PHE A C 1
ATOM 5939 O O . PHE A 1 762 ? -29.135 7.517 -55.968 1.00 28.72 762 PHE A O 1
ATOM 5946 N N . LEU A 1 763 ? -29.086 9.538 -54.998 1.00 30.73 763 LEU A N 1
ATOM 5947 C CA . LEU A 1 763 ? -30.220 9.341 -54.090 1.00 30.73 763 LEU A CA 1
ATOM 5948 C C . LEU A 1 763 ? -31.600 9.629 -54.717 1.00 30.73 763 LEU A C 1
ATOM 5950 O O . LEU A 1 763 ? -32.587 9.614 -53.994 1.00 30.73 763 LEU A O 1
ATOM 5954 N N . LEU A 1 764 ? -31.723 9.891 -56.028 1.00 32.62 764 LEU A N 1
ATOM 5955 C CA . LEU A 1 764 ? -32.976 10.464 -56.560 1.00 32.62 764 LEU A CA 1
ATOM 5956 C C . LEU A 1 764 ? -33.721 9.724 -57.677 1.00 32.62 764 LEU A C 1
ATOM 5958 O O . LEU A 1 764 ? -34.828 10.146 -57.995 1.00 32.62 764 LEU A O 1
ATOM 5962 N N . ARG A 1 765 ? -33.243 8.610 -58.243 1.00 30.14 765 ARG A N 1
ATOM 5963 C CA . ARG A 1 765 ? -34.060 7.833 -59.204 1.00 30.14 765 ARG A CA 1
ATOM 5964 C C . ARG A 1 765 ? -33.673 6.354 -59.223 1.00 30.14 765 ARG A C 1
ATOM 5966 O O . ARG A 1 765 ? -32.662 6.015 -59.824 1.00 30.14 765 ARG A O 1
ATOM 5973 N N . GLY A 1 766 ? -34.496 5.471 -58.640 1.00 28.56 766 GLY A N 1
ATOM 5974 C CA . GLY A 1 766 ? -34.404 4.031 -58.953 1.00 28.56 766 GLY A CA 1
ATOM 5975 C C . GLY A 1 766 ? -34.717 2.991 -57.866 1.00 28.56 766 GLY A C 1
ATOM 5976 O O . GLY A 1 766 ? -34.028 1.989 -57.801 1.00 28.56 766 GLY A O 1
ATOM 5977 N N . ASN A 1 767 ? -35.735 3.205 -57.030 1.00 30.86 767 ASN A N 1
ATOM 5978 C CA . ASN A 1 767 ? -36.626 2.183 -56.441 1.00 30.86 767 ASN A CA 1
ATOM 5979 C C . ASN A 1 767 ? -36.034 0.812 -55.975 1.00 30.86 767 ASN A C 1
ATOM 5981 O O . ASN A 1 767 ? -36.160 -0.208 -56.653 1.00 30.86 767 ASN A O 1
ATOM 5985 N N . ILE A 1 768 ? -35.508 0.768 -54.742 1.00 32.16 768 ILE A N 1
ATOM 5986 C CA . ILE A 1 768 ? -35.052 -0.441 -54.013 1.00 32.16 768 ILE A CA 1
ATOM 5987 C C . ILE A 1 768 ? -36.208 -1.371 -53.563 1.00 32.16 768 ILE A C 1
ATOM 5989 O O . ILE A 1 768 ? -35.978 -2.529 -53.215 1.00 32.16 768 ILE A O 1
ATOM 5993 N N . ASN A 1 769 ? -37.475 -0.957 -53.692 1.00 32.53 769 ASN A N 1
ATOM 5994 C CA . ASN A 1 769 ? -38.630 -1.770 -53.274 1.00 32.53 769 ASN A CA 1
ATOM 5995 C C . ASN A 1 769 ? -39.015 -2.917 -54.236 1.00 32.53 769 ASN A C 1
ATOM 5997 O O . ASN A 1 769 ? -39.963 -3.646 -53.957 1.00 32.53 769 ASN A O 1
ATOM 6001 N N . LYS A 1 770 ? -38.280 -3.136 -55.341 1.00 33.00 770 LYS A N 1
ATOM 6002 C CA . LYS A 1 770 ? -38.487 -4.291 -56.247 1.00 33.00 770 LYS A CA 1
ATOM 6003 C C . LYS A 1 770 ? -37.435 -5.404 -56.147 1.00 33.00 770 LYS A C 1
ATOM 6005 O O . LYS A 1 770 ? -37.669 -6.483 -56.685 1.00 33.00 770 LYS A O 1
ATOM 6010 N N . LEU A 1 771 ? -36.320 -5.198 -55.438 1.00 30.81 771 LEU A N 1
ATOM 6011 C CA . LEU A 1 771 ? -35.298 -6.242 -55.224 1.00 30.81 771 LEU A CA 1
ATOM 6012 C C . LEU A 1 771 ? -35.485 -7.022 -53.910 1.00 30.81 771 LEU A C 1
ATOM 6014 O O . LEU A 1 771 ? -34.953 -8.120 -53.772 1.00 30.81 771 LEU A O 1
ATOM 6018 N N . LEU A 1 772 ? -36.335 -6.524 -53.005 1.00 34.38 772 LEU A N 1
ATOM 6019 C CA . LEU A 1 772 ? -36.734 -7.190 -51.757 1.00 34.38 772 LEU A CA 1
ATOM 6020 C C . LEU A 1 772 ? -37.809 -8.289 -51.926 1.00 34.38 772 LEU A C 1
ATOM 6022 O O . LEU A 1 772 ? -38.204 -8.897 -50.939 1.00 34.38 772 LEU A O 1
ATOM 6026 N N . GLN A 1 773 ? -38.268 -8.594 -53.150 1.00 32.09 773 GLN A N 1
ATOM 6027 C CA . GLN A 1 773 ? -39.313 -9.611 -53.393 1.00 32.09 773 GLN A CA 1
ATOM 6028 C C . GLN A 1 773 ? -38.866 -10.878 -54.152 1.00 32.09 773 GLN A C 1
ATOM 6030 O O . GLN A 1 773 ? -39.706 -11.724 -54.449 1.00 32.09 773 GLN A O 1
ATOM 6035 N 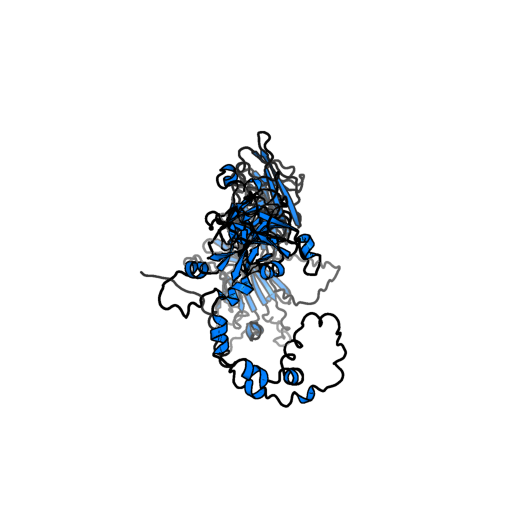N . ARG A 1 774 ? -37.576 -11.072 -54.475 1.00 33.62 774 ARG A N 1
ATOM 6036 C CA . ARG A 1 774 ? -37.137 -12.261 -55.255 1.00 33.62 774 ARG A CA 1
ATOM 6037 C C . ARG A 1 774 ? -35.951 -13.068 -54.705 1.00 33.62 774 ARG A C 1
ATOM 6039 O O . ARG A 1 774 ? -35.581 -14.061 -55.321 1.00 33.62 774 ARG A O 1
ATOM 6046 N N . GLY A 1 775 ? -35.400 -12.730 -53.539 1.00 29.94 775 GLY A N 1
ATOM 6047 C CA . GLY A 1 775 ? -34.330 -13.500 -52.884 1.00 29.94 775 GLY A CA 1
ATOM 6048 C C . GLY A 1 775 ? -34.802 -14.121 -51.570 1.00 29.94 775 GLY A C 1
ATOM 6049 O O . GLY A 1 775 ? -34.920 -13.438 -50.562 1.00 29.94 775 GLY A O 1
ATOM 6050 N N . ASN A 1 776 ? -35.106 -15.415 -51.589 1.00 34.78 776 ASN A N 1
ATOM 6051 C CA . ASN A 1 776 ? -35.737 -16.167 -50.506 1.00 34.78 776 ASN A CA 1
ATOM 6052 C C . ASN A 1 776 ? -34.774 -16.431 -49.319 1.00 34.78 776 ASN A C 1
ATOM 6054 O O . ASN A 1 776 ? -34.163 -17.494 -49.234 1.00 34.78 776 ASN A O 1
ATOM 6058 N N . ILE A 1 777 ? -34.648 -15.476 -48.388 1.00 34.84 777 ILE A N 1
ATOM 6059 C CA . ILE A 1 777 ? -33.866 -15.600 -47.133 1.00 34.84 777 ILE A CA 1
ATOM 6060 C C . ILE A 1 777 ? -34.561 -16.503 -46.085 1.00 34.84 777 ILE A C 1
ATOM 6062 O O . ILE A 1 777 ? -33.933 -16.953 -45.128 1.00 34.84 777 ILE A O 1
ATOM 6066 N N . ASN A 1 778 ? -35.812 -16.915 -46.320 1.00 34.38 778 ASN A N 1
ATOM 6067 C CA . ASN A 1 778 ? -36.560 -17.795 -45.412 1.00 34.38 778 ASN A CA 1
ATOM 6068 C C . ASN A 1 778 ? -36.289 -19.302 -45.595 1.00 34.38 778 ASN A C 1
ATOM 6070 O O . ASN A 1 778 ? -36.832 -20.107 -44.844 1.00 34.38 778 ASN A O 1
ATOM 6074 N N . LYS A 1 779 ? -35.408 -19.705 -46.526 1.00 35.47 779 LYS A N 1
ATOM 6075 C CA . LYS A 1 779 ? -34.897 -21.093 -46.616 1.00 35.47 779 LYS A CA 1
ATOM 6076 C C . LYS A 1 779 ? -33.482 -21.293 -46.061 1.00 35.47 779 LYS A C 1
ATOM 6078 O O . LYS A 1 779 ? -33.090 -22.440 -45.865 1.00 35.47 779 LYS A O 1
ATOM 6083 N N . LEU A 1 780 ? -32.733 -20.225 -45.760 1.00 32.16 780 LEU A N 1
ATOM 6084 C CA . LEU A 1 780 ? -31.401 -20.337 -45.138 1.00 32.16 780 LEU A CA 1
ATOM 6085 C C . LEU A 1 780 ? -31.430 -20.215 -43.605 1.00 32.16 780 LEU A C 1
ATOM 6087 O O . LEU A 1 780 ? -30.550 -20.756 -42.946 1.00 32.16 780 LEU A O 1
ATOM 6091 N N . LEU A 1 781 ? -32.480 -19.616 -43.032 1.00 34.94 781 LEU A N 1
ATOM 6092 C CA . LEU A 1 781 ? -32.706 -19.561 -41.578 1.00 34.94 781 LEU A CA 1
ATOM 6093 C C . LEU A 1 781 ? -33.352 -20.834 -40.990 1.00 34.94 781 LEU A C 1
ATOM 6095 O O . LEU A 1 781 ? -33.522 -20.926 -39.780 1.00 34.94 781 LEU A O 1
ATOM 6099 N N . GLN A 1 782 ? -33.666 -21.841 -41.815 1.00 34.47 782 GLN A N 1
ATOM 6100 C CA . GLN A 1 782 ? -34.193 -23.145 -41.371 1.00 34.47 782 GLN A CA 1
ATOM 6101 C C . GLN A 1 782 ? -33.153 -24.287 -41.372 1.00 34.47 782 GLN A C 1
ATOM 6103 O O . GLN A 1 782 ? -33.511 -25.430 -41.102 1.00 34.47 782 GLN A O 1
ATOM 6108 N N . ARG A 1 783 ? -31.867 -24.020 -41.663 1.00 35.06 783 ARG A N 1
ATOM 6109 C CA . ARG A 1 783 ? -30.814 -25.064 -41.707 1.00 35.06 783 ARG A CA 1
ATOM 6110 C C . ARG A 1 783 ? -29.647 -24.897 -40.731 1.00 35.06 783 ARG A C 1
ATOM 6112 O O . ARG A 1 783 ? -28.821 -25.799 -40.643 1.00 35.06 783 ARG A O 1
ATOM 6119 N N . SER A 1 784 ? -29.593 -23.824 -39.949 1.00 31.88 784 SER A N 1
ATOM 6120 C CA . SER A 1 784 ? -28.618 -23.666 -38.862 1.00 31.88 784 SER A CA 1
ATOM 6121 C C . SER A 1 784 ? -29.333 -23.727 -37.516 1.00 31.88 784 SER A C 1
ATOM 6123 O O . SER A 1 784 ? -29.899 -22.746 -37.040 1.00 31.88 784 SER A O 1
ATOM 6125 N N . ASN A 1 785 ? -29.331 -24.919 -36.924 1.00 35.47 785 ASN A N 1
ATOM 6126 C CA . ASN A 1 785 ? -29.913 -25.222 -35.624 1.00 35.47 785 ASN A CA 1
ATOM 6127 C C . ASN A 1 785 ? -29.075 -24.578 -34.495 1.00 35.47 785 ASN A C 1
ATOM 6129 O O . ASN A 1 785 ? -28.253 -25.231 -33.858 1.00 35.47 785 ASN A O 1
ATOM 6133 N N . ILE A 1 786 ? -29.264 -23.276 -34.258 1.00 33.78 786 ILE A N 1
ATOM 6134 C CA . ILE A 1 786 ? -28.672 -22.516 -33.133 1.00 33.78 786 ILE A CA 1
ATOM 6135 C C . ILE A 1 786 ? -29.451 -22.749 -31.817 1.00 33.78 786 ILE A C 1
ATOM 6137 O O . ILE A 1 786 ? -29.116 -22.192 -30.781 1.00 33.78 786 ILE A O 1
ATOM 6141 N N . ASN A 1 787 ? -30.420 -23.673 -31.800 1.00 33.69 787 ASN A N 1
ATOM 6142 C CA . ASN A 1 787 ? -31.139 -24.074 -30.583 1.00 33.69 787 ASN A CA 1
ATOM 6143 C C . ASN A 1 787 ? -30.645 -25.391 -29.949 1.00 33.69 787 ASN A C 1
ATOM 6145 O O . ASN A 1 787 ? -31.132 -25.765 -28.888 1.00 33.69 787 ASN A O 1
ATOM 6149 N N . THR A 1 788 ? -29.626 -26.057 -30.510 1.00 36.03 788 THR A N 1
ATOM 6150 C CA . THR A 1 788 ? -28.964 -27.221 -29.873 1.00 36.03 788 THR A CA 1
ATOM 6151 C C . THR A 1 788 ? -27.604 -26.910 -29.236 1.00 36.03 788 THR A C 1
ATOM 6153 O O . THR A 1 788 ? -27.028 -27.773 -28.580 1.00 36.03 788 THR A O 1
ATOM 6156 N N . LEU A 1 789 ? -27.102 -25.676 -29.362 1.00 31.52 789 LEU A N 1
ATOM 6157 C CA . LEU A 1 789 ? -25.851 -25.221 -28.727 1.00 31.52 789 LEU A CA 1
ATOM 6158 C C . LEU A 1 789 ? -26.066 -24.249 -27.553 1.00 31.52 789 LEU A C 1
ATOM 6160 O O . LEU A 1 789 ? -25.143 -24.022 -26.780 1.00 31.52 789 LEU A O 1
ATOM 6164 N N . LEU A 1 790 ? -27.301 -23.783 -27.338 1.00 34.06 790 LEU A N 1
ATOM 6165 C CA . LEU A 1 790 ? -27.718 -23.017 -26.152 1.00 34.06 790 LEU A CA 1
ATOM 6166 C C . LEU A 1 790 ? -28.519 -23.850 -25.129 1.00 34.06 790 LEU A C 1
ATOM 6168 O O . LEU A 1 790 ? -29.067 -23.304 -24.180 1.00 34.06 790 LEU A O 1
ATOM 6172 N N . GLN A 1 791 ? -28.530 -25.182 -25.275 1.00 34.84 791 GLN A N 1
ATOM 6173 C CA . GLN A 1 791 ? -29.031 -26.129 -24.262 1.00 34.84 791 GLN A CA 1
ATOM 6174 C C . GLN A 1 791 ? -27.940 -27.053 -23.677 1.00 34.84 791 GLN A C 1
ATOM 6176 O O . GLN A 1 791 ? -28.249 -28.008 -22.970 1.00 34.84 791 GLN A O 1
ATOM 6181 N N . ARG A 1 792 ? -26.650 -26.777 -23.925 1.00 33.25 792 ARG A N 1
ATOM 6182 C CA . ARG A 1 792 ? -25.521 -27.530 -23.330 1.00 33.25 792 ARG A CA 1
ATOM 6183 C C . ARG A 1 792 ? -24.524 -26.690 -22.522 1.00 33.25 792 ARG A C 1
ATOM 6185 O O . ARG A 1 792 ? -23.524 -27.222 -22.059 1.00 33.25 792 ARG A O 1
ATOM 6192 N N . GLY A 1 793 ? -24.822 -25.415 -22.279 1.00 29.67 793 GLY A N 1
ATOM 6193 C CA . GLY A 1 793 ? -24.074 -24.554 -21.358 1.00 29.67 793 GLY A CA 1
ATOM 6194 C C . GLY A 1 793 ? -24.820 -24.371 -20.039 1.00 29.67 793 GLY A C 1
ATOM 6195 O O . GLY A 1 793 ? -25.302 -23.280 -19.759 1.00 29.67 793 GLY A O 1
ATOM 6196 N N . ASN A 1 794 ? -24.972 -25.439 -19.254 1.00 31.52 794 ASN A N 1
ATOM 6197 C CA . ASN A 1 794 ? -25.567 -25.357 -17.921 1.00 31.52 794 ASN A CA 1
ATOM 6198 C C . ASN A 1 794 ? -24.537 -24.762 -16.942 1.00 31.52 794 ASN A C 1
ATOM 6200 O O . ASN A 1 794 ? -23.801 -25.482 -16.269 1.00 31.52 794 ASN A O 1
ATOM 6204 N N . ILE A 1 795 ? -24.469 -23.431 -16.879 1.00 31.92 795 ILE A N 1
ATOM 6205 C CA . ILE A 1 795 ? -23.938 -22.704 -15.721 1.00 31.92 795 ILE A CA 1
ATOM 6206 C C . ILE A 1 795 ? -24.991 -22.861 -14.621 1.00 31.92 795 ILE A C 1
ATOM 6208 O O . ILE A 1 795 ? -25.896 -22.041 -14.538 1.00 31.92 795 ILE A O 1
ATOM 6212 N N . ASN A 1 796 ? -24.934 -23.965 -13.863 1.00 32.91 796 ASN A N 1
ATOM 6213 C CA . ASN A 1 796 ? -25.635 -24.130 -12.577 1.00 32.91 796 ASN A CA 1
ATOM 6214 C C . ASN A 1 796 ? -25.233 -25.394 -11.782 1.00 32.91 796 ASN A C 1
ATOM 6216 O O . ASN A 1 796 ? -26.083 -26.039 -11.177 1.00 32.91 796 ASN A O 1
ATOM 6220 N N . THR A 1 797 ? -23.940 -25.739 -11.706 1.00 33.28 797 THR A N 1
ATOM 6221 C CA . THR A 1 797 ? -23.452 -26.723 -10.703 1.00 33.28 797 THR A CA 1
ATOM 6222 C C . THR A 1 797 ? -22.071 -26.418 -10.105 1.00 33.28 797 THR A C 1
ATOM 6224 O O . THR A 1 797 ? -21.412 -27.326 -9.610 1.00 33.28 797 THR A O 1
ATOM 6227 N N . LEU A 1 798 ? -21.608 -25.161 -10.091 1.00 28.69 798 LEU A N 1
ATOM 6228 C CA . LEU A 1 798 ? -20.293 -24.816 -9.512 1.00 28.69 798 LEU A CA 1
ATOM 6229 C C . LEU A 1 798 ? -20.303 -23.645 -8.520 1.00 28.69 798 LEU A C 1
ATOM 6231 O O . LEU A 1 798 ? -19.287 -22.998 -8.316 1.00 28.69 798 LEU A O 1
ATOM 6235 N N . LEU A 1 799 ? -21.433 -23.424 -7.843 1.00 29.89 799 LEU A N 1
ATOM 6236 C CA . LEU A 1 799 ? -21.507 -22.657 -6.593 1.00 29.89 799 LEU A CA 1
ATOM 6237 C C . LEU A 1 799 ? -22.591 -23.250 -5.679 1.00 29.89 799 LEU A C 1
ATOM 6239 O O . LEU A 1 799 ? -23.605 -22.620 -5.416 1.00 29.89 799 LEU A O 1
ATOM 6243 N N . GLN A 1 800 ? -22.389 -24.493 -5.234 1.00 27.56 800 GLN A N 1
ATOM 6244 C CA . GLN A 1 800 ? -22.916 -25.026 -3.968 1.00 27.56 800 GLN A CA 1
ATOM 6245 C C . GLN A 1 800 ? -22.338 -26.426 -3.720 1.00 27.56 800 GLN A C 1
ATOM 6247 O O . GLN A 1 800 ? -22.917 -27.441 -4.089 1.00 27.56 800 GLN A O 1
ATOM 6252 N N . ARG A 1 801 ? -21.166 -26.460 -3.087 1.00 27.39 801 ARG A N 1
ATOM 6253 C CA . ARG A 1 801 ? -20.848 -27.360 -1.971 1.00 27.39 801 ARG A CA 1
ATOM 6254 C C . ARG A 1 801 ? -19.539 -26.880 -1.368 1.00 27.39 801 ARG A C 1
ATOM 6256 O O . ARG A 1 801 ? -18.455 -27.150 -1.871 1.00 27.39 801 ARG A O 1
ATOM 6263 N N . GLY A 1 802 ? -19.684 -26.087 -0.313 1.00 23.59 802 GLY A N 1
ATOM 6264 C CA . GLY A 1 802 ? -18.605 -25.893 0.629 1.00 23.59 802 GLY A CA 1
ATOM 6265 C C . GLY A 1 802 ? -18.285 -27.214 1.322 1.00 23.59 802 GLY A C 1
ATOM 6266 O O . GLY A 1 802 ? -19.179 -28.020 1.558 1.00 23.59 802 GLY A O 1
ATOM 6267 N N . ASN A 1 803 ? -17.002 -27.337 1.651 1.00 25.45 803 ASN A N 1
ATOM 6268 C CA . ASN A 1 803 ? -16.494 -27.772 2.944 1.00 25.45 803 ASN A CA 1
ATOM 6269 C C . ASN A 1 803 ? -16.868 -29.190 3.417 1.00 25.45 803 ASN A C 1
ATOM 6271 O O . ASN A 1 803 ? -18.034 -29.466 3.680 1.00 25.45 803 ASN A O 1
ATOM 6275 N N . ILE A 1 804 ? -15.837 -30.016 3.660 1.00 26.34 804 ILE A N 1
ATOM 6276 C CA . ILE A 1 804 ? -15.513 -30.654 4.959 1.00 26.34 804 ILE A CA 1
ATOM 6277 C C . ILE A 1 804 ? -14.648 -31.927 4.747 1.00 26.34 804 ILE A C 1
ATOM 6279 O O . ILE A 1 804 ? -15.018 -32.816 3.988 1.00 26.34 804 ILE A O 1
ATOM 6283 N N . ASN A 1 805 ? -13.549 -31.990 5.518 1.00 27.23 805 ASN A N 1
ATOM 6284 C CA . ASN A 1 805 ? -12.785 -33.159 6.002 1.00 27.23 805 ASN A CA 1
ATOM 6285 C C . ASN A 1 805 ? -11.689 -33.841 5.144 1.00 27.23 805 ASN A C 1
ATOM 6287 O O . ASN A 1 805 ? -11.947 -34.621 4.234 1.00 27.23 805 ASN A O 1
ATOM 6291 N N . THR A 1 806 ? -10.443 -33.636 5.598 1.00 27.78 806 THR A N 1
ATOM 6292 C CA . THR A 1 806 ? -9.391 -34.664 5.797 1.00 27.78 806 THR A CA 1
ATOM 6293 C C . THR A 1 806 ? -9.917 -35.844 6.656 1.00 27.78 806 THR A C 1
ATOM 6295 O O . THR A 1 806 ? -10.901 -35.616 7.362 1.00 27.78 806 THR A O 1
ATOM 6298 N N . PRO A 1 807 ? -9.308 -37.062 6.714 1.00 35.81 807 PRO A N 1
ATOM 6299 C CA . PRO A 1 807 ? -7.878 -37.375 6.525 1.00 35.81 807 PRO A CA 1
ATOM 6300 C C . PRO A 1 807 ? -7.545 -38.737 5.830 1.00 35.81 807 PRO A C 1
ATOM 6302 O O . PRO A 1 807 ? -8.425 -39.455 5.365 1.00 35.81 807 PRO A O 1
ATOM 6305 N N . THR A 1 808 ? -6.246 -39.084 5.881 1.00 27.08 808 THR A N 1
ATOM 6306 C CA . THR A 1 808 ? -5.602 -40.428 5.949 1.00 27.08 808 THR A CA 1
ATOM 6307 C C . THR A 1 808 ? -5.294 -41.273 4.696 1.00 27.08 808 THR A C 1
ATOM 6309 O O . THR A 1 808 ? -6.164 -41.539 3.878 1.00 27.08 808 THR A O 1
ATOM 6312 N N . GLU A 1 809 ? -4.042 -41.782 4.720 1.00 31.19 809 GLU A N 1
ATOM 6313 C CA . GLU A 1 809 ? -3.462 -42.992 4.087 1.00 31.19 809 GLU A CA 1
ATOM 6314 C C . GLU A 1 809 ? -3.286 -42.963 2.552 1.00 31.19 809 GLU A C 1
ATOM 6316 O O . GLU A 1 809 ? -4.234 -42.740 1.811 1.00 31.19 809 GLU A O 1
ATOM 6321 N N . ARG A 1 810 ? -2.096 -43.156 1.967 1.00 31.72 810 ARG A N 1
ATOM 6322 C CA . ARG A 1 810 ? -0.899 -43.953 2.304 1.00 31.72 810 ARG A CA 1
ATOM 6323 C C . ARG A 1 810 ? 0.383 -43.249 1.876 1.00 31.72 810 ARG A C 1
ATOM 6325 O O . ARG A 1 810 ? 0.309 -42.483 0.890 1.00 31.72 810 ARG A O 1
#

InterPro domains:
  IPR009543 Vacuolar protein sorting-associated protein 13, VPS13 adaptor binding domain [PF25036] (9-569)
  IPR026847 Vacuolar protein sorting-associated protein 13 [PTHR16166] (12-589)

Sequence (810 aa):
RTPVVGPGRVVFEVTLEGSARKLVTVRSALLLNNQLEDLVEVKLDNGSLISAINRSTKYLQVSPGDVVPIPLSHVMATMFVRPVHKTQRPGEGYVFCNKPIFWGRVTQPGDILEETLQCHSNKDHKYRFCTAVSRDNYPLDRPVGTVGSPLIIQPAHMITLLPPITVANLLPCDLHYTVREVVGLAGRIKPGLSTAVHQVNTESSVELNFHLDNFPQPGSLVVPPGATSSNHLFKVHDSLGRPLFLHGSVSVNKGAGIKVRLSGTEVRLAGTEVRLAGTEVRLSGTEVSVSAPFWLVNKTALPVVFRQEGVPETAAGQFEEHETARMVAPLLFSFSDSEASHTLVARVGNSLHPEGISQFCQPFHLQKGVQVRRLRVSLRDSRPDVMYEFGIDVRPGRGRYRNTNIVILSPKFQLHNKSSFQLQFAQRCFATTLTDPGAQATFLTAVPDCCLAFHWPRLDKDQQLCLRLVDVPGCMWSGGFLIDSNDSRHINVRDGAAKMYFLRVEVVLQGATYLIVFTDADTIPPPLRIDNFSEVALTFFQSCVPVESLQTMVRPHSSMPYAWDEPTQAHSVTLIAPGGVLATYDMTYLEKSGDACEGQSLTYENFIYIAFTSTFRNAAESSDVRLTPLELESQQLVLDVPPGSSRVVLSRKVPGARGQLWRMTGEGQLQHEGSGPPRDPRSKYTSHPNALRGNINKLLQRGNINKFLLRGNINKLLQRDNINKLLLRGNINKLLQRGIINKLLLRGNINKLLLRGNINKFLLRGNINKLLQRGNINKLLQRSNINTLLQRGNINTLLQRGNINTPTER

pLDDT: mean 75.39, std 23.15, range [22.42, 98.31]

Radius of gyration: 48.28 Å; chains: 1; bounding box: 109×71×142 Å

Secondary structure (DSSP, 8-state):
----PPP--EEEEEEEETTTEEEEEEEES-EEEE-SSSEEEEEEE-TTTS-GGG--EEEEEE-TT-EEEPPGGGTTSEEEEEEE-TTPPTT-PBPPPSS-B-GGG--STT-EEEEEEEEEBTT--EEEEEEEEEE--PPPPPP-SSTTS---PPP-EEEEEE-SEEEEE-SSS-EEEEETTSTT-EEEE-TT-EEEE-S--TTS-EEEEEEETTEEEEEEEEE-TT--SEEEEEEEE-TT--EEEEEEEEEE----------SS------S------------PPEEEEEE-SEEEEE-SSS-EEEEETT-SSPPTT--HHHHHS---SPEEE--S-SSS-S-EEEEE-GGGSTTEEEEPPPPB---SEEEEEEEEEEESTTPPPEEEEEEEEEEE--GGGTTSEEEEEEESEEEEE-SSSPEEEEEGGG-S-TT-HHHHTT-EEE-TT-EEEE--S-TTS---EEEEETTSTTPPPPPPB--SS-EEEEEEEE-TT--EEEEEEEEEEETTEEEEEEEESTTS--SEEEEE-SSS-EEEEETT---GGG-EEEPTTEEEEE--SSTTS--EEEEE-TTS-EEEEEHHHHTTT-S----PPP-----B--B-GGGS--TTS-TT----HHHHHTTSEEEE--TT----EEEE--TT-GGG-EEE-TTS-EEEGGGSPPPPTTPPP---TTS-EE-HHHHHHHSTHHHHHTTSSHHHHTTTS-HHHHTTTS-HHHHTSSS-SSSSSSS--GGGSSSS---S-SSSS--GGGTTTS--GGGTTTS--TTSSSSS----SSS-----------

Foldseek 3Di:
DDWPQDDWDWDFDWDDDPDDDTDTDIATLEKEFEQAQFWKKKWFWPPVPGPPPDTDIDIDIAHHGGMDGDDSSRLVTFMWMAGDDPPDDVQFGWDTWPHTDDLVVAQDAPDKDKDKTWIATPVRQIFIKMKIKGFDPDDDQDQPDDPPDDRDGYRNIYIYIAFQEKEFEQFQAKKKKDKPVDPPDIDIAGHGGMHGDGRDDLQAKIKMWIDGVQQPATWIDIQHRLHAWDKDWTWTAGPVRAIFIKIKTKHFPQPCPPPPPPPDDDDDDPDDDDDDDDDDSGRHHIYIYIGAAEWEAEAQQFLKWKDFAPDPDTFGPDDLCSLAGDDHTTDGDDHRDPVGDQWMWMWTRCNVCVQWDKDTWDTDHLDAAKDKTKTWTHGPDPDDIFIFIWMWHWDADDDPRRSYIYIYIYGLEKEFAQAQFWKKKFFPVLLPDPPDPVSVVRIDIDHHRDMDRDTHRDPVDDRWMWMWGPPAAQKGIFATDDQNDFDKFWTWIAHQQLDTAIWIWGWDDDRSHTYIYIYHCVVDAAPDKDAAQDQAKKWKAAPVDPDPSNIDIDGHRGMDGDDHSHNPDFQKMWIATPLGFIDIGRVVVCVPPPDRDDGDDTDDWDWDWAWDPVQQDDPPPDPDDPDDPVRSQQSTWTWFAPPPGPDTDTDGDDPPPQRRIWTQDPVRKIWRRNQDPDDDSPDDDDDDPGTDIDHPVVNVVPPCVVVVVVVPPVVVVVVVDCVVVVVVVDPPVVVVVDDDDPPPVPPDDPPPPPPDDDPPDPPPDDDPPVVVPPDCPVVVVVPDCPVVVVVPPPPPDPPDDDDDDDDDDD